Protein AF-0000000086074237 (afdb_homodimer)

InterPro domains:
  IPR000997 Cholinesterase [PR00878] (126-155)
  IPR000997 Cholinesterase [PR00878] (341-349)
  IPR000997 Cholinesterase [PR00878] (413-421)
  IPR000997 Cholinesterase [PR00878] (451-458)
  IPR000997 Cholinesterase [PR00878] (459-471)
  IPR002018 Carboxylesterase, type B [PF00135] (21-540)
  IPR002168 Lipase, GDXG, putative histidine active site [PS01173] (122-137)
  IPR019819 Carboxylesterase type B, conserved site [PS00941] (102-112)
  IPR019826 Carboxylesterase type B, active site [PS00122] (196-211)
  IPR029058 Alpha/Beta hydrolase fold [G3DSA:3.40.50.1820] (18-549)
  IPR029058 Alpha/Beta hydrolase fold [SSF53474] (20-544)
  IPR050654 Acetylcholinesterase-related enzymes [PTHR43918] (9-545)

Solvent-accessible surface area (backbone atoms only — not comparable to full-atom values): 60357 Å² total; per-residue (Å²): 136,85,77,78,77,77,77,76,78,76,74,72,71,74,70,70,71,68,78,75,51,63,34,60,42,94,38,31,35,34,32,38,35,83,39,84,46,100,90,36,62,22,36,34,34,18,36,43,61,52,27,41,59,47,48,62,89,35,40,51,30,70,70,44,70,37,72,68,47,86,60,74,38,81,10,67,49,68,47,47,26,32,55,47,72,66,51,36,80,88,45,56,29,44,78,84,52,55,43,56,28,67,66,17,44,24,31,32,39,19,18,48,54,57,86,48,52,70,23,32,24,39,37,44,32,57,31,44,70,53,38,40,64,36,41,54,32,76,82,50,40,39,52,47,40,7,50,75,54,60,24,23,24,34,27,41,34,45,48,20,34,65,64,9,29,40,28,56,74,36,89,67,21,54,34,46,28,28,55,42,32,46,51,48,44,44,50,47,40,53,74,28,29,45,47,46,11,12,20,48,80,33,20,20,35,33,18,31,37,40,8,4,33,48,47,46,47,43,39,50,16,76,78,41,66,83,56,52,42,34,39,33,24,34,40,24,47,60,46,35,56,56,72,50,36,48,54,70,56,43,40,48,51,30,33,55,50,34,33,72,71,65,36,26,81,41,92,84,44,18,39,62,51,33,36,67,63,26,51,52,46,56,48,68,48,53,69,66,55,53,50,54,44,46,56,63,68,24,65,80,32,77,57,65,55,54,55,55,24,62,46,85,62,32,57,53,68,58,36,50,30,48,47,57,55,54,50,63,79,50,35,33,40,33,35,36,41,71,24,35,18,30,51,54,45,32,52,35,34,44,90,61,33,34,59,87,54,84,52,88,53,49,70,68,53,52,52,45,52,52,37,30,51,31,43,31,65,56,45,59,52,62,91,57,52,59,52,57,47,73,63,58,54,68,79,61,67,93,87,63,53,69,34,57,49,53,49,52,37,51,23,47,52,48,14,37,66,68,27,45,32,20,38,52,52,40,50,43,36,45,39,74,62,74,36,53,33,35,34,37,37,41,64,56,57,61,89,74,48,88,64,25,80,92,31,59,22,28,60,72,59,65,49,46,30,51,30,25,42,32,64,75,41,45,93,68,40,52,72,61,50,24,54,34,15,52,51,47,31,49,23,56,40,30,24,50,69,70,61,45,45,40,51,97,88,42,88,64,68,64,44,40,79,95,43,47,32,28,38,35,42,38,75,99,39,79,44,83,44,59,46,73,61,43,71,61,32,58,63,43,46,54,43,32,68,54,56,52,81,51,46,37,52,22,59,52,40,50,72,66,40,87,62,75,61,35,67,66,38,68,67,61,33,63,66,46,45,63,57,21,51,58,46,34,70,53,56,73,73,72,113,139,83,78,78,78,78,76,73,77,73,74,70,73,72,68,70,70,68,78,75,52,63,37,60,43,94,39,32,35,34,31,38,35,82,38,83,46,101,92,35,62,21,36,33,35,18,36,42,63,53,28,41,60,49,48,60,88,35,40,49,30,71,70,44,70,36,74,67,48,86,60,74,38,82,11,67,49,69,47,45,26,30,54,48,72,76,53,35,81,89,47,53,30,42,77,84,54,70,43,56,27,68,65,17,43,23,31,32,39,20,19,48,53,58,88,47,51,71,24,32,24,41,39,44,32,56,31,44,69,53,39,42,62,35,39,55,32,76,79,50,40,40,52,47,40,7,49,75,53,63,23,23,25,34,26,41,32,44,46,21,33,65,64,9,29,40,27,55,75,37,88,66,21,53,35,46,29,28,56,42,32,47,50,48,45,43,50,45,42,54,76,27,30,46,48,45,10,13,19,48,82,33,20,21,35,32,18,33,37,41,8,4,32,48,47,46,48,43,40,49,16,77,78,40,66,81,57,52,43,34,38,32,24,34,42,25,49,60,45,34,55,57,69,50,36,49,53,69,55,42,40,50,48,29,32,55,50,33,33,73,71,64,36,26,82,40,91,84,44,19,39,62,51,32,36,67,60,26,51,53,47,56,48,69,48,54,71,65,56,52,50,56,43,46,57,63,69,23,64,78,32,76,54,66,58,54,56,54,24,62,44,82,62,32,58,54,69,60,36,50,30,48,47,58,56,55,50,63,78,48,35,35,40,34,35,35,40,72,24,36,18,30,49,55,46,32,52,34,33,44,89,62,34,34,61,86,53,82,52,88,55,51,70,68,53,50,51,45,51,50,37,30,51,31,43,31,66,54,44,59,52,62,91,57,53,58,52,57,48,73,65,58,53,68,80,62,67,92,86,62,53,69,32,57,48,53,50,51,36,50,23,47,51,49,16,36,68,70,28,44,30,21,38,52,53,40,51,44,36,45,39,74,62,74,37,53,34,36,34,36,36,40,63,56,56,61,88,72,49,89,63,24,78,91,30,58,24,28,59,73,62,64,48,46,30,50,30,25,42,32,64,75,41,45,93,68,39,53,73,60,49,24,54,34,16,52,51,48,32,48,23,56,41,30,24,50,69,70,59,44,44,40,50,99,87,42,86,64,69,63,43,40,79,94,43,46,33,28,38,36,43,37,74,97,40,78,44,82,44,60,45,74,61,43,71,62,35,58,65,42,47,53,44,32,69,54,56,53,78,51,45,38,53,21,59,52,39,49,71,67,40,88,61,75,61,36,66,66,40,66,68,61,32,64,66,46,44,63,58,20,52,59,46,35,70,53,55,76,75,69,116

Foldseek 3Di:
DPPPPPPPPPPPPPPVCPVFCWFAFPQGIETWDWADFPNAIKTKQAWAAQFDQCAQLNQLAATHGDHHDYDHHYRYAHFAAADADQQDDVQQQAPSNRGHDSRFWTKMKMARDLPFAAAFEEEEFEDDQQRDDDCRGPLNDQHNLRGLLRHMYMYTHFHGFCRQAQALCDNSRNGNSRLSSVLSVLVSCLRGVSRRNHHQQLYEYEYFHVSLQSQQLLQQFPSNPRSHAEYEREQDDLLFQQQAAEPVVSQVLNQVLLVLLVLQVDPCRTSNNPVPSSVNVVSPDDSVSSNVSSLVSCFLAPRSGHHHECDNRHNDGCNVCLLVVNGHAHFYEYEYEPQAQLVLCCLQPCVQVPFADHDADDLVRLVLSLLSVCVNSSAFDDPCLCVVQLVPPPPPDPPDDSRLSSSSSSSCSRSCRRGHLSVLVSLQSSVVNPHWYAYAYEQDDFPQDSGYPSSRTYGPNCSCLLSQVCSVPVVRGPPLSNVLSSLNSQQVSCCSNPVGSDDPVGHTDIQDHPWRWHWYRDRVDTDIDTCVVVVVSVVCSCCRVPNDDNPCSNVVSSVPPPDRSPNDRDPVSVVCSVVSNVSNVVPVPRD/DPPPDCPPPPPPPPPVCPVFCWFAFPQGIETWDWADFPNAIKTKQAFAAQFDQCAQLNQLAATHGDHHDYDHHYRYAHFAAADADAQPPVQQQAPSNRGHDSRFWTKMKMARDLPFAAAFEEEEFEDDQQRDDDCRGPLNDQHNLRGLLRHMYMYTHFHGFCRQAQALCDNSRNGNNRLSSVLSVLVRCLRGVSRRNHHQQLYEYEYFHVSLQSQQLLQQFPSNPRSHAEYEREQDHLLFQQQAAEPVVLQVLNQVLLVLLVLQVDPCRTSNNPVPSSVNVVSPDDSVSSNVSSLVSCFLALRSGHHHECDNRHNDGCNVCLLVVNGHAHFYEYEYEPQAQLVLCCLQPCVQVPFADHDADDPVRLVLSLLSVCVNSSAFDDPCLCVVQLVPPPPPDPPDDSRLSSSSSSSCSRSCRRGHLSVLVSLQSSVVNPHWYAYAYEQDDFPQDSGYPSSGTYGPNCSCLLSQVCSVPVVRHPPLSSVLSSLNSQQVSCCSNPVGSDDPVGHTDIQDHPFRWHWYRDRVDTDIDTCVVVVVSVVCSCCRVPNDDNPCSNVVSSVPPPDRSPNDRDPVSVVCSVVSVVSNVVPVVRD

Nearest PDB structures (foldseek):
  8axc-assembly1_A  TM=8.793E-01  e=2.854E-45  Mus musculus
  8eor-assembly1_A  TM=8.777E-01  e=9.354E-45  Homo sapiens
  8axc-assembly4_D  TM=8.743E-01  e=4.639E-45  Mus musculus
  8axc-assembly3_C  TM=8.751E-01  e=9.354E-45  Mus musculus
  8axc-assembly2_B  TM=8.507E-01  e=1.756E-45  Mus musculus

Organism: Haemaphysalis longicornis (NCBI:txid44386)

Structure (mmCIF, N/CA/C/O backbone):
data_AF-0000000086074237-model_v1
#
loop_
_entity.id
_entity.type
_entity.pdbx_description
1 polymer 'Carboxylic ester hydrolase'
#
loop_
_atom_site.group_PDB
_atom_site.id
_atom_site.type_symbol
_atom_site.label_atom_id
_atom_site.label_alt_id
_atom_site.label_comp_id
_atom_site.label_asym_id
_atom_site.label_entity_id
_atom_site.label_seq_id
_atom_site.pdbx_PDB_ins_code
_atom_site.Cartn_x
_atom_site.Cartn_y
_atom_site.Cartn_z
_atom_site.occupancy
_atom_site.B_iso_or_equiv
_atom_site.auth_seq_id
_atom_site.auth_comp_id
_atom_site.auth_asym_id
_atom_site.auth_atom_id
_atom_site.pdbx_PDB_model_num
ATOM 1 N N . MET A 1 1 ? 43.469 63.531 69.312 1 30.44 1 MET A N 1
ATOM 2 C CA . MET A 1 1 ? 42.812 62.219 69.438 1 30.44 1 MET A CA 1
ATOM 3 C C . MET A 1 1 ? 41.75 62.062 68.375 1 30.44 1 MET A C 1
ATOM 5 O O . MET A 1 1 ? 40.594 62.438 68.562 1 30.44 1 MET A O 1
ATOM 9 N N . ASN A 1 2 ? 42.031 62.438 67.125 1 32.84 2 ASN A N 1
ATOM 10 C CA . ASN A 1 2 ? 41.281 62.5 65.812 1 32.84 2 ASN A CA 1
ATOM 11 C C . ASN A 1 2 ? 40.844 61.125 65.375 1 32.84 2 ASN A C 1
ATOM 13 O O . ASN A 1 2 ? 41.656 60.281 64.938 1 32.84 2 ASN A O 1
ATOM 17 N N . THR A 1 3 ? 39.906 60.5 66.188 1 34.31 3 THR A N 1
ATOM 18 C CA . THR A 1 3 ? 39.438 59.156 65.938 1 34.31 3 THR A CA 1
ATOM 19 C C . THR A 1 3 ? 38.781 59.031 64.562 1 34.31 3 THR A C 1
ATOM 21 O O . THR A 1 3 ? 37.875 59.812 64.188 1 34.31 3 THR A O 1
ATOM 24 N N . LEU A 1 4 ? 39.469 58.5 63.531 1 37.28 4 LEU A N 1
ATOM 25 C CA . LEU A 1 4 ? 39.125 58.094 62.188 1 37.28 4 LEU A CA 1
ATOM 26 C C . LEU A 1 4 ? 37.938 57.125 62.219 1 37.28 4 LEU A C 1
ATOM 28 O O . LEU A 1 4 ? 38.031 56.031 62.75 1 37.28 4 LEU A O 1
ATOM 32 N N . ILE A 1 5 ? 36.688 57.625 62.312 1 36.12 5 ILE A N 1
ATOM 33 C CA . ILE A 1 5 ? 35.469 56.844 62.219 1 36.12 5 ILE A CA 1
ATOM 34 C C . ILE A 1 5 ? 35.438 56.125 60.875 1 36.12 5 ILE A C 1
ATOM 36 O O . ILE A 1 5 ? 35.438 56.75 59.812 1 36.12 5 ILE A O 1
ATOM 40 N N . ALA A 1 6 ? 35.969 54.844 60.781 1 39.62 6 ALA A N 1
ATOM 41 C CA . ALA A 1 6 ? 35.844 53.906 59.656 1 39.62 6 ALA A CA 1
ATOM 42 C C . ALA A 1 6 ? 34.375 53.719 59.281 1 39.62 6 ALA A C 1
ATOM 44 O O . ALA A 1 6 ? 33.562 53.25 60.125 1 39.62 6 ALA A O 1
ATOM 45 N N . VAL A 1 7 ? 33.781 54.562 58.406 1 35.88 7 VAL A N 1
ATOM 46 C CA . VAL A 1 7 ? 32.5 54.312 57.75 1 35.88 7 VAL A CA 1
ATOM 47 C C . VAL A 1 7 ? 32.469 52.969 57.062 1 35.88 7 VAL A C 1
ATOM 49 O O . VAL A 1 7 ? 33.25 52.719 56.156 1 35.88 7 VAL A O 1
ATOM 52 N N . THR A 1 8 ? 32.25 51.906 57.812 1 33.72 8 THR A N 1
ATOM 53 C CA . THR A 1 8 ? 31.969 50.594 57.219 1 33.72 8 THR A CA 1
ATOM 54 C C . THR A 1 8 ? 30.844 50.719 56.188 1 33.72 8 THR A C 1
ATOM 56 O O . THR A 1 8 ? 29.719 51.062 56.531 1 33.72 8 THR A O 1
ATOM 59 N N . LEU A 1 9 ? 31.156 51.094 54.906 1 34.06 9 LEU A N 1
ATOM 60 C CA . LEU A 1 9 ? 30.203 50.938 53.812 1 34.06 9 LEU A CA 1
ATOM 61 C C . LEU A 1 9 ? 29.609 49.531 53.781 1 34.06 9 LEU A C 1
ATOM 63 O O . LEU A 1 9 ? 30.312 48.562 53.594 1 34.06 9 LEU A O 1
ATOM 67 N N . LEU A 1 10 ? 28.594 49.281 54.594 1 35.47 10 LEU A N 1
ATOM 68 C CA . LEU A 1 10 ? 27.766 48.094 54.375 1 35.47 10 LEU A CA 1
ATOM 69 C C . LEU A 1 10 ? 27.312 48 52.938 1 35.47 10 LEU A C 1
ATOM 71 O O . LEU A 1 10 ? 26.547 48.812 52.438 1 35.47 10 LEU A O 1
ATOM 75 N N . LEU A 1 11 ? 28.172 47.5 52.062 1 35.81 11 LEU A N 1
ATOM 76 C CA . LEU A 1 11 ? 27.703 47.031 50.781 1 35.81 11 LEU A CA 1
ATOM 77 C C . LEU A 1 11 ? 26.516 46.094 50.938 1 35.81 11 LEU A C 1
ATOM 79 O O . LEU A 1 11 ? 26.641 45 51.469 1 35.81 11 LEU A O 1
ATOM 83 N N . ALA A 1 12 ? 25.328 46.594 51.219 1 37.91 12 ALA A N 1
ATOM 84 C CA . ALA A 1 12 ? 24.109 45.812 51.031 1 37.91 12 ALA A CA 1
ATOM 85 C C . ALA A 1 12 ? 24.141 45.094 49.688 1 37.91 12 ALA A C 1
ATOM 87 O O . ALA A 1 12 ? 24.141 45.75 48.625 1 37.91 12 ALA A O 1
ATOM 88 N N . SER A 1 13 ? 24.781 44.031 49.656 1 35.16 13 SER A N 1
ATOM 89 C CA . SER A 1 13 ? 24.516 43.125 48.531 1 35.16 13 SER A CA 1
ATOM 90 C C . SER A 1 13 ? 23.016 43 48.281 1 35.16 13 SER A C 1
ATOM 92 O O . SER A 1 13 ? 22.281 42.5 49.125 1 35.16 13 SER A O 1
ATOM 94 N N . VAL A 1 14 ? 22.391 43.938 47.656 1 35.69 14 VAL A N 1
ATOM 95 C CA . VAL A 1 14 ? 21.094 43.625 47.062 1 35.69 14 VAL A CA 1
ATOM 96 C C . VAL A 1 14 ? 21.156 42.25 46.406 1 35.69 14 VAL A C 1
ATOM 98 O O . VAL A 1 14 ? 21.828 42.062 45.375 1 35.69 14 VAL A O 1
ATOM 101 N N . LEU A 1 15 ? 21.203 41.219 47.25 1 36.28 15 LEU A N 1
ATOM 102 C CA . LEU A 1 15 ? 20.766 39.969 46.625 1 36.28 15 LEU A CA 1
ATOM 103 C C . LEU A 1 15 ? 19.531 40.219 45.75 1 36.28 15 LEU A C 1
ATOM 105 O O . LEU A 1 15 ? 18.453 40.5 46.25 1 36.28 15 LEU A O 1
ATOM 109 N N . SER A 1 16 ? 19.656 40.938 44.688 1 36.12 16 SER A N 1
ATOM 110 C CA . SER A 1 16 ? 18.594 40.781 43.688 1 36.12 16 SER A CA 1
ATOM 111 C C . SER A 1 16 ? 18.016 39.375 43.719 1 36.12 16 SER A C 1
ATOM 113 O O . SER A 1 16 ? 18.734 38.406 43.469 1 36.12 16 SER A O 1
ATOM 115 N N . ARG A 1 17 ? 17.219 39.062 44.625 1 40.09 17 ARG A N 1
ATOM 116 C CA . ARG A 1 17 ? 16.406 37.875 44.469 1 40.09 17 ARG A CA 1
ATOM 117 C C . ARG A 1 17 ? 16 37.688 43 1 40.09 17 ARG A C 1
ATOM 119 O O . ARG A 1 17 ? 15.07 38.312 42.531 1 40.09 17 ARG A O 1
ATOM 126 N N . THR A 1 18 ? 16.875 37.656 42.156 1 41.69 18 THR A N 1
ATOM 127 C CA . THR A 1 18 ? 16.438 37.125 40.844 1 41.69 18 THR A CA 1
ATOM 128 C C . THR A 1 18 ? 15.383 36.062 41.031 1 41.69 18 THR A C 1
ATOM 130 O O . THR A 1 18 ? 15.648 35 41.625 1 41.69 18 THR A O 1
ATOM 133 N N . SER A 1 19 ? 14.203 36.312 41.531 1 49.25 19 SER A N 1
ATOM 134 C CA . SER A 1 19 ? 13.031 35.438 41.531 1 49.25 19 SER A CA 1
ATOM 135 C C . SER A 1 19 ? 13.148 34.344 40.469 1 49.25 19 SER A C 1
ATOM 137 O O . SER A 1 19 ? 13.203 34.656 39.281 1 49.25 19 SER A O 1
ATOM 139 N N . THR A 1 20 ? 13.875 33.25 40.594 1 68.19 20 THR A N 1
ATOM 140 C CA . THR A 1 20 ? 14.344 32.188 39.719 1 68.19 20 THR A CA 1
ATOM 141 C C . THR A 1 20 ? 13.172 31.391 39.156 1 68.19 20 THR A C 1
ATOM 143 O O . THR A 1 20 ? 12.336 30.891 39.906 1 68.19 20 THR A O 1
ATOM 146 N N . HIS A 1 21 ? 12.633 31.75 38 1 89.25 21 HIS A N 1
ATOM 147 C CA . HIS A 1 21 ? 11.602 31.016 37.281 1 89.25 21 HIS A CA 1
ATOM 148 C C . HIS A 1 21 ? 12.117 29.656 36.812 1 89.25 21 HIS A C 1
ATOM 150 O O . HIS A 1 21 ? 12.492 29.5 35.656 1 89.25 21 HIS A O 1
ATOM 156 N N . VAL A 1 22 ? 12.242 28.781 37.812 1 95.94 22 VAL A N 1
ATOM 157 C CA . VAL A 1 22 ? 12.781 27.453 37.562 1 95.94 22 VAL A CA 1
ATOM 158 C C . VAL A 1 22 ? 11.656 26.422 37.656 1 95.94 22 VAL A C 1
ATOM 160 O O . VAL A 1 22 ? 10.852 26.453 38.594 1 95.94 22 VAL A O 1
ATOM 163 N N . ALA A 1 23 ? 11.539 25.594 36.719 1 96.75 23 ALA A N 1
ATOM 164 C CA . ALA A 1 23 ? 10.609 24.484 36.688 1 96.75 23 ALA A CA 1
ATOM 165 C C . ALA A 1 23 ? 11.344 23.141 36.688 1 96.75 23 ALA A C 1
ATOM 167 O O . ALA A 1 23 ? 12.422 23.031 36.094 1 96.75 23 ALA A O 1
ATOM 168 N N . LYS A 1 24 ? 10.805 22.125 37.281 1 96 24 LYS A N 1
ATOM 169 C CA . LYS A 1 24 ? 11.391 20.781 37.312 1 96 24 LYS A CA 1
ATOM 170 C C . LYS A 1 24 ? 10.805 19.906 36.188 1 96 24 LYS A C 1
ATOM 172 O O . LYS A 1 24 ? 9.586 19.891 36 1 96 24 LYS A O 1
ATOM 177 N N . THR A 1 25 ? 11.656 19.234 35.469 1 97.44 25 THR A N 1
ATOM 178 C CA . THR A 1 25 ? 11.25 18.219 34.5 1 97.44 25 THR A CA 1
ATOM 179 C C . THR A 1 25 ? 11.859 16.859 34.875 1 97.44 25 THR A C 1
ATOM 181 O O . THR A 1 25 ? 12.695 16.766 35.781 1 97.44 25 THR A O 1
ATOM 184 N N . SER A 1 26 ? 11.422 15.836 34.219 1 97.12 26 SER A N 1
ATOM 185 C CA . SER A 1 26 ? 11.938 14.5 34.469 1 97.12 26 SER A CA 1
ATOM 186 C C . SER A 1 26 ? 13.43 14.414 34.156 1 97.12 26 SER A C 1
ATOM 188 O O . SER A 1 26 ? 14.156 13.609 34.719 1 97.12 26 SER A O 1
ATOM 190 N N . ALA A 1 27 ? 13.883 15.328 33.281 1 97.88 27 ALA A N 1
ATOM 191 C CA . ALA A 1 27 ? 15.281 15.289 32.844 1 97.88 27 ALA A CA 1
ATOM 192 C C . ALA A 1 27 ? 16.125 16.266 33.656 1 97.88 27 ALA A C 1
ATOM 194 O O . ALA A 1 27 ? 17.359 16.172 33.688 1 97.88 27 ALA A O 1
ATOM 195 N N . GLY A 1 28 ? 15.523 17.188 34.312 1 97.94 28 GLY A N 1
ATOM 196 C CA . GLY A 1 28 ? 16.234 18.188 35.062 1 97.94 28 GLY A CA 1
ATOM 197 C C . GLY A 1 28 ? 15.477 19.5 35.188 1 97.94 28 GLY A C 1
ATOM 198 O O . GLY A 1 28 ? 14.367 19.625 34.656 1 97.94 28 GLY A O 1
ATOM 199 N N . LYS A 1 29 ? 16.141 20.438 35.875 1 97.81 29 LYS A N 1
ATOM 200 C CA . LYS A 1 29 ? 15.531 21.75 36.062 1 97.81 29 LYS A CA 1
ATOM 201 C C . LYS A 1 29 ? 15.82 22.688 34.906 1 97.81 29 LYS A C 1
ATOM 203 O O . LYS A 1 29 ? 16.875 22.594 34.281 1 97.81 29 LYS A O 1
ATOM 208 N N . VAL A 1 30 ? 14.828 23.562 34.656 1 98.31 30 VAL A N 1
ATOM 209 C CA . VAL A 1 30 ? 15.008 24.547 33.594 1 98.31 30 VAL A CA 1
ATOM 210 C C . VAL A 1 30 ? 14.656 25.938 34.094 1 98.31 30 VAL A C 1
ATOM 212 O O . VAL A 1 30 ? 13.719 26.094 34.906 1 98.31 30 VAL A O 1
ATOM 215 N N . ARG A 1 31 ? 15.461 26.938 33.688 1 97.69 31 ARG A N 1
ATOM 216 C CA . ARG A 1 31 ? 15.195 28.344 34 1 97.69 31 ARG A CA 1
ATOM 217 C C . ARG A 1 31 ? 14.547 29.062 32.844 1 97.69 31 ARG A C 1
ATOM 219 O O . ARG A 1 31 ? 15.07 29.047 31.719 1 97.69 31 ARG A O 1
ATOM 226 N N . GLY A 1 32 ? 13.375 29.625 33.156 1 97.06 32 GLY A N 1
ATOM 227 C CA . GLY A 1 32 ? 12.664 30.359 32.125 1 97.06 32 GLY A CA 1
ATOM 228 C C . GLY A 1 32 ? 12.898 31.859 32.219 1 97.06 32 GLY A C 1
ATOM 229 O O . GLY A 1 32 ? 13.789 32.312 32.938 1 97.06 32 GLY A O 1
ATOM 230 N N . ILE A 1 33 ? 12.203 32.625 31.359 1 95.62 33 ILE A N 1
ATOM 231 C CA . ILE A 1 33 ? 12.32 34.062 31.25 1 95.62 33 ILE A CA 1
ATOM 232 C C . ILE A 1 33 ? 10.938 34.688 31.359 1 95.62 33 ILE A C 1
ATOM 234 O O . ILE A 1 33 ? 9.969 34.219 30.766 1 95.62 33 ILE A O 1
ATOM 238 N N . PRO A 1 34 ? 10.805 35.719 32.125 1 95.19 34 PRO A N 1
ATOM 239 C CA . PRO A 1 34 ? 9.531 36.469 32.125 1 95.19 34 PRO A CA 1
ATOM 240 C C . PRO A 1 34 ? 9.359 37.312 30.859 1 95.19 34 PRO A C 1
ATOM 242 O O . PRO A 1 34 ? 10.312 37.938 30.391 1 95.19 34 PRO A O 1
ATOM 245 N N . LEU A 1 35 ? 8.234 37.25 30.312 1 92.56 35 LEU A N 1
ATOM 246 C CA . LEU A 1 35 ? 7.848 38 29.141 1 92.56 35 LEU A CA 1
ATOM 247 C C . LEU A 1 35 ? 6.656 38.906 29.453 1 92.56 35 LEU A C 1
ATOM 249 O O . LEU A 1 35 ? 5.738 38.5 30.172 1 92.56 35 LEU A O 1
ATOM 253 N N . SER A 1 36 ? 6.742 40.094 28.922 1 91 36 SER A N 1
ATOM 254 C CA . SER A 1 36 ? 5.621 41.031 29.109 1 91 36 SER A CA 1
ATOM 255 C C . SER A 1 36 ? 4.703 41.031 27.891 1 91 36 SER A C 1
ATOM 257 O O . SER A 1 36 ? 5.148 41.25 26.766 1 91 36 SER A O 1
ATOM 259 N N . VAL A 1 37 ? 3.434 40.719 28.188 1 89.19 37 VAL A N 1
ATOM 260 C CA . VAL A 1 37 ? 2.383 40.75 27.172 1 89.19 37 VAL A CA 1
ATOM 261 C C . VAL A 1 37 ? 1.227 41.625 27.641 1 89.19 37 VAL A C 1
ATOM 263 O O . VAL A 1 37 ? 0.498 41.25 28.562 1 89.19 37 VAL A O 1
ATOM 266 N N . SER A 1 38 ? 0.774 42.719 26.891 1 84.75 38 SER A N 1
ATOM 267 C CA . SER A 1 38 ? -0.343 43.594 27.234 1 84.75 38 SER A CA 1
ATOM 268 C C . SER A 1 38 ? -0.437 43.812 28.75 1 84.75 38 SER A C 1
ATOM 270 O O . SER A 1 38 ? -1.498 43.594 29.344 1 84.75 38 SER A O 1
ATOM 272 N N . ASP A 1 39 ? 0.558 43.969 29.469 1 85.81 39 ASP A N 1
ATOM 273 C CA . ASP A 1 39 ? 0.64 44.312 30.891 1 85.81 39 ASP A CA 1
ATOM 274 C C . ASP A 1 39 ? 0.596 43.062 31.75 1 85.81 39 ASP A C 1
ATOM 276 O O . ASP A 1 39 ? 0.404 43.156 32.969 1 85.81 39 ASP A O 1
ATOM 280 N N . LYS A 1 40 ? 0.592 41.969 31.141 1 90.44 40 LYS A N 1
ATOM 281 C CA . LYS A 1 40 ? 0.688 40.719 31.875 1 90.44 40 LYS A CA 1
ATOM 282 C C . LYS A 1 40 ? 2.072 40.094 31.719 1 90.44 40 LYS A C 1
ATOM 284 O O . LYS A 1 40 ? 2.787 40.375 30.766 1 90.44 40 LYS A O 1
ATOM 289 N N . THR A 1 41 ? 2.352 39.375 32.75 1 91.62 41 THR A N 1
ATOM 290 C CA . THR A 1 41 ? 3.611 38.656 32.688 1 91.62 41 THR A CA 1
ATOM 291 C C . THR A 1 41 ? 3.361 37.188 32.406 1 91.62 41 THR A C 1
ATOM 293 O O . THR A 1 41 ? 2.482 36.562 33 1 91.62 41 THR A O 1
ATOM 296 N N . VAL A 1 42 ? 4.016 36.719 31.438 1 95.25 42 VAL A N 1
ATOM 297 C CA . VAL A 1 42 ? 4.02 35.281 31.109 1 95.25 42 VAL A CA 1
ATOM 298 C C . VAL A 1 42 ? 5.441 34.75 31.188 1 95.25 42 VAL A C 1
ATOM 300 O O . VAL A 1 42 ? 6.406 35.469 30.922 1 95.25 42 VAL A O 1
ATOM 303 N N . LEU A 1 43 ? 5.559 33.5 31.688 1 96.69 43 LEU A N 1
ATOM 304 C CA . LEU A 1 43 ? 6.863 32.844 31.734 1 96.69 43 LEU A CA 1
ATOM 305 C C . LEU A 1 43 ? 7.102 32.031 30.484 1 96.69 43 LEU A C 1
ATOM 307 O O . LEU A 1 43 ? 6.258 31.203 30.094 1 96.69 43 LEU A O 1
ATOM 311 N N . GLY A 1 44 ? 8.219 32.312 29.844 1 96.94 44 GLY A N 1
ATOM 312 C CA . GLY A 1 44 ? 8.656 31.484 28.719 1 96.94 44 GLY A CA 1
ATOM 313 C C . GLY A 1 44 ? 9.797 30.562 29.078 1 96.94 44 GLY A C 1
ATOM 314 O O . GLY A 1 44 ? 10.812 30.984 29.625 1 96.94 44 GLY A O 1
ATOM 315 N N . PHE A 1 45 ? 9.578 29.281 28.969 1 97.94 45 PHE A N 1
ATOM 316 C CA . PHE A 1 45 ? 10.633 28.266 28.984 1 97.94 45 PHE A CA 1
ATOM 317 C C . PHE A 1 45 ? 10.945 27.781 27.578 1 97.94 45 PHE A C 1
ATOM 319 O O . PHE A 1 45 ? 10.195 26.984 27 1 97.94 45 PHE A O 1
ATOM 326 N N . LEU A 1 46 ? 12.062 28.312 27.031 1 96.31 46 LEU A N 1
ATOM 327 C CA . LEU A 1 46 ? 12.352 28.172 25.609 1 96.31 46 LEU A CA 1
ATOM 328 C C . LEU A 1 46 ? 13.516 27.219 25.375 1 96.31 46 LEU A C 1
ATOM 330 O O . LEU A 1 46 ? 14.547 27.312 26.047 1 96.31 46 LEU A O 1
ATOM 334 N N . GLY A 1 47 ? 13.312 26.266 24.406 1 96.44 47 GLY A N 1
ATOM 335 C CA . GLY A 1 47 ? 14.391 25.391 24 1 96.44 47 GLY A CA 1
ATOM 336 C C . GLY A 1 47 ? 14.648 24.266 24.984 1 96.44 47 GLY A C 1
ATOM 337 O O . GLY A 1 47 ? 15.797 23.953 25.297 1 96.44 47 GLY A O 1
ATOM 338 N N . ILE A 1 48 ? 13.633 23.688 25.5 1 98.31 48 ILE A N 1
ATOM 339 C CA . ILE A 1 48 ? 13.773 22.531 26.391 1 98.31 48 ILE A CA 1
ATOM 340 C C . ILE A 1 48 ? 13.961 21.266 25.547 1 98.31 48 ILE A C 1
ATOM 342 O O . ILE A 1 48 ? 13.109 20.938 24.719 1 98.31 48 ILE A O 1
ATOM 346 N N . PRO A 1 49 ? 15.047 20.531 25.688 1 98.31 49 PRO A N 1
ATOM 347 C CA . PRO A 1 49 ? 15.18 19.297 24.922 1 98.31 49 PRO A CA 1
ATOM 348 C C . PRO A 1 49 ? 14.219 18.203 25.375 1 98.31 49 PRO A C 1
ATOM 350 O O . PRO A 1 49 ? 14.188 17.875 26.562 1 98.31 49 PRO A O 1
ATOM 353 N N . TYR A 1 50 ? 13.445 17.641 24.531 1 98.56 50 TYR A N 1
ATOM 354 C CA . TYR A 1 50 ? 12.594 16.516 24.891 1 98.56 50 TYR A CA 1
ATOM 355 C C . TYR A 1 50 ? 13.195 15.203 24.391 1 98.56 50 TYR A C 1
ATOM 357 O O . TYR A 1 50 ? 12.734 14.125 24.781 1 98.56 50 TYR A O 1
ATOM 365 N N . ALA A 1 51 ? 14.234 15.281 23.578 1 98.81 51 ALA A N 1
ATOM 366 C CA . ALA A 1 51 ? 14.914 14.109 23.016 1 98.81 51 ALA A CA 1
ATOM 367 C C . ALA A 1 51 ? 16.422 14.352 22.922 1 98.81 51 ALA A C 1
ATOM 369 O O . ALA A 1 51 ? 16.875 15.492 22.969 1 98.81 51 ALA A O 1
ATOM 370 N N . ARG A 1 52 ? 17.156 13.234 22.844 1 98.5 52 ARG A N 1
ATOM 371 C CA . ARG A 1 52 ? 18.562 13.328 22.453 1 98.5 52 ARG A CA 1
ATOM 372 C C . ARG A 1 52 ? 18.703 13.844 21.031 1 98.5 52 ARG A C 1
ATOM 374 O O . ARG A 1 52 ? 17.812 13.625 20.188 1 98.5 52 ARG A O 1
ATOM 381 N N . PRO A 1 53 ? 19.859 14.562 20.812 1 98.25 53 PRO A N 1
ATOM 382 C CA . PRO A 1 53 ? 20.062 14.984 19.422 1 98.25 53 PRO A CA 1
ATOM 383 C C . PRO A 1 53 ? 20 13.82 18.438 1 98.25 53 PRO A C 1
ATOM 385 O O . PRO A 1 53 ? 20.656 12.797 18.641 1 98.25 53 PRO A O 1
ATOM 388 N N . PRO A 1 54 ? 19.156 13.938 17.391 1 98.44 54 PRO A N 1
ATOM 389 C CA . PRO A 1 54 ? 19.062 12.867 16.391 1 98.44 54 PRO A CA 1
ATOM 390 C C . PRO A 1 54 ? 20.188 12.922 15.375 1 98.44 54 PRO A C 1
ATOM 392 O O . PRO A 1 54 ? 19.938 12.953 14.164 1 98.44 54 PRO A O 1
ATOM 395 N N . THR A 1 55 ? 21.438 12.883 15.836 1 97.75 55 THR A N 1
ATOM 396 C CA . THR A 1 55 ? 22.641 12.984 15.016 1 97.75 55 THR A CA 1
ATOM 397 C C . THR A 1 55 ? 23.438 11.688 15.07 1 97.75 55 THR A C 1
ATOM 399 O O . THR A 1 55 ? 23.156 10.805 15.883 1 97.75 55 THR A O 1
ATOM 402 N N . GLY A 1 56 ? 24.359 11.539 14.172 1 96.31 56 GLY A N 1
ATOM 403 C CA . GLY A 1 56 ? 25.203 10.344 14.164 1 96.31 56 GLY A CA 1
ATOM 404 C C . GLY A 1 56 ? 24.406 9.062 14.07 1 96.31 56 GLY A C 1
ATOM 405 O O . GLY A 1 56 ? 23.562 8.906 13.18 1 96.31 56 GLY A O 1
ATOM 406 N N . GLU A 1 57 ? 24.562 8.219 15.094 1 96.38 57 GLU A N 1
ATOM 407 C CA . GLU A 1 57 ? 23.922 6.906 15.102 1 96.38 57 GLU A CA 1
ATOM 408 C C . GLU A 1 57 ? 22.406 7.043 15.297 1 96.38 57 GLU A C 1
ATOM 410 O O . GLU A 1 57 ? 21.656 6.117 14.984 1 96.38 57 GLU A O 1
ATOM 415 N N . LEU A 1 58 ? 22.016 8.227 15.742 1 98.19 58 LEU A N 1
ATOM 416 C CA . LEU A 1 58 ? 20.594 8.406 16.031 1 98.19 58 LEU A CA 1
ATOM 417 C C . LEU A 1 58 ? 19.875 9.031 14.836 1 98.19 58 LEU A C 1
ATOM 419 O O . LEU A 1 58 ? 18.656 9.156 14.836 1 98.19 58 LEU A O 1
ATOM 423 N N . ARG A 1 59 ? 20.734 9.422 13.773 1 97.81 59 ARG A N 1
ATOM 424 C CA . ARG A 1 59 ? 20.109 9.883 12.539 1 97.81 59 ARG A CA 1
ATOM 425 C C . ARG A 1 59 ? 19.266 8.773 11.906 1 97.81 59 ARG A C 1
ATOM 427 O O . ARG A 1 59 ? 19.719 7.641 11.766 1 97.81 59 ARG A O 1
ATOM 434 N N . PHE A 1 60 ? 17.984 9.086 11.586 1 98.44 60 PHE A N 1
ATOM 435 C CA . PHE A 1 60 ? 17.016 8.234 10.922 1 98.44 60 PHE A CA 1
ATOM 436 C C . PHE A 1 60 ? 16.469 7.172 11.875 1 98.44 60 PHE A C 1
ATOM 438 O O . PHE A 1 60 ? 15.828 6.215 11.445 1 98.44 60 PHE A O 1
ATOM 445 N N . ARG A 1 61 ? 16.688 7.359 13.211 1 98.38 61 ARG A N 1
ATOM 446 C CA . ARG A 1 61 ? 16.125 6.48 14.219 1 98.38 61 ARG A CA 1
ATOM 447 C C . ARG A 1 61 ? 14.984 7.172 14.969 1 98.38 61 ARG A C 1
ATOM 449 O O . ARG A 1 61 ? 14.867 8.398 14.922 1 98.38 61 ARG A O 1
ATOM 456 N N . LYS A 1 62 ? 14.125 6.348 15.57 1 98.69 62 LYS A N 1
ATOM 457 C CA . LYS A 1 62 ? 13.148 6.914 16.484 1 98.69 62 LYS A CA 1
ATOM 458 C C . LYS A 1 62 ? 13.828 7.766 17.562 1 98.69 62 LYS A C 1
ATOM 460 O O . LYS A 1 62 ? 14.945 7.469 17.984 1 98.69 62 LYS A O 1
ATOM 465 N N . PRO A 1 63 ? 13.125 8.844 17.938 1 98.81 63 PRO A N 1
ATOM 466 C CA . PRO A 1 63 ? 13.734 9.68 18.969 1 98.81 63 PRO A CA 1
ATOM 467 C C . PRO A 1 63 ? 13.867 8.953 20.312 1 98.81 63 PRO A C 1
ATOM 469 O O . PRO A 1 63 ? 13.078 8.055 20.609 1 98.81 63 PRO A O 1
ATOM 472 N N . VAL A 1 64 ? 14.898 9.344 21 1 98.31 64 VAL A N 1
ATOM 473 C CA . VAL A 1 64 ? 15.172 8.836 22.328 1 98.31 64 VAL A CA 1
ATOM 474 C C . VAL A 1 64 ? 15.055 9.969 23.359 1 98.31 64 VAL A C 1
ATOM 476 O O . VAL A 1 64 ? 15.484 11.094 23.094 1 98.31 64 VAL A O 1
ATOM 479 N N . PRO A 1 65 ? 14.43 9.695 24.5 1 98.38 65 PRO A N 1
ATOM 480 C CA . PRO A 1 65 ? 14.273 10.758 25.5 1 98.38 65 PRO A CA 1
ATOM 481 C C . PRO A 1 65 ? 15.594 11.453 25.828 1 98.38 65 PRO A C 1
ATOM 483 O O . PRO A 1 65 ? 16.656 10.828 25.797 1 98.38 65 PRO A O 1
ATOM 486 N N . ALA A 1 66 ? 15.484 12.695 26.172 1 98.25 66 ALA A N 1
ATOM 487 C CA . ALA A 1 66 ? 16.656 13.508 26.516 1 98.25 66 ALA A CA 1
ATOM 488 C C . ALA A 1 66 ? 17.406 12.906 27.703 1 98.25 66 ALA A C 1
ATOM 490 O O . ALA A 1 66 ? 16.812 12.344 28.609 1 98.25 66 ALA A O 1
ATOM 491 N N . GLN A 1 67 ? 18.719 13.094 27.656 1 96.62 67 GLN A N 1
ATOM 492 C CA . GLN A 1 67 ? 19.531 12.695 28.797 1 96.62 67 GLN A CA 1
ATOM 493 C C . GLN A 1 67 ? 19.312 13.617 29.984 1 96.62 67 GLN A C 1
ATOM 495 O O . GLN A 1 67 ? 19.203 14.836 29.828 1 96.62 67 GLN A O 1
ATOM 500 N N . PRO A 1 68 ? 19.25 13.023 31.141 1 97.69 68 PRO A N 1
ATOM 501 C CA . PRO A 1 68 ? 19.109 13.875 32.312 1 97.69 68 PRO A CA 1
ATOM 502 C C . PRO A 1 68 ? 20.281 14.82 32.531 1 97.69 68 PRO A C 1
ATOM 504 O O . PRO A 1 68 ? 21.406 14.5 32.125 1 97.69 68 PRO A O 1
ATOM 507 N N . TRP A 1 69 ? 19.969 15.945 33.062 1 97.44 69 TRP A N 1
ATOM 508 C CA . TRP A 1 69 ? 21.031 16.891 33.406 1 97.44 69 TRP A CA 1
ATOM 509 C C . TRP A 1 69 ? 20.953 17.281 34.906 1 97.44 69 TRP A C 1
ATOM 511 O O . TRP A 1 69 ? 19.875 17.203 35.5 1 97.44 69 TRP A O 1
ATOM 521 N N . LYS A 1 70 ? 22.062 17.672 35.531 1 94.75 70 LYS A N 1
ATOM 522 C CA . LYS A 1 70 ? 22.141 17.938 36.938 1 94.75 70 LYS A CA 1
ATOM 523 C C . LYS A 1 70 ? 21.938 19.422 37.25 1 94.75 70 LYS A C 1
ATOM 525 O O . LYS A 1 70 ? 21.188 19.781 38.156 1 94.75 70 LYS A O 1
ATOM 530 N N . ASP A 1 71 ? 22.547 20.297 36.5 1 94.44 71 ASP A N 1
ATOM 531 C CA . ASP A 1 71 ? 22.438 21.734 36.719 1 94.44 71 ASP A CA 1
ATOM 532 C C . ASP A 1 71 ? 21.172 22.297 36.094 1 94.44 71 ASP A C 1
ATOM 534 O O . ASP A 1 71 ? 20.484 21.609 35.312 1 94.44 71 ASP A O 1
ATOM 538 N N . VAL A 1 72 ? 20.828 23.5 36.562 1 97.25 72 VAL A N 1
ATOM 539 C CA . VAL A 1 72 ? 19.688 24.172 35.969 1 97.25 72 VAL A CA 1
ATOM 540 C C . VAL A 1 72 ? 20 24.562 34.531 1 97.25 72 VAL A C 1
ATOM 542 O O . VAL A 1 72 ? 20.938 25.344 34.281 1 97.25 72 VAL A O 1
ATOM 545 N N . ARG A 1 73 ? 19.266 24.031 33.656 1 97.38 73 ARG A N 1
ATOM 546 C CA . ARG A 1 73 ? 19.469 24.344 32.25 1 97.38 73 ARG A CA 1
ATOM 547 C C . ARG A 1 73 ? 18.859 25.703 31.875 1 97.38 73 ARG A C 1
ATOM 549 O O . ARG A 1 73 ? 17.766 26.031 32.312 1 97.38 73 ARG A O 1
ATOM 556 N N . ASP A 1 74 ? 19.594 26.469 31.078 1 96.94 74 ASP A N 1
ATOM 557 C CA . ASP A 1 74 ? 19.109 27.766 30.594 1 96.94 74 ASP A CA 1
ATOM 558 C C . ASP A 1 74 ? 18.094 27.578 29.469 1 96.94 74 ASP A C 1
ATOM 560 O O . ASP A 1 74 ? 18.453 27.125 28.375 1 96.94 74 ASP A O 1
ATOM 564 N N . ALA A 1 75 ? 16.891 27.875 29.703 1 97.38 75 ALA A N 1
ATOM 565 C CA . ALA A 1 75 ? 15.805 27.766 28.734 1 97.38 75 ALA A CA 1
ATOM 566 C C . ALA A 1 75 ? 15.211 29.141 28.422 1 97.38 75 ALA A C 1
ATOM 568 O O . ALA A 1 75 ? 13.992 29.328 28.453 1 97.38 75 ALA A O 1
ATOM 569 N N . THR A 1 76 ? 16.062 30.094 27.984 1 95.62 76 THR A N 1
ATOM 570 C CA . THR A 1 76 ? 15.617 31.469 27.797 1 95.62 76 THR A CA 1
ATOM 571 C C . THR A 1 76 ? 15.703 31.875 26.328 1 95.62 76 THR A C 1
ATOM 573 O O . THR A 1 76 ? 15.367 33 25.969 1 95.62 76 THR A O 1
ATOM 576 N N . THR A 1 77 ? 16.188 30.969 25.516 1 91.5 77 THR A N 1
ATOM 577 C CA . THR A 1 77 ? 16.328 31.25 24.094 1 91.5 77 THR A CA 1
ATOM 578 C C . THR A 1 77 ? 15.656 30.172 23.266 1 91.5 77 THR A C 1
ATOM 580 O O . THR A 1 77 ? 15.719 28.984 23.594 1 91.5 77 THR A O 1
ATOM 583 N N . VAL A 1 78 ? 15.008 30.609 22.156 1 90.06 78 VAL A N 1
ATOM 584 C CA . VAL A 1 78 ? 14.344 29.656 21.281 1 90.06 78 VAL A CA 1
ATOM 585 C C . VAL A 1 78 ? 15.375 28.75 20.625 1 90.06 78 VAL A C 1
ATOM 587 O O . VAL A 1 78 ? 16.5 29.172 20.328 1 90.06 78 VAL A O 1
ATOM 590 N N . PRO A 1 79 ? 15.008 27.516 20.359 1 91.69 79 PRO A N 1
ATOM 591 C CA . PRO A 1 79 ? 15.938 26.562 19.75 1 91.69 79 PRO A CA 1
ATOM 592 C C . PRO A 1 79 ? 16.094 26.781 18.25 1 91.69 79 PRO A C 1
ATOM 594 O O . PRO A 1 79 ? 15.305 27.5 17.641 1 91.69 79 PRO A O 1
ATOM 597 N N . PHE A 1 80 ? 17.109 26.156 17.672 1 91 80 PHE A N 1
ATOM 598 C CA . PHE A 1 80 ? 17.266 26.109 16.234 1 91 80 PHE A CA 1
ATOM 599 C C . PHE A 1 80 ? 16.125 25.297 15.602 1 91 80 PHE A C 1
ATOM 601 O O . PHE A 1 80 ? 15.633 24.344 16.203 1 91 80 PHE A O 1
ATOM 608 N N . SER A 1 81 ? 15.75 25.781 14.406 1 92.06 81 SER A N 1
ATOM 609 C CA . SER A 1 81 ? 14.82 24.969 13.625 1 92.06 81 SER A CA 1
ATOM 610 C C . SER A 1 81 ? 15.484 23.688 13.148 1 92.06 81 SER A C 1
ATOM 612 O O . SER A 1 81 ? 16.703 23.609 13.07 1 92.06 81 SER A O 1
ATOM 614 N N . CYS A 1 82 ? 14.664 22.688 12.875 1 95.62 82 CYS A N 1
ATOM 615 C CA . CYS A 1 82 ? 15.203 21.484 12.273 1 95.62 82 CYS A CA 1
ATOM 616 C C . CYS A 1 82 ? 15.703 21.75 10.859 1 95.62 82 CYS A C 1
ATOM 618 O O . CYS A 1 82 ? 15.375 22.781 10.266 1 95.62 82 CYS A O 1
ATOM 620 N N . MET A 1 83 ? 16.516 20.828 10.359 1 94.56 83 MET A N 1
ATOM 621 C CA . MET A 1 83 ? 17.078 20.984 9.016 1 94.56 83 MET A CA 1
ATOM 622 C C . MET A 1 83 ? 15.984 21.203 7.988 1 94.56 83 MET A C 1
ATOM 624 O O . MET A 1 83 ? 15.078 20.391 7.848 1 94.56 83 MET A O 1
ATOM 628 N N . GLN A 1 84 ? 16.016 22.344 7.301 1 91.06 84 GLN A N 1
ATOM 629 C CA . GLN A 1 84 ? 15.031 22.734 6.293 1 91.06 84 GLN A CA 1
ATOM 630 C C . GLN A 1 84 ? 15.625 23.75 5.312 1 91.06 84 GLN A C 1
ATOM 632 O O . GLN A 1 84 ? 16.656 24.375 5.602 1 91.06 84 GLN A O 1
ATOM 637 N N . PRO A 1 85 ? 15.031 23.891 4.207 1 80.44 85 PRO A N 1
ATOM 638 C CA . PRO A 1 85 ? 15.562 24.875 3.266 1 80.44 85 PRO A CA 1
ATOM 639 C C . PRO A 1 85 ? 15.516 26.312 3.812 1 80.44 85 PRO A C 1
ATOM 641 O O . PRO A 1 85 ? 14.57 26.672 4.516 1 80.44 85 PRO A O 1
ATOM 644 N N . GLU A 1 86 ? 16.625 27.062 3.938 1 65.88 86 GLU A N 1
ATOM 645 C CA . GLU A 1 86 ? 16.766 28.391 4.512 1 65.88 86 GLU A CA 1
ATOM 646 C C . GLU A 1 86 ? 15.688 29.344 3.998 1 65.88 86 GLU A C 1
ATOM 648 O O . GLU A 1 86 ? 15.195 30.188 4.742 1 65.88 86 GLU A O 1
ATOM 653 N N . ASN A 1 87 ? 15.531 29.297 2.691 1 53.47 87 ASN A N 1
ATOM 654 C CA . ASN A 1 87 ? 14.812 30.391 2.059 1 53.47 87 ASN A CA 1
ATOM 655 C C . ASN A 1 87 ? 13.344 30.047 1.832 1 53.47 87 ASN A C 1
ATOM 657 O O . ASN A 1 87 ? 12.758 30.422 0.818 1 53.47 87 ASN A O 1
ATOM 661 N N . VAL A 1 88 ? 12.898 29.297 2.875 1 50.38 88 VAL A N 1
ATOM 662 C CA . VAL A 1 88 ? 11.516 28.984 2.531 1 50.38 88 VAL A CA 1
ATOM 663 C C . VAL A 1 88 ? 10.594 30.094 3.02 1 50.38 88 VAL A C 1
ATOM 665 O O . VAL A 1 88 ? 10.898 30.766 4.004 1 50.38 88 VAL A O 1
ATOM 668 N N . PHE A 1 89 ? 9.641 30.422 2.184 1 46.56 89 PHE A N 1
ATOM 669 C CA . PHE A 1 89 ? 8.594 31.438 2.154 1 46.56 89 PHE A CA 1
ATOM 670 C C . PHE A 1 89 ? 8.156 31.812 3.566 1 46.56 89 PHE A C 1
ATOM 672 O O . PHE A 1 89 ? 8.062 33 3.902 1 46.56 89 PHE A O 1
ATOM 679 N N . LEU A 1 90 ? 7.91 30.797 4.191 1 47.22 90 LEU A N 1
ATOM 680 C CA . LEU A 1 90 ? 7.09 31.031 5.375 1 47.22 90 LEU A CA 1
ATOM 681 C C . LEU A 1 90 ? 7.949 31.484 6.547 1 47.22 90 LEU A C 1
ATOM 683 O O . LEU A 1 90 ? 7.422 31.938 7.57 1 47.22 90 LEU A O 1
ATOM 687 N N . SER A 1 91 ? 9.273 31.297 6.367 1 41.88 91 SER A N 1
ATOM 688 C CA . SER A 1 91 ? 10.188 31.609 7.457 1 41.88 91 SER A CA 1
ATOM 689 C C . SER A 1 91 ? 10.82 33 7.258 1 41.88 91 SER A C 1
ATOM 691 O O . SER A 1 91 ? 11.547 33.469 8.125 1 41.88 91 SER A O 1
ATOM 693 N N . ALA A 1 92 ? 10.75 33.469 6.172 1 38.41 92 ALA A N 1
ATOM 694 C CA . ALA A 1 92 ? 11.633 34.531 5.688 1 38.41 92 ALA A CA 1
ATOM 695 C C . ALA A 1 92 ? 11.578 35.75 6.594 1 38.41 92 ALA A C 1
ATOM 697 O O . ALA A 1 92 ? 12.438 36.625 6.516 1 38.41 92 ALA A O 1
ATOM 698 N N . GLY A 1 93 ? 10.555 35.938 7.219 1 38.5 93 GLY A N 1
ATOM 699 C CA . GLY A 1 93 ? 10.562 37.25 7.895 1 38.5 93 GLY A CA 1
ATOM 700 C C . GLY A 1 93 ? 11.367 37.219 9.18 1 38.5 93 GLY A C 1
ATOM 701 O O . GLY A 1 93 ? 11.484 38.25 9.844 1 38.5 93 GLY A O 1
ATOM 702 N N . PHE A 1 94 ? 11.656 36.125 9.695 1 40.72 94 PHE A N 1
ATOM 703 C CA . PHE A 1 94 ? 12.164 36.219 11.055 1 40.72 94 PHE A CA 1
ATOM 704 C C . PHE A 1 94 ? 13.656 35.906 11.109 1 40.72 94 PHE A C 1
ATOM 706 O O . PHE A 1 94 ? 14.102 34.906 10.523 1 40.72 94 PHE A O 1
ATOM 713 N N . GLU A 1 95 ? 14.5 36.938 11.125 1 40.88 95 GLU A N 1
ATOM 714 C CA . GLU A 1 95 ? 15.961 36.875 11.203 1 40.88 95 GLU A CA 1
ATOM 715 C C . GLU A 1 95 ? 16.422 35.531 11.773 1 40.88 95 GLU A C 1
ATOM 717 O O . GLU A 1 95 ? 17.359 34.906 11.258 1 40.88 95 GLU A O 1
ATOM 722 N N . ASP A 1 96 ? 16.109 35.375 13.047 1 44.81 96 ASP A N 1
ATOM 723 C CA . ASP A 1 96 ? 16.625 34.312 13.906 1 44.81 96 ASP A CA 1
ATOM 724 C C . ASP A 1 96 ? 16.203 32.938 13.398 1 44.81 96 ASP A C 1
ATOM 726 O O . ASP A 1 96 ? 16.594 31.906 13.953 1 44.81 96 ASP A O 1
ATOM 730 N N . GLU A 1 97 ? 15.375 33 12.367 1 52.28 97 GLU A N 1
ATOM 731 C CA . GLU A 1 97 ? 14.609 31.844 11.945 1 52.28 97 GLU A CA 1
ATOM 732 C C . GLU A 1 97 ? 15.375 31.031 10.906 1 52.28 97 GLU A C 1
ATOM 734 O O . GLU A 1 97 ? 14.898 29.984 10.453 1 52.28 97 GLU A O 1
ATOM 739 N N . SER A 1 98 ? 16.547 31.594 10.742 1 58.09 98 SER A N 1
ATOM 740 C CA . SER A 1 98 ? 17.297 31.016 9.633 1 58.09 98 SER A CA 1
ATOM 741 C C . SER A 1 98 ? 18.297 29.969 10.125 1 58.09 98 SER A C 1
ATOM 743 O O . SER A 1 98 ? 18.984 29.328 9.328 1 58.09 98 SER A O 1
ATOM 745 N N . ARG A 1 99 ? 18.328 29.844 11.438 1 79.31 99 ARG A N 1
ATOM 746 C CA . ARG A 1 99 ? 19.328 28.859 11.836 1 79.31 99 ARG A CA 1
ATOM 747 C C . ARG A 1 99 ? 18.703 27.469 11.969 1 79.31 99 ARG A C 1
ATOM 749 O O . ARG A 1 99 ? 17.641 27.312 12.578 1 79.31 99 ARG A O 1
ATOM 756 N N . HIS A 1 100 ? 19.266 26.656 11.359 1 88.94 100 HIS A N 1
ATOM 757 C CA . HIS A 1 100 ? 18.844 25.266 11.422 1 88.94 100 HIS A CA 1
ATOM 758 C C . HIS A 1 100 ? 19.953 24.375 11.977 1 88.94 100 HIS A C 1
ATOM 760 O O . HIS A 1 100 ? 21.125 24.719 11.883 1 88.94 100 HIS A O 1
ATOM 766 N N . SER A 1 101 ? 19.531 23.359 12.648 1 94.5 101 SER A N 1
ATOM 767 C CA . SER A 1 101 ? 20.438 22.359 13.195 1 94.5 101 SER A CA 1
ATOM 768 C C . SER A 1 101 ? 19.797 20.969 13.18 1 94.5 101 SER A C 1
ATOM 770 O O . SER A 1 101 ? 18.578 20.844 13.266 1 94.5 101 SER A O 1
ATOM 772 N N . GLU A 1 102 ? 20.672 20.016 13.008 1 96.62 102 GLU A N 1
ATOM 773 C CA . GLU A 1 102 ? 20.156 18.656 13.148 1 96.62 102 GLU A CA 1
ATOM 774 C C . GLU A 1 102 ? 19.797 18.359 14.602 1 96.62 102 GLU A C 1
ATOM 776 O O . GLU A 1 102 ? 18.938 17.516 14.875 1 96.62 102 GLU A O 1
ATOM 781 N N . ASP A 1 103 ? 20.562 18.984 15.523 1 97.62 103 ASP A N 1
ATOM 782 C CA . ASP A 1 103 ? 20.156 18.953 16.922 1 97.62 103 ASP A CA 1
ATOM 783 C C . ASP A 1 103 ? 19 19.922 17.172 1 97.62 103 ASP A C 1
ATOM 785 O O . ASP A 1 103 ? 19.203 21.031 17.656 1 97.62 103 ASP A O 1
ATOM 789 N N . CYS A 1 104 ? 17.766 19.453 16.938 1 97.19 104 CYS A N 1
ATOM 790 C CA . CYS A 1 104 ? 16.672 20.406 16.859 1 97.19 104 CYS A CA 1
ATOM 791 C C . CYS A 1 104 ? 15.461 19.922 17.641 1 97.19 104 CYS A C 1
ATOM 793 O O . CYS A 1 104 ? 14.406 20.562 17.625 1 97.19 104 CYS A O 1
ATOM 795 N N . LEU A 1 105 ? 15.539 18.797 18.391 1 98.56 105 LEU A N 1
ATOM 796 C CA . LEU A 1 105 ? 14.367 18.25 19.031 1 98.56 105 LEU A CA 1
ATOM 797 C C . LEU A 1 105 ? 14.141 18.891 20.406 1 98.56 105 LEU A C 1
ATOM 799 O O . LEU A 1 105 ? 14.438 18.297 21.438 1 98.56 105 LEU A O 1
ATOM 803 N N . TYR A 1 106 ? 13.578 20.078 20.328 1 98 106 TYR A N 1
ATOM 804 C CA . TYR A 1 106 ? 13.297 20.922 21.469 1 98 106 TYR A CA 1
ATOM 805 C C . TYR A 1 106 ? 11.852 21.422 21.438 1 98 106 TYR A C 1
ATOM 807 O O . TYR A 1 106 ? 11.203 21.391 20.391 1 98 106 TYR A O 1
ATOM 815 N N . LEU A 1 107 ? 11.328 21.812 22.625 1 98.12 107 LEU A N 1
ATOM 816 C CA . LEU A 1 107 ? 10.016 22.438 22.672 1 98.12 107 LEU A CA 1
ATOM 817 C C . LEU A 1 107 ? 10.047 23.688 23.547 1 98.12 107 LEU A C 1
ATOM 819 O O . LEU A 1 107 ? 11 23.891 24.297 1 98.12 107 LEU A O 1
ATOM 823 N N . ASN A 1 108 ? 9.125 24.562 23.328 1 97.81 108 ASN A N 1
ATOM 824 C CA . ASN A 1 108 ? 8.883 25.766 24.109 1 97.81 108 ASN A CA 1
ATOM 825 C C . ASN A 1 108 ? 7.609 25.656 24.938 1 97.81 108 ASN A C 1
ATOM 827 O O . ASN A 1 108 ? 6.617 25.094 24.484 1 97.81 108 ASN A O 1
ATOM 831 N N . VAL A 1 109 ? 7.699 26.234 26.172 1 98.38 109 VAL A N 1
ATOM 832 C CA . VAL A 1 109 ? 6.523 26.297 27.031 1 98.38 109 VAL A CA 1
ATOM 833 C C . VAL A 1 109 ? 6.289 27.75 27.469 1 98.38 109 VAL A C 1
ATOM 835 O O . VAL A 1 109 ? 7.203 28.406 27.953 1 98.38 109 VAL A O 1
ATOM 838 N N . TRP A 1 110 ? 5.09 28.234 27.281 1 97.88 110 TRP A N 1
ATOM 839 C CA . TRP A 1 110 ? 4.633 29.5 27.828 1 97.88 110 TRP A CA 1
ATOM 840 C C . TRP A 1 110 ? 3.535 29.297 28.859 1 97.88 110 TRP A C 1
ATOM 842 O O . TRP A 1 110 ? 2.559 28.578 28.594 1 97.88 110 TRP A O 1
ATOM 852 N N . THR A 1 111 ? 3.689 29.859 30 1 97.81 111 THR A N 1
ATOM 853 C CA . THR A 1 111 ? 2.713 29.688 31.062 1 97.81 111 THR A CA 1
ATOM 854 C C . THR A 1 111 ? 2.508 31 31.828 1 97.81 111 THR A C 1
ATOM 856 O O . THR A 1 111 ? 3.459 31.75 32.062 1 97.81 111 THR A O 1
ATOM 859 N N . PRO A 1 112 ? 1.242 31.297 32.188 1 95.69 112 PRO A N 1
ATOM 860 C CA . PRO A 1 112 ? 1.016 32.5 32.969 1 95.69 112 PRO A CA 1
ATOM 861 C C . PRO A 1 112 ? 1.542 32.406 34.406 1 95.69 112 PRO A C 1
ATOM 863 O O . PRO A 1 112 ? 1.972 33.375 35 1 95.69 112 PRO A O 1
ATOM 866 N N . ARG A 1 113 ? 1.455 31.172 34.938 1 92.94 113 ARG A N 1
ATOM 867 C CA . ARG A 1 113 ? 1.902 30.906 36.312 1 92.94 113 ARG A CA 1
ATOM 868 C C . ARG A 1 113 ? 2.119 29.406 36.531 1 92.94 113 ARG A C 1
ATOM 870 O O . ARG A 1 113 ? 1.577 28.578 35.781 1 92.94 113 ARG A O 1
ATOM 877 N N . MET A 1 114 ? 2.896 29.109 37.469 1 92.44 114 MET A N 1
ATOM 878 C CA . MET A 1 114 ? 3.197 27.719 37.812 1 92.44 114 MET A CA 1
ATOM 879 C C . MET A 1 114 ? 2.594 27.344 39.156 1 92.44 114 MET A C 1
ATOM 881 O O . MET A 1 114 ? 3.072 26.422 39.812 1 92.44 114 MET A O 1
ATOM 885 N N . ASP A 1 115 ? 1.645 28.016 39.594 1 84.12 115 ASP A N 1
ATOM 886 C CA . ASP A 1 115 ? 1.089 27.969 40.938 1 84.12 115 ASP A CA 1
ATOM 887 C C . ASP A 1 115 ? 0.206 26.734 41.125 1 84.12 115 ASP A C 1
ATOM 889 O O . ASP A 1 115 ? -0.069 26.328 42.25 1 84.12 115 ASP A O 1
ATOM 893 N N . SER A 1 116 ? -0.399 26.234 40.062 1 84.06 116 SER A N 1
ATOM 894 C CA . SER A 1 116 ? -1.271 25.078 40.094 1 84.06 116 SER A CA 1
ATOM 895 C C . SER A 1 116 ? -1.045 24.203 38.844 1 84.06 116 SER A C 1
ATOM 897 O O . SER A 1 116 ? -0.299 24.578 37.938 1 84.06 116 SER A O 1
ATOM 899 N N . ALA A 1 117 ? -1.552 23.016 38.938 1 87.69 117 ALA A N 1
ATOM 900 C CA . ALA A 1 117 ? -1.434 22.094 37.812 1 87.69 117 ALA A CA 1
ATOM 901 C C . ALA A 1 117 ? -2.797 21.812 37.188 1 87.69 117 ALA A C 1
ATOM 903 O O . ALA A 1 117 ? -3.156 20.656 36.938 1 87.69 117 ALA A O 1
ATOM 904 N N . ASN A 1 118 ? -3.508 22.984 36.906 1 92.88 118 ASN A N 1
ATOM 905 C CA . ASN A 1 118 ? -4.891 22.766 36.469 1 92.88 118 ASN A CA 1
ATOM 906 C C . ASN A 1 118 ? -5.227 23.516 35.188 1 92.88 118 ASN A C 1
ATOM 908 O O . ASN A 1 118 ? -6.367 23.484 34.75 1 92.88 118 ASN A O 1
ATOM 912 N N . ARG A 1 119 ? -4.223 24.156 34.594 1 97.75 119 ARG A N 1
ATOM 913 C CA . ARG A 1 119 ? -4.504 24.922 33.375 1 97.75 119 ARG A CA 1
ATOM 914 C C . ARG A 1 119 ? -4.586 24 32.188 1 97.75 119 ARG A C 1
ATOM 916 O O . ARG A 1 119 ? -3.791 23.062 32.031 1 97.75 119 ARG A O 1
ATOM 923 N N . PRO A 1 120 ? -5.598 24.25 31.297 1 98.25 120 PRO A N 1
ATOM 924 C CA . PRO A 1 120 ? -5.57 23.516 30.031 1 98.25 120 PRO A CA 1
ATOM 925 C C . PRO A 1 120 ? -4.273 23.75 29.25 1 98.25 120 PRO A C 1
ATOM 927 O O . PRO A 1 120 ? -3.662 24.812 29.359 1 98.25 120 PRO A O 1
ATOM 930 N N . VAL A 1 121 ? -3.855 22.719 28.562 1 98.81 121 VAL A N 1
ATOM 931 C CA . VAL A 1 121 ? -2.621 22.75 27.781 1 98.81 121 VAL A CA 1
ATOM 932 C C . VAL A 1 121 ? -2.947 22.703 26.297 1 98.81 121 VAL A C 1
ATOM 934 O O . VAL A 1 121 ? -3.707 21.844 25.844 1 98.81 121 VAL A O 1
ATOM 937 N N . MET A 1 122 ? -2.438 23.672 25.562 1 98.88 122 MET A N 1
ATOM 938 C CA . MET A 1 122 ? -2.553 23.703 24.094 1 98.88 122 MET A CA 1
ATOM 939 C C . MET A 1 122 ? -1.206 23.406 23.438 1 98.88 122 MET A C 1
ATOM 941 O O . MET A 1 122 ? -0.25 24.172 23.625 1 98.88 122 MET A O 1
ATOM 945 N N . VAL A 1 123 ? -1.146 22.297 22.719 1 98.88 123 VAL A N 1
ATOM 946 C CA . VAL A 1 123 ? 0.091 21.875 22.078 1 98.88 123 VAL A CA 1
ATOM 947 C C . VAL A 1 123 ? 0.016 22.172 20.578 1 98.88 123 VAL A C 1
ATOM 949 O O . VAL A 1 123 ? -0.808 21.578 19.875 1 98.88 123 VAL A O 1
ATOM 952 N N . TRP A 1 124 ? 0.945 23 20.141 1 98.5 124 TRP A N 1
ATOM 953 C CA . TRP A 1 124 ? 0.96 23.469 18.766 1 98.5 124 TRP A CA 1
ATOM 954 C C . TRP A 1 124 ? 1.832 22.562 17.891 1 98.5 124 TRP A C 1
ATOM 956 O O . TRP A 1 124 ? 2.988 22.297 18.219 1 98.5 124 TRP A O 1
ATOM 966 N N . LEU A 1 125 ? 1.252 22.141 16.781 1 98.19 125 LEU A N 1
ATOM 967 C CA . LEU A 1 125 ? 1.951 21.453 15.703 1 98.19 125 LEU A CA 1
ATOM 968 C C . LEU A 1 125 ? 2.027 22.344 14.469 1 98.19 125 LEU A C 1
ATOM 970 O O . LEU A 1 125 ? 1.015 22.594 13.805 1 98.19 125 LEU A O 1
ATOM 974 N N . HIS A 1 126 ? 3.23 22.781 14.148 1 94.69 126 HIS A N 1
ATOM 975 C CA . HIS A 1 126 ? 3.379 23.781 13.094 1 94.69 126 HIS A CA 1
ATOM 976 C C . HIS A 1 126 ? 3.135 23.156 11.719 1 94.69 126 HIS A C 1
ATOM 978 O O . HIS A 1 126 ? 3.268 21.938 11.547 1 94.69 126 HIS A O 1
ATOM 984 N N . GLY A 1 127 ? 2.744 24.031 10.773 1 93.75 127 GLY A N 1
ATOM 985 C CA . GLY A 1 127 ? 2.607 23.641 9.375 1 93.75 127 GLY A CA 1
ATOM 986 C C . GLY A 1 127 ? 3.914 23.703 8.609 1 93.75 127 GLY A C 1
ATOM 987 O O . GLY A 1 127 ? 4.992 23.766 9.203 1 93.75 127 GLY A O 1
ATOM 988 N N . GLY A 1 128 ? 3.777 23.562 7.316 1 89.25 128 GLY A N 1
ATOM 989 C CA . GLY A 1 128 ? 4.953 23.656 6.465 1 89.25 128 GLY A CA 1
ATOM 990 C C . GLY A 1 128 ? 5.164 22.453 5.586 1 89.25 128 GLY A C 1
ATOM 991 O O . GLY A 1 128 ? 6.297 22.125 5.23 1 89.25 128 GLY A O 1
ATOM 992 N N . ALA A 1 129 ? 4.121 21.734 5.277 1 89.94 129 ALA A N 1
ATOM 993 C CA . ALA A 1 129 ? 4.09 20.625 4.32 1 89.94 129 ALA A CA 1
ATOM 994 C C . ALA A 1 129 ? 5.105 19.547 4.688 1 89.94 129 ALA A C 1
ATOM 996 O O . ALA A 1 129 ? 5.633 18.859 3.809 1 89.94 129 ALA A O 1
ATOM 997 N N . PHE A 1 130 ? 5.535 19.562 5.984 1 92.38 130 PHE A N 1
ATOM 998 C CA . PHE A 1 130 ? 6.504 18.609 6.516 1 92.38 130 PHE A CA 1
ATOM 999 C C . PHE A 1 130 ? 7.887 18.859 5.922 1 92.38 130 PHE A C 1
ATOM 1001 O O . PHE A 1 130 ? 8.734 17.969 5.926 1 92.38 130 PHE A O 1
ATOM 1008 N N . LEU A 1 131 ? 8.102 20.062 5.375 1 89.75 131 LEU A N 1
ATOM 1009 C CA . LEU A 1 131 ? 9.391 20.422 4.797 1 89.75 131 LEU A CA 1
ATOM 1010 C C . LEU A 1 131 ? 9.992 21.625 5.527 1 89.75 131 LEU A C 1
ATOM 1012 O O . LEU A 1 131 ? 11.203 21.844 5.453 1 89.75 131 LEU A O 1
ATOM 1016 N N . MET A 1 132 ? 9.086 22.328 6.105 1 88.19 132 MET A N 1
ATOM 1017 C CA . MET A 1 132 ? 9.523 23.531 6.797 1 88.19 132 MET A CA 1
ATOM 1018 C C . MET A 1 132 ? 8.633 23.828 7.996 1 88.19 132 MET A C 1
ATOM 1020 O O . MET A 1 132 ? 7.582 23.203 8.164 1 88.19 132 MET A O 1
ATOM 1024 N N . GLY A 1 133 ? 9.055 24.797 8.789 1 88.94 133 GLY A N 1
ATOM 1025 C CA . GLY A 1 133 ? 8.352 25.188 10 1 88.94 133 GLY A CA 1
ATOM 1026 C C . GLY A 1 133 ? 9.188 25.016 11.25 1 88.94 133 GLY A C 1
ATOM 1027 O O . GLY A 1 133 ? 10.219 24.344 11.234 1 88.94 133 GLY A O 1
ATOM 1028 N N . SER A 1 134 ? 8.703 25.688 12.289 1 90.81 134 SER A N 1
ATOM 1029 C CA . SER A 1 134 ? 9.469 25.641 13.523 1 90.81 134 SER A CA 1
ATOM 1030 C C . SER A 1 134 ? 8.664 26.188 14.695 1 90.81 134 SER A C 1
ATOM 1032 O O . SER A 1 134 ? 7.855 27.094 14.531 1 90.81 134 SER A O 1
ATOM 1034 N N . ALA A 1 135 ? 9 25.641 15.844 1 88.06 135 ALA A N 1
ATOM 1035 C CA . ALA A 1 135 ? 8.484 26.203 17.094 1 88.06 135 ALA A CA 1
ATOM 1036 C C . ALA A 1 135 ? 9.109 27.562 17.391 1 88.06 135 ALA A C 1
ATOM 1038 O O . ALA A 1 135 ? 8.594 28.328 18.203 1 88.06 135 ALA A O 1
ATOM 1039 N N . SER A 1 136 ? 10.133 27.828 16.703 1 84.88 136 SER A N 1
ATOM 1040 C CA . SER A 1 136 ? 10.914 29.031 17 1 84.88 136 SER A CA 1
ATOM 1041 C C . SER A 1 136 ? 10.469 30.203 16.141 1 84.88 136 SER A C 1
ATOM 1043 O O . SER A 1 136 ? 10.93 31.328 16.344 1 84.88 136 SER A O 1
ATOM 1045 N N . HIS A 1 137 ? 9.578 29.875 15.266 1 83 137 HIS A N 1
ATOM 1046 C CA . HIS A 1 137 ? 9.078 30.969 14.422 1 83 137 HIS A CA 1
ATOM 1047 C C . HIS A 1 137 ? 8.188 31.906 15.219 1 83 137 HIS A C 1
ATOM 1049 O O . HIS A 1 137 ? 7.367 31.469 16.031 1 83 137 HIS A O 1
ATOM 1055 N N . SER A 1 138 ? 8.398 33.156 14.977 1 78.06 138 SER A N 1
ATOM 1056 C CA . SER A 1 138 ? 7.637 34.188 15.688 1 78.06 138 SER A CA 1
ATOM 1057 C C . SER A 1 138 ? 6.137 34 15.461 1 78.06 138 SER A C 1
ATOM 1059 O O . SER A 1 138 ? 5.332 34.344 16.328 1 78.06 138 SER A O 1
ATOM 1061 N N . TYR A 1 139 ? 5.867 33.469 14.312 1 79 139 TYR A N 1
ATOM 1062 C CA . TYR A 1 139 ? 4.484 33.219 13.93 1 79 139 TYR A CA 1
ATOM 1063 C C . TYR A 1 139 ? 3.873 32.125 14.82 1 79 139 TYR A C 1
ATOM 1065 O O . TYR A 1 139 ? 2.648 32 14.906 1 79 139 TYR A O 1
ATOM 1073 N N . ASN A 1 140 ? 4.688 31.406 15.539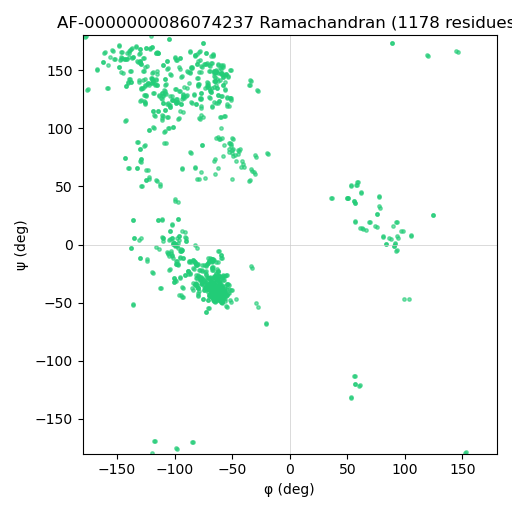 1 83.56 140 ASN A N 1
ATOM 1074 C CA . ASN A 1 140 ? 4.242 30.297 16.375 1 83.56 140 ASN A CA 1
ATOM 1075 C C . ASN A 1 140 ? 4.473 30.594 17.859 1 83.56 140 ASN A C 1
ATOM 1077 O O . ASN A 1 140 ? 4.523 29.672 18.672 1 83.56 140 ASN A O 1
ATOM 1081 N N . ASN A 1 141 ? 4.586 31.875 18.141 1 89.5 141 ASN A N 1
ATOM 1082 C CA . ASN A 1 141 ? 4.82 32.312 19.516 1 89.5 141 ASN A CA 1
ATOM 1083 C C . ASN A 1 141 ? 3.539 32.25 20.344 1 89.5 141 ASN A C 1
ATOM 1085 O O . ASN A 1 141 ? 2.6 33 20.094 1 89.5 141 ASN A O 1
ATOM 1089 N N . GLY A 1 142 ? 3.564 31.406 21.438 1 95.62 142 GLY A N 1
ATOM 1090 C CA . GLY A 1 142 ? 2.357 31.141 22.203 1 95.62 142 GLY A CA 1
ATOM 1091 C C . GLY A 1 142 ? 2.189 32.062 23.391 1 95.62 142 GLY A C 1
ATOM 1092 O O . GLY A 1 142 ? 1.264 31.891 24.188 1 95.62 142 GLY A O 1
ATOM 1093 N N . SER A 1 143 ? 2.992 33.156 23.516 1 95.75 143 SER A N 1
ATOM 1094 C CA . SER A 1 143 ? 3.016 33.969 24.719 1 95.75 143 SER A CA 1
ATOM 1095 C C . SER A 1 143 ? 1.703 34.75 24.906 1 95.75 143 SER A C 1
ATOM 1097 O O . SER A 1 143 ? 1.16 34.781 26 1 95.75 143 SER A O 1
ATOM 1099 N N . VAL A 1 144 ? 1.187 35.312 23.781 1 96.5 144 VAL A N 1
ATOM 1100 C CA . VAL A 1 144 ? -0.033 36.094 23.891 1 96.5 144 VAL A CA 1
ATOM 1101 C C . VAL A 1 144 ? -1.213 35.188 24.234 1 96.5 144 VAL A C 1
ATOM 1103 O O . VAL A 1 144 ? -2.023 35.531 25.109 1 96.5 144 VAL A O 1
ATOM 1106 N N . LEU A 1 145 ? -1.269 34.062 23.562 1 97.31 145 LEU A N 1
ATOM 1107 C CA . LEU A 1 145 ? -2.332 33.125 23.812 1 97.31 145 LEU A CA 1
ATOM 1108 C C . LEU A 1 145 ? -2.285 32.625 25.25 1 97.31 145 LEU A C 1
ATOM 1110 O O . LEU A 1 145 ? -3.322 32.5 25.906 1 97.31 145 LEU A O 1
ATOM 1114 N N . ALA A 1 146 ? -1.142 32.344 25.766 1 97.69 146 ALA A N 1
ATOM 1115 C CA . ALA A 1 146 ? -0.97 31.891 27.141 1 97.69 146 ALA A CA 1
ATOM 1116 C C . ALA A 1 146 ? -1.379 33 28.125 1 97.69 146 ALA A C 1
ATOM 1118 O O . ALA A 1 146 ? -2.092 32.719 29.109 1 97.69 146 ALA A O 1
ATOM 1119 N N . ALA A 1 147 ? -0.951 34.188 27.891 1 96.06 147 ALA A N 1
ATOM 1120 C CA . ALA A 1 147 ? -1.168 35.281 28.797 1 96.06 147 ALA A CA 1
ATOM 1121 C C . ALA A 1 147 ? -2.648 35.656 28.891 1 96.06 147 ALA A C 1
ATOM 1123 O O . ALA A 1 147 ? -3.191 35.812 29.984 1 96.06 147 ALA A O 1
ATOM 1124 N N . LEU A 1 148 ? -3.246 35.75 27.781 1 94.62 148 LEU A N 1
ATOM 1125 C CA . LEU A 1 148 ? -4.617 36.25 27.75 1 94.62 148 LEU A CA 1
ATOM 1126 C C . LEU A 1 148 ? -5.613 35.125 27.969 1 94.62 148 LEU A C 1
ATOM 1128 O O . LEU A 1 148 ? -6.727 35.344 28.453 1 94.62 148 LEU A O 1
ATOM 1132 N N . GLY A 1 149 ? -5.254 33.938 27.656 1 95.88 149 GLY A N 1
ATOM 1133 C CA . GLY A 1 149 ? -6.168 32.812 27.734 1 95.88 149 GLY A CA 1
ATOM 1134 C C . GLY A 1 149 ? -6.066 32.031 29.047 1 95.88 149 GLY A C 1
ATOM 1135 O O . GLY A 1 149 ? -6.914 31.188 29.344 1 95.88 149 GLY A O 1
ATOM 1136 N N . ASP A 1 150 ? -5.055 32.312 29.844 1 96.19 150 ASP A N 1
ATOM 1137 C CA . ASP A 1 150 ? -4.762 31.547 31.062 1 96.19 150 ASP A CA 1
ATOM 1138 C C . ASP A 1 150 ? -4.664 30.062 30.766 1 96.19 150 ASP A C 1
ATOM 1140 O O . ASP A 1 150 ? -5.359 29.25 31.391 1 96.19 150 ASP A O 1
ATOM 1144 N N . VAL A 1 151 ? -3.885 29.734 29.797 1 98.19 151 VAL A N 1
ATOM 1145 C CA . VAL A 1 151 ? -3.572 28.375 29.375 1 98.19 151 VAL A CA 1
ATOM 1146 C C . VAL A 1 151 ? -2.059 28.203 29.25 1 98.19 151 VAL A C 1
ATOM 1148 O O . VAL A 1 151 ? -1.322 29.203 29.188 1 98.19 151 VAL A O 1
ATOM 1151 N N . VAL A 1 152 ? -1.605 26.953 29.328 1 98.62 152 VAL A N 1
ATOM 1152 C CA . VAL A 1 152 ? -0.222 26.641 28.969 1 98.62 152 VAL A CA 1
ATOM 1153 C C . VAL A 1 152 ? -0.124 26.312 27.484 1 98.62 152 VAL A C 1
ATOM 1155 O O . VAL A 1 152 ? -0.928 25.531 26.969 1 98.62 152 VAL A O 1
ATOM 1158 N N . VAL A 1 153 ? 0.795 26.969 26.797 1 98.69 153 VAL A N 1
ATOM 1159 C CA . VAL A 1 153 ? 1.001 26.688 25.375 1 98.69 153 VAL A CA 1
ATOM 1160 C C . VAL A 1 153 ? 2.355 26.016 25.172 1 98.69 153 VAL A C 1
ATOM 1162 O O . VAL A 1 153 ? 3.367 26.453 25.719 1 98.69 153 VAL A O 1
ATOM 1165 N N . VAL A 1 154 ? 2.34 24.922 24.453 1 98.81 154 VAL A N 1
ATOM 1166 C CA . VAL A 1 154 ? 3.559 24.203 24.094 1 98.81 154 VAL A CA 1
ATOM 1167 C C . VAL A 1 154 ? 3.727 24.172 22.578 1 98.81 154 VAL A C 1
ATOM 1169 O O . VAL A 1 154 ? 2.764 23.922 21.844 1 98.81 154 VAL A O 1
ATOM 1172 N N . ALA A 1 155 ? 4.883 24.516 22.078 1 98.06 155 ALA A N 1
ATOM 1173 C CA . ALA A 1 155 ? 5.246 24.344 20.672 1 98.06 155 ALA A CA 1
ATOM 1174 C C . ALA A 1 155 ? 6.504 23.5 20.531 1 98.06 155 ALA A C 1
ATOM 1176 O O . ALA A 1 155 ? 7.465 23.672 21.281 1 98.06 155 ALA A O 1
ATOM 1177 N N . MET A 1 156 ? 6.523 22.594 19.547 1 98 156 MET A N 1
ATOM 1178 C CA . MET A 1 156 ? 7.645 21.656 19.438 1 98 156 MET A CA 1
ATOM 1179 C C . MET A 1 156 ? 8.234 21.688 18.031 1 98 156 MET A C 1
ATOM 1181 O O . MET A 1 156 ? 7.531 22 17.062 1 98 156 MET A O 1
ATOM 1185 N N . ASN A 1 157 ? 9.523 21.422 17.984 1 96.94 157 ASN A N 1
ATOM 1186 C CA . ASN A 1 157 ? 10.164 21.047 16.734 1 96.94 157 ASN A CA 1
ATOM 1187 C C . ASN A 1 157 ? 10.047 19.547 16.453 1 96.94 157 ASN A C 1
ATOM 1189 O O . ASN A 1 157 ? 9.883 18.766 17.391 1 96.94 157 ASN A O 1
ATOM 1193 N N . TYR A 1 158 ? 10.062 19.219 15.258 1 98.25 158 TYR A N 1
ATOM 1194 C CA . TYR A 1 158 ? 10.18 17.828 14.82 1 98.25 158 TYR A CA 1
ATOM 1195 C C . TYR A 1 158 ? 10.922 17.734 13.484 1 98.25 158 TYR A C 1
ATOM 1197 O O . TYR A 1 158 ? 10.992 18.719 12.75 1 98.25 158 TYR A O 1
ATOM 1205 N N . ARG A 1 159 ? 11.555 16.688 13.227 1 97.81 159 ARG A N 1
ATOM 1206 C CA . ARG A 1 159 ? 12.359 16.516 12.023 1 97.81 159 ARG A CA 1
ATOM 1207 C C . ARG A 1 159 ? 11.508 16.656 10.766 1 97.81 159 ARG A C 1
ATOM 1209 O O . ARG A 1 159 ? 10.336 16.266 10.758 1 97.81 159 ARG A O 1
ATOM 1216 N N . LEU A 1 160 ? 12.125 17.109 9.641 1 95.88 160 LEU A N 1
ATOM 1217 C CA . LEU A 1 160 ? 11.43 17.453 8.406 1 95.88 160 LEU A CA 1
ATOM 1218 C C . LEU A 1 160 ? 12.086 16.781 7.203 1 95.88 160 LEU A C 1
ATOM 1220 O O . LEU A 1 160 ? 13.203 16.297 7.297 1 95.88 160 LEU A O 1
ATOM 1224 N N . GLY A 1 161 ? 11.383 16.766 6.082 1 94.75 161 GLY A N 1
ATOM 1225 C CA . GLY A 1 161 ? 11.938 16.281 4.828 1 94.75 161 GLY A CA 1
ATOM 1226 C C . GLY A 1 161 ? 12.531 14.891 4.93 1 94.75 161 GLY A C 1
ATOM 1227 O O . GLY A 1 161 ? 11.93 13.992 5.516 1 94.75 161 GLY A O 1
ATOM 1228 N N . ALA A 1 162 ? 13.703 14.766 4.426 1 97.06 162 ALA A N 1
ATOM 1229 C CA . ALA A 1 162 ? 14.383 13.469 4.422 1 97.06 162 ALA A CA 1
ATOM 1230 C C . ALA A 1 162 ? 14.656 12.984 5.844 1 97.06 162 ALA A C 1
ATOM 1232 O O . ALA A 1 162 ? 14.609 11.789 6.121 1 97.06 162 ALA A O 1
ATOM 1233 N N . PHE A 1 163 ? 14.852 13.938 6.734 1 98.12 163 PHE A N 1
ATOM 1234 C CA . PHE A 1 163 ? 15.18 13.578 8.109 1 98.12 163 PHE A CA 1
ATOM 1235 C C . PHE A 1 163 ? 13.961 13.016 8.828 1 98.12 163 PHE A C 1
ATOM 1237 O O . PHE A 1 163 ? 14.086 12.219 9.758 1 98.12 163 PHE A O 1
ATOM 1244 N N . GLY A 1 164 ? 12.812 13.422 8.352 1 98.06 164 GLY A N 1
ATOM 1245 C CA . GLY A 1 164 ? 11.594 13.023 9.023 1 98.06 164 GLY A CA 1
ATOM 1246 C C . GLY A 1 164 ? 10.922 11.828 8.375 1 98.06 164 GLY A C 1
ATOM 1247 O O . GLY A 1 164 ? 10.133 11.125 9.016 1 98.06 164 GLY A O 1
ATOM 1248 N N . PHE A 1 165 ? 11.336 11.531 7.078 1 97.62 165 PHE A N 1
ATOM 1249 C CA . PHE A 1 165 ? 10.438 10.609 6.395 1 97.62 165 PHE A CA 1
ATOM 1250 C C . PHE A 1 165 ? 11.219 9.562 5.609 1 97.62 165 PHE A C 1
ATOM 1252 O O . PHE A 1 165 ? 10.633 8.633 5.047 1 97.62 165 PHE A O 1
ATOM 1259 N N . PHE A 1 166 ? 12.594 9.664 5.59 1 97.94 166 PHE A N 1
ATOM 1260 C CA . PHE A 1 166 ? 13.367 8.562 5.027 1 97.94 166 PHE A CA 1
ATOM 1261 C C . PHE A 1 166 ? 13.062 7.262 5.758 1 97.94 166 PHE A C 1
ATOM 1263 O O . PHE A 1 166 ? 12.945 7.242 6.988 1 97.94 166 PHE A O 1
ATOM 1270 N N . THR A 1 167 ? 12.906 6.133 4.953 1 98.19 167 THR A N 1
ATOM 1271 C CA . THR A 1 167 ? 12.633 4.844 5.582 1 98.19 167 THR A CA 1
ATOM 1272 C C . THR A 1 167 ? 13.359 3.719 4.848 1 98.19 167 THR A C 1
ATOM 1274 O O . THR A 1 167 ? 13.453 3.729 3.617 1 98.19 167 THR A O 1
ATOM 1277 N N . ALA A 1 168 ? 13.93 2.869 5.625 1 97.31 168 ALA A N 1
ATOM 1278 C CA . ALA A 1 168 ? 14.391 1.581 5.113 1 97.31 168 ALA A CA 1
ATOM 1279 C C . ALA A 1 168 ? 13.422 0.462 5.488 1 97.31 168 ALA A C 1
ATOM 1281 O O . ALA A 1 168 ? 13.68 -0.709 5.195 1 97.31 168 ALA A O 1
ATOM 1282 N N . ASP A 1 169 ? 12.305 0.882 6.098 1 95.75 169 ASP A N 1
ATOM 1283 C CA . ASP A 1 169 ? 11.328 -0.075 6.598 1 95.75 169 ASP A CA 1
ATOM 1284 C C . ASP A 1 169 ? 11.992 -1.15 7.453 1 95.75 169 ASP A C 1
ATOM 1286 O O . ASP A 1 169 ? 11.734 -2.342 7.27 1 95.75 169 ASP A O 1
ATOM 1290 N N . THR A 1 170 ? 12.914 -0.725 8.234 1 96.06 170 THR A N 1
ATOM 1291 C CA . THR A 1 170 ? 13.586 -1.525 9.258 1 96.06 170 THR A CA 1
ATOM 1292 C C . THR A 1 170 ? 13.477 -0.859 10.625 1 96.06 170 THR A C 1
ATOM 1294 O O . THR A 1 170 ? 13.055 0.293 10.727 1 96.06 170 THR A O 1
ATOM 1297 N N . GLU A 1 171 ? 13.844 -1.569 11.641 1 94.31 171 GLU A N 1
ATOM 1298 C CA . GLU A 1 171 ? 13.852 -0.99 12.977 1 94.31 171 GLU A CA 1
ATOM 1299 C C . GLU A 1 171 ? 14.852 0.156 13.078 1 94.31 171 GLU A C 1
ATOM 1301 O O . GLU A 1 171 ? 14.633 1.113 13.828 1 94.31 171 GLU A O 1
ATOM 1306 N N . GLU A 1 172 ? 15.914 0.117 12.289 1 95.5 172 GLU A N 1
ATOM 1307 C CA . GLU A 1 172 ? 16.984 1.107 12.352 1 95.5 172 GLU A CA 1
ATOM 1308 C C . GLU A 1 172 ? 16.578 2.408 11.664 1 95.5 172 GLU A C 1
ATOM 1310 O O . GLU A 1 172 ? 17.062 3.484 12.023 1 95.5 172 GLU A O 1
ATOM 1315 N N . ALA A 1 173 ? 15.773 2.295 10.711 1 97.88 173 ALA A N 1
ATOM 1316 C CA . ALA A 1 173 ? 15.25 3.447 9.984 1 97.88 173 ALA A CA 1
ATOM 1317 C C . ALA A 1 173 ? 13.789 3.227 9.586 1 97.88 173 ALA A C 1
ATOM 1319 O O . ALA A 1 173 ? 13.484 3.064 8.398 1 97.88 173 ALA A O 1
ATOM 1320 N N . PRO A 1 174 ? 12.898 3.307 10.492 1 97.25 174 PRO A N 1
ATOM 1321 C CA . PRO A 1 174 ? 11.523 2.855 10.289 1 97.25 174 PRO A CA 1
ATOM 1322 C C . PRO A 1 174 ? 10.695 3.83 9.453 1 97.25 174 PRO A C 1
ATOM 1324 O O . PRO A 1 174 ? 9.664 3.453 8.898 1 97.25 174 PRO A O 1
ATOM 1327 N N . GLY A 1 175 ? 11.062 5.125 9.359 1 97.31 175 GLY A N 1
ATOM 1328 C CA . GLY A 1 175 ? 10.227 6.145 8.742 1 97.31 175 GLY A CA 1
ATOM 1329 C C . GLY A 1 175 ? 9.273 6.801 9.719 1 97.31 175 GLY A C 1
ATOM 1330 O O . GLY A 1 175 ? 9.273 6.477 10.906 1 97.31 175 GLY A O 1
ATOM 1331 N N . ASN A 1 176 ? 8.547 7.867 9.273 1 98.44 176 ASN A N 1
ATOM 1332 C CA . ASN A 1 176 ? 7.586 8.625 10.062 1 98.44 176 ASN A CA 1
ATOM 1333 C C . ASN A 1 176 ? 8.219 9.188 11.336 1 98.44 176 ASN A C 1
ATOM 1335 O O . ASN A 1 176 ? 7.586 9.219 12.391 1 98.44 176 ASN A O 1
ATOM 1339 N N . LEU A 1 177 ? 9.469 9.578 11.211 1 98.75 177 LEU A N 1
ATOM 1340 C CA . LEU A 1 177 ? 10.188 10.047 12.391 1 98.75 177 LEU A CA 1
ATOM 1341 C C . LEU A 1 177 ? 9.633 11.383 12.867 1 98.75 177 LEU A C 1
ATOM 1343 O O . LEU A 1 177 ? 9.656 11.68 14.062 1 98.75 177 LEU A O 1
ATOM 1347 N N . ALA A 1 178 ? 9.078 12.18 11.93 1 98.69 178 ALA A N 1
ATOM 1348 C CA . ALA A 1 178 ? 8.383 13.398 12.328 1 98.69 178 ALA A CA 1
ATOM 1349 C C . ALA A 1 178 ? 7.309 13.102 13.375 1 98.69 178 ALA A C 1
ATOM 1351 O O . ALA A 1 178 ? 7.188 13.82 14.367 1 98.69 178 ALA A O 1
ATOM 1352 N N . PHE A 1 179 ? 6.582 12.031 13.203 1 98.81 179 PHE A N 1
ATOM 1353 C CA . PHE A 1 179 ? 5.465 11.703 14.086 1 98.81 179 PHE A CA 1
ATOM 1354 C C . PHE A 1 179 ? 5.961 11.031 15.359 1 98.81 179 PHE A C 1
ATOM 1356 O O . PHE A 1 179 ? 5.375 11.211 16.422 1 98.81 179 PHE A O 1
ATOM 1363 N N . HIS A 1 180 ? 7.02 10.273 15.203 1 98.88 180 HIS A N 1
ATOM 1364 C CA . HIS A 1 180 ? 7.629 9.719 16.406 1 98.88 180 HIS A CA 1
ATOM 1365 C C . HIS A 1 180 ? 8.211 10.82 17.281 1 98.88 180 HIS A C 1
ATOM 1367 O O . HIS A 1 180 ? 8.203 10.711 18.516 1 98.88 180 HIS A O 1
ATOM 1373 N N . ASP A 1 181 ? 8.797 11.836 16.625 1 98.94 181 ASP A N 1
ATOM 1374 C CA . ASP A 1 181 ? 9.242 13 17.375 1 98.94 181 ASP A CA 1
ATOM 1375 C C . ASP A 1 181 ? 8.078 13.648 18.125 1 98.94 181 ASP A C 1
ATOM 1377 O O . ASP A 1 181 ? 8.172 13.914 19.328 1 98.94 181 ASP A O 1
ATOM 1381 N N . GLN A 1 182 ? 7.008 13.867 17.469 1 98.94 182 GLN A N 1
ATOM 1382 C CA . GLN A 1 182 ? 5.824 14.477 18.078 1 98.94 182 GLN A CA 1
ATOM 1383 C C . GLN A 1 182 ? 5.285 13.609 19.203 1 98.94 182 GLN A C 1
ATOM 1385 O O . GLN A 1 182 ? 4.887 14.125 20.25 1 98.94 182 GLN A O 1
ATOM 1390 N N . LEU A 1 183 ? 5.262 12.289 18.953 1 98.88 183 LEU A N 1
ATOM 1391 C CA . LEU A 1 183 ? 4.789 11.344 19.953 1 98.88 183 LEU A CA 1
ATOM 1392 C C . LEU A 1 183 ? 5.629 11.445 21.234 1 98.88 183 LEU A C 1
ATOM 1394 O O . LEU A 1 183 ? 5.082 11.484 22.344 1 98.88 183 LEU A O 1
ATOM 1398 N N . LEU A 1 184 ? 6.918 11.516 21.047 1 98.88 184 LEU A N 1
ATOM 1399 C CA . LEU A 1 184 ? 7.785 11.625 22.219 1 98.88 184 LEU A CA 1
ATOM 1400 C C . LEU A 1 184 ? 7.57 12.961 22.922 1 98.88 184 LEU A C 1
ATOM 1402 O O . LEU A 1 184 ? 7.598 13.023 24.156 1 98.88 184 LEU A O 1
ATOM 1406 N N . ALA A 1 185 ? 7.41 13.984 22.172 1 98.94 185 ALA A N 1
ATOM 1407 C CA . ALA A 1 185 ? 7.113 15.289 22.75 1 98.94 185 ALA A CA 1
ATOM 1408 C C . ALA A 1 185 ? 5.809 15.258 23.547 1 98.94 185 ALA A C 1
ATOM 1410 O O . ALA A 1 185 ? 5.699 15.875 24.609 1 98.94 185 ALA A O 1
ATOM 1411 N N . LEU A 1 186 ? 4.812 14.555 23.047 1 98.88 186 LEU A N 1
ATOM 1412 C CA . LEU A 1 186 ? 3.539 14.438 23.75 1 98.88 186 LEU A CA 1
ATOM 1413 C C . LEU A 1 186 ? 3.701 13.664 25.047 1 98.88 186 LEU A C 1
ATOM 1415 O O . LEU A 1 186 ? 3.057 13.977 26.062 1 98.88 186 LEU A O 1
ATOM 1419 N N . HIS A 1 187 ? 4.535 12.656 25.016 1 98.81 187 HIS A N 1
ATOM 1420 C CA . HIS A 1 187 ? 4.859 11.977 26.266 1 98.81 187 HIS A CA 1
ATOM 1421 C C . HIS A 1 187 ? 5.551 12.914 27.25 1 98.81 187 HIS A C 1
ATOM 1423 O O . HIS A 1 187 ? 5.266 12.883 28.453 1 98.81 187 HIS A O 1
ATOM 1429 N N . TRP A 1 188 ? 6.438 13.711 26.734 1 98.81 188 TRP A N 1
ATOM 1430 C CA . TRP A 1 188 ? 7.094 14.703 27.594 1 98.81 188 TRP A CA 1
ATOM 1431 C C . TRP A 1 188 ? 6.07 15.625 28.234 1 98.81 188 TRP A C 1
ATOM 1433 O O . TRP A 1 188 ? 6.168 15.922 29.438 1 98.81 188 TRP A O 1
ATOM 1443 N N . VAL A 1 189 ? 5.125 16.094 27.469 1 98.88 189 VAL A N 1
ATOM 1444 C CA . VAL A 1 189 ? 4.07 16.953 27.984 1 98.88 189 VAL A CA 1
ATOM 1445 C C . VAL A 1 189 ? 3.309 16.234 29.094 1 98.88 189 VAL A C 1
ATOM 1447 O O . VAL A 1 189 ? 3.094 16.797 30.172 1 98.88 189 VAL A O 1
ATOM 1450 N N . HIS A 1 190 ? 2.928 15.047 28.828 1 98.38 190 HIS A N 1
ATOM 1451 C CA . HIS A 1 190 ? 2.195 14.258 29.812 1 98.38 190 HIS A CA 1
ATOM 1452 C C . HIS A 1 190 ? 2.977 14.141 31.109 1 98.38 190 HIS A C 1
ATOM 1454 O O . HIS A 1 190 ? 2.408 14.297 32.188 1 98.38 190 HIS A O 1
ATOM 1460 N N . ASP A 1 191 ? 4.215 14.016 31.031 1 98.19 191 ASP A N 1
ATOM 1461 C CA . ASP A 1 191 ? 5.047 13.688 32.188 1 98.19 191 ASP A CA 1
ATOM 1462 C C . ASP A 1 191 ? 5.449 14.953 32.938 1 98.19 191 ASP A C 1
ATOM 1464 O O . ASP A 1 191 ? 5.723 14.898 34.156 1 98.19 191 ASP A O 1
ATOM 1468 N N . ASN A 1 192 ? 5.469 16.125 32.219 1 98.56 192 ASN A N 1
ATOM 1469 C CA . ASN A 1 192 ? 6.199 17.234 32.812 1 98.56 192 ASN A CA 1
ATOM 1470 C C . ASN A 1 192 ? 5.324 18.469 32.969 1 98.56 192 ASN A C 1
ATOM 1472 O O . ASN A 1 192 ? 5.652 19.391 33.688 1 98.56 192 ASN A O 1
ATOM 1476 N N . ILE A 1 193 ? 4.203 18.516 32.344 1 98.56 193 ILE A N 1
ATOM 1477 C CA . ILE A 1 193 ? 3.543 19.797 32.125 1 98.56 193 ILE A CA 1
ATOM 1478 C C . ILE A 1 193 ? 2.969 20.328 33.438 1 98.56 193 ILE A C 1
ATOM 1480 O O . ILE A 1 193 ? 2.68 21.516 33.594 1 98.56 193 ILE A O 1
ATOM 1484 N N . ARG A 1 194 ? 2.836 19.438 34.469 1 98.06 194 ARG A N 1
ATOM 1485 C CA . ARG A 1 194 ? 2.348 19.844 35.781 1 98.06 194 ARG A CA 1
ATOM 1486 C C . ARG A 1 194 ? 3.268 20.891 36.406 1 98.06 194 ARG A C 1
ATOM 1488 O O . ARG A 1 194 ? 2.805 21.797 37.062 1 98.06 194 ARG A O 1
ATOM 1495 N N . SER A 1 195 ? 4.5 20.75 36.156 1 97.5 195 SER A N 1
ATOM 1496 C CA . SER A 1 195 ? 5.492 21.641 36.75 1 97.5 195 SER A CA 1
ATOM 1497 C C . SER A 1 195 ? 5.395 23.031 36.125 1 97.5 195 SER A C 1
ATOM 1499 O O . SER A 1 195 ? 5.938 24 36.688 1 97.5 195 SER A O 1
ATOM 1501 N N . PHE A 1 196 ? 4.695 23.172 35.094 1 98.06 196 PHE A N 1
ATOM 1502 C CA . PHE A 1 196 ? 4.551 24.438 34.406 1 98.06 196 PHE A CA 1
ATOM 1503 C C . PHE A 1 196 ? 3.141 24.984 34.562 1 98.06 196 PHE A C 1
ATOM 1505 O O . PHE A 1 196 ? 2.764 25.953 33.906 1 98.06 196 PHE A O 1
ATOM 1512 N N . GLY A 1 197 ? 2.395 24.297 35.375 1 97.5 197 GLY A N 1
ATOM 1513 C CA . GLY A 1 197 ? 1.055 24.766 35.688 1 97.5 197 GLY A CA 1
ATOM 1514 C C . GLY A 1 197 ? -0.012 24.156 34.781 1 97.5 197 GLY A C 1
ATOM 1515 O O . GLY A 1 197 ? -1.184 24.531 34.875 1 97.5 197 GLY A O 1
ATOM 1516 N N . GLY A 1 198 ? 0.359 23.203 33.969 1 98.31 198 GLY A N 1
ATOM 1517 C CA . GLY A 1 198 ? -0.576 22.594 33.031 1 98.31 198 GLY A CA 1
ATOM 1518 C C . GLY A 1 198 ? -1.182 21.312 33.562 1 98.31 198 GLY A C 1
ATOM 1519 O O . GLY A 1 198 ? -0.548 20.578 34.312 1 98.31 198 GLY A O 1
ATOM 1520 N N . ASP A 1 199 ? -2.383 20.969 33.125 1 98.19 199 ASP A N 1
ATOM 1521 C CA . ASP A 1 199 ? -3.068 19.719 33.406 1 98.19 199 ASP A CA 1
ATOM 1522 C C . ASP A 1 199 ? -2.838 18.703 32.281 1 98.19 199 ASP A C 1
ATOM 1524 O O . ASP A 1 199 ? -3.344 18.875 31.172 1 98.19 199 ASP A O 1
ATOM 1528 N N . PRO A 1 200 ? -2.146 17.594 32.562 1 97.69 200 PRO A N 1
ATOM 1529 C CA . PRO A 1 200 ? -1.854 16.625 31.484 1 97.69 200 PRO A CA 1
ATOM 1530 C C . PRO A 1 200 ? -3.109 15.938 30.969 1 97.69 200 PRO A C 1
ATOM 1532 O O . PRO A 1 200 ? -3.066 15.297 29.906 1 97.69 200 PRO A O 1
ATOM 1535 N N . ASP A 1 201 ? -4.242 16.062 31.672 1 97.06 201 ASP A N 1
ATOM 1536 C CA . ASP A 1 201 ? -5.477 15.406 31.25 1 97.06 201 ASP A CA 1
ATOM 1537 C C . ASP A 1 201 ? -6.336 16.344 30.406 1 97.06 201 ASP A C 1
ATOM 1539 O O . ASP A 1 201 ? -7.387 15.953 29.891 1 97.06 201 ASP A O 1
ATOM 1543 N N . GLN A 1 202 ? -5.898 17.594 30.266 1 97.81 202 GLN A N 1
ATOM 1544 C CA . GLN A 1 202 ? -6.605 18.578 29.469 1 97.81 202 GLN A CA 1
ATOM 1545 C C . GLN A 1 202 ? -5.715 19.141 28.359 1 97.81 202 GLN A C 1
ATOM 1547 O O . GLN A 1 202 ? -5.547 20.359 28.25 1 97.81 202 GLN A O 1
ATOM 1552 N N . VAL A 1 203 ? -5.227 18.219 27.562 1 98.75 203 VAL A N 1
ATOM 1553 C CA . VAL A 1 203 ? -4.336 18.578 26.469 1 98.75 203 VAL A CA 1
ATOM 1554 C C . VAL A 1 203 ? -5.133 18.672 25.156 1 98.75 203 VAL A C 1
ATOM 1556 O O . VAL A 1 203 ? -5.871 17.75 24.812 1 98.75 203 VAL A O 1
ATOM 1559 N N . THR A 1 204 ? -5.051 19.844 24.453 1 98.88 204 THR A N 1
ATOM 1560 C CA . THR A 1 204 ? -5.602 20.047 23.125 1 98.88 204 THR A CA 1
ATOM 1561 C C . THR A 1 204 ? -4.484 20.172 22.094 1 98.88 204 THR A C 1
ATOM 1563 O O . THR A 1 204 ? -3.631 21.047 22.203 1 98.88 204 THR A O 1
ATOM 1566 N N . LEU A 1 205 ? -4.504 19.281 21.094 1 98.75 205 LEU A N 1
ATOM 1567 C CA . LEU A 1 205 ? -3.613 19.438 19.953 1 98.75 205 LEU A CA 1
ATOM 1568 C C . LEU A 1 205 ? -4.195 20.406 18.938 1 98.75 205 LEU A C 1
ATOM 1570 O O . LEU A 1 205 ? -5.375 20.328 18.594 1 98.75 205 LEU A O 1
ATOM 1574 N N . PHE A 1 206 ? -3.43 21.375 18.547 1 98.5 206 PHE A N 1
ATOM 1575 C CA . PHE A 1 206 ? -3.904 22.234 17.469 1 98.5 206 PHE A CA 1
ATOM 1576 C C . PHE A 1 206 ? -2.785 22.531 16.484 1 98.5 206 PHE A C 1
ATOM 1578 O O . PHE A 1 206 ? -1.612 22.578 16.859 1 98.5 206 PHE A O 1
ATOM 1585 N N . GLY A 1 207 ? -3.084 22.531 15.234 1 98 207 GLY A N 1
ATOM 1586 C CA . GLY A 1 207 ? -2.117 22.75 14.172 1 98 207 GLY A CA 1
ATOM 1587 C C . GLY A 1 207 ? -2.76 23.172 12.859 1 98 207 GLY A C 1
ATOM 1588 O O . GLY A 1 207 ? -3.982 23.109 12.719 1 98 207 GLY A O 1
ATOM 1589 N N . VAL A 1 208 ? -1.917 23.672 11.961 1 97.19 208 VAL A N 1
ATOM 1590 C CA . VAL A 1 208 ? -2.385 24.156 10.664 1 97.19 208 VAL A CA 1
ATOM 1591 C C . VAL A 1 208 ? -1.715 23.359 9.547 1 97.19 208 VAL A C 1
ATOM 1593 O O . VAL A 1 208 ? -0.544 22.984 9.656 1 97.19 208 VAL A O 1
ATOM 1596 N N . SER A 1 209 ? -2.459 23.078 8.477 1 95.5 209 SER A N 1
ATOM 1597 C CA . SER A 1 209 ? -1.897 22.422 7.309 1 95.5 209 SER A CA 1
ATOM 1598 C C . SER A 1 209 ? -1.254 21.078 7.688 1 95.5 209 SER A C 1
ATOM 1600 O O . SER A 1 209 ? -1.903 20.219 8.281 1 95.5 209 SER A O 1
ATOM 1602 N N . ALA A 1 210 ? 0.119 20.984 7.555 1 95.38 210 ALA A N 1
ATOM 1603 C CA . ALA A 1 210 ? 0.827 19.781 7.98 1 95.38 210 ALA A CA 1
ATOM 1604 C C . ALA A 1 210 ? 0.634 19.531 9.469 1 95.38 210 ALA A C 1
ATOM 1606 O O . ALA A 1 210 ? 0.573 18.375 9.906 1 95.38 210 ALA A O 1
ATOM 1607 N N . GLY A 1 211 ? 0.511 20.609 10.234 1 97.44 211 GLY A N 1
ATOM 1608 C CA . GLY A 1 211 ? 0.25 20.469 11.664 1 97.44 211 GLY A CA 1
ATOM 1609 C C . GLY A 1 211 ? -1.125 19.891 11.961 1 97.44 211 GLY A C 1
ATOM 1610 O O . GLY A 1 211 ? -1.281 19.094 12.883 1 97.44 211 GLY A O 1
ATOM 1611 N N . ALA A 1 212 ? -2.096 20.375 11.195 1 98.31 212 ALA A N 1
ATOM 1612 C CA . ALA A 1 212 ? -3.436 19.797 11.336 1 98.31 212 ALA A CA 1
ATOM 1613 C C . ALA A 1 212 ? -3.451 18.328 10.945 1 98.31 212 ALA A C 1
ATOM 1615 O O . ALA A 1 212 ? -4.117 17.516 11.594 1 98.31 212 ALA A O 1
ATOM 1616 N N . ILE A 1 213 ? -2.748 18 9.922 1 97.44 213 ILE A N 1
ATOM 1617 C CA . ILE A 1 213 ? -2.619 16.609 9.492 1 97.44 213 ILE A CA 1
ATOM 1618 C C . ILE A 1 213 ? -1.954 15.789 10.586 1 97.44 213 ILE A C 1
ATOM 1620 O O . ILE A 1 213 ? -2.375 14.664 10.875 1 97.44 213 ILE A O 1
ATOM 1624 N N . SER A 1 214 ? -0.952 16.344 11.219 1 98.19 214 SER A N 1
ATOM 1625 C CA . SER A 1 214 ? -0.303 15.68 12.344 1 98.19 214 SER A CA 1
ATOM 1626 C C . SER A 1 214 ? -1.296 15.391 13.469 1 98.19 214 SER A C 1
ATOM 1628 O O . SER A 1 214 ? -1.356 14.273 13.984 1 98.19 214 SER A O 1
ATOM 1630 N N . ALA A 1 215 ? -2.02 16.375 13.836 1 98.56 215 ALA A N 1
ATOM 1631 C CA . ALA A 1 215 ? -3.008 16.203 14.891 1 98.56 215 ALA A CA 1
ATOM 1632 C C . ALA A 1 215 ? -4.016 15.109 14.523 1 98.56 215 ALA A C 1
ATOM 1634 O O . ALA A 1 215 ? -4.41 14.305 15.367 1 98.56 215 ALA A O 1
ATOM 1635 N N . ASN A 1 216 ? -4.379 15.172 13.258 1 98.19 216 ASN A N 1
ATOM 1636 C CA . ASN A 1 216 ? -5.297 14.148 12.773 1 98.19 216 ASN A CA 1
ATOM 1637 C C . ASN A 1 216 ? -4.672 12.758 12.828 1 98.19 216 ASN A C 1
ATOM 1639 O O . ASN A 1 216 ? -5.34 11.789 13.188 1 98.19 216 ASN A O 1
ATOM 1643 N N . LEU A 1 217 ? -3.447 12.633 12.492 1 98.19 217 LEU A N 1
ATOM 1644 C CA . LEU A 1 217 ? -2.736 11.367 12.578 1 98.19 217 LEU A CA 1
ATOM 1645 C C . LEU A 1 217 ? -2.674 10.875 14.023 1 98.19 217 LEU A C 1
ATOM 1647 O O . LEU A 1 217 ? -2.846 9.688 14.289 1 98.19 217 LEU A O 1
ATOM 1651 N N . HIS A 1 218 ? -2.471 11.766 14.938 1 98.5 218 HIS A N 1
ATOM 1652 C CA . HIS A 1 218 ? -2.441 11.398 16.344 1 98.5 218 HIS A CA 1
ATOM 1653 C C . HIS A 1 218 ? -3.818 10.953 16.828 1 98.5 218 HIS A C 1
ATOM 1655 O O . HIS A 1 218 ? -3.926 10.07 17.688 1 98.5 218 HIS A O 1
ATOM 1661 N N . LEU A 1 219 ? -4.891 11.523 16.281 1 97.75 219 LEU A N 1
ATOM 1662 C CA . LEU A 1 219 ? -6.246 11.078 16.594 1 97.75 219 LEU A CA 1
ATOM 1663 C C . LEU A 1 219 ? -6.445 9.625 16.188 1 97.75 219 LEU A C 1
ATOM 1665 O O . LEU A 1 219 ? -7.227 8.898 16.797 1 97.75 219 LEU A O 1
ATOM 1669 N N . LEU A 1 220 ? -5.676 9.203 15.188 1 97.31 220 LEU A N 1
ATOM 1670 C CA . LEU A 1 220 ? -5.891 7.887 14.594 1 97.31 220 LEU A CA 1
ATOM 1671 C C . LEU A 1 220 ? -4.879 6.879 15.133 1 97.31 220 LEU A C 1
ATOM 1673 O O . LEU A 1 220 ? -5.164 5.68 15.195 1 97.31 220 LEU A O 1
ATOM 1677 N N . SER A 1 221 ? -3.721 7.273 15.516 1 98.12 221 SER A N 1
ATOM 1678 C CA . SER A 1 221 ? -2.625 6.379 15.883 1 98.12 221 SER A CA 1
ATOM 1679 C C . SER A 1 221 ? -2.908 5.664 17.203 1 98.12 221 SER A C 1
ATOM 1681 O O . SER A 1 221 ? -3.291 6.297 18.188 1 98.12 221 SER A O 1
ATOM 1683 N N . PRO A 1 222 ? -2.65 4.367 17.234 1 97.38 222 PRO A N 1
ATOM 1684 C CA . PRO A 1 222 ? -2.805 3.66 18.516 1 97.38 222 PRO A CA 1
ATOM 1685 C C . PRO A 1 222 ? -1.775 4.09 19.547 1 97.38 222 PRO A C 1
ATOM 1687 O O . PRO A 1 222 ? -2.016 3.957 20.75 1 97.38 222 PRO A O 1
ATOM 1690 N N . LEU A 1 223 ? -0.723 4.668 19.109 1 98.12 223 LEU A N 1
ATOM 1691 C CA . LEU A 1 223 ? 0.375 5.004 20 1 98.12 223 LEU A CA 1
ATOM 1692 C C . LEU A 1 223 ? 0.082 6.301 20.75 1 98.12 223 LEU A C 1
ATOM 1694 O O . LEU A 1 223 ? 0.705 6.578 21.781 1 98.12 223 LEU A O 1
ATOM 1698 N N . SER A 1 224 ? -0.869 7.078 20.25 1 98.06 224 SER A N 1
ATOM 1699 C CA . SER A 1 224 ? -1.099 8.398 20.812 1 98.06 224 SER A CA 1
ATOM 1700 C C . SER A 1 224 ? -2.287 8.391 21.781 1 98.06 224 SER A C 1
ATOM 1702 O O . SER A 1 224 ? -2.611 9.414 22.375 1 98.06 224 SER A O 1
ATOM 1704 N N . ARG A 1 225 ? -2.934 7.195 21.938 1 96.75 225 ARG A N 1
ATOM 1705 C CA . ARG A 1 225 ? -4.148 7.102 22.734 1 96.75 225 ARG A CA 1
ATOM 1706 C C . ARG A 1 225 ? -3.891 7.547 24.172 1 96.75 225 ARG A C 1
ATOM 1708 O O . ARG A 1 225 ? -2.895 7.148 24.781 1 96.75 225 ARG A O 1
ATOM 1715 N N . GLY A 1 226 ? -4.754 8.461 24.578 1 96.56 226 GLY A N 1
ATOM 1716 C CA . GLY A 1 226 ? -4.715 8.867 25.984 1 96.56 226 GLY A CA 1
ATOM 1717 C C . GLY A 1 226 ? -3.795 10.047 26.234 1 96.56 226 GLY A C 1
ATOM 1718 O O . GLY A 1 226 ? -3.787 10.609 27.328 1 96.56 226 GLY A O 1
ATOM 1719 N N . LEU A 1 227 ? -3.105 10.578 25.203 1 98.25 227 LEU A N 1
ATOM 1720 C CA . LEU A 1 227 ? -2.115 11.625 25.422 1 98.25 227 LEU A CA 1
ATOM 1721 C C . LEU A 1 227 ? -2.746 13.008 25.266 1 98.25 227 LEU A C 1
ATOM 1723 O O . LEU A 1 227 ? -2.146 14.016 25.641 1 98.25 227 LEU A O 1
ATOM 1727 N N . PHE A 1 228 ? -3.932 13.094 24.75 1 98.38 228 PHE A N 1
ATOM 1728 C CA . PHE A 1 228 ? -4.656 14.352 24.562 1 98.38 228 PHE A CA 1
ATOM 1729 C C . PHE A 1 228 ? -6.16 14.109 24.562 1 98.38 228 PHE A C 1
ATOM 1731 O O . PHE A 1 228 ? -6.613 12.969 24.453 1 98.38 228 PHE A O 1
ATOM 1738 N N . ARG A 1 229 ? -6.848 15.227 24.688 1 97.56 229 ARG A N 1
ATOM 1739 C CA . ARG A 1 229 ? -8.297 15.117 24.859 1 97.56 229 ARG A CA 1
ATOM 1740 C C . ARG A 1 229 ? -9.031 15.664 23.625 1 97.56 229 ARG A C 1
ATOM 1742 O O . ARG A 1 229 ? -10.086 15.148 23.25 1 97.56 229 ARG A O 1
ATOM 1749 N N . ARG A 1 230 ? -8.484 16.734 23.062 1 98.31 230 ARG A N 1
ATOM 1750 C CA . ARG A 1 230 ? -9.156 17.484 22 1 98.31 230 ARG A CA 1
ATOM 1751 C C . ARG A 1 230 ? -8.18 17.828 20.875 1 98.31 230 ARG A C 1
ATOM 1753 O O . ARG A 1 230 ? -6.965 17.75 21.062 1 98.31 230 ARG A O 1
ATOM 1760 N N . ALA A 1 231 ? -8.805 18.156 19.719 1 98.69 231 ALA A N 1
ATOM 1761 C CA . ALA A 1 231 ? -7.938 18.562 18.609 1 98.69 231 ALA A CA 1
ATOM 1762 C C . ALA A 1 231 ? -8.547 19.734 17.844 1 98.69 231 ALA A C 1
ATOM 1764 O O . ALA A 1 231 ? -9.766 19.812 17.688 1 98.69 231 ALA A O 1
ATOM 1765 N N . ILE A 1 232 ? -7.75 20.656 17.406 1 98.88 232 ILE A N 1
ATOM 1766 C CA . ILE A 1 232 ? -8.117 21.719 16.484 1 98.88 232 ILE A CA 1
ATOM 1767 C C . ILE A 1 232 ? -7.371 21.547 15.164 1 98.88 232 ILE A C 1
ATOM 1769 O O . ILE A 1 232 ? -6.145 21.609 15.117 1 98.88 232 ILE A O 1
ATOM 1773 N N . LEU A 1 233 ? -8.117 21.281 14.109 1 98.69 233 LEU A N 1
ATOM 1774 C CA . LEU A 1 233 ? -7.559 21.016 12.781 1 98.69 233 LEU A CA 1
ATOM 1775 C C . LEU A 1 233 ? -7.758 22.219 11.859 1 98.69 233 LEU A C 1
ATOM 1777 O O . LEU A 1 233 ? -8.828 22.391 11.281 1 98.69 233 LEU A O 1
ATOM 1781 N N . GLN A 1 234 ? -6.684 23 11.703 1 98.5 234 GLN A N 1
ATOM 1782 C CA . GLN A 1 234 ? -6.762 24.219 10.898 1 98.5 234 GLN A CA 1
ATOM 1783 C C . GLN A 1 234 ? -6.262 23.969 9.477 1 98.5 234 GLN A C 1
ATOM 1785 O O . GLN A 1 234 ? -5.059 23.797 9.258 1 98.5 234 GLN A O 1
ATOM 1790 N N . SER A 1 235 ? -7.145 23.938 8.5 1 97.5 235 SER A N 1
ATOM 1791 C CA . SER A 1 235 ? -6.848 23.766 7.086 1 97.5 235 SER A CA 1
ATOM 1792 C C . SER A 1 235 ? -6.105 22.453 6.836 1 97.5 235 SER A C 1
ATOM 1794 O O . SER A 1 235 ? -5.062 22.453 6.176 1 97.5 235 SER A O 1
ATOM 1796 N N . GLY A 1 236 ? -6.645 21.359 7.355 1 95.31 236 GLY A N 1
ATOM 1797 C CA . GLY A 1 236 ? -6.031 20.062 7.121 1 95.31 236 GLY A CA 1
ATOM 1798 C C . GLY A 1 236 ? -6.832 18.906 7.699 1 95.31 236 GLY A C 1
ATOM 1799 O O . GLY A 1 236 ? -7.344 19 8.82 1 95.31 236 GLY A O 1
ATOM 1800 N N . SER A 1 237 ? -7.031 17.859 6.918 1 94.88 237 SER A N 1
ATOM 1801 C CA . SER A 1 237 ? -7.652 16.609 7.371 1 94.88 237 SER A CA 1
ATOM 1802 C C . SER A 1 237 ? -7.16 15.422 6.559 1 94.88 237 SER A C 1
ATOM 1804 O O . SER A 1 237 ? -6.605 15.594 5.473 1 94.88 237 SER A O 1
ATOM 1806 N N . LEU A 1 238 ? -7.301 14.266 7.098 1 96.12 238 LEU A N 1
ATOM 1807 C CA . LEU A 1 238 ? -6.801 13.047 6.465 1 96.12 238 LEU A CA 1
ATOM 1808 C C . LEU A 1 238 ? -7.914 12.336 5.699 1 96.12 238 LEU A C 1
ATOM 1810 O O . LEU A 1 238 ? -7.832 11.133 5.441 1 96.12 238 LEU A O 1
ATOM 1814 N N . TYR A 1 239 ? -8.938 13.148 5.355 1 94.19 239 TYR A N 1
ATOM 1815 C CA . TYR A 1 239 ? -10.008 12.531 4.578 1 94.19 239 TYR A CA 1
ATOM 1816 C C . TYR A 1 239 ? -9.648 12.469 3.102 1 94.19 239 TYR A C 1
ATOM 1818 O O . TYR A 1 239 ? -10.273 13.141 2.275 1 94.19 239 TYR A O 1
ATOM 1826 N N . ALA A 1 240 ? -8.719 11.75 2.744 1 89.25 240 ALA A N 1
ATOM 1827 C CA . ALA A 1 240 ? -8.266 11.453 1.387 1 89.25 240 ALA A CA 1
ATOM 1828 C C . ALA A 1 240 ? -7.469 10.156 1.348 1 89.25 240 ALA A C 1
ATOM 1830 O O . ALA A 1 240 ? -6.543 9.961 2.139 1 89.25 240 ALA A O 1
ATOM 1831 N N . ALA A 1 241 ? -7.738 9.344 0.421 1 81.12 241 ALA A N 1
ATOM 1832 C CA . ALA A 1 241 ? -7.094 8.039 0.327 1 81.12 241 ALA A CA 1
ATOM 1833 C C . ALA A 1 241 ? -5.645 8.18 -0.133 1 81.12 241 ALA A C 1
ATOM 1835 O O . ALA A 1 241 ? -4.805 7.328 0.181 1 81.12 241 ALA A O 1
ATOM 1836 N N . SER A 1 242 ? -5.293 9.227 -0.793 1 77.06 242 SER A N 1
ATOM 1837 C CA . SER A 1 242 ? -4.02 9.305 -1.5 1 77.06 242 SER A CA 1
ATOM 1838 C C . SER A 1 242 ? -2.992 10.102 -0.702 1 77.06 242 SER A C 1
ATOM 1840 O O . SER A 1 242 ? -1.843 10.242 -1.126 1 77.06 242 SER A O 1
ATOM 1842 N N . PHE A 1 243 ? -3.355 10.547 0.417 1 80.12 243 PHE A N 1
ATOM 1843 C CA . PHE A 1 243 ? -2.449 11.484 1.071 1 80.12 243 PHE A CA 1
ATOM 1844 C C . PHE A 1 243 ? -1.198 10.766 1.567 1 80.12 243 PHE A C 1
ATOM 1846 O O . PHE A 1 243 ? -0.079 11.219 1.319 1 80.12 243 PHE A O 1
ATOM 1853 N N . LEU A 1 244 ? -1.396 9.672 2.229 1 90.06 244 LEU A N 1
ATOM 1854 C CA . LEU A 1 244 ? -0.246 8.938 2.738 1 90.06 244 LEU A CA 1
ATOM 1855 C C . LEU A 1 244 ? 0.255 7.93 1.706 1 90.06 244 LEU A C 1
ATOM 1857 O O . LEU A 1 244 ? -0.53 7.402 0.917 1 90.06 244 LEU A O 1
ATOM 1861 N N . SER A 1 245 ? 1.545 7.73 1.779 1 91 245 SER A N 1
ATOM 1862 C CA . SER A 1 245 ? 2.139 6.688 0.951 1 91 245 SER A CA 1
ATOM 1863 C C . SER A 1 245 ? 2.059 5.324 1.633 1 91 245 SER A C 1
ATOM 1865 O O . SER A 1 245 ? 2.012 5.242 2.861 1 91 245 SER A O 1
ATOM 1867 N N . SER A 1 246 ? 2.01 4.285 0.768 1 89.88 246 SER A N 1
ATOM 1868 C CA . SER A 1 246 ? 2.244 2.947 1.3 1 89.88 246 SER A CA 1
ATOM 1869 C C . SER A 1 246 ? 3.715 2.742 1.652 1 89.88 246 SER A C 1
ATOM 1871 O O . SER A 1 246 ? 4.574 3.516 1.226 1 89.88 246 SER A O 1
ATOM 1873 N N . THR A 1 247 ? 3.963 1.746 2.389 1 91.31 247 THR A N 1
ATOM 1874 C CA . THR A 1 247 ? 5.34 1.412 2.736 1 91.31 247 THR A CA 1
ATOM 1875 C C . THR A 1 247 ? 6.152 1.096 1.482 1 91.31 247 THR A C 1
ATOM 1877 O O . THR A 1 247 ? 7.324 1.467 1.386 1 91.31 247 THR A O 1
ATOM 1880 N N . GLN A 1 248 ? 5.559 0.421 0.534 1 89.06 248 GLN A N 1
ATOM 1881 C CA . GLN A 1 248 ? 6.238 0.075 -0.709 1 89.06 248 GLN A CA 1
ATOM 1882 C C . GLN A 1 248 ? 6.645 1.327 -1.481 1 89.06 248 GLN A C 1
ATOM 1884 O O . GLN A 1 248 ? 7.773 1.427 -1.965 1 89.06 248 GLN A O 1
ATOM 1889 N N . GLU A 1 249 ? 5.75 2.23 -1.578 1 88.62 249 GLU A N 1
ATOM 1890 C CA . GLU A 1 249 ? 6.051 3.49 -2.254 1 88.62 249 GLU A CA 1
ATOM 1891 C C . GLU A 1 249 ? 7.137 4.266 -1.517 1 88.62 249 GLU A C 1
ATOM 1893 O O . GLU A 1 249 ? 8.016 4.867 -2.145 1 88.62 249 GLU A O 1
ATOM 1898 N N . ALA A 1 250 ? 7.051 4.25 -0.235 1 94.31 250 ALA A N 1
ATOM 1899 C CA . ALA A 1 250 ? 8.016 4.984 0.58 1 94.31 250 ALA A CA 1
ATOM 1900 C C . ALA A 1 250 ? 9.422 4.43 0.401 1 94.31 250 ALA A C 1
ATOM 1902 O O . ALA A 1 250 ? 10.391 5.188 0.336 1 94.31 250 ALA A O 1
ATOM 1903 N N . ILE A 1 251 ? 9.562 3.127 0.295 1 94.44 251 ILE A N 1
ATOM 1904 C CA . ILE A 1 251 ? 10.859 2.498 0.085 1 94.44 251 ILE A CA 1
ATOM 1905 C C . ILE A 1 251 ? 11.414 2.891 -1.285 1 94.44 251 ILE A C 1
ATOM 1907 O O . ILE A 1 251 ? 12.609 3.15 -1.43 1 94.44 251 ILE A O 1
ATOM 1911 N N . HIS A 1 252 ? 10.547 2.924 -2.256 1 92.19 252 HIS A N 1
ATOM 1912 C CA . HIS A 1 252 ? 10.945 3.314 -3.602 1 92.19 252 HIS A CA 1
ATOM 1913 C C . HIS A 1 252 ? 11.516 4.73 -3.619 1 92.19 252 HIS A C 1
ATOM 1915 O O . HIS A 1 252 ? 12.609 4.957 -4.129 1 92.19 252 HIS A O 1
ATOM 1921 N N . VAL A 1 253 ? 10.789 5.637 -3.023 1 93.44 253 VAL A N 1
ATOM 1922 C CA . VAL A 1 253 ? 11.195 7.035 -2.994 1 93.44 253 VAL A CA 1
ATOM 1923 C C . VAL A 1 253 ? 12.477 7.18 -2.168 1 93.44 253 VAL A C 1
ATOM 1925 O O . VAL A 1 253 ? 13.383 7.922 -2.545 1 93.44 253 VAL A O 1
ATOM 1928 N N . SER A 1 254 ? 12.578 6.461 -1.094 1 97.31 254 SER A N 1
ATOM 1929 C CA . SER A 1 254 ? 13.758 6.496 -0.241 1 97.31 254 SER A CA 1
ATOM 1930 C C . SER A 1 254 ? 14.992 5.977 -0.979 1 97.31 254 SER A C 1
ATOM 1932 O O . SER A 1 254 ? 16.094 6.512 -0.82 1 97.31 254 SER A O 1
ATOM 1934 N N . ASN A 1 255 ? 14.781 4.945 -1.772 1 96.56 255 ASN A N 1
ATOM 1935 C CA . ASN A 1 255 ? 15.898 4.438 -2.564 1 96.56 255 ASN A CA 1
ATOM 1936 C C . ASN A 1 255 ? 16.359 5.457 -3.598 1 96.56 255 ASN A C 1
ATOM 1938 O O . ASN A 1 255 ? 17.562 5.625 -3.816 1 96.56 255 ASN A O 1
ATOM 1942 N N . GLU A 1 256 ? 15.414 6.086 -4.266 1 93.56 256 GLU A N 1
ATOM 1943 C CA . GLU A 1 256 ? 15.758 7.121 -5.234 1 93.56 256 GLU A CA 1
ATOM 1944 C C . GLU A 1 256 ? 16.547 8.258 -4.57 1 93.56 256 GLU A C 1
ATOM 1946 O O . GLU A 1 256 ? 17.5 8.766 -5.145 1 93.56 256 GLU A O 1
ATOM 1951 N N . PHE A 1 257 ? 16.109 8.609 -3.4 1 96.75 257 PHE A N 1
ATOM 1952 C CA . PHE A 1 257 ? 16.812 9.641 -2.648 1 96.75 257 PHE A CA 1
ATOM 1953 C C . PHE A 1 257 ? 18.219 9.18 -2.295 1 96.75 257 PHE A C 1
ATOM 1955 O O . PHE A 1 257 ? 19.188 9.922 -2.496 1 96.75 257 PHE A O 1
ATOM 1962 N N . ALA A 1 258 ? 18.344 7.977 -1.764 1 97.62 258 ALA A N 1
ATOM 1963 C CA . ALA A 1 258 ? 19.656 7.438 -1.415 1 97.62 258 ALA A CA 1
ATOM 1964 C C . ALA A 1 258 ? 20.578 7.406 -2.631 1 97.62 258 ALA A C 1
ATOM 1966 O O . ALA A 1 258 ? 21.766 7.664 -2.514 1 97.62 258 ALA A O 1
ATOM 1967 N N . GLN A 1 259 ? 20 7.059 -3.75 1 95.5 259 GLN A N 1
ATOM 1968 C CA . GLN A 1 259 ? 20.766 7.059 -4.992 1 95.5 259 GLN A CA 1
ATOM 1969 C C . GLN A 1 259 ? 21.297 8.453 -5.312 1 95.5 259 GLN A C 1
ATOM 1971 O O . GLN A 1 259 ? 22.453 8.609 -5.711 1 95.5 259 GLN A O 1
ATOM 1976 N N . SER A 1 260 ? 20.469 9.445 -5.125 1 93.69 260 SER A N 1
ATOM 1977 C CA . SER A 1 260 ? 20.844 10.82 -5.406 1 93.69 260 SER A CA 1
ATOM 1978 C C . SER A 1 260 ? 21.969 11.289 -4.484 1 93.69 260 SER A C 1
ATOM 1980 O O . SER A 1 260 ? 22.75 12.164 -4.844 1 93.69 260 SER A O 1
ATOM 1982 N N . VAL A 1 261 ? 22.047 10.711 -3.305 1 96.19 261 VAL A N 1
ATOM 1983 C CA . VAL A 1 261 ? 23.078 11.062 -2.322 1 96.19 261 VAL A CA 1
ATOM 1984 C C . VAL A 1 261 ? 24.344 10.25 -2.582 1 96.19 261 VAL A C 1
ATOM 1986 O O . VAL A 1 261 ? 25.406 10.57 -2.061 1 96.19 261 VAL A O 1
ATOM 1989 N N . GLY A 1 262 ? 24.234 9.195 -3.381 1 95.31 262 GLY A N 1
ATOM 1990 C CA . GLY A 1 262 ? 25.375 8.328 -3.678 1 95.31 262 GLY A CA 1
ATOM 1991 C C . GLY A 1 262 ? 25.469 7.137 -2.746 1 95.31 262 GLY A C 1
ATOM 1992 O O . GLY A 1 262 ? 26.547 6.547 -2.6 1 95.31 262 GLY A O 1
ATOM 1993 N N . CYS A 1 263 ? 24.391 6.801 -2.084 1 96.94 263 CYS A N 1
ATOM 1994 C CA . CYS A 1 263 ? 24.422 5.73 -1.092 1 96.94 263 CYS A CA 1
ATOM 1995 C C . CYS A 1 263 ? 23.75 4.477 -1.62 1 96.94 263 CYS A C 1
ATOM 1997 O O . CYS A 1 263 ? 23.703 3.453 -0.933 1 96.94 263 CYS A O 1
ATOM 1999 N N . SER A 1 264 ? 23.109 4.477 -2.766 1 91.75 264 SER A N 1
ATOM 2000 C CA . SER A 1 264 ? 22.562 3.342 -3.498 1 91.75 264 SER A CA 1
ATOM 2001 C C . SER A 1 264 ? 23.078 3.307 -4.934 1 91.75 264 SER A C 1
ATOM 2003 O O . SER A 1 264 ? 22.453 3.861 -5.836 1 91.75 264 SER A O 1
ATOM 2005 N N . SER A 1 265 ? 24.172 2.723 -5.074 1 81.75 265 SER A N 1
ATOM 2006 C CA . SER A 1 265 ? 24.953 2.914 -6.293 1 81.75 265 SER A CA 1
ATOM 2007 C C . SER A 1 265 ? 24.562 1.904 -7.363 1 81.75 265 SER A C 1
ATOM 2009 O O . SER A 1 265 ? 24.797 2.121 -8.555 1 81.75 265 SER A O 1
ATOM 2011 N N . SER A 1 266 ? 23.984 0.791 -6.91 1 85.62 266 SER A N 1
ATOM 2012 C CA . SER A 1 266 ? 23.594 -0.204 -7.902 1 85.62 266 SER A CA 1
ATOM 2013 C C . SER A 1 266 ? 22.328 -0.942 -7.48 1 85.62 266 SER A C 1
ATOM 2015 O O . SER A 1 266 ? 21.922 -0.864 -6.32 1 85.62 266 SER A O 1
ATOM 2017 N N . ILE A 1 267 ? 21.766 -1.62 -8.453 1 87 267 ILE A N 1
ATOM 2018 C CA . ILE A 1 267 ? 20.516 -2.365 -8.25 1 87 267 ILE A CA 1
ATOM 2019 C C . ILE A 1 267 ? 20.781 -3.545 -7.312 1 87 267 ILE A C 1
ATOM 2021 O O . ILE A 1 267 ? 19.844 -4.109 -6.746 1 87 267 ILE A O 1
ATOM 2025 N N . ASP A 1 268 ? 22.062 -3.857 -7.047 1 86.12 268 ASP A N 1
ATOM 2026 C CA . ASP A 1 268 ? 22.422 -4.949 -6.148 1 86.12 268 ASP A CA 1
ATOM 2027 C C . ASP A 1 268 ? 22.875 -4.418 -4.789 1 86.12 268 ASP A C 1
ATOM 2029 O O . ASP A 1 268 ? 23.141 -5.195 -3.869 1 86.12 268 ASP A O 1
ATOM 2033 N N . GLU A 1 269 ? 22.984 -3.113 -4.691 1 91.19 269 GLU A N 1
ATOM 2034 C CA . GLU A 1 269 ? 23.344 -2.436 -3.447 1 91.19 269 GLU A CA 1
ATOM 2035 C C . GLU A 1 269 ? 22.359 -1.32 -3.121 1 91.19 269 GLU A C 1
ATOM 2037 O O . GLU A 1 269 ? 22.75 -0.184 -2.863 1 91.19 269 GLU A O 1
ATOM 2042 N N . ASP A 1 270 ? 21.188 -1.751 -3.18 1 95.19 270 ASP A N 1
ATOM 2043 C CA . ASP A 1 270 ? 20.109 -0.778 -3.018 1 95.19 270 ASP A CA 1
ATOM 2044 C C . ASP A 1 270 ? 19.469 -0.897 -1.641 1 95.19 270 ASP A C 1
ATOM 2046 O O . ASP A 1 270 ? 19.859 -1.739 -0.833 1 95.19 270 ASP A O 1
ATOM 2050 N N . LEU A 1 271 ? 18.562 -0.03 -1.402 1 95.88 271 LEU A N 1
ATOM 2051 C CA . LEU A 1 271 ? 17.891 0.035 -0.111 1 95.88 271 LEU A CA 1
ATOM 2052 C C . LEU A 1 271 ? 17.062 -1.223 0.134 1 95.88 271 LEU A C 1
ATOM 2054 O O . LEU A 1 271 ? 16.938 -1.682 1.273 1 95.88 271 LEU A O 1
ATOM 2058 N N . MET A 1 272 ? 16.516 -1.789 -0.888 1 93.31 272 MET A N 1
ATOM 2059 C CA . MET A 1 272 ? 15.656 -2.969 -0.764 1 93.31 272 MET A CA 1
ATOM 2060 C C . MET A 1 272 ? 16.469 -4.18 -0.32 1 93.31 272 MET A C 1
ATOM 2062 O O . MET A 1 272 ? 16.016 -4.961 0.523 1 93.31 272 MET A O 1
ATOM 2066 N N . SER A 1 273 ? 17.656 -4.301 -0.87 1 93.38 273 SER A N 1
ATOM 2067 C CA . SER A 1 273 ? 18.469 -5.492 -0.648 1 93.38 273 SER A CA 1
ATOM 2068 C C . SER A 1 273 ? 19.406 -5.305 0.538 1 93.38 273 SER A C 1
ATOM 2070 O O . SER A 1 273 ? 19.672 -6.254 1.279 1 93.38 273 SER A O 1
ATOM 2072 N N . HIS A 1 274 ? 19.922 -4.105 0.674 1 94.75 274 HIS A N 1
ATOM 2073 C CA . HIS A 1 274 ? 20.938 -3.852 1.688 1 94.75 274 HIS A CA 1
ATOM 2074 C C . HIS A 1 274 ? 20.625 -2.588 2.48 1 94.75 274 HIS A C 1
ATOM 2076 O O . HIS A 1 274 ? 21.406 -1.634 2.471 1 94.75 274 HIS A O 1
ATOM 2082 N N . PRO A 1 275 ? 19.547 -2.613 3.227 1 96.62 275 PRO A N 1
ATOM 2083 C CA . PRO A 1 275 ? 19.141 -1.4 3.936 1 96.62 275 PRO A CA 1
ATOM 2084 C C . PRO A 1 275 ? 20.188 -0.918 4.938 1 96.62 275 PRO A C 1
ATOM 2086 O O . PRO A 1 275 ? 20.391 0.289 5.082 1 96.62 275 PRO A O 1
ATOM 2089 N N . GLU A 1 276 ? 20.922 -1.829 5.574 1 96.38 276 GLU A N 1
ATOM 2090 C CA . GLU A 1 276 ? 21.906 -1.444 6.59 1 96.38 276 GLU A CA 1
ATOM 2091 C C . GLU A 1 276 ? 23.062 -0.672 5.973 1 96.38 276 GLU A C 1
ATOM 2093 O O . GLU A 1 276 ? 23.516 0.336 6.523 1 96.38 276 GLU A O 1
ATOM 2098 N N . ALA A 1 277 ? 23.484 -1.16 4.84 1 96.38 277 ALA A N 1
ATOM 2099 C CA . ALA A 1 277 ? 24.594 -0.505 4.164 1 96.38 277 ALA A CA 1
ATOM 2100 C C . ALA A 1 277 ? 24.203 0.892 3.689 1 96.38 277 ALA A C 1
ATOM 2102 O O . ALA A 1 277 ? 25 1.837 3.811 1 96.38 277 ALA A O 1
ATOM 2103 N N . VAL A 1 278 ? 23.047 0.992 3.15 1 97.62 278 VAL A N 1
ATOM 2104 C CA . VAL A 1 278 ? 22.562 2.271 2.639 1 97.62 278 VAL A CA 1
ATOM 2105 C C . VAL A 1 278 ? 22.391 3.26 3.791 1 97.62 278 VAL A C 1
ATOM 2107 O O . VAL A 1 278 ? 22.828 4.41 3.697 1 97.62 278 VAL A O 1
ATOM 2110 N N . VAL A 1 279 ? 21.812 2.824 4.922 1 98 279 VAL A N 1
ATOM 2111 C CA . VAL A 1 279 ? 21.594 3.682 6.082 1 98 279 VAL A CA 1
ATOM 2112 C C . VAL A 1 279 ? 22.922 4.125 6.664 1 98 279 VAL A C 1
ATOM 2114 O O . VAL A 1 279 ? 23.094 5.289 7.031 1 98 279 VAL A O 1
ATOM 2117 N N . ARG A 1 280 ? 23.891 3.205 6.727 1 97.56 280 ARG A N 1
ATOM 2118 C CA . ARG A 1 280 ? 25.219 3.537 7.215 1 97.56 280 ARG A CA 1
ATOM 2119 C C . ARG A 1 280 ? 25.875 4.613 6.352 1 97.56 280 ARG A C 1
ATOM 2121 O O . ARG A 1 280 ? 26.484 5.547 6.871 1 97.56 280 ARG A O 1
ATOM 2128 N N . CYS A 1 281 ? 25.75 4.457 5.074 1 97.5 281 CYS A N 1
ATOM 2129 C CA . CYS A 1 281 ? 26.281 5.445 4.141 1 97.5 281 CYS A CA 1
ATOM 2130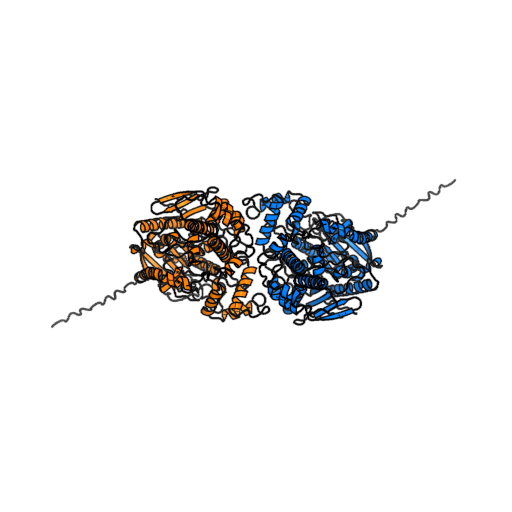 C C . CYS A 1 281 ? 25.625 6.805 4.363 1 97.5 281 CYS A C 1
ATOM 2132 O O . CYS A 1 281 ? 26.328 7.824 4.434 1 97.5 281 CYS A O 1
ATOM 2134 N N . LEU A 1 282 ? 24.312 6.875 4.516 1 98 282 LEU A N 1
ATOM 2135 C CA . LEU A 1 282 ? 23.594 8.125 4.723 1 98 282 LEU A CA 1
ATOM 2136 C C . LEU A 1 282 ? 23.984 8.766 6.047 1 98 282 LEU A C 1
ATOM 2138 O O . LEU A 1 282 ? 24.109 9.992 6.137 1 98 282 LEU A O 1
ATOM 2142 N N . ARG A 1 283 ? 24.203 7.938 7.047 1 98.12 283 ARG A N 1
ATOM 2143 C CA . ARG A 1 283 ? 24.594 8.438 8.359 1 98.12 283 ARG A CA 1
ATOM 2144 C C . ARG A 1 283 ? 25.984 9.055 8.312 1 98.12 283 ARG A C 1
ATOM 2146 O O . ARG A 1 283 ? 26.328 9.891 9.156 1 98.12 283 ARG A O 1
ATOM 2153 N N . ALA A 1 284 ? 26.734 8.672 7.359 1 97.75 284 ALA A N 1
ATOM 2154 C CA . ALA A 1 284 ? 28.094 9.172 7.238 1 97.75 284 ALA A CA 1
ATOM 2155 C C . ALA A 1 284 ? 28.125 10.523 6.523 1 97.75 284 ALA A C 1
ATOM 2157 O O . ALA A 1 284 ? 29.141 11.227 6.562 1 97.75 284 ALA A O 1
ATOM 2158 N N . LYS A 1 285 ? 27.047 10.906 5.906 1 97.94 285 LYS A N 1
ATOM 2159 C CA . LYS A 1 285 ? 26.969 12.188 5.223 1 97.94 285 LYS A CA 1
ATOM 2160 C C . LYS A 1 285 ? 26.703 13.32 6.211 1 97.94 285 LYS A C 1
ATOM 2162 O O . LYS A 1 285 ? 26.172 13.094 7.297 1 97.94 285 LYS A O 1
ATOM 2167 N N . SER A 1 286 ? 27.094 14.547 5.848 1 97.62 286 SER A N 1
ATOM 2168 C CA . SER A 1 286 ? 26.75 15.695 6.676 1 97.62 286 SER A CA 1
ATOM 2169 C C . SER A 1 286 ? 25.281 16.062 6.539 1 97.62 286 SER A C 1
ATOM 2171 O O . SER A 1 286 ? 24.656 15.781 5.508 1 97.62 286 SER A O 1
ATOM 2173 N N . ALA A 1 287 ? 24.75 16.688 7.531 1 97 287 ALA A N 1
ATOM 2174 C CA . ALA A 1 287 ? 23.359 17.141 7.484 1 97 287 ALA A CA 1
ATOM 2175 C C . ALA A 1 287 ? 23.141 18.094 6.316 1 97 287 ALA A C 1
ATOM 2177 O O . ALA A 1 287 ? 22.109 18.031 5.645 1 97 287 ALA A O 1
ATOM 2178 N N . ASP A 1 288 ? 24.078 18.922 6.086 1 95.12 288 ASP A N 1
ATOM 2179 C CA . ASP A 1 288 ? 23.969 19.891 5.004 1 95.12 288 ASP A CA 1
ATOM 2180 C C . ASP A 1 288 ? 23.938 19.203 3.645 1 95.12 288 ASP A C 1
ATOM 2182 O O . ASP A 1 288 ? 23.203 19.625 2.748 1 95.12 288 ASP A O 1
ATOM 2186 N N . GLU A 1 289 ? 24.734 18.219 3.52 1 96.38 289 GLU A N 1
ATOM 2187 C CA . GLU A 1 289 ? 24.734 17.469 2.266 1 96.38 289 GLU A CA 1
ATOM 2188 C C . GLU A 1 289 ? 23.391 16.781 2.031 1 96.38 289 GLU A C 1
ATOM 2190 O O . GLU A 1 289 ? 22.844 16.844 0.927 1 96.38 289 GLU A O 1
ATOM 2195 N N . ILE A 1 290 ? 22.906 16.156 3.049 1 97.19 290 ILE A N 1
ATOM 2196 C CA . ILE A 1 290 ? 21.609 15.492 2.957 1 97.19 290 ILE A CA 1
ATOM 2197 C C . ILE A 1 290 ? 20.531 16.5 2.578 1 97.19 290 ILE A C 1
ATOM 2199 O O . ILE A 1 290 ? 19.719 16.25 1.685 1 97.19 290 ILE A O 1
ATOM 2203 N N . LEU A 1 291 ? 20.547 17.625 3.189 1 94.25 291 LEU A N 1
ATOM 2204 C CA . LEU A 1 291 ? 19.547 18.656 2.924 1 94.25 291 LEU A CA 1
ATOM 2205 C C . LEU A 1 291 ? 19.656 19.156 1.487 1 94.25 291 LEU A C 1
ATOM 2207 O O . LEU A 1 291 ? 18.641 19.281 0.796 1 94.25 291 LEU A O 1
ATOM 2211 N N . ARG A 1 292 ? 20.844 19.453 1.05 1 92.31 292 ARG A N 1
ATOM 2212 C CA . ARG A 1 292 ? 21.062 19.938 -0.31 1 92.31 292 ARG A CA 1
ATOM 2213 C C . ARG A 1 292 ? 20.547 18.938 -1.336 1 92.31 292 ARG A C 1
ATOM 2215 O O . ARG A 1 292 ? 19.891 19.312 -2.314 1 92.31 292 ARG A O 1
ATOM 2222 N N . LYS A 1 293 ? 20.844 17.688 -1.098 1 94.19 293 LYS A N 1
ATOM 2223 C CA . LYS A 1 293 ? 20.406 16.641 -2.014 1 94.19 293 LYS A CA 1
ATOM 2224 C C . LYS A 1 293 ? 18.891 16.469 -1.974 1 94.19 293 LYS A C 1
ATOM 2226 O O . LYS A 1 293 ? 18.266 16.188 -2.998 1 94.19 293 LYS A O 1
ATOM 2231 N N . HIS A 1 294 ? 18.344 16.609 -0.817 1 93 294 HIS A N 1
ATOM 2232 C CA . HIS A 1 294 ? 16.891 16.5 -0.696 1 93 294 HIS A CA 1
ATOM 2233 C C . HIS A 1 294 ? 16.203 17.625 -1.47 1 93 294 HIS A C 1
ATOM 2235 O O . HIS A 1 294 ? 15.18 17.391 -2.127 1 93 294 HIS A O 1
ATOM 2241 N N . ILE A 1 295 ? 16.703 18.812 -1.392 1 86.75 295 ILE A N 1
ATOM 2242 C CA . ILE A 1 295 ? 16.156 19.953 -2.113 1 86.75 295 ILE A CA 1
ATOM 2243 C C . ILE A 1 295 ? 16.219 19.688 -3.615 1 86.75 295 ILE A C 1
ATOM 2245 O O . ILE A 1 295 ? 15.219 19.875 -4.324 1 86.75 295 ILE A O 1
ATOM 2249 N N . ALA A 1 296 ? 17.297 19.172 -4.074 1 85.56 296 ALA A N 1
ATOM 2250 C CA . ALA A 1 296 ? 17.484 18.875 -5.492 1 85.56 296 ALA A CA 1
ATOM 2251 C C . ALA A 1 296 ? 16.547 17.75 -5.93 1 85.56 296 ALA A C 1
ATOM 2253 O O . ALA A 1 296 ? 15.961 17.797 -7.02 1 85.56 296 ALA A O 1
ATOM 2254 N N . PHE A 1 297 ? 16.469 16.766 -5.066 1 86.69 297 PHE A N 1
ATOM 2255 C CA . PHE A 1 297 ? 15.633 15.594 -5.316 1 86.69 297 PHE A CA 1
ATOM 2256 C C . PHE A 1 297 ? 14.164 15.984 -5.41 1 86.69 297 PHE A C 1
ATOM 2258 O O . PHE A 1 297 ? 13.391 15.352 -6.137 1 86.69 297 PHE A O 1
ATOM 2265 N N . SER A 1 298 ? 13.75 16.953 -4.75 1 81.94 298 SER A N 1
ATOM 2266 C CA . SER A 1 298 ? 12.352 17.328 -4.594 1 81.94 298 SER A CA 1
ATOM 2267 C C . SER A 1 298 ? 11.906 18.297 -5.691 1 81.94 298 SER A C 1
ATOM 2269 O O . SER A 1 298 ? 10.766 18.766 -5.691 1 81.94 298 SER A O 1
ATOM 2271 N N . GLN A 1 299 ? 12.758 18.531 -6.609 1 70 299 GLN A N 1
ATOM 2272 C CA . GLN A 1 299 ? 12.398 19.438 -7.699 1 70 299 GLN A CA 1
ATOM 2273 C C . GLN A 1 299 ? 11.219 18.906 -8.492 1 70 299 GLN A C 1
ATOM 2275 O O . GLN A 1 299 ? 11.219 17.75 -8.922 1 70 299 GLN A O 1
ATOM 2280 N N . GLY A 1 300 ? 10.125 19.656 -8.625 1 64.94 300 GLY A N 1
ATOM 2281 C CA . GLY A 1 300 ? 8.93 19.266 -9.359 1 64.94 300 GLY A CA 1
ATOM 2282 C C . GLY A 1 300 ? 7.883 18.594 -8.484 1 64.94 300 GLY A C 1
ATOM 2283 O O . GLY A 1 300 ? 6.797 18.266 -8.961 1 64.94 300 GLY A O 1
ATOM 2284 N N . LYS A 1 301 ? 8.297 18.391 -7.242 1 72.88 301 LYS A N 1
ATOM 2285 C CA . LYS A 1 301 ? 7.375 17.859 -6.246 1 72.88 301 LYS A CA 1
ATOM 2286 C C . LYS A 1 301 ? 7.309 18.75 -5.012 1 72.88 301 LYS A C 1
ATOM 2288 O O . LYS A 1 301 ? 8.312 19.359 -4.633 1 72.88 301 LYS A O 1
ATOM 2293 N N . ILE A 1 302 ? 6.129 18.953 -4.555 1 69.62 302 ILE A N 1
ATOM 2294 C CA . ILE A 1 302 ? 6.016 19.75 -3.334 1 69.62 302 ILE A CA 1
ATOM 2295 C C . ILE A 1 302 ? 6.438 18.906 -2.133 1 69.62 302 ILE A C 1
ATOM 2297 O O . ILE A 1 302 ? 7.25 19.344 -1.314 1 69.62 302 ILE A O 1
ATOM 2301 N N . ILE A 1 303 ? 5.965 17.719 -2.027 1 79 303 ILE A N 1
ATOM 2302 C CA . ILE A 1 303 ? 6.316 16.781 -0.962 1 79 303 ILE A CA 1
ATOM 2303 C C . ILE A 1 303 ? 6.883 15.5 -1.566 1 79 303 ILE A C 1
ATOM 2305 O O . ILE A 1 303 ? 6.137 14.656 -2.066 1 79 303 ILE A O 1
ATOM 2309 N N . SER A 1 304 ? 8.195 15.406 -1.579 1 83.75 304 SER A N 1
ATOM 2310 C CA . SER A 1 304 ? 8.828 14.258 -2.207 1 83.75 304 SER A CA 1
ATOM 2311 C C . SER A 1 304 ? 8.82 13.047 -1.282 1 83.75 304 SER A C 1
ATOM 2313 O O . SER A 1 304 ? 8.656 11.906 -1.738 1 83.75 304 SER A O 1
ATOM 2315 N N . MET A 1 305 ? 8.984 13.281 -0.035 1 90.81 305 MET A N 1
ATOM 2316 C CA . MET A 1 305 ? 8.906 12.234 0.978 1 90.81 305 MET A CA 1
ATOM 2317 C C . MET A 1 305 ? 7.785 12.516 1.97 1 90.81 305 MET A C 1
ATOM 2319 O O . MET A 1 305 ? 7.824 13.516 2.691 1 90.81 305 MET A O 1
ATOM 2323 N N . ARG A 1 306 ? 6.773 11.641 1.973 1 90.44 306 ARG A N 1
ATOM 2324 C CA . ARG A 1 306 ? 5.508 11.906 2.652 1 90.44 306 ARG A CA 1
ATOM 2325 C C . ARG A 1 306 ? 5.297 10.945 3.816 1 90.44 306 ARG A C 1
ATOM 2327 O O . ARG A 1 306 ? 5.957 9.906 3.896 1 90.44 306 ARG A O 1
ATOM 2334 N N . PRO A 1 307 ? 4.316 11.336 4.68 1 95.5 307 PRO A N 1
ATOM 2335 C CA . PRO A 1 307 ? 3.883 10.367 5.688 1 95.5 307 PRO A CA 1
ATOM 2336 C C . PRO A 1 307 ? 3.438 9.039 5.074 1 95.5 307 PRO A C 1
ATOM 2338 O O . PRO A 1 307 ? 2.955 9.008 3.939 1 95.5 307 PRO A O 1
ATOM 2341 N N . MET A 1 308 ? 3.707 8.039 5.836 1 94.94 308 MET A N 1
ATOM 2342 C CA . MET A 1 308 ? 3.35 6.73 5.301 1 94.94 308 MET A CA 1
ATOM 2343 C C . MET A 1 308 ? 2.494 5.953 6.297 1 94.94 308 MET A C 1
ATOM 2345 O O . MET A 1 308 ? 2.418 6.316 7.473 1 94.94 308 MET A O 1
ATOM 2349 N N . HIS A 1 309 ? 1.766 4.926 5.828 1 94.81 309 HIS A N 1
ATOM 2350 C CA . HIS A 1 309 ? 1.076 3.951 6.668 1 94.81 309 HIS A CA 1
ATOM 2351 C C . HIS A 1 309 ? 1.651 2.553 6.473 1 94.81 309 HIS A C 1
ATOM 2353 O O . HIS A 1 309 ? 2.461 2.328 5.57 1 94.81 309 HIS A O 1
ATOM 2359 N N . GLY A 1 310 ? 1.337 1.672 7.359 1 93.06 310 GLY A N 1
ATOM 2360 C CA . GLY A 1 310 ? 1.847 0.31 7.324 1 93.06 310 GLY A CA 1
ATOM 2361 C C . GLY A 1 310 ? 2.928 0.05 8.359 1 93.06 310 GLY A C 1
ATOM 2362 O O . GLY A 1 310 ? 3.631 -0.959 8.289 1 93.06 310 GLY A O 1
ATOM 2363 N N . ASP A 1 311 ? 3.133 0.963 9.203 1 93.44 311 ASP A N 1
ATOM 2364 C CA . ASP A 1 311 ? 4.09 0.809 10.297 1 93.44 311 ASP A CA 1
ATOM 2365 C C . ASP A 1 311 ? 3.393 0.893 11.656 1 93.44 311 ASP A C 1
ATOM 2367 O O . ASP A 1 311 ? 2.164 0.8 11.734 1 93.44 311 ASP A O 1
ATOM 2371 N N . GLU A 1 312 ? 4.172 0.992 12.688 1 93.94 312 GLU A N 1
ATOM 2372 C CA . GLU A 1 312 ? 3.578 0.924 14.023 1 93.94 312 GLU A CA 1
ATOM 2373 C C . GLU A 1 312 ? 2.805 2.199 14.344 1 93.94 312 GLU A C 1
ATOM 2375 O O . GLU A 1 312 ? 1.812 2.16 15.078 1 93.94 312 GLU A O 1
A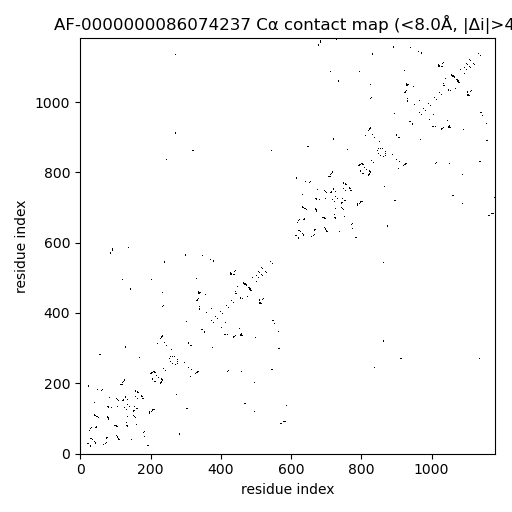TOM 2380 N N . PHE A 1 313 ? 3.252 3.363 13.836 1 97.38 313 PHE A N 1
ATOM 2381 C CA . PHE A 1 313 ? 2.586 4.621 14.141 1 97.38 313 PHE A CA 1
ATOM 2382 C C . PHE A 1 313 ? 1.222 4.691 13.469 1 97.38 313 PHE A C 1
ATOM 2384 O O . PHE A 1 313 ? 0.244 5.137 14.07 1 97.38 313 PHE A O 1
ATOM 2391 N N . MET A 1 314 ? 1.171 4.301 12.227 1 96.38 314 MET A N 1
ATOM 2392 C CA . MET A 1 314 ? -0.054 4.242 11.43 1 96.38 314 MET A CA 1
ATOM 2393 C C . MET A 1 314 ? -0.167 2.908 10.703 1 96.38 314 MET A C 1
ATOM 2395 O O . MET A 1 314 ? 0.136 2.82 9.508 1 96.38 314 MET A O 1
ATOM 2399 N N . PRO A 1 315 ? -0.728 1.94 11.297 1 92.94 315 PRO A N 1
ATOM 2400 C CA . PRO A 1 315 ? -0.648 0.565 10.797 1 92.94 315 PRO A CA 1
ATOM 2401 C C . PRO A 1 315 ? -1.411 0.366 9.492 1 92.94 315 PRO A C 1
ATOM 2403 O O . PRO A 1 315 ? -1.036 -0.48 8.672 1 92.94 315 PRO A O 1
ATOM 2406 N N . LYS A 1 316 ? -2.496 1.084 9.32 1 91.44 316 LYS A N 1
ATOM 2407 C CA . LYS A 1 316 ? -3.32 0.981 8.117 1 91.44 316 LYS A CA 1
ATOM 2408 C C . LYS A 1 316 ? -3.602 2.359 7.527 1 91.44 316 LYS A C 1
ATOM 2410 O O . LYS A 1 316 ? -3.297 3.381 8.141 1 91.44 316 LYS A O 1
ATOM 2415 N N . SER A 1 317 ? -4.125 2.322 6.316 1 92.38 317 SER A N 1
ATOM 2416 C CA . SER A 1 317 ? -4.52 3.576 5.684 1 92.38 317 SER A CA 1
ATOM 2417 C C . SER A 1 317 ? -5.535 4.328 6.539 1 92.38 317 SER A C 1
ATOM 2419 O O . SER A 1 317 ? -6.426 3.723 7.137 1 92.38 317 SER A O 1
ATOM 2421 N N . PRO A 1 318 ? -5.512 5.598 6.586 1 94.94 318 PRO A N 1
ATOM 2422 C CA . PRO A 1 318 ? -6.305 6.379 7.531 1 94.94 318 PRO A CA 1
ATOM 2423 C C . PRO A 1 318 ? -7.777 6.473 7.133 1 94.94 318 PRO A C 1
ATOM 2425 O O . PRO A 1 318 ? -8.656 6.488 8 1 94.94 318 PRO A O 1
ATOM 2428 N N . LEU A 1 319 ? -8.102 6.504 5.867 1 95.06 319 LEU A N 1
ATOM 2429 C CA . LEU A 1 319 ? -9.453 6.855 5.445 1 95.06 319 LEU A CA 1
ATOM 2430 C C . LEU A 1 319 ? -10.453 5.801 5.898 1 95.06 319 LEU A C 1
ATOM 2432 O O . LEU A 1 319 ? -11.516 6.133 6.43 1 95.06 319 LEU A O 1
ATOM 2436 N N . PRO A 1 320 ? -10.18 4.469 5.75 1 93.5 320 PRO A N 1
ATOM 2437 C CA . PRO A 1 320 ? -11.109 3.484 6.305 1 93.5 320 PRO A CA 1
ATOM 2438 C C . PRO A 1 320 ? -11.305 3.639 7.812 1 93.5 320 PRO A C 1
ATOM 2440 O O . PRO A 1 320 ? -12.406 3.441 8.32 1 93.5 320 PRO A O 1
ATOM 2443 N N . LYS A 1 321 ? -10.273 4.012 8.523 1 95.06 321 LYS A N 1
ATOM 2444 C CA . LYS A 1 321 ? -10.375 4.223 9.961 1 95.06 321 LYS A CA 1
ATOM 2445 C C . LYS A 1 321 ? -11.336 5.363 10.289 1 95.06 321 LYS A C 1
ATOM 2447 O O . LYS A 1 321 ? -12.148 5.258 11.211 1 95.06 321 LYS A O 1
ATOM 2452 N N . ILE A 1 322 ? -11.227 6.395 9.523 1 96.38 322 ILE A N 1
ATOM 2453 C CA . ILE A 1 322 ? -12.086 7.555 9.711 1 96.38 322 ILE A CA 1
ATOM 2454 C C . ILE A 1 322 ? -13.539 7.18 9.398 1 96.38 322 ILE A C 1
ATOM 2456 O O . ILE A 1 322 ? -14.438 7.426 10.211 1 96.38 322 ILE A O 1
ATOM 2460 N N . GLU A 1 323 ? -13.719 6.543 8.281 1 95.12 323 GLU A N 1
ATOM 2461 C CA . GLU A 1 323 ? -15.062 6.191 7.828 1 95.12 323 GLU A CA 1
ATOM 2462 C C . GLU A 1 323 ? -15.727 5.203 8.781 1 95.12 323 GLU A C 1
ATOM 2464 O O . GLU A 1 323 ? -16.953 5.215 8.938 1 95.12 323 GLU A O 1
ATOM 2469 N N . ARG A 1 324 ? -14.93 4.418 9.477 1 95.19 324 ARG A N 1
ATOM 2470 C CA . ARG A 1 324 ? -15.469 3.346 10.305 1 95.19 324 ARG A CA 1
ATOM 2471 C C . ARG A 1 324 ? -15.414 3.719 11.781 1 95.19 324 ARG A C 1
ATOM 2473 O O . ARG A 1 324 ? -15.688 2.885 12.648 1 95.19 324 ARG A O 1
ATOM 2480 N N . GLY A 1 325 ? -15.016 4.871 12.125 1 95.88 325 GLY A N 1
ATOM 2481 C CA . GLY A 1 325 ? -15.039 5.379 13.492 1 95.88 325 GLY A CA 1
ATOM 2482 C C . GLY A 1 325 ? -13.938 4.805 14.359 1 95.88 325 GLY A C 1
ATOM 2483 O O . GLY A 1 325 ? -14.102 4.66 15.57 1 95.88 325 GLY A O 1
ATOM 2484 N N . GLN A 1 326 ? -12.859 4.418 13.719 1 94.44 326 GLN A N 1
ATOM 2485 C CA . GLN A 1 326 ? -11.742 3.832 14.453 1 94.44 326 GLN A CA 1
ATOM 2486 C C . GLN A 1 326 ? -10.711 4.895 14.828 1 94.44 326 GLN A C 1
ATOM 2488 O O . GLN A 1 326 ? -9.578 4.863 14.336 1 94.44 326 GLN A O 1
ATOM 2493 N N . PHE A 1 327 ? -11.008 5.805 15.625 1 95.06 327 PHE A N 1
ATOM 2494 C CA . PHE A 1 327 ? -10.172 6.887 16.141 1 95.06 327 PHE A CA 1
ATOM 2495 C C . PHE A 1 327 ? -10.422 7.109 17.625 1 95.06 327 PHE A C 1
ATOM 2497 O O . PHE A 1 327 ? -11.352 6.539 18.188 1 95.06 327 PHE A O 1
ATOM 2504 N N . GLN A 1 328 ? -9.5 7.883 18.188 1 92.88 328 GLN A N 1
ATOM 2505 C CA . GLN A 1 328 ? -9.734 8.289 19.562 1 92.88 328 GLN A CA 1
ATOM 2506 C C . GLN A 1 328 ? -10.898 9.273 19.656 1 92.88 328 GLN A C 1
ATOM 2508 O O . GLN A 1 328 ? -11.055 10.148 18.812 1 92.88 328 GLN A O 1
ATOM 2513 N N . GLY A 1 329 ? -11.789 9.062 20.531 1 89.94 329 GLY A N 1
ATOM 2514 C CA . GLY A 1 329 ? -12.867 10.016 20.75 1 89.94 329 GLY A CA 1
ATOM 2515 C C . GLY A 1 329 ? -12.383 11.336 21.312 1 89.94 329 GLY A C 1
ATOM 2516 O O . GLY A 1 329 ? -11.227 11.461 21.734 1 89.94 329 GLY A O 1
ATOM 2517 N N . GLY A 1 330 ? -13.172 12.391 21.234 1 94.25 330 GLY A N 1
ATOM 2518 C CA . GLY A 1 330 ? -12.922 13.75 21.688 1 94.25 330 GLY A CA 1
ATOM 2519 C C . GLY A 1 330 ? -13.531 14.805 20.781 1 94.25 330 GLY A C 1
ATOM 2520 O O . GLY A 1 330 ? -13.961 14.5 19.656 1 94.25 330 GLY A O 1
ATOM 2521 N N . GLU A 1 331 ? -13.562 16.016 21.312 1 98.19 331 GLU A N 1
ATOM 2522 C CA . GLU A 1 331 ? -14.117 17.109 20.531 1 98.19 331 GLU A CA 1
ATOM 2523 C C . GLU A 1 331 ? -13.094 17.641 19.531 1 98.19 331 GLU A C 1
ATOM 2525 O O . GLU A 1 331 ? -11.898 17.656 19.797 1 98.19 331 GLU A O 1
ATOM 2530 N N . VAL A 1 332 ? -13.641 18.016 18.359 1 98.56 332 VAL A N 1
ATOM 2531 C CA . VAL A 1 332 ? -12.781 18.562 17.328 1 98.56 332 VAL A CA 1
ATOM 2532 C C . VAL A 1 332 ? -13.297 19.922 16.891 1 98.56 332 VAL A C 1
ATOM 2534 O O . VAL A 1 332 ? -14.5 20.109 16.672 1 98.56 332 VAL A O 1
ATOM 2537 N N . LEU A 1 333 ? -12.438 20.891 16.891 1 98.81 333 LEU A N 1
ATOM 2538 C CA . LEU A 1 333 ? -12.633 22.172 16.219 1 98.81 333 LEU A CA 1
ATOM 2539 C C . LEU A 1 333 ? -11.852 22.219 14.914 1 98.81 333 LEU A C 1
ATOM 2541 O O . LEU A 1 333 ? -10.656 21.906 14.891 1 98.81 333 LEU A O 1
ATOM 2545 N N . MET A 1 334 ? -12.562 22.484 13.82 1 98.38 334 MET A N 1
ATOM 2546 C CA . MET A 1 334 ? -11.82 22.5 12.562 1 98.38 334 MET A CA 1
ATOM 2547 C C . MET A 1 334 ? -12.391 23.531 11.602 1 98.38 334 MET A C 1
ATOM 2549 O O . MET A 1 334 ? -13.5 24.016 11.797 1 98.38 334 MET A O 1
ATOM 2553 N N . GLY A 1 335 ? -11.586 23.891 10.633 1 97.88 335 GLY A N 1
ATOM 2554 C CA . GLY A 1 335 ? -12.07 24.844 9.648 1 97.88 335 GLY A CA 1
ATOM 2555 C C . GLY A 1 335 ? -11.062 25.141 8.555 1 97.88 335 GLY A C 1
ATOM 2556 O O . GLY A 1 335 ? -10.023 24.5 8.469 1 97.88 335 GLY A O 1
ATOM 2557 N N . THR A 1 336 ? -11.516 26 7.633 1 97.81 336 THR A N 1
ATOM 2558 C CA . THR A 1 336 ? -10.734 26.375 6.457 1 97.81 336 THR A CA 1
ATOM 2559 C C . THR A 1 336 ? -10.836 27.891 6.207 1 97.81 336 THR A C 1
ATOM 2561 O O . THR A 1 336 ? -11.594 28.578 6.883 1 97.81 336 THR A O 1
ATOM 2564 N N . ASN A 1 337 ? -9.984 28.344 5.309 1 98.19 337 ASN A N 1
ATOM 2565 C CA . ASN A 1 337 ? -10.031 29.734 4.852 1 98.19 337 ASN A CA 1
ATOM 2566 C C . ASN A 1 337 ? -10.766 29.859 3.521 1 98.19 337 ASN A C 1
ATOM 2568 O O . ASN A 1 337 ? -10.859 28.891 2.762 1 98.19 337 ASN A O 1
ATOM 2572 N N . ALA A 1 338 ? -11.227 30.984 3.227 1 97.56 338 ALA A N 1
ATOM 2573 C CA . ALA A 1 338 ? -12.141 31.203 2.104 1 97.56 338 ALA A CA 1
ATOM 2574 C C . ALA A 1 338 ? -11.438 30.922 0.773 1 97.56 338 ALA A C 1
ATOM 2576 O O . ALA A 1 338 ? -12.062 30.438 -0.175 1 97.56 338 ALA A O 1
ATOM 2577 N N . ASP A 1 339 ? -10.172 31.266 0.65 1 98 339 ASP A N 1
ATOM 2578 C CA . ASP A 1 339 ? -9.438 31.156 -0.608 1 98 339 ASP A CA 1
ATOM 2579 C C . ASP A 1 339 ? -8.172 30.312 -0.441 1 98 339 ASP A C 1
ATOM 2581 O O . ASP A 1 339 ? -7.082 30.75 -0.821 1 98 339 ASP A O 1
ATOM 2585 N N . GLU A 1 340 ? -8.344 29.078 0.059 1 97.12 340 GLU A N 1
ATOM 2586 C CA . GLU A 1 340 ? -7.266 28.172 0.413 1 97.12 340 GLU A CA 1
ATOM 2587 C C . GLU A 1 340 ? -6.301 27.969 -0.753 1 97.12 340 GLU A C 1
ATOM 2589 O O . GLU A 1 340 ? -5.086 27.875 -0.554 1 97.12 340 GLU A O 1
ATOM 2594 N N . GLY A 1 341 ? -6.793 27.984 -1.962 1 96.5 341 GLY A N 1
ATOM 2595 C CA . GLY A 1 341 ? -6.004 27.578 -3.111 1 96.5 341 GLY A CA 1
ATOM 2596 C C . GLY A 1 341 ? -5.09 28.672 -3.633 1 96.5 341 GLY A C 1
ATOM 2597 O O . GLY A 1 341 ? -4.168 28.391 -4.406 1 96.5 341 GLY A O 1
ATOM 2598 N N . SER A 1 342 ? -5.285 29.922 -3.246 1 96.12 342 SER A N 1
ATOM 2599 C CA . SER A 1 342 ? -4.621 31.078 -3.861 1 96.12 342 SER A CA 1
ATOM 2600 C C . SER A 1 342 ? -3.119 31.047 -3.596 1 96.12 342 SER A C 1
ATOM 2602 O O . SER A 1 342 ? -2.322 31.375 -4.48 1 96.12 342 SER A O 1
ATOM 2604 N N . LEU A 1 343 ? -2.797 30.609 -2.406 1 91.94 343 LEU A N 1
ATOM 2605 C CA . LEU A 1 343 ? -1.387 30.578 -2.035 1 91.94 343 LEU A CA 1
ATOM 2606 C C . LEU A 1 343 ? -0.6 29.672 -2.969 1 91.94 343 LEU A C 1
ATOM 2608 O O . LEU A 1 343 ? 0.522 30 -3.363 1 91.94 343 LEU A O 1
ATOM 2612 N N . PHE A 1 344 ? -1.132 28.625 -3.406 1 90.56 344 PHE A N 1
ATOM 2613 C CA . PHE A 1 344 ? -0.426 27.594 -4.168 1 90.56 344 PHE A CA 1
ATOM 2614 C C . PHE A 1 344 ? -0.304 28 -5.633 1 90.56 344 PHE A C 1
ATOM 2616 O O . PHE A 1 344 ? 0.621 27.578 -6.328 1 90.56 344 PHE A O 1
ATOM 2623 N N . LEU A 1 345 ? -1.273 28.781 -6.098 1 91.38 345 LEU A N 1
ATOM 2624 C CA . LEU A 1 345 ? -1.111 29.344 -7.43 1 91.38 345 LEU A CA 1
ATOM 2625 C C . LEU A 1 345 ? 0.1 30.281 -7.48 1 91.38 345 LEU A C 1
ATOM 2627 O O . LEU A 1 345 ? 0.909 30.188 -8.406 1 91.38 345 LEU A O 1
ATOM 2631 N N . PHE A 1 346 ? 0.209 31.094 -6.504 1 87.94 346 PHE A N 1
ATOM 2632 C CA . PHE A 1 346 ? 1.318 32.031 -6.445 1 87.94 346 PHE A CA 1
ATOM 2633 C C . PHE A 1 346 ? 2.645 31.312 -6.273 1 87.94 346 PHE A C 1
ATOM 2635 O O . PHE A 1 346 ? 3.594 31.547 -7.02 1 87.94 346 PHE A O 1
ATOM 2642 N N . LEU A 1 347 ? 2.676 30.375 -5.289 1 80.94 347 LEU A N 1
ATOM 2643 C CA . LEU A 1 347 ? 3.926 29.688 -4.992 1 80.94 347 LEU A CA 1
ATOM 2644 C C . LEU A 1 347 ? 4.363 28.812 -6.168 1 80.94 347 LEU A C 1
ATOM 2646 O O . LEU A 1 347 ? 5.559 28.703 -6.457 1 80.94 347 LEU A O 1
ATOM 2650 N N . GLY A 1 348 ? 3.434 28.25 -6.812 1 81.44 348 GLY A N 1
ATOM 2651 C CA . GLY A 1 348 ? 3.752 27.328 -7.891 1 81.44 348 GLY A CA 1
ATOM 2652 C C . GLY A 1 348 ? 4.012 28.016 -9.211 1 81.44 348 GLY A C 1
ATOM 2653 O O . GLY A 1 348 ? 4.824 27.562 -10.016 1 81.44 348 GLY A O 1
ATOM 2654 N N . PHE A 1 349 ? 3.279 29.156 -9.422 1 86.19 349 PHE A N 1
ATOM 2655 C CA . PHE A 1 349 ? 3.32 29.781 -10.734 1 86.19 349 PHE A CA 1
ATOM 2656 C C . PHE A 1 349 ? 3.354 31.297 -10.617 1 86.19 349 PHE A C 1
ATOM 2658 O O . PHE A 1 349 ? 2.506 31.984 -11.188 1 86.19 349 PHE A O 1
ATOM 2665 N N . PRO A 1 350 ? 4.41 31.859 -10.086 1 83.31 350 PRO A N 1
ATOM 2666 C CA . PRO A 1 350 ? 4.453 33.312 -9.859 1 83.31 350 PRO A CA 1
ATOM 2667 C C . PRO A 1 350 ? 4.488 34.094 -11.164 1 83.31 350 PRO A C 1
ATOM 2669 O O . PRO A 1 350 ? 4.137 35.281 -11.18 1 83.31 350 PRO A O 1
ATOM 2672 N N . HIS A 1 351 ? 4.863 33.5 -12.242 1 82.62 351 HIS A N 1
ATOM 2673 C CA . HIS A 1 351 ? 4.891 34.188 -13.523 1 82.62 351 HIS A CA 1
ATOM 2674 C C . HIS A 1 351 ? 3.482 34.406 -14.062 1 82.62 351 HIS A C 1
ATOM 2676 O O . HIS A 1 351 ? 3.213 35.406 -14.719 1 82.62 351 HIS A O 1
ATOM 2682 N N . LEU A 1 352 ? 2.6 33.5 -13.742 1 88.19 352 LEU A N 1
ATOM 2683 C CA . LEU A 1 352 ? 1.214 33.594 -14.18 1 88.19 352 LEU A CA 1
ATOM 2684 C C . LEU A 1 352 ? 0.348 34.25 -13.109 1 88.19 352 LEU A C 1
ATOM 2686 O O . LEU A 1 352 ? -0.659 34.875 -13.422 1 88.19 352 LEU A O 1
ATOM 2690 N N . TYR A 1 353 ? 0.762 34.062 -11.914 1 90.94 353 TYR A N 1
ATOM 2691 C CA . TYR A 1 353 ? 0.025 34.562 -10.758 1 90.94 353 TYR A CA 1
ATOM 2692 C C . TYR A 1 353 ? 0.939 35.344 -9.828 1 90.94 353 TYR A C 1
ATOM 2694 O O . TYR A 1 353 ? 1.159 34.969 -8.68 1 90.94 353 TYR A O 1
ATOM 2702 N N . PRO A 1 354 ? 1.319 36.5 -10.312 1 87.69 354 PRO A N 1
ATOM 2703 C CA . PRO A 1 354 ? 2.229 37.312 -9.492 1 87.69 354 PRO A CA 1
ATOM 2704 C C . PRO A 1 354 ? 1.556 37.875 -8.234 1 87.69 354 PRO A C 1
ATOM 2706 O O . PRO A 1 354 ? 0.341 38.094 -8.227 1 87.69 354 PRO A O 1
ATOM 2709 N N . LEU A 1 355 ? 2.309 38.125 -7.242 1 85.88 355 LEU A N 1
ATOM 2710 C CA . LEU A 1 355 ? 1.826 38.469 -5.91 1 85.88 355 LEU A CA 1
ATOM 2711 C C . LEU A 1 355 ? 1.026 39.75 -5.934 1 85.88 355 LEU A C 1
ATOM 2713 O O . LEU A 1 355 ? -0.099 39.812 -5.434 1 85.88 355 LEU A O 1
ATOM 2717 N N . LYS A 1 356 ? 1.525 40.812 -6.586 1 85.88 356 LYS A N 1
ATOM 2718 C CA . LYS A 1 356 ? 0.971 42.156 -6.402 1 85.88 356 LYS A CA 1
ATOM 2719 C C . LYS A 1 356 ? 0.127 42.562 -7.602 1 85.88 356 LYS A C 1
ATOM 2721 O O . LYS A 1 356 ? -0.577 43.562 -7.555 1 85.88 356 LYS A O 1
ATOM 2726 N N . THR A 1 357 ? 0.187 41.781 -8.648 1 89.06 357 THR A N 1
ATOM 2727 C CA . THR A 1 357 ? -0.562 42.125 -9.852 1 89.06 357 THR A CA 1
ATOM 2728 C C . THR A 1 357 ? -1.311 40.906 -10.383 1 89.06 357 THR A C 1
ATOM 2730 O O . THR A 1 357 ? -1.219 39.812 -9.812 1 89.06 357 THR A O 1
ATOM 2733 N N . THR A 1 358 ? -2.154 41.188 -11.336 1 90.56 358 THR A N 1
ATOM 2734 C CA . THR A 1 358 ? -2.83 40.094 -12.039 1 90.56 358 THR A CA 1
ATOM 2735 C C . THR A 1 358 ? -2.447 40.094 -13.516 1 90.56 358 THR A C 1
ATOM 2737 O O . THR A 1 358 ? -2.275 41.156 -14.125 1 90.56 358 THR A O 1
ATOM 2740 N N . GLN A 1 359 ? -2.227 38.906 -13.984 1 89.62 359 GLN A N 1
ATOM 2741 C CA . GLN A 1 359 ? -1.985 38.688 -15.406 1 89.62 359 GLN A CA 1
ATOM 2742 C C . GLN A 1 359 ? -3.16 37.969 -16.062 1 89.62 359 GLN A C 1
ATOM 2744 O O . GLN A 1 359 ? -3.928 37.281 -15.391 1 89.62 359 GLN A O 1
ATOM 2749 N N . SER A 1 360 ? -3.217 38.25 -17.344 1 92.5 360 SER A N 1
ATOM 2750 C CA . SER A 1 360 ? -4.211 37.5 -18.109 1 92.5 360 SER A CA 1
ATOM 2751 C C . SER A 1 360 ? -3.82 36.031 -18.203 1 92.5 360 SER A C 1
ATOM 2753 O O . SER A 1 360 ? -2.66 35.719 -18.469 1 92.5 360 SER A O 1
ATOM 2755 N N . VAL A 1 361 ? -4.797 35.188 -17.891 1 93.94 361 VAL A N 1
ATOM 2756 C CA . VAL A 1 361 ? -4.57 33.75 -18.016 1 93.94 361 VAL A CA 1
ATOM 2757 C C . VAL A 1 361 ? -5.617 33.125 -18.938 1 93.94 361 VAL A C 1
ATOM 2759 O O . VAL A 1 361 ? -6.781 33.562 -18.922 1 93.94 361 VAL A O 1
ATOM 2762 N N . SER A 1 362 ? -5.191 32.188 -19.812 1 93.56 362 SER A N 1
ATOM 2763 C CA . SER A 1 362 ? -6.09 31.469 -20.703 1 93.56 362 SER A CA 1
ATOM 2764 C C . SER A 1 362 ? -6.672 30.234 -20.047 1 93.56 362 SER A C 1
ATOM 2766 O O . SER A 1 362 ? -6.211 29.812 -18.984 1 93.56 362 SER A O 1
ATOM 2768 N N . ARG A 1 363 ? -7.648 29.734 -20.656 1 93.81 363 ARG A N 1
ATOM 2769 C CA . ARG A 1 363 ? -8.203 28.469 -20.203 1 93.81 363 ARG A CA 1
ATOM 2770 C C . ARG A 1 363 ? -7.145 27.359 -20.234 1 93.81 363 ARG A C 1
ATOM 2772 O O . ARG A 1 363 ? -7.078 26.531 -19.328 1 93.81 363 ARG A O 1
ATOM 2779 N N . GLU A 1 364 ? -6.367 27.359 -21.281 1 91.12 364 GLU A N 1
ATOM 2780 C CA . GLU A 1 364 ? -5.312 26.359 -21.422 1 91.12 364 GLU A CA 1
ATOM 2781 C C . GLU A 1 364 ? -4.289 26.469 -20.297 1 91.12 364 GLU A C 1
ATOM 2783 O O . GLU A 1 364 ? -3.887 25.453 -19.719 1 91.12 364 GLU A O 1
ATOM 2788 N N . ASP A 1 365 ? -3.979 27.672 -20 1 89.25 365 ASP A N 1
ATOM 2789 C CA . ASP A 1 365 ? -3.068 27.906 -18.875 1 89.25 365 ASP A CA 1
ATOM 2790 C C . ASP A 1 365 ? -3.664 27.391 -17.578 1 89.25 365 ASP A C 1
ATOM 2792 O O . ASP A 1 365 ? -2.977 26.734 -16.781 1 89.25 365 ASP A O 1
ATOM 2796 N N . THR A 1 366 ? -4.875 27.719 -17.438 1 94 366 THR A N 1
ATOM 2797 C CA . THR A 1 366 ? -5.574 27.375 -16.203 1 94 366 THR A CA 1
ATOM 2798 C C . THR A 1 366 ? -5.641 25.859 -16.047 1 94 366 THR A C 1
ATOM 2800 O O . THR A 1 366 ? -5.375 25.328 -14.961 1 94 366 THR A O 1
ATOM 2803 N N . GLU A 1 367 ? -5.934 25.172 -17.094 1 92.94 367 GLU A N 1
ATOM 2804 C CA . GLU A 1 367 ? -6.008 23.703 -17.062 1 92.94 367 GLU A CA 1
ATOM 2805 C C . GLU A 1 367 ? -4.637 23.094 -16.797 1 92.94 367 GLU A C 1
ATOM 2807 O O . GLU A 1 367 ? -4.516 22.156 -15.992 1 92.94 367 GLU A O 1
ATOM 2812 N N . ASN A 1 368 ? -3.633 23.547 -17.422 1 89.19 368 ASN A N 1
ATOM 2813 C CA . ASN A 1 368 ? -2.281 23.031 -17.234 1 89.19 368 ASN A CA 1
ATOM 2814 C C . ASN A 1 368 ? -1.788 23.25 -15.805 1 89.19 368 ASN A C 1
ATOM 2816 O O . ASN A 1 368 ? -1.19 22.344 -15.211 1 89.19 368 ASN A O 1
ATOM 2820 N N . VAL A 1 369 ? -2.051 24.453 -15.305 1 90.69 369 VAL A N 1
ATOM 2821 C CA . VAL A 1 369 ? -1.66 24.75 -13.93 1 90.69 369 VAL A CA 1
ATOM 2822 C C . VAL A 1 369 ? -2.391 23.812 -12.969 1 90.69 369 VAL A C 1
ATOM 2824 O O . VAL A 1 369 ? -1.787 23.266 -12.039 1 90.69 369 VAL A O 1
ATOM 2827 N N . GLY A 1 370 ? -3.686 23.625 -13.234 1 92.06 370 GLY A N 1
ATOM 2828 C CA . GLY A 1 370 ? -4.453 22.703 -12.414 1 92.06 370 GLY A CA 1
ATOM 2829 C C . GLY A 1 370 ? -3.902 21.297 -12.438 1 92.06 370 GLY A C 1
ATOM 2830 O O . GLY A 1 370 ? -3.738 20.672 -11.383 1 92.06 370 GLY A O 1
ATOM 2831 N N . ARG A 1 371 ? -3.541 20.797 -13.594 1 88.69 371 ARG A N 1
ATOM 2832 C CA . ARG A 1 371 ? -2.996 19.453 -13.742 1 88.69 371 ARG A CA 1
ATOM 2833 C C . ARG A 1 371 ? -1.674 19.312 -13 1 88.69 371 ARG A C 1
ATOM 2835 O O . ARG A 1 371 ? -1.447 18.312 -12.312 1 88.69 371 ARG A O 1
ATOM 2842 N N . ILE A 1 372 ? -0.821 20.266 -13.133 1 85.75 372 ILE A N 1
ATOM 2843 C CA . ILE A 1 372 ? 0.51 20.219 -12.539 1 85.75 372 ILE A CA 1
ATOM 2844 C C . ILE A 1 372 ? 0.397 20.266 -11.016 1 85.75 372 ILE A C 1
ATOM 2846 O O . ILE A 1 372 ? 1.068 19.516 -10.312 1 85.75 372 ILE A O 1
ATOM 2850 N N . LEU A 1 373 ? -0.478 21.141 -10.508 1 86.44 373 LEU A N 1
ATOM 2851 C CA . LEU A 1 373 ? -0.631 21.266 -9.062 1 86.44 373 LEU A CA 1
ATOM 2852 C C . LEU A 1 373 ? -1.193 19.984 -8.453 1 86.44 373 LEU A C 1
ATOM 2854 O O . LEU A 1 373 ? -0.702 19.516 -7.426 1 86.44 373 LEU A O 1
ATOM 2858 N N . LEU A 1 374 ? -2.195 19.484 -9.086 1 85.69 374 LEU A N 1
ATOM 2859 C CA . LEU A 1 374 ? -2.793 18.266 -8.547 1 85.69 374 LEU A CA 1
ATOM 2860 C C . LEU A 1 374 ? -1.806 17.109 -8.602 1 85.69 374 LEU A C 1
ATOM 2862 O O . LEU A 1 374 ? -1.752 16.281 -7.684 1 85.69 374 LEU A O 1
ATOM 2866 N N . HIS A 1 375 ? -0.972 17.047 -9.602 1 80.5 375 HIS A N 1
ATOM 2867 C CA . HIS A 1 375 ? 0.088 16.047 -9.703 1 80.5 375 HIS A CA 1
ATOM 2868 C C . HIS A 1 375 ? 1.126 16.219 -8.602 1 80.5 375 HIS A C 1
ATOM 2870 O O . HIS A 1 375 ? 1.549 15.25 -7.973 1 80.5 375 HIS A O 1
ATOM 2876 N N . ALA A 1 376 ? 1.467 17.453 -8.375 1 78.31 376 ALA A N 1
ATOM 2877 C CA . ALA A 1 376 ? 2.496 17.766 -7.391 1 78.31 376 ALA A CA 1
ATOM 2878 C C . ALA A 1 376 ? 2.043 17.391 -5.984 1 78.31 376 ALA A C 1
ATOM 2880 O O . ALA A 1 376 ? 2.861 17 -5.145 1 78.31 376 ALA A O 1
ATOM 2881 N N . PHE A 1 377 ? 0.747 17.422 -5.809 1 80.25 377 PHE A N 1
ATOM 2882 C CA . PHE A 1 377 ? 0.206 17.094 -4.496 1 80.25 377 PHE A CA 1
ATOM 2883 C C . PHE A 1 377 ? -0.23 15.633 -4.441 1 80.25 377 PHE A C 1
ATOM 2885 O O . PHE A 1 377 ? -0.86 15.203 -3.473 1 80.25 377 PHE A O 1
ATOM 2892 N N . HIS A 1 378 ? 0.062 14.883 -5.473 1 78.31 378 HIS A N 1
ATOM 2893 C CA . HIS A 1 378 ? -0.352 13.484 -5.566 1 78.31 378 HIS A CA 1
ATOM 2894 C C . HIS A 1 378 ? -1.862 13.352 -5.414 1 78.31 378 HIS A C 1
ATOM 2896 O O . HIS A 1 378 ? -2.342 12.445 -4.723 1 78.31 378 HIS A O 1
ATOM 2902 N N . ALA A 1 379 ? -2.562 14.289 -5.969 1 82.5 379 ALA A N 1
ATOM 2903 C CA . ALA A 1 379 ? -4.02 14.328 -5.859 1 82.5 379 ALA A CA 1
ATOM 2904 C C . ALA A 1 379 ? -4.676 13.672 -7.07 1 82.5 379 ALA A C 1
ATOM 2906 O O . ALA A 1 379 ? -4.047 13.523 -8.117 1 82.5 379 ALA A O 1
ATOM 2907 N N . PRO A 1 380 ? -5.949 13.289 -6.895 1 82.69 380 PRO A N 1
ATOM 2908 C CA . PRO A 1 380 ? -6.68 12.75 -8.047 1 82.69 380 PRO A CA 1
ATOM 2909 C C . PRO A 1 380 ? -6.914 13.789 -9.141 1 82.69 380 PRO A C 1
ATOM 2911 O O . PRO A 1 380 ? -7.133 14.969 -8.836 1 82.69 380 PRO A O 1
ATOM 2914 N N . LEU A 1 381 ? -6.949 13.32 -10.312 1 85.94 381 LEU A N 1
ATOM 2915 C CA . LEU A 1 381 ? -7.258 14.172 -11.461 1 85.94 381 LEU A CA 1
ATOM 2916 C C . LEU A 1 381 ? -8.344 13.531 -12.32 1 85.94 381 LEU A C 1
ATOM 2918 O O . LEU A 1 381 ? -8.047 12.977 -13.383 1 85.94 381 LEU A O 1
ATOM 2922 N N . PRO A 1 382 ? -9.539 13.766 -11.844 1 87.69 382 PRO A N 1
ATOM 2923 C CA . PRO A 1 382 ? -10.625 13.242 -12.68 1 87.69 382 PRO A CA 1
ATOM 2924 C C . PRO A 1 382 ? -10.656 13.875 -14.07 1 87.69 382 PRO A C 1
ATOM 2926 O O . PRO A 1 382 ? -10.344 15.055 -14.227 1 87.69 382 PRO A O 1
ATOM 2929 N N . GLU A 1 383 ? -11.18 13.195 -14.969 1 83 383 GLU A N 1
ATOM 2930 C CA . GLU A 1 383 ? -11.195 13.641 -16.359 1 83 383 GLU A CA 1
ATOM 2931 C C . GLU A 1 383 ? -12.102 14.859 -16.547 1 83 383 GLU A C 1
ATOM 2933 O O . GLU A 1 383 ? -11.828 15.711 -17.391 1 83 383 GLU A O 1
ATOM 2938 N N . ASP A 1 384 ? -13.109 14.938 -15.703 1 90.81 384 ASP A N 1
ATOM 2939 C CA . ASP A 1 384 ? -14.117 15.969 -15.93 1 90.81 384 ASP A CA 1
ATOM 2940 C C . ASP A 1 384 ? -13.953 17.125 -14.953 1 90.81 384 ASP A C 1
ATOM 2942 O O . ASP A 1 384 ? -14.852 17.953 -14.812 1 90.81 384 ASP A O 1
ATOM 2946 N N . VAL A 1 385 ? -12.883 17.188 -14.242 1 93.12 385 VAL A N 1
ATOM 2947 C CA . VAL A 1 385 ? -12.727 18.172 -13.164 1 93.12 385 VAL A CA 1
ATOM 2948 C C . VAL A 1 385 ? -12.805 19.578 -13.734 1 93.12 385 VAL A C 1
ATOM 2950 O O . VAL A 1 385 ? -13.391 20.469 -13.117 1 93.12 385 VAL A O 1
ATOM 2953 N N . PHE A 1 386 ? -12.289 19.812 -14.914 1 93.75 386 PHE A N 1
ATOM 2954 C CA . PHE A 1 386 ? -12.273 21.156 -15.484 1 93.75 386 PHE A CA 1
ATOM 2955 C C . PHE A 1 386 ? -13.641 21.531 -16.047 1 93.75 386 PHE A C 1
ATOM 2957 O O . PHE A 1 386 ? -14.016 22.703 -16.047 1 93.75 386 PHE A O 1
ATOM 2964 N N . ASP A 1 387 ? -14.391 20.547 -16.469 1 93.5 387 ASP A N 1
ATOM 2965 C CA . ASP A 1 387 ? -15.773 20.828 -16.844 1 93.5 387 ASP A CA 1
ATOM 2966 C C . ASP A 1 387 ? -16.594 21.266 -15.641 1 93.5 387 ASP A C 1
ATOM 2968 O O . ASP A 1 387 ? -17.422 22.172 -15.742 1 93.5 387 ASP A O 1
ATOM 2972 N N . VAL A 1 388 ? -16.312 20.688 -14.578 1 93.94 388 VAL A N 1
ATOM 2973 C CA . VAL A 1 388 ? -17.062 20.938 -13.352 1 93.94 388 VAL A CA 1
ATOM 2974 C C . VAL A 1 388 ? -16.734 22.344 -12.836 1 93.94 388 VAL A C 1
ATOM 2976 O O . VAL A 1 388 ? -17.625 23.078 -12.414 1 93.94 388 VAL A O 1
ATOM 2979 N N . TYR A 1 389 ? -15.531 22.812 -12.922 1 95 389 TYR A N 1
ATOM 2980 C CA . TYR A 1 389 ? -15.117 24.047 -12.258 1 95 389 TYR A CA 1
ATOM 2981 C C . TYR A 1 389 ? -15.086 25.203 -13.25 1 95 389 TYR A C 1
ATOM 2983 O O . TYR A 1 389 ? -15.391 26.344 -12.891 1 95 389 TYR A O 1
ATOM 2991 N N . LEU A 1 390 ? -14.766 24.938 -14.5 1 93.06 390 LEU A N 1
ATOM 2992 C CA . LEU A 1 390 ? -14.531 26.047 -15.422 1 93.06 390 LEU A CA 1
ATOM 2993 C C . LEU A 1 390 ? -15.758 26.312 -16.281 1 93.06 390 LEU A C 1
ATOM 2995 O O . LEU A 1 390 ? -15.953 27.422 -16.781 1 93.06 390 LEU A O 1
ATOM 2999 N N . ASP A 1 391 ? -16.5 25.203 -16.547 1 85.38 391 ASP A N 1
ATOM 3000 C CA . ASP A 1 391 ? -17.672 25.391 -17.406 1 85.38 391 ASP A CA 1
ATOM 3001 C C . ASP A 1 391 ? -18.938 25.625 -16.578 1 85.38 391 ASP A C 1
ATOM 3003 O O . ASP A 1 391 ? -19.875 26.281 -17.047 1 85.38 391 ASP A O 1
ATOM 3007 N N . GLY A 1 392 ? -19.203 24.844 -15.5 1 63.44 392 GLY A N 1
ATOM 3008 C CA . GLY A 1 392 ? -20.453 24.844 -14.742 1 63.44 392 GLY A CA 1
ATOM 3009 C C . GLY A 1 392 ? -20.656 26.094 -13.922 1 63.44 392 GLY A C 1
ATOM 3010 O O . GLY A 1 392 ? -21.672 26.266 -13.258 1 63.44 392 GLY A O 1
ATOM 3011 N N . ALA A 1 393 ? -19.609 26.688 -13.508 1 54.69 393 ALA A N 1
ATOM 3012 C CA . ALA A 1 393 ? -19.859 27.75 -12.539 1 54.69 393 ALA A CA 1
ATOM 3013 C C . ALA A 1 393 ? -20.75 28.828 -13.133 1 54.69 393 ALA A C 1
ATOM 3015 O O . ALA A 1 393 ? -20.547 29.25 -14.273 1 54.69 393 ALA A O 1
ATOM 3016 N N . GLU A 1 394 ? -21.891 28.812 -12.617 1 51.81 394 GLU A N 1
ATOM 3017 C CA . GLU A 1 394 ? -22.875 29.875 -12.859 1 51.81 394 GLU A CA 1
ATOM 3018 C C . GLU A 1 394 ? -22.188 31.203 -13.172 1 51.81 394 GLU A C 1
ATOM 3020 O O . GLU A 1 394 ? -21.062 31.453 -12.719 1 51.81 394 GLU A O 1
ATOM 3025 N N . GLU A 1 395 ? -22.688 31.797 -14.234 1 48.56 395 GLU A N 1
ATOM 3026 C CA . GLU A 1 395 ? -22.438 33.156 -14.75 1 48.56 395 GLU A CA 1
ATOM 3027 C C . GLU A 1 395 ? -22.109 34.125 -13.617 1 48.56 395 GLU A C 1
ATOM 3029 O O . GLU A 1 395 ? -23 34.5 -12.852 1 48.56 395 GLU A O 1
ATOM 3034 N N . GLU A 1 396 ? -21.094 33.812 -12.969 1 48.41 396 GLU A N 1
ATOM 3035 C CA . GLU A 1 396 ? -20.797 35 -12.148 1 48.41 396 GLU A CA 1
ATOM 3036 C C . GLU A 1 396 ? -21.125 36.281 -12.883 1 48.41 396 GLU A C 1
ATOM 3038 O O . GLU A 1 396 ? -21.109 36.312 -14.117 1 48.41 396 GLU A O 1
ATOM 3043 N N . GLY A 1 397 ? -21.688 37.188 -12.297 1 47.38 397 GLY A N 1
ATOM 3044 C CA . GLY A 1 397 ? -22.125 38.469 -12.836 1 47.38 397 GLY A CA 1
ATOM 3045 C C . GLY A 1 397 ? -21.203 39 -13.922 1 47.38 397 GLY A C 1
ATOM 3046 O O . GLY A 1 397 ? -20.062 38.531 -14.047 1 47.38 397 GLY A O 1
ATOM 3047 N N . ALA A 1 398 ? -21.781 39.625 -15.008 1 52.28 398 ALA A N 1
ATOM 3048 C CA . ALA A 1 398 ? -21.312 40.312 -16.188 1 52.28 398 ALA A CA 1
ATOM 3049 C C . ALA A 1 398 ? -20 41.062 -15.906 1 52.28 398 ALA A C 1
ATOM 3051 O O . ALA A 1 398 ? -19.219 41.312 -16.812 1 52.28 398 ALA A O 1
ATOM 3052 N N . ALA A 1 399 ? -19.531 41.438 -14.602 1 64.5 399 ALA A N 1
ATOM 3053 C CA . ALA A 1 399 ? -18.578 42.531 -14.414 1 64.5 399 ALA A CA 1
ATOM 3054 C C . ALA A 1 399 ? -17.172 41.969 -14.188 1 64.5 399 ALA A C 1
ATOM 3056 O O . ALA A 1 399 ? -16.203 42.75 -14.164 1 64.5 399 ALA A O 1
ATOM 3057 N N . ILE A 1 400 ? -16.938 40.5 -14.234 1 76.62 400 ILE A N 1
ATOM 3058 C CA . ILE A 1 400 ? -15.562 40.062 -13.992 1 76.62 400 ILE A CA 1
ATOM 3059 C C . ILE A 1 400 ? -14.945 39.562 -15.289 1 76.62 400 ILE A C 1
ATOM 3061 O O . ILE A 1 400 ? -15.625 38.938 -16.109 1 76.62 400 ILE A O 1
ATOM 3065 N N . SER A 1 401 ? -13.641 39.938 -15.555 1 86.75 401 SER A N 1
ATOM 3066 C CA . SER A 1 401 ? -12.938 39.469 -16.75 1 86.75 401 SER A CA 1
ATOM 3067 C C . SER A 1 401 ? -12.844 37.969 -16.781 1 86.75 401 SER A C 1
ATOM 3069 O O . SER A 1 401 ? -12.93 37.312 -15.75 1 86.75 401 SER A O 1
ATOM 3071 N N . GLU A 1 402 ? -12.742 37.5 -17.906 1 88.25 402 GLU A N 1
ATOM 3072 C CA . GLU A 1 402 ? -12.586 36.062 -18.078 1 88.25 402 GLU A CA 1
ATOM 3073 C C . GLU A 1 402 ? -11.383 35.531 -17.312 1 88.25 402 GLU A C 1
ATOM 3075 O O . GLU A 1 402 ? -11.453 34.469 -16.688 1 88.25 402 GLU A O 1
ATOM 3080 N N . SER A 1 403 ? -10.336 36.281 -17.344 1 91.56 403 SER A N 1
ATOM 3081 C CA . SER A 1 403 ? -9.117 35.875 -16.625 1 91.56 403 SER A CA 1
ATOM 3082 C C . SER A 1 403 ? -9.344 35.844 -15.125 1 91.56 403 SER A C 1
ATOM 3084 O O . SER A 1 403 ? -8.859 34.938 -14.453 1 91.56 403 SER A O 1
ATOM 3086 N N . ASP A 1 404 ? -10.047 36.781 -14.664 1 92.56 404 ASP A N 1
ATOM 3087 C CA . ASP A 1 404 ? -10.328 36.812 -13.227 1 92.56 404 ASP A CA 1
ATOM 3088 C C . ASP A 1 404 ? -11.234 35.656 -12.82 1 92.56 404 ASP A C 1
ATOM 3090 O O . ASP A 1 404 ? -11.062 35.094 -11.742 1 92.56 404 ASP A O 1
ATOM 3094 N N . GLY A 1 405 ? -12.109 35.375 -13.688 1 93 405 GLY A N 1
ATOM 3095 C CA . GLY A 1 405 ? -12.984 34.25 -13.438 1 93 405 GLY A CA 1
ATOM 3096 C C . GLY A 1 405 ? -12.242 32.906 -13.391 1 93 405 GLY A C 1
ATOM 3097 O O . GLY A 1 405 ? -12.477 32.094 -12.5 1 93 405 GLY A O 1
ATOM 3098 N N . LEU A 1 406 ? -11.406 32.719 -14.352 1 94.75 406 LEU A N 1
ATOM 3099 C CA . LEU A 1 406 ? -10.602 31.516 -14.414 1 94.75 406 LEU A CA 1
ATOM 3100 C C . LEU A 1 406 ? -9.711 31.391 -13.18 1 94.75 406 LEU A C 1
ATOM 3102 O O . LEU A 1 406 ? -9.57 30.312 -12.617 1 94.75 406 LEU A O 1
ATOM 3106 N N . ARG A 1 407 ? -9.18 32.5 -12.781 1 95.06 407 ARG A N 1
ATOM 3107 C CA . ARG A 1 407 ? -8.328 32.531 -11.594 1 95.06 407 ARG A CA 1
ATOM 3108 C C . ARG A 1 407 ? -9.117 32.125 -10.352 1 95.06 407 ARG A C 1
ATOM 3110 O O . ARG A 1 407 ? -8.656 31.266 -9.578 1 95.06 407 ARG A O 1
ATOM 3117 N N . ARG A 1 408 ? -10.227 32.656 -10.203 1 95.06 408 ARG A N 1
ATOM 3118 C CA . ARG A 1 408 ? -11.055 32.375 -9.047 1 95.06 408 ARG A CA 1
ATOM 3119 C C . ARG A 1 408 ? -11.492 30.906 -9.039 1 95.06 408 ARG A C 1
ATOM 3121 O O . ARG A 1 408 ? -11.484 30.25 -7.996 1 95.06 408 ARG A O 1
ATOM 3128 N N . ARG A 1 409 ? -11.844 30.422 -10.148 1 95.94 409 ARG A N 1
ATOM 3129 C CA . ARG A 1 409 ? -12.305 29.047 -10.266 1 95.94 409 ARG A CA 1
ATOM 3130 C C . ARG A 1 409 ? -11.164 28.062 -9.984 1 95.94 409 ARG A C 1
ATOM 3132 O O . ARG A 1 409 ? -11.383 27 -9.406 1 95.94 409 ARG A O 1
ATOM 3139 N N . LEU A 1 410 ? -9.992 28.406 -10.398 1 96.62 410 LEU A N 1
ATOM 3140 C CA . LEU A 1 410 ? -8.836 27.562 -10.117 1 96.62 410 LEU A CA 1
ATOM 3141 C C . LEU A 1 410 ? -8.508 27.578 -8.625 1 96.62 410 LEU A C 1
ATOM 3143 O O . LEU A 1 410 ? -8.156 26.547 -8.055 1 96.62 410 LEU A O 1
ATOM 3147 N N . ILE A 1 411 ? -8.625 28.766 -8.016 1 97.12 411 ILE A N 1
ATOM 3148 C CA . ILE A 1 411 ? -8.438 28.875 -6.57 1 97.12 411 ILE A CA 1
ATOM 3149 C C . ILE A 1 411 ? -9.422 27.969 -5.848 1 97.12 411 ILE A C 1
ATOM 3151 O O . ILE A 1 411 ? -9.047 27.234 -4.934 1 97.12 411 ILE A O 1
ATOM 3155 N N . ASP A 1 412 ? -10.602 27.938 -6.309 1 96.81 412 ASP A N 1
ATOM 3156 C CA . ASP A 1 412 ? -11.641 27.109 -5.703 1 96.81 412 ASP A CA 1
ATOM 3157 C C . ASP A 1 412 ? -11.344 25.625 -5.895 1 96.81 412 ASP A C 1
ATOM 3159 O O . ASP A 1 412 ? -11.5 24.828 -4.969 1 96.81 412 ASP A O 1
ATOM 3163 N N . MET A 1 413 ? -10.961 25.266 -7.066 1 96.56 413 MET A N 1
ATOM 3164 C CA . MET A 1 413 ? -10.688 23.875 -7.371 1 96.56 413 MET A CA 1
ATOM 3165 C C . MET A 1 413 ? -9.594 23.328 -6.469 1 96.56 413 MET A C 1
ATOM 3167 O O . MET A 1 413 ? -9.766 22.281 -5.832 1 96.56 413 MET A O 1
ATOM 3171 N N . VAL A 1 414 ? -8.531 24.062 -6.363 1 95.31 414 VAL A N 1
ATOM 3172 C CA . VAL A 1 414 ? -7.375 23.656 -5.574 1 95.31 414 VAL A CA 1
ATOM 3173 C C . VAL A 1 414 ? -7.738 23.641 -4.09 1 95.31 414 VAL A C 1
ATOM 3175 O O . VAL A 1 414 ? -7.434 22.688 -3.375 1 95.31 414 VAL A O 1
ATOM 3178 N N . GLY A 1 415 ? -8.406 24.656 -3.656 1 96.56 415 GLY A N 1
ATOM 3179 C CA . GLY A 1 415 ? -8.82 24.766 -2.266 1 96.56 415 GLY A CA 1
ATOM 3180 C C . GLY A 1 415 ? -9.812 23.688 -1.853 1 96.56 415 GLY A C 1
ATOM 3181 O O . GLY A 1 415 ? -9.711 23.125 -0.761 1 96.56 415 GLY A O 1
ATOM 3182 N N . ASP A 1 416 ? -10.773 23.391 -2.744 1 96.31 416 ASP A N 1
ATOM 3183 C CA . ASP A 1 416 ? -11.797 22.391 -2.459 1 96.31 416 ASP A CA 1
ATOM 3184 C C . ASP A 1 416 ? -11.18 21 -2.311 1 96.31 416 ASP A C 1
ATOM 3186 O O . ASP A 1 416 ? -11.484 20.266 -1.362 1 96.31 416 ASP A O 1
ATOM 3190 N N . LEU A 1 417 ? -10.32 20.703 -3.158 1 95 417 LEU A N 1
ATOM 3191 C CA . LEU A 1 417 ? -9.766 19.359 -3.182 1 95 417 LEU A CA 1
ATOM 3192 C C . LEU A 1 417 ? -8.797 19.156 -2.023 1 95 417 LEU A C 1
ATOM 3194 O O . LEU A 1 417 ? -8.797 18.094 -1.396 1 95 417 LEU A O 1
ATOM 3198 N N . LEU A 1 418 ? -8.039 20.156 -1.731 1 94.25 418 LEU A N 1
ATOM 3199 C CA . LEU A 1 418 ? -6.926 19.938 -0.812 1 94.25 418 LEU A CA 1
ATOM 3200 C C . LEU A 1 418 ? -7.348 20.203 0.627 1 94.25 418 LEU A C 1
ATOM 3202 O O . LEU A 1 418 ? -6.801 19.609 1.561 1 94.25 418 LEU A O 1
ATOM 3206 N N . PHE A 1 419 ? -8.391 21.078 0.802 1 96.56 419 PHE A N 1
ATOM 3207 C CA . PHE A 1 419 ? -8.594 21.531 2.17 1 96.56 419 PHE A CA 1
ATOM 3208 C C . PHE A 1 419 ? -10.07 21.516 2.537 1 96.56 419 PHE A C 1
ATOM 3210 O O . PHE A 1 419 ? -10.469 20.844 3.488 1 96.56 419 PHE A O 1
ATOM 3217 N N . VAL A 1 420 ? -10.914 22.094 1.77 1 96.69 420 VAL A N 1
ATOM 3218 C CA . VAL A 1 420 ? -12.289 22.359 2.186 1 96.69 420 VAL A CA 1
ATOM 3219 C C . VAL A 1 420 ? -13.07 21.047 2.215 1 96.69 420 VAL A C 1
ATOM 3221 O O . VAL A 1 420 ? -13.609 20.656 3.256 1 96.69 420 VAL A O 1
ATOM 3224 N N . CYS A 1 421 ? -13.125 20.375 1.082 1 95.75 421 CYS A N 1
ATOM 3225 C CA . CYS A 1 421 ? -13.984 19.203 0.978 1 95.75 421 CYS A CA 1
ATOM 3226 C C . CYS A 1 421 ? -13.492 18.078 1.895 1 95.75 421 CYS A C 1
ATOM 3228 O O . CYS A 1 421 ? -14.289 17.438 2.582 1 95.75 421 CYS A O 1
ATOM 3230 N N . PRO A 1 422 ? -12.18 17.828 1.96 1 96.19 422 PRO A N 1
ATOM 3231 C CA . PRO A 1 422 ? -11.727 16.844 2.936 1 96.19 422 PRO A CA 1
ATOM 3232 C C . PRO A 1 422 ? -12.141 17.188 4.363 1 96.19 422 PRO A C 1
ATOM 3234 O O . PRO A 1 422 ? -12.531 16.297 5.129 1 96.19 422 PRO A O 1
ATOM 3237 N N . SER A 1 423 ? -12.062 18.438 4.711 1 96.69 423 SER A N 1
ATOM 3238 C CA . SER A 1 423 ? -12.43 18.859 6.062 1 96.69 423 SER A CA 1
ATOM 3239 C C . SER A 1 423 ? -13.922 18.656 6.316 1 96.69 423 SER A C 1
ATOM 3241 O O . SER A 1 423 ? -14.312 18.172 7.379 1 96.69 423 SER A O 1
ATOM 3243 N N . VAL A 1 424 ? -14.703 18.969 5.355 1 96.19 424 VAL A N 1
ATOM 3244 C CA . VAL A 1 424 ? -16.156 18.812 5.48 1 96.19 424 VAL A CA 1
ATOM 3245 C C . VAL A 1 424 ? -16.5 17.328 5.633 1 96.19 424 VAL A C 1
ATOM 3247 O O . VAL A 1 424 ? -17.281 16.953 6.508 1 96.19 424 VAL A O 1
ATOM 3250 N N . HIS A 1 425 ? -15.914 16.531 4.82 1 95.06 425 HIS A N 1
ATOM 3251 C CA . HIS A 1 425 ? -16.219 15.102 4.855 1 95.06 425 HIS A CA 1
ATOM 3252 C C . HIS A 1 425 ? -15.688 14.453 6.121 1 95.06 425 HIS A C 1
ATOM 3254 O O . HIS A 1 425 ? -16.297 13.523 6.656 1 95.06 425 HIS A O 1
ATOM 3260 N N . PHE A 1 426 ? -14.523 14.867 6.594 1 96 426 PHE A N 1
ATOM 3261 C CA . PHE A 1 426 ? -14.023 14.383 7.879 1 96 426 PHE A CA 1
ATOM 3262 C C . PHE A 1 426 ? -15 14.719 9 1 96 426 PHE A C 1
ATOM 3264 O O . PHE A 1 426 ? -15.336 13.859 9.82 1 96 426 PHE A O 1
ATOM 3271 N N . ALA A 1 427 ? -15.43 15.984 9.039 1 96.88 427 ALA A N 1
ATOM 3272 C CA . ALA A 1 427 ? -16.375 16.406 10.055 1 96.88 427 ALA A CA 1
ATOM 3273 C C . ALA A 1 427 ? -17.641 15.555 10.023 1 96.88 427 ALA A C 1
ATOM 3275 O O . ALA A 1 427 ? -18.141 15.125 11.07 1 96.88 427 ALA A O 1
ATOM 3276 N N . ASP A 1 428 ? -18.109 15.312 8.828 1 94.94 428 ASP A N 1
ATOM 3277 C CA . ASP A 1 428 ? -19.312 14.5 8.648 1 94.94 428 ASP A CA 1
ATOM 3278 C C . ASP A 1 428 ? -19.109 13.094 9.211 1 94.94 428 ASP A C 1
ATOM 3280 O O . ASP A 1 428 ? -19.953 12.586 9.945 1 94.94 428 ASP A O 1
ATOM 3284 N N . ALA A 1 429 ? -18 12.484 8.883 1 94.31 429 ALA A N 1
ATOM 3285 C CA . ALA A 1 429 ? -17.688 11.133 9.359 1 94.31 429 ALA A CA 1
ATOM 3286 C C . ALA A 1 429 ? -17.531 11.109 10.875 1 94.31 429 ALA A C 1
ATOM 3288 O O . ALA A 1 429 ? -18 10.188 11.547 1 94.31 429 ALA A O 1
ATOM 3289 N N . TYR A 1 430 ? -16.875 12.102 11.367 1 95.94 430 TYR A N 1
ATOM 3290 C CA . TYR A 1 430 ? -16.594 12.188 12.797 1 95.94 430 TYR A CA 1
ATOM 3291 C C . TYR A 1 430 ? -17.891 12.297 13.602 1 95.94 430 TYR A C 1
ATOM 3293 O O . TYR A 1 430 ? -18.062 11.609 14.609 1 95.94 430 TYR A O 1
ATOM 3301 N N . VAL A 1 431 ? -18.828 13.086 13.141 1 96.12 431 VAL A N 1
ATOM 3302 C CA . VAL A 1 431 ? -20.109 13.289 13.812 1 96.12 431 VAL A CA 1
ATOM 3303 C C . VAL A 1 431 ? -20.969 12.039 13.656 1 96.12 431 VAL A C 1
ATOM 3305 O O . VAL A 1 431 ? -21.703 11.656 14.586 1 96.12 431 VAL A O 1
ATOM 3308 N N . ARG A 1 432 ? -20.906 11.398 12.523 1 93.12 432 ARG A N 1
ATOM 3309 C CA . ARG A 1 432 ? -21.656 10.18 12.281 1 93.12 432 ARG A CA 1
ATOM 3310 C C . ARG A 1 432 ? -21.328 9.109 13.32 1 93.12 432 ARG A C 1
ATOM 3312 O O . ARG A 1 432 ? -22.172 8.281 13.664 1 93.12 432 ARG A O 1
ATOM 3319 N N . HIS A 1 433 ? -20.172 9.18 13.844 1 94.56 433 HIS A N 1
ATOM 3320 C CA . HIS A 1 433 ? -19.75 8.18 14.812 1 94.56 433 HIS A CA 1
ATOM 3321 C C . HIS A 1 433 ? -19.828 8.719 16.234 1 94.56 433 HIS A C 1
ATOM 3323 O O . HIS A 1 433 ? -19.109 8.258 17.125 1 94.56 433 HIS A O 1
ATOM 3329 N N . GLY A 1 434 ? -20.531 9.758 16.453 1 94.5 434 GLY A N 1
ATOM 3330 C CA . GLY A 1 434 ? -20.969 10.164 17.781 1 94.5 434 GLY A CA 1
ATOM 3331 C C . GLY A 1 434 ? -20.062 11.211 18.406 1 94.5 434 GLY A C 1
ATOM 3332 O O . GLY A 1 434 ? -20.203 11.516 19.594 1 94.5 434 GLY A O 1
ATOM 3333 N N . GLN A 1 435 ? -19.156 11.812 17.656 1 95.62 435 GLN A N 1
ATOM 3334 C CA . GLN A 1 435 ? -18.25 12.82 18.219 1 95.62 435 GLN A CA 1
ATOM 3335 C C . GLN A 1 435 ? -18.734 14.227 17.906 1 95.62 435 GLN A C 1
ATOM 3337 O O . GLN A 1 435 ? -19.562 14.422 17 1 95.62 435 GLN A O 1
ATOM 3342 N N . ARG A 1 436 ? -18.281 15.18 18.609 1 96.5 436 ARG A N 1
ATOM 3343 C CA . ARG A 1 436 ? -18.688 16.562 18.422 1 96.5 436 ARG A CA 1
ATOM 3344 C C . ARG A 1 436 ? -17.656 17.344 17.609 1 96.5 436 ARG A C 1
ATOM 3346 O O . ARG A 1 436 ? -16.453 17.234 17.859 1 96.5 436 ARG A O 1
ATOM 3353 N N . VAL A 1 437 ? -18.188 18.078 16.641 1 97.69 437 VAL A N 1
ATOM 3354 C CA . VAL A 1 437 ? -17.328 18.906 15.797 1 97.69 437 VAL A CA 1
ATOM 3355 C C . VAL A 1 437 ? -17.875 20.328 15.742 1 97.69 437 VAL A C 1
ATOM 3357 O O . VAL A 1 437 ? -19.094 20.547 15.695 1 97.69 437 VAL A O 1
ATOM 3360 N N . PHE A 1 438 ? -17.016 21.25 15.906 1 98.25 438 PHE A N 1
ATOM 3361 C CA . PHE A 1 438 ? -17.281 22.656 15.594 1 98.25 438 PHE A CA 1
ATOM 3362 C C . PHE A 1 438 ? -16.484 23.094 14.375 1 98.25 438 PHE A C 1
ATOM 3364 O O . PHE A 1 438 ? -15.273 22.859 14.289 1 98.25 438 PHE A O 1
ATOM 3371 N N . PHE A 1 439 ? -17.203 23.703 13.383 1 98.06 439 PHE A N 1
ATOM 3372 C CA . PHE A 1 439 ? -16.594 24 12.094 1 98.06 439 PHE A CA 1
ATOM 3373 C C . PHE A 1 439 ? -16.594 25.5 11.828 1 98.06 439 PHE A C 1
ATOM 3375 O O . PHE A 1 439 ? -17.578 26.188 12.125 1 98.06 439 PHE A O 1
ATOM 3382 N N . TYR A 1 440 ? -15.469 26.047 11.242 1 98.06 440 TYR A N 1
ATOM 3383 C CA . TYR A 1 440 ? -15.453 27.469 10.914 1 98.06 440 TYR A CA 1
ATOM 3384 C C . TYR A 1 440 ? -15.031 27.688 9.469 1 98.06 440 TYR A C 1
ATOM 3386 O O . TYR A 1 440 ? -14.414 26.812 8.852 1 98.06 440 TYR A O 1
ATOM 3394 N N . SER A 1 441 ? -15.414 28.734 8.938 1 97.94 441 SER A N 1
ATOM 3395 C CA . SER A 1 441 ? -14.844 29.359 7.746 1 97.94 441 SER A CA 1
ATOM 3396 C C . SER A 1 441 ? -14.266 30.734 8.055 1 97.94 441 SER A C 1
ATOM 3398 O O . SER A 1 441 ? -15 31.656 8.438 1 97.94 441 SER A O 1
ATOM 3400 N N . PHE A 1 442 ? -12.961 30.859 8 1 98.44 442 PHE A N 1
ATOM 3401 C CA . PHE A 1 442 ? -12.32 32.156 8.188 1 98.44 442 PHE A CA 1
ATOM 3402 C C . PHE A 1 442 ? -12.422 33 6.918 1 98.44 442 PHE A C 1
ATOM 3404 O O . PHE A 1 442 ? -11.938 32.594 5.859 1 98.44 442 PHE A O 1
ATOM 3411 N N . GLU A 1 443 ? -12.938 34.219 7.008 1 97.88 443 GLU A N 1
ATOM 3412 C CA . GLU A 1 443 ? -13.32 34.938 5.797 1 97.88 443 GLU A CA 1
ATOM 3413 C C . GLU A 1 443 ? -12.859 36.406 5.855 1 97.88 443 GLU A C 1
ATOM 3415 O O . GLU A 1 443 ? -13.391 37.25 5.137 1 97.88 443 GLU A O 1
ATOM 3420 N N . HIS A 1 444 ? -11.867 36.656 6.703 1 97.81 444 HIS A N 1
ATOM 3421 C CA . HIS A 1 444 ? -11.359 38.031 6.805 1 97.81 444 HIS A CA 1
ATOM 3422 C C . HIS A 1 444 ? -10 38.156 6.133 1 97.81 444 HIS A C 1
ATOM 3424 O O . HIS A 1 444 ? -9.055 37.469 6.5 1 97.81 444 HIS A O 1
ATOM 3430 N N . ARG A 1 445 ? -9.969 39 5.207 1 96.31 445 ARG A N 1
ATOM 3431 C CA . ARG A 1 445 ? -8.672 39.406 4.684 1 96.31 445 ARG A CA 1
ATOM 3432 C C . ARG A 1 445 ? -8.062 40.531 5.523 1 96.31 445 ARG A C 1
ATOM 3434 O O . ARG A 1 445 ? -8.664 41.594 5.672 1 96.31 445 ARG A O 1
ATOM 3441 N N . THR A 1 446 ? -6.926 40.312 6.039 1 94.94 446 THR A N 1
ATOM 3442 C CA . THR A 1 446 ? -6.234 41.344 6.828 1 94.94 446 THR A CA 1
ATOM 3443 C C . THR A 1 446 ? -6.055 42.625 6.023 1 94.94 446 THR A C 1
ATOM 3445 O O . THR A 1 446 ? -5.672 42.562 4.852 1 94.94 446 THR A O 1
ATOM 3448 N N . GLU A 1 447 ? -6.348 43.688 6.59 1 94.44 447 GLU A N 1
ATOM 3449 C CA . GLU A 1 447 ? -6.312 44.969 5.891 1 94.44 447 GLU A CA 1
ATOM 3450 C C . GLU A 1 447 ? -4.938 45.25 5.285 1 94.44 447 GLU A C 1
ATOM 3452 O O . GLU A 1 447 ? -4.832 45.625 4.117 1 94.44 447 GLU A O 1
ATOM 3457 N N . ALA A 1 448 ? -3.949 45.062 6.027 1 90.88 448 ALA A N 1
ATOM 3458 C CA . ALA A 1 448 ? -2.584 45.312 5.566 1 90.88 448 ALA A CA 1
ATOM 3459 C C . ALA A 1 448 ? -1.907 44 5.16 1 90.88 448 ALA A C 1
ATOM 3461 O O . ALA A 1 448 ? -0.714 43.812 5.406 1 90.88 448 ALA A O 1
ATOM 3462 N N . SER A 1 449 ? -2.713 43.156 4.559 1 89.25 449 SER A N 1
ATOM 3463 C CA . SER A 1 449 ? -2.17 41.875 4.16 1 89.25 449 SER A CA 1
ATOM 3464 C C . SER A 1 449 ? -1 42.031 3.197 1 89.25 449 SER A C 1
ATOM 3466 O O . SER A 1 449 ? -1.035 42.875 2.311 1 89.25 449 SER A O 1
ATOM 3468 N N . ILE A 1 450 ? -0.08 41.094 3.322 1 80.75 450 ILE A N 1
ATOM 3469 C CA . ILE A 1 450 ? 1.063 41.094 2.418 1 80.75 450 ILE A CA 1
ATOM 3470 C C . ILE A 1 450 ? 0.691 40.406 1.117 1 80.75 450 ILE A C 1
ATOM 3472 O O . ILE A 1 450 ? 1.387 40.531 0.107 1 80.75 450 ILE A O 1
ATOM 3476 N N . TRP A 1 451 ? -0.328 39.625 1.222 1 89.19 451 TRP A N 1
ATOM 3477 C CA . TRP A 1 451 ? -0.751 38.875 0.055 1 89.19 451 TRP A CA 1
ATOM 3478 C C . TRP A 1 451 ? -1.519 39.75 -0.926 1 89.19 451 TRP A C 1
ATOM 3480 O O . TRP A 1 451 ? -2.188 40.688 -0.521 1 89.19 451 TRP A O 1
ATOM 3490 N N . GLY A 1 452 ? -1.354 39.375 -2.205 1 90.31 452 GLY A N 1
ATOM 3491 C CA . GLY A 1 452 ? -2.08 40.125 -3.225 1 90.31 452 GLY A CA 1
ATOM 3492 C C . GLY A 1 452 ? -3.584 40.094 -3.027 1 90.31 452 GLY A C 1
ATOM 3493 O O . GLY A 1 452 ? -4.125 39.125 -2.488 1 90.31 452 GLY A O 1
ATOM 3494 N N . ARG A 1 453 ? -4.188 41.125 -3.533 1 93.94 453 ARG A N 1
ATOM 3495 C CA . ARG A 1 453 ? -5.633 41.25 -3.365 1 93.94 453 ARG A CA 1
ATOM 3496 C C . ARG A 1 453 ? -6.363 40.094 -4.008 1 93.94 453 ARG A C 1
ATOM 3498 O O . ARG A 1 453 ? -7.395 39.625 -3.504 1 93.94 453 ARG A O 1
ATOM 3505 N N . TRP A 1 454 ? -5.832 39.594 -5.152 1 94.19 454 TRP A N 1
ATOM 3506 C CA . TRP A 1 454 ? -6.477 38.531 -5.883 1 94.19 454 TRP A CA 1
ATOM 3507 C C . TRP A 1 454 ? -6.461 37.219 -5.07 1 94.19 454 TRP A C 1
ATOM 3509 O O . TRP A 1 454 ? -7.215 36.281 -5.359 1 94.19 454 TRP A O 1
ATOM 3519 N N . MET A 1 455 ? -5.66 37.156 -3.986 1 95.88 455 MET A N 1
ATOM 3520 C CA . MET A 1 455 ? -5.492 35.938 -3.211 1 95.88 455 MET A CA 1
ATOM 3521 C C . MET A 1 455 ? -6.559 35.844 -2.129 1 95.88 455 MET A C 1
ATOM 3523 O O . MET A 1 455 ? -6.715 34.781 -1.508 1 95.88 455 MET A O 1
ATOM 3527 N N . GLY A 1 456 ? -7.258 36.938 -1.841 1 96.75 456 GLY A N 1
ATOM 3528 C CA . GLY A 1 456 ? -8.32 36.906 -0.845 1 96.75 456 GLY A CA 1
ATOM 3529 C C . GLY A 1 456 ? -7.828 36.5 0.535 1 96.75 456 GLY A C 1
ATOM 3530 O O . GLY A 1 456 ? -6.926 37.125 1.087 1 96.75 456 GLY A O 1
ATOM 3531 N N . VAL A 1 457 ? -8.383 35.438 1.08 1 97.62 457 VAL A N 1
ATOM 3532 C CA . VAL A 1 457 ? -8.023 34.875 2.389 1 97.62 457 VAL A CA 1
ATOM 3533 C C . VAL A 1 457 ? -7.262 33.562 2.217 1 97.62 457 VAL A C 1
ATOM 3535 O O . VAL A 1 457 ? -7.852 32.5 2.283 1 97.62 457 VAL A O 1
ATOM 3538 N N . PRO A 1 458 ? -6.004 33.625 2.08 1 96.06 458 PRO A N 1
ATOM 3539 C CA . PRO A 1 458 ? -5.219 32.469 1.677 1 96.06 458 PRO A CA 1
ATOM 3540 C C . PRO A 1 458 ? -5.035 31.453 2.811 1 96.06 458 PRO A C 1
ATOM 3542 O O . PRO A 1 458 ? -5.449 31.719 3.943 1 96.06 458 PRO A O 1
ATOM 3545 N N . HIS A 1 459 ? -4.465 30.344 2.473 1 94.88 459 HIS A N 1
ATOM 3546 C CA . HIS A 1 459 ? -4.137 29.234 3.346 1 94.88 459 HIS A CA 1
ATOM 3547 C C . HIS A 1 459 ? -3.354 29.688 4.57 1 94.88 459 HIS A C 1
ATOM 3549 O O . HIS A 1 459 ? -2.4 30.469 4.445 1 94.88 459 HIS A O 1
ATOM 3555 N N . SER A 1 460 ? -3.816 29.359 5.793 1 92.94 460 SER A N 1
ATOM 3556 C CA . SER A 1 460 ? -3.146 29.516 7.078 1 92.94 460 SER A CA 1
ATOM 3557 C C . SER A 1 460 ? -3.285 30.953 7.594 1 92.94 460 SER A C 1
ATOM 3559 O O . SER A 1 460 ? -2.707 31.312 8.617 1 92.94 460 SER A O 1
ATOM 3561 N N . ASP A 1 461 ? -4.043 31.797 6.973 1 93.38 461 ASP A N 1
ATOM 3562 C CA . ASP A 1 461 ? -4.098 33.219 7.32 1 93.38 461 ASP A CA 1
ATOM 3563 C C . ASP A 1 461 ? -4.684 33.406 8.711 1 93.38 461 ASP A C 1
ATOM 3565 O O . ASP A 1 461 ? -4.383 34.406 9.383 1 93.38 461 ASP A O 1
ATOM 3569 N N . GLU A 1 462 ? -5.508 32.562 9.195 1 95.88 462 GLU A N 1
ATOM 3570 C CA . GLU A 1 462 ? -6.176 32.719 10.484 1 95.88 462 GLU A CA 1
ATOM 3571 C C . GLU A 1 462 ? -5.211 32.5 11.641 1 95.88 462 GLU A C 1
ATOM 3573 O O . GLU A 1 462 ? -5.48 32.906 12.773 1 95.88 462 GLU A O 1
ATOM 3578 N N . VAL A 1 463 ? -4.066 31.844 11.383 1 95.31 463 VAL A N 1
ATOM 3579 C CA . VAL A 1 463 ? -3.133 31.469 12.445 1 95.31 463 VAL A CA 1
ATOM 3580 C C . VAL A 1 463 ? -2.623 32.719 13.156 1 95.31 463 VAL A C 1
ATOM 3582 O O . VAL A 1 463 ? -2.43 32.719 14.375 1 95.31 463 VAL A O 1
ATOM 3585 N N . GLN A 1 464 ? -2.408 33.812 12.445 1 93.56 464 GLN A N 1
ATOM 3586 C CA . GLN A 1 464 ? -1.923 35.062 13.055 1 93.56 464 GLN A CA 1
ATOM 3587 C C . GLN A 1 464 ? -2.91 35.594 14.086 1 93.56 464 GLN A C 1
ATOM 3589 O O . GLN A 1 464 ? -2.506 36.156 15.109 1 93.56 464 GLN A O 1
ATOM 3594 N N . TYR A 1 465 ? -4.137 35.344 13.875 1 96.12 465 TYR A N 1
ATOM 3595 C CA . TYR A 1 465 ? -5.16 35.812 14.812 1 96.12 465 TYR A CA 1
ATOM 3596 C C . TYR A 1 465 ? -5.254 34.875 16 1 96.12 465 TYR A C 1
ATOM 3598 O O . TYR A 1 465 ? -5.488 35.312 17.141 1 96.12 465 TYR A O 1
ATOM 3606 N N . VAL A 1 466 ? -5.047 33.562 15.773 1 97.31 466 VAL A N 1
ATOM 3607 C CA . VAL A 1 466 ? -5.082 32.562 16.828 1 97.31 466 VAL A CA 1
ATOM 3608 C C . VAL A 1 466 ? -3.93 32.812 17.797 1 97.31 466 VAL A C 1
ATOM 3610 O O . VAL A 1 466 ? -4.086 32.625 19.016 1 97.31 466 VAL A O 1
ATOM 3613 N N . PHE A 1 467 ? -2.824 33.281 17.328 1 95.62 467 PHE A N 1
ATOM 3614 C CA . PHE A 1 467 ? -1.643 33.469 18.172 1 95.62 467 PHE A CA 1
ATOM 3615 C C . PHE A 1 467 ? -1.536 34.906 18.656 1 95.62 467 PHE A C 1
ATOM 3617 O O . PHE A 1 467 ? -0.557 35.281 19.312 1 95.62 467 PHE A O 1
ATOM 3624 N N . GLY A 1 468 ? -2.451 35.75 18.312 1 95.56 468 GLY A N 1
ATOM 3625 C CA . GLY A 1 468 ? -2.547 37.094 18.859 1 95.56 468 GLY A CA 1
ATOM 3626 C C . GLY A 1 468 ? -1.54 38.062 18.266 1 95.56 468 GLY A C 1
ATOM 3627 O O . GLY A 1 468 ? -1.104 39 18.938 1 95.56 468 GLY A O 1
ATOM 3628 N N . MET A 1 469 ? -1.215 37.875 17.031 1 91.88 469 MET A N 1
ATOM 3629 C CA . MET A 1 469 ? -0.254 38.75 16.391 1 91.88 469 MET A CA 1
ATOM 3630 C C . MET A 1 469 ? -0.779 40.188 16.359 1 91.88 469 MET A C 1
ATOM 3632 O O . MET A 1 469 ? -0.029 41.125 16.609 1 91.88 469 MET A O 1
ATOM 3636 N N . PRO A 1 470 ? -2.061 40.438 16.078 1 93.31 470 PRO A N 1
ATOM 3637 C CA . PRO A 1 470 ? -2.559 41.812 16.078 1 93.31 470 PRO A CA 1
ATOM 3638 C C . PRO A 1 470 ? -2.424 42.5 17.438 1 93.31 470 PRO A C 1
ATOM 3640 O O . PRO A 1 470 ? -2.34 43.719 17.516 1 93.31 470 PRO A O 1
ATOM 3643 N N . VAL A 1 471 ? -2.43 41.656 18.453 1 93.06 471 VAL A N 1
ATOM 3644 C CA . VAL A 1 471 ? -2.258 42.188 19.797 1 93.06 471 VAL A CA 1
ATOM 3645 C C . VAL A 1 471 ? -0.777 42.469 20.062 1 93.06 471 VAL A C 1
ATOM 3647 O O . VAL A 1 471 ? -0.422 43.469 20.672 1 93.06 471 VAL A O 1
ATOM 3650 N N . ARG A 1 472 ? -0.026 41.594 19.641 1 89.62 472 ARG A N 1
ATOM 3651 C CA . ARG A 1 472 ? 1.411 41.688 19.875 1 89.62 472 ARG A CA 1
ATOM 3652 C C . ARG A 1 472 ? 2.049 42.781 19 1 89.62 472 ARG A C 1
ATOM 3654 O O . ARG A 1 472 ? 3 43.438 19.438 1 89.62 472 ARG A O 1
ATOM 3661 N N . LEU A 1 473 ? 1.523 42.938 17.797 1 87.44 473 LEU A N 1
ATOM 3662 C CA . LEU A 1 473 ? 2.064 43.875 16.812 1 87.44 473 LEU A CA 1
ATOM 3663 C C . LEU A 1 473 ? 0.986 44.844 16.328 1 87.44 473 LEU A C 1
ATOM 3665 O O . LEU A 1 473 ? 0.717 44.906 15.133 1 87.44 473 LEU A O 1
ATOM 3669 N N . PRO A 1 474 ? 0.519 45.625 17.203 1 89.12 474 PRO A N 1
ATOM 3670 C CA . PRO A 1 474 ? -0.647 46.438 16.859 1 89.12 474 PRO A CA 1
ATOM 3671 C C . PRO A 1 474 ? -0.375 47.438 15.727 1 89.12 474 PRO A C 1
ATOM 3673 O O . PRO A 1 474 ? -1.305 47.844 15.031 1 89.12 474 PRO A O 1
ATOM 3676 N N . GLU A 1 475 ? 0.881 47.844 15.414 1 88.31 475 GLU A N 1
ATOM 3677 C CA . GLU A 1 475 ? 1.217 48.812 14.375 1 88.31 475 GLU A CA 1
ATOM 3678 C C . GLU A 1 475 ? 0.926 48.25 12.984 1 88.31 475 GLU A C 1
ATOM 3680 O O . GLU A 1 475 ? 0.805 49 12.016 1 88.31 475 GLU A O 1
ATOM 3685 N N . HIS A 1 476 ? 0.713 46.969 12.938 1 88.25 476 HIS A N 1
ATOM 3686 C CA . HIS A 1 476 ? 0.538 46.344 11.633 1 88.25 476 HIS A CA 1
ATOM 3687 C C . HIS A 1 476 ? -0.904 45.875 11.422 1 88.25 476 HIS A C 1
ATOM 3689 O O . HIS A 1 476 ? -1.22 45.25 10.422 1 88.25 476 HIS A O 1
ATOM 3695 N N . TYR A 1 477 ? -1.696 46.219 12.352 1 94.44 477 TYR A N 1
ATOM 3696 C CA . TYR A 1 477 ? -3.098 45.812 12.305 1 94.44 477 TYR A CA 1
ATOM 3697 C C . TYR A 1 477 ? -4.008 46.938 12.75 1 94.44 477 TYR A C 1
ATOM 3699 O O . TYR A 1 477 ? -3.545 47.938 13.344 1 94.44 477 TYR A O 1
ATOM 3707 N N . THR A 1 478 ? -5.277 46.875 12.43 1 96.69 478 THR A N 1
ATOM 3708 C CA . THR A 1 478 ? -6.258 47.844 12.922 1 96.69 478 THR A CA 1
ATOM 3709 C C . THR A 1 478 ? -6.719 47.469 14.328 1 96.69 478 THR A C 1
ATOM 3711 O O . THR A 1 478 ? -6.539 46.344 14.766 1 96.69 478 THR A O 1
ATOM 3714 N N . ASP A 1 479 ? -7.305 48.406 14.977 1 96.44 479 ASP A N 1
ATOM 3715 C CA . ASP A 1 479 ? -7.875 48.156 16.297 1 96.44 479 ASP A CA 1
ATOM 3716 C C . ASP A 1 479 ? -8.961 47.094 16.219 1 96.44 479 ASP A C 1
ATOM 3718 O O . ASP A 1 479 ? -9.094 46.25 17.125 1 96.44 479 ASP A O 1
ATOM 3722 N N . ASP A 1 480 ? -9.664 47.094 15.156 1 97.25 480 ASP A N 1
ATOM 3723 C CA . ASP A 1 480 ? -10.719 46.125 14.961 1 97.25 480 ASP A CA 1
ATOM 3724 C C . ASP A 1 480 ? -10.125 44.719 14.812 1 97.25 480 ASP A C 1
ATOM 3726 O O . ASP A 1 480 ? -10.688 43.75 15.32 1 97.25 480 ASP A O 1
ATOM 3730 N N . GLU A 1 481 ? -9.039 44.625 14.141 1 97.44 481 GLU A N 1
ATOM 3731 C CA . GLU A 1 481 ? -8.375 43.344 13.953 1 97.44 481 GLU A CA 1
ATOM 3732 C C . GLU A 1 481 ? -7.773 42.844 15.266 1 97.44 481 GLU A C 1
ATOM 3734 O O . GLU A 1 481 ? -7.75 41.656 15.523 1 97.44 481 GLU A O 1
ATOM 3739 N N . ALA A 1 482 ? -7.305 43.75 16.062 1 96.62 482 ALA A N 1
ATOM 3740 C CA . ALA A 1 482 ? -6.809 43.344 17.375 1 96.62 482 ALA A CA 1
ATOM 3741 C C . ALA A 1 482 ? -7.938 42.812 18.25 1 96.62 482 ALA A C 1
ATOM 3743 O O . ALA A 1 482 ? -7.766 41.812 18.938 1 96.62 482 ALA A O 1
ATOM 3744 N N . ARG A 1 483 ? -9.102 43.5 18.219 1 96.62 483 ARG A N 1
ATOM 3745 C CA . ARG A 1 483 ? -10.258 43.031 18.969 1 96.62 483 ARG A CA 1
ATOM 3746 C C . ARG A 1 483 ? -10.742 41.688 18.422 1 96.62 483 ARG A C 1
ATOM 3748 O O . ARG A 1 483 ? -11.117 40.781 19.188 1 96.62 483 ARG A O 1
ATOM 3755 N N . PHE A 1 484 ? -10.711 41.594 17.094 1 97.56 484 PHE A N 1
ATOM 3756 C CA . PHE A 1 484 ? -11.078 40.344 16.438 1 97.56 484 PHE A CA 1
ATOM 3757 C C . PHE A 1 484 ? -10.164 39.188 16.891 1 97.56 484 PHE A C 1
ATOM 3759 O O . PHE A 1 484 ? -10.633 38.094 17.188 1 97.56 484 PHE A O 1
ATOM 3766 N N . SER A 1 485 ? -8.883 39.438 16.953 1 97.31 485 SER A N 1
ATOM 3767 C CA . SER A 1 485 ? -7.906 38.469 17.406 1 97.31 485 SER A CA 1
ATOM 3768 C C . SER A 1 485 ? -8.195 38 18.828 1 97.31 485 SER A C 1
ATOM 3770 O O . SER A 1 485 ? -8.102 36.812 19.141 1 97.31 485 SER A O 1
ATOM 3772 N N . ARG A 1 486 ? -8.539 38.938 19.703 1 96.5 486 ARG A N 1
ATOM 3773 C CA . ARG A 1 486 ? -8.898 38.594 21.078 1 96.5 486 ARG A CA 1
ATOM 3774 C C . ARG A 1 486 ? -10.109 37.656 21.109 1 96.5 486 ARG A C 1
ATOM 3776 O O . ARG A 1 486 ? -10.141 36.688 21.875 1 96.5 486 ARG A O 1
ATOM 3783 N N . SER A 1 487 ? -11.039 37.938 20.25 1 97.5 487 SER A N 1
ATOM 3784 C CA . SER A 1 487 ? -12.227 37.094 20.188 1 97.5 487 SER A CA 1
ATOM 3785 C C . SER A 1 487 ? -11.867 35.688 19.703 1 97.5 487 SER A C 1
ATOM 3787 O O . SER A 1 487 ? -12.375 34.688 20.234 1 97.5 487 SER A O 1
ATOM 3789 N N . ILE A 1 488 ? -11.078 35.594 18.656 1 98.19 488 ILE A N 1
ATOM 3790 C CA . ILE A 1 488 ? -10.641 34.312 18.125 1 98.19 488 ILE A CA 1
ATOM 3791 C C . ILE A 1 488 ? -9.906 33.531 19.203 1 98.19 488 ILE A C 1
ATOM 3793 O O . ILE A 1 488 ? -10.18 32.344 19.422 1 98.19 488 ILE A O 1
ATOM 3797 N N . MET A 1 489 ? -9 34.188 19.922 1 97.94 489 MET A N 1
ATOM 3798 C CA . MET A 1 489 ? -8.273 33.531 21 1 97.94 489 MET A CA 1
ATOM 3799 C C . MET A 1 489 ? -9.234 33.031 22.078 1 97.94 489 MET A C 1
ATOM 3801 O O . MET A 1 489 ? -9.07 31.906 22.578 1 97.94 489 MET A O 1
ATOM 3805 N N . ASP A 1 490 ? -10.211 33.844 22.391 1 98 490 ASP A N 1
ATOM 3806 C CA . ASP A 1 490 ? -11.188 33.438 23.406 1 98 490 ASP A CA 1
ATOM 3807 C C . ASP A 1 490 ? -11.922 32.188 22.984 1 98 490 ASP A C 1
ATOM 3809 O O . ASP A 1 490 ? -12.172 31.297 23.812 1 98 490 ASP A O 1
ATOM 3813 N N . MET A 1 491 ? -12.281 32.094 21.766 1 98.56 491 MET A N 1
ATOM 3814 C CA . MET A 1 491 ? -13 30.906 21.266 1 98.56 491 MET A CA 1
ATOM 3815 C C . MET A 1 491 ? -12.109 29.672 21.297 1 98.56 491 MET A C 1
ATOM 3817 O O . MET A 1 491 ? -12.547 28.594 21.719 1 98.56 491 MET A O 1
ATOM 3821 N N . TRP A 1 492 ? -10.891 29.75 20.844 1 98.75 492 TRP A N 1
ATOM 3822 C CA . TRP A 1 492 ? -9.945 28.641 20.875 1 98.75 492 TRP A CA 1
ATOM 3823 C C . TRP A 1 492 ? -9.68 28.188 22.297 1 98.75 492 TRP A C 1
ATOM 3825 O O . TRP A 1 492 ? -9.609 26.984 22.578 1 98.75 492 TRP A O 1
ATOM 3835 N N . VAL A 1 493 ? -9.562 29.156 23.203 1 98.44 493 VAL A N 1
ATOM 3836 C CA . VAL A 1 493 ? -9.297 28.875 24.609 1 98.44 493 VAL A CA 1
ATOM 3837 C C . VAL A 1 493 ? -10.523 28.219 25.234 1 98.44 493 VAL A C 1
ATOM 3839 O O . VAL A 1 493 ? -10.391 27.266 26 1 98.44 493 VAL A O 1
ATOM 3842 N N . ALA A 1 494 ? -11.688 28.75 24.938 1 98.69 494 ALA A N 1
ATOM 3843 C CA . ALA A 1 494 ? -12.914 28.125 25.438 1 98.69 494 ALA A CA 1
ATOM 3844 C C . ALA A 1 494 ? -13 26.656 25.016 1 98.69 494 ALA A C 1
ATOM 3846 O O . ALA A 1 494 ? -13.383 25.797 25.812 1 98.69 494 ALA A O 1
ATOM 3847 N N . PHE A 1 495 ? -12.648 26.406 23.797 1 98.69 495 PHE A N 1
ATOM 3848 C CA . PHE A 1 495 ? -12.656 25.031 23.297 1 98.69 495 PHE A CA 1
ATOM 3849 C C . PHE A 1 495 ? -11.656 24.172 24.078 1 98.69 495 PHE A C 1
ATOM 3851 O O . PHE A 1 495 ? -11.969 23.047 24.438 1 98.69 495 PHE A O 1
ATOM 3858 N N . ALA A 1 496 ? -10.484 24.672 24.281 1 98.62 496 ALA A N 1
ATOM 3859 C CA . ALA A 1 496 ? -9.461 23.922 25.016 1 98.62 496 ALA A CA 1
ATOM 3860 C C . ALA A 1 496 ? -9.93 23.609 26.438 1 98.62 496 ALA A C 1
ATOM 3862 O O . ALA A 1 496 ? -9.633 22.547 26.969 1 98.62 496 ALA A O 1
ATOM 3863 N N . LYS A 1 497 ? -10.656 24.516 27.031 1 97.88 497 LYS A N 1
ATOM 3864 C CA . LYS A 1 497 ? -11.086 24.391 28.422 1 97.88 497 LYS A CA 1
ATOM 3865 C C . LYS A 1 497 ? -12.289 23.453 28.547 1 97.88 497 LYS A C 1
ATOM 3867 O O . LYS A 1 497 ? -12.375 22.672 29.484 1 97.88 497 LYS A O 1
ATOM 3872 N N . THR A 1 498 ? -13.227 23.516 27.516 1 97.56 498 THR A N 1
ATOM 3873 C CA . THR A 1 498 ? -14.523 22.906 27.781 1 97.56 498 THR A CA 1
ATOM 3874 C C . THR A 1 498 ? -14.922 21.969 26.641 1 97.56 498 THR A C 1
ATOM 3876 O O . THR A 1 498 ? -15.867 21.188 26.781 1 97.56 498 THR A O 1
ATOM 3879 N N . GLY A 1 499 ? -14.211 22.062 25.594 1 97.94 499 GLY A N 1
ATOM 3880 C CA . GLY A 1 499 ? -14.617 21.328 24.406 1 97.94 499 GLY A CA 1
ATOM 3881 C C . GLY A 1 499 ? -15.664 22.062 23.578 1 97.94 499 GLY A C 1
ATOM 3882 O O . GLY A 1 499 ? -16.109 21.547 22.547 1 97.94 499 GLY A O 1
ATOM 3883 N N . ASN A 1 500 ? -16.078 23.219 23.969 1 98.25 500 ASN A N 1
ATOM 3884 C CA . ASN A 1 500 ? -17.031 24.094 23.297 1 98.25 500 ASN A CA 1
ATOM 3885 C C . ASN A 1 500 ? -16.453 25.484 23.078 1 98.25 500 ASN A C 1
ATOM 3887 O O . ASN A 1 500 ? -16.156 26.188 24.031 1 98.25 500 ASN A O 1
ATOM 3891 N N . PRO A 1 501 ? -16.359 25.984 21.797 1 98.44 501 PRO A N 1
ATOM 3892 C CA . PRO A 1 501 ? -15.703 27.25 21.516 1 98.44 501 PRO A CA 1
ATOM 3893 C C . PRO A 1 501 ? -16.609 28.453 21.766 1 98.44 501 PRO A C 1
ATOM 3895 O O . PRO A 1 501 ? -16.188 29.609 21.625 1 98.44 501 PRO A O 1
ATOM 3898 N N . SER A 1 502 ? -17.859 28.25 22.188 1 97.75 502 SER A N 1
ATOM 3899 C CA . SER A 1 502 ? -18.75 29.359 22.484 1 97.75 502 SER A CA 1
ATOM 3900 C C . SER A 1 502 ? -18.203 30.219 23.625 1 97.75 502 SER A C 1
ATOM 3902 O O . SER A 1 502 ? -17.562 29.688 24.547 1 97.75 502 SER A O 1
ATOM 3904 N N . THR A 1 503 ? -18.375 31.5 23.469 1 96.75 503 THR A N 1
ATOM 3905 C CA . THR A 1 503 ? -18.031 32.469 24.516 1 96.75 503 THR A CA 1
ATOM 3906 C C . THR A 1 503 ? -19.266 33.25 24.953 1 96.75 503 THR A C 1
ATOM 3908 O O . THR A 1 503 ? -20.391 32.938 24.516 1 96.75 503 THR A O 1
ATOM 3911 N N . ARG A 1 504 ? -19.062 34.156 25.875 1 92.44 504 ARG A N 1
ATOM 3912 C CA . ARG A 1 504 ? -20.172 34.969 26.344 1 92.44 504 ARG A CA 1
ATOM 3913 C C . ARG A 1 504 ? -20.781 35.75 25.203 1 92.44 504 ARG A C 1
ATOM 3915 O O . ARG A 1 504 ? -22 35.969 25.141 1 92.44 504 ARG A O 1
ATOM 3922 N N . ASP A 1 505 ? -19.969 36.031 24.25 1 90.5 505 ASP A N 1
ATOM 3923 C CA . ASP A 1 505 ? -20.391 36.969 23.203 1 90.5 505 ASP A CA 1
ATOM 3924 C C . ASP A 1 505 ? -20.734 36.219 21.922 1 90.5 505 ASP A C 1
ATOM 3926 O O . ASP A 1 505 ? -21.422 36.75 21.047 1 90.5 505 ASP A O 1
ATOM 3930 N N . VAL A 1 506 ? -20.25 35 21.734 1 94.25 506 VAL A N 1
ATOM 3931 C CA . VAL A 1 506 ? -20.422 34.281 20.484 1 94.25 506 VAL A CA 1
ATOM 3932 C C . VAL A 1 506 ? -20.953 32.875 20.766 1 94.25 506 VAL A C 1
ATOM 3934 O O . VAL A 1 506 ? -20.328 32.125 21.516 1 94.25 506 VAL A O 1
ATOM 3937 N N . GLN A 1 507 ? -22.078 32.594 20.156 1 93.75 507 GLN A N 1
ATOM 3938 C CA . GLN A 1 507 ? -22.609 31.219 20.219 1 93.75 507 GLN A CA 1
ATOM 3939 C C . GLN A 1 507 ? -22.172 30.406 19 1 93.75 507 GLN A C 1
ATOM 3941 O O . GLN A 1 507 ? -22.438 30.781 17.859 1 93.75 507 GLN A O 1
ATOM 3946 N N . TRP A 1 508 ? -21.484 29.344 19.219 1 95.88 508 TRP A N 1
ATOM 3947 C CA . TRP A 1 508 ? -20.969 28.469 18.172 1 95.88 508 TRP A CA 1
ATOM 3948 C C . TRP A 1 508 ? -21.703 27.125 18.188 1 95.88 508 TRP A C 1
ATOM 3950 O O . TRP A 1 508 ? -21.469 26.297 19.062 1 95.88 508 TRP A O 1
ATOM 3960 N N . GLY A 1 509 ? -22.547 26.875 17.188 1 93.69 509 GLY A N 1
ATOM 3961 C CA . GLY A 1 509 ? -23.297 25.625 17.094 1 93.69 509 GLY A CA 1
ATOM 3962 C C . GLY A 1 509 ? -22.453 24.469 16.609 1 93.69 509 GLY A C 1
ATOM 3963 O O . GLY A 1 509 ? -21.469 24.656 15.898 1 93.69 509 GLY A O 1
ATOM 3964 N N . GLU A 1 510 ? -22.812 23.25 16.969 1 94.94 510 GLU A N 1
ATOM 3965 C CA . GLU A 1 510 ? -22.141 22.016 16.547 1 94.94 510 GLU A CA 1
ATOM 3966 C C . GLU A 1 510 ? -22.391 21.75 15.062 1 94.94 510 GLU A C 1
ATOM 3968 O O . GLU A 1 510 ? -23.422 22.141 14.516 1 94.94 510 GLU A O 1
ATOM 3973 N N . PHE A 1 511 ? -21.391 21.109 14.492 1 94.94 511 PHE A N 1
ATOM 3974 C CA . PHE A 1 511 ? -21.531 20.656 13.117 1 94.94 511 PHE A CA 1
ATOM 3975 C C . PHE A 1 511 ? -22.609 19.578 13.008 1 94.94 511 PHE A C 1
ATOM 3977 O O . PHE A 1 511 ? -22.641 18.641 13.797 1 94.94 511 PHE A O 1
ATOM 3984 N N . HIS A 1 512 ? -23.625 19.734 12.227 1 86.25 512 HIS A N 1
ATOM 3985 C CA . HIS A 1 512 ? -24.688 18.766 12.023 1 86.25 512 HIS A CA 1
ATOM 3986 C C . HIS A 1 512 ? -24.516 18.047 10.688 1 86.25 512 HIS A C 1
ATOM 3988 O O . HIS A 1 512 ? -24.141 18.672 9.688 1 86.25 512 HIS A O 1
ATOM 3994 N N . ARG A 1 513 ? -24.969 16.797 10.93 1 69.62 513 ARG A N 1
ATOM 3995 C CA . ARG A 1 513 ? -24.922 15.922 9.758 1 69.62 513 ARG A CA 1
ATOM 3996 C C . ARG A 1 513 ? -25.859 16.422 8.664 1 69.62 513 ARG A C 1
ATOM 3998 O O . ARG A 1 513 ? -26.875 17.062 8.945 1 69.62 513 ARG A O 1
ATOM 4005 N N . GLY A 1 514 ? -25.516 16.438 7.441 1 59.19 514 GLY A N 1
ATOM 4006 C CA . GLY A 1 514 ? -26.391 16.75 6.32 1 59.19 514 GLY A CA 1
ATOM 4007 C C . GLY A 1 514 ? -26.25 18.172 5.824 1 59.19 514 GLY A C 1
ATOM 4008 O O . GLY A 1 514 ? -26.219 18.422 4.613 1 59.19 514 GLY A O 1
ATOM 4009 N N . ASN A 1 515 ? -26.266 19.031 6.926 1 63 515 ASN A N 1
ATOM 4010 C CA . ASN A 1 515 ? -26.266 20.422 6.473 1 63 515 ASN A CA 1
ATOM 4011 C C . ASN A 1 515 ? -24.875 21.031 6.492 1 63 515 ASN A C 1
ATOM 4013 O O . ASN A 1 515 ? -24.625 22.031 5.832 1 63 515 ASN A O 1
ATOM 4017 N N . GLY A 1 516 ? -23.938 20.453 7.117 1 79.75 516 GLY A N 1
ATOM 4018 C CA . GLY A 1 516 ? -22.578 20.969 7.176 1 79.75 516 GLY A CA 1
ATOM 4019 C C . GLY A 1 516 ? -22.484 22.359 7.77 1 79.75 516 GLY A C 1
ATOM 4020 O O . GLY A 1 516 ? -21.953 23.266 7.145 1 79.75 516 GLY A O 1
ATOM 4021 N N . SER A 1 517 ? -23.078 22.609 9.078 1 90.81 517 SER A N 1
ATOM 4022 C CA . SER A 1 517 ? -23.094 23.938 9.711 1 90.81 517 SER A CA 1
ATOM 4023 C C . SER A 1 517 ? -21.688 24.391 10.055 1 90.81 517 SER A C 1
ATOM 4025 O O . SER A 1 517 ? -20.844 23.594 10.461 1 90.81 517 SER A O 1
ATOM 4027 N N . TYR A 1 518 ? -21.438 25.719 9.844 1 95.44 518 TYR A N 1
ATOM 4028 C CA . TYR A 1 518 ? -20.156 26.312 10.195 1 95.44 518 TYR A CA 1
ATOM 4029 C C . TYR A 1 518 ? -20.344 27.75 10.648 1 95.44 518 TYR A C 1
ATOM 4031 O O . TYR A 1 518 ? -21.406 28.328 10.492 1 95.44 518 TYR A O 1
ATOM 4039 N N . LEU A 1 519 ? -19.422 28.266 11.352 1 97.06 519 LEU A N 1
ATOM 4040 C CA . LEU A 1 519 ? -19.391 29.672 11.742 1 97.06 519 LEU A CA 1
ATOM 4041 C C . LEU A 1 519 ? -18.469 30.469 10.836 1 97.06 519 LEU A C 1
ATOM 4043 O O . LEU A 1 519 ? -17.281 30.141 10.703 1 97.06 519 LEU A O 1
ATOM 4047 N N . SER A 1 520 ? -19.016 31.484 10.18 1 97.25 520 SER A N 1
ATOM 4048 C CA . SER A 1 520 ? -18.203 32.438 9.43 1 97.25 520 SER A CA 1
ATOM 4049 C C . SER A 1 520 ? -17.516 33.438 10.359 1 97.25 520 SER A C 1
ATOM 4051 O O . SER A 1 520 ? -18.172 34.062 11.18 1 97.25 520 SER A O 1
ATOM 4053 N N . LEU A 1 521 ? -16.219 33.531 10.25 1 97.94 521 LEU A N 1
ATOM 4054 C CA . LEU A 1 521 ? -15.445 34.406 11.141 1 97.94 521 LEU A CA 1
ATOM 4055 C C . LEU A 1 521 ? -14.984 35.656 10.422 1 97.94 521 LEU A C 1
ATOM 4057 O O . LEU A 1 521 ? -14.125 35.594 9.547 1 97.94 521 LEU A O 1
ATOM 4061 N N . ARG A 1 522 ? -15.539 36.75 10.766 1 96.44 522 ARG A N 1
ATOM 4062 C CA . ARG A 1 522 ? -15.195 38.125 10.367 1 96.44 522 ARG A CA 1
ATOM 4063 C C . ARG A 1 522 ? -15.258 39.062 11.547 1 96.44 522 ARG A C 1
ATOM 4065 O O . ARG A 1 522 ? -15.984 38.844 12.516 1 96.44 522 ARG A O 1
ATOM 4072 N N . PRO A 1 523 ? -14.367 40.094 11.438 1 95.06 523 PRO A N 1
ATOM 4073 C CA . PRO A 1 523 ? -14.438 41.062 12.547 1 95.06 523 PRO A CA 1
ATOM 4074 C C . PRO A 1 523 ? -15.852 41.562 12.805 1 95.06 523 PRO A C 1
ATOM 4076 O O . PRO A 1 523 ? -16.516 42.062 11.891 1 95.06 523 PRO A O 1
ATOM 4079 N N . GLN A 1 524 ? -16.312 41.406 14.055 1 89.5 524 GLN A N 1
ATOM 4080 C CA . GLN A 1 524 ? -17.578 41.906 14.578 1 89.5 524 GLN A CA 1
ATOM 4081 C C . GLN A 1 524 ? -18.75 41.188 13.891 1 89.5 524 GLN A C 1
ATOM 4083 O O . GLN A 1 524 ? -19.906 41.656 14 1 89.5 524 GLN A O 1
ATOM 4088 N N . ARG A 1 525 ? -18.484 40.156 13.195 1 89.56 525 ARG A N 1
ATOM 4089 C CA . ARG A 1 525 ? -19.516 39.406 12.492 1 89.56 525 ARG A CA 1
ATOM 4090 C C . ARG A 1 525 ? -19.25 37.906 12.516 1 89.56 525 ARG A C 1
ATOM 4092 O O . ARG A 1 525 ? -18.422 37.406 11.75 1 89.56 525 ARG A O 1
ATOM 4099 N N . TYR A 1 526 ? -20.031 37.281 13.32 1 94.44 526 TYR A N 1
ATOM 4100 C CA . TYR A 1 526 ? -20 35.812 13.43 1 94.44 526 TYR A CA 1
ATOM 4101 C C . TYR A 1 526 ? -21.328 35.219 13.023 1 94.44 526 TYR A C 1
ATOM 4103 O O . TYR A 1 526 ? -22.281 35.219 13.812 1 94.44 526 TYR A O 1
ATOM 4111 N N . SER A 1 527 ? -21.406 34.719 11.82 1 93.62 527 SER A N 1
ATOM 4112 C CA . SER A 1 527 ? -22.688 34.25 11.305 1 93.62 527 SER A CA 1
ATOM 4113 C C . SER A 1 527 ? -22.656 32.75 11.039 1 93.62 527 SER A C 1
ATOM 4115 O O . SER A 1 527 ? -21.641 32.219 10.57 1 93.62 527 SER A O 1
ATOM 4117 N N . ALA A 1 528 ? -23.766 32.156 11.336 1 92.62 528 ALA A N 1
ATOM 4118 C CA . ALA A 1 528 ? -23.906 30.734 11.047 1 92.62 528 ALA A CA 1
ATOM 4119 C C . ALA A 1 528 ? -24.172 30.5 9.562 1 92.62 528 ALA A C 1
ATOM 4121 O O . ALA A 1 528 ? -24.922 31.234 8.93 1 92.62 528 ALA A O 1
ATOM 4122 N N . GLY A 1 529 ? -23.375 29.578 9.016 1 92.19 529 GLY A N 1
ATOM 4123 C CA . GLY A 1 529 ? -23.625 29.125 7.656 1 92.19 529 GLY A CA 1
ATOM 4124 C C . GLY A 1 529 ? -23.859 27.625 7.566 1 92.19 529 GLY A C 1
ATOM 4125 O O . GLY A 1 529 ? -23.781 26.922 8.57 1 92.19 529 GLY A O 1
ATOM 4126 N N . SER A 1 530 ? -24.344 27.203 6.305 1 91.31 530 SER A N 1
ATOM 4127 C CA . SER A 1 530 ? -24.547 25.781 6.047 1 91.31 530 SER A CA 1
ATOM 4128 C C . SER A 1 530 ? -24.156 25.406 4.617 1 91.31 530 SER A C 1
ATOM 4130 O O . SER A 1 530 ? -23.938 26.297 3.785 1 91.31 530 SER A O 1
ATOM 4132 N N . ASP A 1 531 ? -23.906 24.172 4.418 1 90.44 531 ASP A N 1
ATOM 4133 C CA . ASP A 1 531 ? -23.688 23.609 3.09 1 90.44 531 ASP A CA 1
ATOM 4134 C C . ASP A 1 531 ? -22.469 24.234 2.424 1 90.44 531 ASP A C 1
ATOM 4136 O O . ASP A 1 531 ? -22.547 24.719 1.292 1 90.44 531 ASP A O 1
ATOM 4140 N N . LEU A 1 532 ? -21.422 24.312 3.271 1 92.31 532 LEU A N 1
ATOM 4141 C CA . LEU A 1 532 ? -20.188 24.891 2.721 1 92.31 532 LEU A CA 1
ATOM 4142 C C . LEU A 1 532 ? -19.75 24.125 1.48 1 92.31 532 LEU A C 1
ATOM 4144 O O . LEU A 1 532 ? -19.312 22.969 1.579 1 92.31 532 LEU A O 1
ATOM 4148 N N . ARG A 1 533 ? -19.844 24.734 0.305 1 92.19 533 ARG A N 1
ATOM 4149 C CA . ARG A 1 533 ? -19.438 24.188 -0.987 1 92.19 533 ARG A CA 1
ATOM 4150 C C . ARG A 1 533 ? -20.031 22.797 -1.204 1 92.19 533 ARG A C 1
ATOM 4152 O O . ARG A 1 533 ? -19.375 21.891 -1.723 1 92.19 533 ARG A O 1
ATOM 4159 N N . ARG A 1 534 ? -21.188 22.547 -0.855 1 90.88 534 ARG A N 1
ATOM 4160 C CA . ARG A 1 534 ? -21.844 21.25 -0.753 1 90.88 534 ARG A CA 1
ATOM 4161 C C . ARG A 1 534 ? -21.75 20.484 -2.072 1 90.88 534 ARG A C 1
ATOM 4163 O O . ARG A 1 534 ? -21.312 19.328 -2.102 1 90.88 534 ARG A O 1
ATOM 4170 N N . SER A 1 535 ? -22.172 21.078 -3.188 1 90.81 535 SER A N 1
ATOM 4171 C CA . SER A 1 535 ? -22.203 20.375 -4.469 1 90.81 535 SER A CA 1
ATOM 4172 C C . SER A 1 535 ? -20.812 19.953 -4.91 1 90.81 535 SER A C 1
ATOM 4174 O O . SER A 1 535 ? -20.625 18.828 -5.391 1 90.81 535 SER A O 1
ATOM 4176 N N . ARG A 1 536 ? -19.844 20.828 -4.719 1 93.38 536 ARG A N 1
ATOM 4177 C CA . ARG A 1 536 ? -18.469 20.531 -5.098 1 93.38 536 ARG A CA 1
ATOM 4178 C C . ARG A 1 536 ? -17.875 19.453 -4.195 1 93.38 536 ARG A C 1
ATOM 4180 O O . ARG A 1 536 ? -17.141 18.578 -4.664 1 93.38 536 ARG A O 1
ATOM 4187 N N . CYS A 1 537 ? -18.219 19.547 -2.924 1 94.31 537 CYS A N 1
ATOM 4188 C CA . CYS A 1 537 ? -17.703 18.547 -1.996 1 94.31 537 CYS A CA 1
ATOM 4189 C C . CYS A 1 537 ? -18.328 17.188 -2.264 1 94.31 537 CYS A C 1
ATOM 4191 O O . CYS A 1 537 ? -17.688 16.156 -2.105 1 94.31 537 CYS A O 1
ATOM 4193 N N . GLN A 1 538 ? -19.594 17.156 -2.725 1 93 538 GLN A N 1
ATOM 4194 C CA . GLN A 1 538 ? -20.203 15.898 -3.105 1 93 538 GLN A CA 1
ATOM 4195 C C . GLN A 1 538 ? -19.547 15.312 -4.352 1 93 538 GLN A C 1
ATOM 4197 O O . GLN A 1 538 ? -19.359 14.102 -4.445 1 93 538 GLN A O 1
ATOM 4202 N N . TYR A 1 539 ? -19.203 16.188 -5.301 1 93.69 539 TYR A N 1
ATOM 4203 C CA . TYR A 1 539 ? -18.469 15.758 -6.484 1 93.69 539 TYR A CA 1
ATOM 4204 C C . TYR A 1 539 ? -17.156 15.094 -6.09 1 93.69 539 TYR A C 1
ATOM 4206 O O . TYR A 1 539 ? -16.828 14.023 -6.605 1 93.69 539 TYR A O 1
ATOM 4214 N N . TRP A 1 540 ? -16.438 15.688 -5.102 1 94.38 540 TRP A N 1
ATOM 4215 C CA . TRP A 1 540 ? -15.094 15.25 -4.766 1 94.38 540 TRP A CA 1
ATOM 4216 C C . TRP A 1 540 ? -15.133 13.984 -3.924 1 94.38 540 TRP A C 1
ATOM 4218 O O . TRP A 1 540 ? -14.125 13.273 -3.811 1 94.38 540 TRP A O 1
ATOM 4228 N N . LYS A 1 541 ? -16.219 13.68 -3.244 1 93.75 541 LYS A N 1
ATOM 4229 C CA . LYS A 1 541 ? -16.281 12.586 -2.283 1 93.75 541 LYS A CA 1
ATOM 4230 C C . LYS A 1 541 ? -15.836 11.273 -2.922 1 93.75 541 LYS A C 1
ATOM 4232 O O . LYS A 1 541 ? -15.023 10.539 -2.35 1 93.75 541 LYS A O 1
ATOM 4237 N N . GLN A 1 542 ? -16.281 11.008 -4.102 1 92.38 542 GLN A N 1
ATOM 4238 C CA . GLN A 1 542 ? -15.93 9.773 -4.789 1 92.38 542 GLN A CA 1
ATOM 4239 C C . GLN A 1 542 ? -14.445 9.734 -5.117 1 92.38 542 GLN A C 1
ATOM 4241 O O . GLN A 1 542 ? -13.812 8.68 -5.043 1 92.38 542 GLN A O 1
ATOM 4246 N N . HIS A 1 543 ? -13.883 10.828 -5.473 1 92.5 543 HIS A N 1
ATOM 4247 C CA . HIS A 1 543 ? -12.492 10.891 -5.906 1 92.5 543 HIS A CA 1
ATOM 4248 C C . HIS A 1 543 ? -11.547 10.898 -4.711 1 92.5 543 HIS A C 1
ATOM 4250 O O . HIS A 1 543 ? -10.383 10.492 -4.832 1 92.5 543 HIS A O 1
ATOM 4256 N N . LEU A 1 544 ? -12.039 11.391 -3.576 1 93.44 544 LEU A N 1
ATOM 4257 C CA . LEU A 1 544 ? -11.25 11.344 -2.348 1 93.44 544 LEU A CA 1
ATOM 4258 C C . LEU A 1 544 ? -11.195 9.93 -1.785 1 93.44 544 LEU A C 1
ATOM 4260 O O . LEU A 1 544 ? -10.164 9.5 -1.267 1 93.44 544 LEU A O 1
ATOM 4264 N N . LYS A 1 545 ? -12.297 9.195 -1.896 1 92.69 545 LYS A N 1
ATOM 4265 C CA . LYS A 1 545 ? -12.383 7.836 -1.365 1 92.69 545 LYS A CA 1
ATOM 4266 C C . LYS A 1 545 ? -11.711 6.836 -2.297 1 92.69 545 LYS A C 1
ATOM 4268 O O . LYS A 1 545 ? -11 5.934 -1.84 1 92.69 545 LYS A O 1
ATOM 4273 N N . TYR A 1 546 ? -12 7.027 -3.6 1 91.12 546 TYR A N 1
ATOM 4274 C CA . TYR A 1 546 ? -11.531 6.094 -4.613 1 91.12 546 TYR A CA 1
ATOM 4275 C C . TYR A 1 546 ? -10.828 6.832 -5.75 1 91.12 546 TYR A C 1
ATOM 4277 O O . TYR A 1 546 ? -11.336 6.879 -6.875 1 91.12 546 TYR A O 1
ATOM 4285 N N . PRO A 1 547 ? -9.609 7.297 -5.418 1 88.5 547 PRO A N 1
ATOM 4286 C CA . PRO A 1 547 ? -8.914 8.094 -6.434 1 88.5 547 PRO A CA 1
ATOM 4287 C C . PRO A 1 547 ? -8.562 7.281 -7.68 1 88.5 547 PRO A C 1
ATOM 4289 O O . PRO A 1 547 ? -8.195 6.105 -7.574 1 88.5 547 PRO A O 1
ATOM 4292 N N . GLN A 1 548 ? -8.711 7.926 -8.758 1 76.56 548 GLN A N 1
ATOM 4293 C CA . GLN A 1 548 ? -8.305 7.324 -10.016 1 76.56 548 GLN A CA 1
ATOM 4294 C C . GLN A 1 548 ? -6.883 7.742 -10.398 1 76.56 548 GLN A C 1
ATOM 4296 O O . GLN A 1 548 ? -6.461 8.859 -10.094 1 76.56 548 GLN A O 1
ATOM 4301 N N . PRO A 1 549 ? -6.211 6.793 -10.992 1 67.5 549 PRO A N 1
ATOM 4302 C CA . PRO A 1 549 ? -4.867 7.184 -11.43 1 67.5 549 PRO A CA 1
ATOM 4303 C C . PRO A 1 549 ? -4.887 8.289 -12.484 1 67.5 549 PRO A C 1
ATOM 4305 O O . PRO A 1 549 ? -5.805 8.352 -13.305 1 67.5 549 PRO A O 1
ATOM 4308 N N . ASP A 1 550 ? -4.062 9.297 -12.352 1 64.94 550 ASP A N 1
ATOM 4309 C CA . ASP A 1 550 ? -4.004 10.438 -13.258 1 64.94 550 ASP A CA 1
ATOM 4310 C C . ASP A 1 550 ? -3.67 9.992 -14.68 1 64.94 550 ASP A C 1
ATOM 4312 O O . ASP A 1 550 ? -3.85 10.758 -15.633 1 64.94 550 ASP A O 1
ATOM 4316 N N . GLY A 1 551 ? -3.324 8.82 -14.898 1 63.34 551 GLY A N 1
ATOM 4317 C CA . GLY A 1 551 ? -2.984 8.32 -16.219 1 63.34 551 GLY A CA 1
ATOM 4318 C C . GLY A 1 551 ? -1.776 9.008 -16.828 1 63.34 551 GLY A C 1
ATOM 4319 O O . GLY A 1 551 ? -1.662 9.109 -18.047 1 63.34 551 GLY A O 1
ATOM 4320 N N . GLY A 1 552 ? -1.03 9.734 -16 1 67.06 552 GLY A N 1
ATOM 4321 C CA . GLY A 1 552 ? 0.183 10.398 -16.453 1 67.06 552 GLY A CA 1
ATOM 4322 C C . GLY A 1 552 ? -0.056 11.812 -16.938 1 67.06 552 GLY A C 1
ATOM 4323 O O . GLY A 1 552 ? 0.886 12.516 -17.312 1 67.06 552 GLY A O 1
ATOM 4324 N N . ALA A 1 553 ? -1.267 12.289 -16.891 1 67.25 553 ALA A N 1
ATOM 4325 C CA . ALA A 1 553 ? -1.605 13.609 -17.422 1 67.25 553 ALA A CA 1
ATOM 4326 C C . ALA A 1 553 ? -0.856 14.703 -16.672 1 67.25 553 ALA A C 1
ATOM 4328 O O . ALA A 1 553 ? -0.371 15.664 -17.281 1 67.25 553 ALA A O 1
ATOM 4329 N N . GLY A 1 554 ? -0.722 14.594 -15.406 1 67 554 GLY A N 1
ATOM 4330 C CA . GLY A 1 554 ? -0.003 15.578 -14.609 1 67 554 GLY A CA 1
ATOM 4331 C C . GLY A 1 554 ? 1.485 15.609 -14.906 1 67 554 GLY A C 1
ATOM 4332 O O . GLY A 1 554 ? 2.068 16.688 -15.055 1 67 554 GLY A O 1
ATOM 4333 N N . ALA A 1 555 ? 2.029 14.445 -15.031 1 68.88 555 ALA A N 1
ATOM 4334 C CA . ALA A 1 555 ? 3.455 14.344 -15.336 1 68.88 555 ALA A CA 1
ATOM 4335 C C . ALA A 1 555 ? 3.762 14.906 -16.719 1 68.88 555 ALA A C 1
ATOM 4337 O O . ALA A 1 555 ? 4.777 15.578 -16.906 1 68.88 555 ALA A O 1
ATOM 4338 N N . HIS A 1 556 ? 2.871 14.625 -17.594 1 72.38 556 HIS A N 1
ATOM 4339 C CA . HIS A 1 556 ? 3.039 15.133 -18.953 1 72.38 556 HIS A CA 1
ATOM 4340 C C . HIS A 1 556 ? 2.955 16.656 -19 1 72.38 556 HIS A C 1
ATOM 4342 O O . HIS A 1 556 ? 3.754 17.312 -19.672 1 72.38 556 HIS A O 1
ATOM 4348 N N . ALA A 1 557 ? 2.043 17.172 -18.266 1 69.94 557 ALA A N 1
ATOM 4349 C CA . ALA A 1 557 ? 1.89 18.625 -18.219 1 69.94 557 ALA A CA 1
ATOM 4350 C C . ALA A 1 557 ? 3.123 19.281 -17.609 1 69.94 557 ALA A C 1
ATOM 4352 O O . ALA A 1 557 ? 3.586 20.328 -18.094 1 69.94 557 ALA A O 1
ATOM 4353 N N . LEU A 1 558 ? 3.588 18.719 -16.594 1 73.31 558 LEU A N 1
ATOM 4354 C CA . LEU A 1 558 ? 4.773 19.25 -15.93 1 73.31 558 LEU A CA 1
ATOM 4355 C C . LEU A 1 558 ? 5.98 19.219 -16.859 1 73.31 558 LEU A C 1
ATOM 4357 O O . LEU A 1 558 ? 6.738 20.188 -16.922 1 73.31 558 LEU A O 1
ATOM 4361 N N . LYS A 1 559 ? 6.105 18.188 -17.562 1 71.88 559 LYS A N 1
ATOM 4362 C CA . LYS A 1 559 ? 7.234 18.016 -18.469 1 71.88 559 LYS A CA 1
ATOM 4363 C C . LYS A 1 559 ? 7.199 19.047 -19.594 1 71.88 559 LYS A C 1
ATOM 4365 O O . LYS A 1 559 ? 8.242 19.516 -20.047 1 71.88 559 LYS A O 1
ATOM 4370 N N . ASN A 1 560 ? 6.07 19.391 -19.953 1 70.12 560 ASN A N 1
ATOM 4371 C CA . ASN A 1 560 ? 5.926 20.25 -21.109 1 70.12 560 ASN A CA 1
ATOM 4372 C C . ASN A 1 560 ? 5.688 21.703 -20.703 1 70.12 560 ASN A C 1
ATOM 4374 O O . ASN A 1 560 ? 5.43 22.562 -21.547 1 70.12 560 ASN A O 1
ATOM 4378 N N . TYR A 1 561 ? 5.691 21.844 -19.438 1 71.19 561 TYR A N 1
ATOM 4379 C CA . TYR A 1 561 ? 5.426 23.203 -18.969 1 71.19 561 TYR A CA 1
ATOM 4380 C C . TYR A 1 561 ? 6.668 24.062 -19.094 1 71.19 561 TYR A C 1
ATOM 4382 O O . TYR A 1 561 ? 7.727 23.734 -18.562 1 71.19 561 TYR A O 1
ATOM 4390 N N . PRO A 1 562 ? 6.637 24.953 -20.016 1 60.56 562 PRO A N 1
ATOM 4391 C CA . PRO A 1 562 ? 7.82 25.781 -20.266 1 60.56 562 PRO A CA 1
ATOM 4392 C C . PRO A 1 562 ? 8.312 26.5 -19 1 60.56 562 PRO A C 1
ATOM 4394 O O . PRO A 1 562 ? 9.492 26.844 -18.906 1 60.56 562 PRO A O 1
ATOM 4397 N N . GLY A 1 563 ? 7.402 26.75 -18.047 1 56.75 563 GLY A N 1
ATOM 4398 C CA . GLY A 1 563 ? 7.797 27.516 -16.875 1 56.75 563 GLY A CA 1
ATOM 4399 C C . GLY A 1 563 ? 8.273 26.641 -15.727 1 56.75 563 GLY A C 1
ATOM 4400 O O . GLY A 1 563 ? 8.047 25.438 -15.727 1 56.75 563 GLY A O 1
ATOM 4401 N N . LYS A 1 564 ? 9.398 27.109 -15.141 1 51.34 564 LYS A N 1
ATOM 4402 C CA . LYS A 1 564 ? 9.898 26.375 -13.977 1 51.34 564 LYS A CA 1
ATOM 4403 C C . LYS A 1 564 ? 8.883 26.391 -12.836 1 51.34 564 LYS A C 1
ATOM 4405 O O . LYS A 1 564 ? 8.398 27.453 -12.453 1 51.34 564 LYS A O 1
ATOM 4410 N N . VAL A 1 565 ? 8.039 25.297 -12.859 1 52.44 565 VAL A N 1
ATOM 4411 C CA . VAL A 1 565 ? 7.211 25.188 -11.664 1 52.44 565 VAL A CA 1
ATOM 4412 C C . VAL A 1 565 ? 8.086 25.328 -10.422 1 52.44 565 VAL A C 1
ATOM 4414 O O . VAL A 1 565 ? 9.062 24.594 -10.258 1 52.44 565 VAL A O 1
ATOM 4417 N N . LEU A 1 566 ? 8.211 26.656 -9.953 1 51.34 566 LEU A N 1
ATOM 4418 C CA . LEU A 1 566 ? 9.109 27.047 -8.867 1 51.34 566 LEU A CA 1
ATOM 4419 C C . LEU A 1 566 ? 8.562 26.578 -7.52 1 51.34 566 LEU A C 1
ATOM 4421 O O . LEU A 1 566 ? 7.664 27.219 -6.965 1 51.34 566 LEU A O 1
ATOM 4425 N N . TRP A 1 567 ? 8.352 25.281 -7.438 1 48.59 567 TRP A N 1
ATOM 4426 C CA . TRP A 1 567 ? 7.934 25.188 -6.043 1 48.59 567 TRP A CA 1
ATOM 4427 C C . TRP A 1 567 ? 9.023 25.703 -5.109 1 48.59 567 TRP A C 1
ATOM 4429 O O . TRP A 1 567 ? 8.734 26.188 -4.012 1 48.59 567 TRP A O 1
ATOM 4439 N N . PHE A 1 568 ? 10.289 25.219 -5.461 1 46.41 568 PHE A N 1
ATOM 4440 C CA . PHE A 1 568 ? 11.336 25.516 -4.484 1 46.41 568 PHE A CA 1
ATOM 4441 C C . PHE A 1 568 ? 11.828 26.938 -4.633 1 46.41 568 PHE A C 1
ATOM 4443 O O . PHE A 1 568 ? 11.688 27.547 -5.695 1 46.41 568 PHE A O 1
ATOM 4450 N N . VAL A 1 569 ? 12.461 27.5 -3.449 1 44.75 569 VAL A N 1
ATOM 4451 C CA . VAL A 1 569 ? 12.719 28.734 -2.721 1 44.75 569 VAL A CA 1
ATOM 4452 C C . VAL A 1 569 ? 13.562 29.672 -3.576 1 44.75 569 VAL A C 1
ATOM 4454 O O . VAL A 1 569 ? 13.695 30.859 -3.266 1 44.75 569 VAL A O 1
ATOM 4457 N N . ASP A 1 570 ? 14.156 29.25 -4.586 1 41.25 570 ASP A N 1
ATOM 4458 C CA . ASP A 1 570 ? 15.188 30.234 -4.891 1 41.25 570 ASP A CA 1
ATOM 4459 C C . ASP A 1 570 ? 14.57 31.516 -5.438 1 41.25 570 ASP A C 1
ATOM 4461 O O . ASP A 1 570 ? 14.938 32.625 -5.016 1 41.25 570 ASP A O 1
ATOM 4465 N N . ASN A 1 571 ? 13.844 31.406 -6.391 1 41.81 571 ASN A N 1
ATOM 4466 C CA . ASN A 1 571 ? 13.477 32.656 -7.027 1 41.81 571 ASN A CA 1
ATOM 4467 C C . ASN A 1 571 ? 12.32 33.344 -6.301 1 41.81 571 ASN A C 1
ATOM 4469 O O . ASN A 1 571 ? 12.055 34.531 -6.523 1 41.81 571 ASN A O 1
ATOM 4473 N N . VAL A 1 572 ? 11.508 32.625 -5.82 1 42.97 572 VAL A N 1
ATOM 4474 C CA . VAL A 1 572 ? 10.375 33.25 -5.148 1 42.97 572 VAL A CA 1
ATOM 4475 C C . VAL A 1 572 ? 10.867 34.031 -3.939 1 42.97 572 VAL A C 1
ATOM 4477 O O . VAL A 1 572 ? 10.297 35.062 -3.596 1 42.97 572 VAL A O 1
ATOM 4480 N N . VAL A 1 573 ? 11.992 33.625 -3.424 1 41.84 573 VAL A N 1
ATOM 4481 C CA . VAL A 1 573 ? 12.57 34.219 -2.234 1 41.84 573 VAL A CA 1
ATOM 4482 C C . VAL A 1 573 ? 13.016 35.656 -2.547 1 41.84 573 VAL A C 1
ATOM 4484 O O . VAL A 1 573 ? 12.805 36.562 -1.742 1 41.84 573 VAL A O 1
ATOM 4487 N N . SER A 1 574 ? 13.562 35.781 -3.674 1 42.31 574 SER A N 1
ATOM 4488 C CA . SER A 1 574 ? 14.086 37.125 -3.934 1 42.31 574 SER A CA 1
ATOM 4489 C C . SER A 1 574 ? 12.961 38.156 -3.984 1 42.31 574 SER A C 1
ATOM 4491 O O . SER A 1 574 ? 13.141 39.281 -3.555 1 42.31 574 SER A O 1
ATOM 4493 N N . THR A 1 575 ? 11.977 37.781 -4.52 1 40.78 575 THR A N 1
ATOM 4494 C CA . THR A 1 575 ? 10.906 38.781 -4.66 1 40.78 575 THR A CA 1
ATOM 4495 C C . THR A 1 575 ? 10.18 38.969 -3.334 1 40.78 575 THR A C 1
ATOM 4497 O O . THR A 1 575 ? 9.758 40.094 -3.008 1 40.78 575 THR A O 1
ATOM 4500 N N . ILE A 1 576 ? 10.062 37.969 -2.613 1 42.97 576 ILE A N 1
ATOM 4501 C CA . ILE A 1 576 ? 9.344 38.062 -1.344 1 42.97 576 ILE A CA 1
ATOM 4502 C C . ILE A 1 576 ? 10.258 38.656 -0.272 1 42.97 576 ILE A C 1
ATOM 4504 O O . ILE A 1 576 ? 9.789 39.094 0.778 1 42.97 576 ILE A O 1
ATOM 4508 N N . SER A 1 577 ? 11.492 38.656 -0.52 1 42.44 577 SER A N 1
ATOM 4509 C CA . SER A 1 577 ? 12.422 39.25 0.438 1 42.44 577 SER A CA 1
ATOM 4510 C C . SER A 1 577 ? 11.984 40.656 0.847 1 42.44 577 SER A C 1
ATOM 4512 O O . SER A 1 577 ? 12.141 41.031 2.006 1 42.44 577 SER A O 1
ATOM 4514 N N . LYS A 1 578 ? 11.516 41.375 -0.015 1 42.59 578 LYS A N 1
ATOM 4515 C CA . LYS A 1 578 ? 11.109 42.719 0.378 1 42.59 578 LYS A CA 1
ATOM 4516 C C . LYS A 1 578 ? 9.969 42.688 1.392 1 42.59 578 LYS A C 1
ATOM 4518 O O . LYS A 1 578 ? 9.852 43.594 2.232 1 42.59 578 LYS A O 1
ATOM 4523 N N . PHE A 1 579 ? 9.133 41.844 1.191 1 38.94 579 PHE A N 1
ATOM 4524 C CA . PHE A 1 579 ? 8.016 41.688 2.115 1 38.94 579 PHE A CA 1
ATOM 4525 C C . PHE A 1 579 ? 8.516 41.375 3.516 1 38.94 579 PHE A C 1
ATOM 4527 O O . PHE A 1 579 ? 8.094 41.969 4.492 1 38.94 579 PHE A O 1
ATOM 4534 N N . TRP A 1 580 ? 9.391 40.5 3.617 1 43.69 580 TRP A N 1
ATOM 4535 C CA . TRP A 1 580 ? 9.898 40.031 4.91 1 43.69 580 TRP A CA 1
ATOM 4536 C C . TRP A 1 580 ? 10.766 41.125 5.555 1 43.69 580 TRP A C 1
ATOM 4538 O O . TRP A 1 580 ? 10.906 41.156 6.777 1 43.69 580 TRP A O 1
ATOM 4548 N N . THR A 1 581 ? 11.328 41.875 4.754 1 43.91 581 THR A N 1
ATOM 4549 C CA . THR A 1 581 ? 11.953 43.031 5.363 1 43.91 581 THR A CA 1
ATOM 4550 C C . THR A 1 581 ? 10.953 43.812 6.215 1 43.91 581 THR A C 1
ATOM 4552 O O . THR A 1 581 ? 11.305 44.344 7.27 1 43.91 581 THR A O 1
ATOM 4555 N N . LYS A 1 582 ? 9.812 43.812 5.789 1 42.62 582 LYS A N 1
ATOM 4556 C CA . LYS A 1 582 ? 8.805 44.469 6.594 1 42.62 582 LYS A CA 1
ATOM 4557 C C . LYS A 1 582 ? 8.492 43.688 7.863 1 42.62 582 LYS A C 1
ATOM 4559 O O . LYS A 1 582 ? 8.359 44.2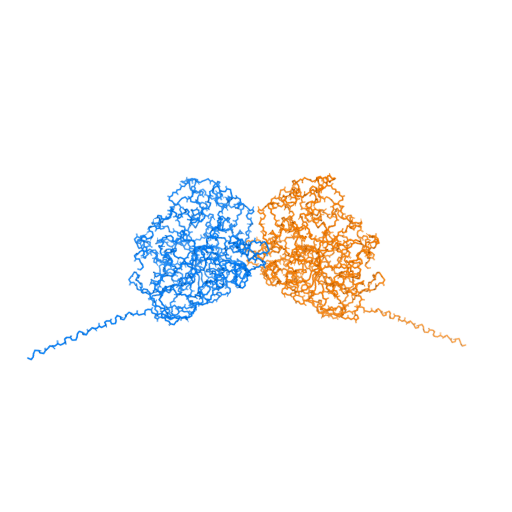81 8.945 1 42.62 582 LYS A O 1
ATOM 4564 N N . VAL A 1 583 ? 8.414 42.438 7.758 1 42.12 583 VAL A N 1
ATOM 4565 C CA . VAL A 1 583 ? 8.164 41.625 8.953 1 42.12 583 VAL A CA 1
ATOM 4566 C C . VAL A 1 583 ? 9.398 41.656 9.852 1 42.12 583 VAL A C 1
ATOM 4568 O O . VAL A 1 583 ? 9.281 41.656 11.078 1 42.12 583 VAL A O 1
ATOM 4571 N N . LYS A 1 584 ? 10.68 41.688 9.328 1 45.22 584 LYS A N 1
ATOM 4572 C CA . LYS A 1 584 ? 11.945 41.844 10.039 1 45.22 584 LYS A CA 1
ATOM 4573 C C . LYS A 1 584 ? 11.922 43.031 10.969 1 45.22 584 LYS A C 1
ATOM 4575 O O . LYS A 1 584 ? 12.492 43 12.062 1 45.22 584 LYS A O 1
ATOM 4580 N N . SER A 1 585 ? 11.523 43.969 10.359 1 39.97 585 SER A N 1
ATOM 4581 C CA . SER A 1 585 ? 11.523 45.156 11.203 1 39.97 585 SER A CA 1
ATOM 4582 C C . SER A 1 585 ? 10.664 44.969 12.445 1 39.97 585 SER A C 1
ATOM 4584 O O . SER A 1 585 ? 10.703 45.781 13.367 1 39.97 585 SER A O 1
ATOM 4586 N N . TYR A 1 586 ? 9.953 43.875 12.297 1 35.56 586 TYR A N 1
ATOM 4587 C CA . TYR A 1 586 ? 9.047 43.656 13.414 1 35.56 586 TYR A CA 1
ATOM 4588 C C . TYR A 1 586 ? 9.766 42.938 14.555 1 35.56 586 TYR A C 1
ATOM 4590 O O . TYR A 1 586 ? 9.438 43.125 15.727 1 35.56 586 TYR A O 1
ATOM 4598 N N . SER A 1 587 ? 10.656 42 14.367 1 36.94 587 SER A N 1
ATOM 4599 C CA . SER A 1 587 ? 11.211 41.094 15.375 1 36.94 587 SER A CA 1
ATOM 4600 C C . SER A 1 587 ? 12.25 41.812 16.234 1 36.94 587 SER A C 1
ATOM 4602 O O . SER A 1 587 ? 12.734 41.25 17.219 1 36.94 587 SER A O 1
ATOM 4604 N N . ARG A 1 588 ? 12.977 42.75 15.859 1 37.31 588 ARG A N 1
ATOM 4605 C CA . ARG A 1 588 ? 14.016 43.312 16.719 1 37.31 588 ARG A CA 1
ATOM 4606 C C . ARG A 1 588 ? 13.445 43.75 18.062 1 37.31 588 ARG A C 1
ATOM 4608 O O . ARG A 1 588 ? 14.188 43.906 19.031 1 37.31 588 ARG A O 1
ATOM 4615 N N . ASN A 1 589 ? 12.297 44.281 18.078 1 32.44 589 ASN A N 1
ATOM 4616 C CA . ASN A 1 589 ? 11.938 44.844 19.391 1 32.44 589 ASN A CA 1
ATOM 4617 C C . ASN A 1 589 ? 11.492 43.75 20.359 1 32.44 589 ASN A C 1
ATOM 4619 O O . ASN A 1 589 ? 11.148 44.031 21.5 1 32.44 589 ASN A O 1
ATOM 4623 N N . LEU A 1 590 ? 10.922 42.625 19.859 1 32.06 590 LEU A N 1
ATOM 4624 C CA . LEU A 1 590 ? 10.203 41.844 20.875 1 32.06 590 LEU A CA 1
ATOM 4625 C C . LEU A 1 590 ? 11.086 40.719 21.422 1 32.06 590 LEU A C 1
ATOM 4627 O O . LEU A 1 590 ? 10.594 39.812 22.109 1 32.06 590 LEU A O 1
ATOM 4631 N N . LEU A 1 591 ? 12.43 40.5 21.078 1 27.11 591 LEU A N 1
ATOM 4632 C CA . LEU A 1 591 ? 13.023 39.594 22.062 1 27.11 591 LEU A CA 1
ATOM 4633 C C . LEU A 1 591 ? 12.961 40.219 23.469 1 27.11 591 LEU A C 1
ATOM 4635 O O . LEU A 1 591 ? 13.25 41.406 23.641 1 27.11 591 LEU A O 1
ATOM 4639 N N . MET B 1 1 ? -34.844 -98.25 1.411 1 31.08 1 MET B N 1
ATOM 4640 C CA . MET B 1 1 ? -34.656 -97.125 2.328 1 31.08 1 MET B CA 1
ATOM 4641 C C . MET B 1 1 ? -33.625 -96.188 1.798 1 31.08 1 MET B C 1
ATOM 4643 O O . MET B 1 1 ? -32.438 -96.5 1.708 1 31.08 1 MET B O 1
ATOM 4647 N N . ASN B 1 2 ? -33.969 -95.312 0.77 1 32.16 2 ASN B N 1
ATOM 4648 C CA . ASN B 1 2 ? -33.469 -94.312 -0.112 1 32.16 2 ASN B CA 1
ATOM 4649 C C . ASN B 1 2 ? -33 -93.062 0.676 1 32.16 2 ASN B C 1
ATOM 4651 O O . ASN B 1 2 ? -33.812 -92.312 1.164 1 32.16 2 ASN B O 1
ATOM 4655 N N . THR B 1 3 ? -32.031 -93.25 1.553 1 33.56 3 THR B N 1
ATOM 4656 C CA . THR B 1 3 ? -31.531 -92.188 2.418 1 33.56 3 THR B CA 1
ATOM 4657 C C . THR B 1 3 ? -31.031 -91 1.59 1 33.56 3 THR B C 1
ATOM 4659 O O . THR B 1 3 ? -30.078 -91.125 0.814 1 33.56 3 THR B O 1
ATOM 4662 N N . LEU B 1 4 ? -31.938 -90.062 1.198 1 37.94 4 LEU B N 1
ATOM 4663 C CA . LEU B 1 4 ? -31.703 -88.812 0.592 1 37.94 4 LEU B CA 1
ATOM 4664 C C . LEU B 1 4 ? -30.672 -88 1.399 1 37.94 4 LEU B C 1
ATOM 4666 O O . LEU B 1 4 ? -30.922 -87.688 2.564 1 37.94 4 LEU B O 1
ATOM 4670 N N . ILE B 1 5 ? -29.359 -88.188 1.131 1 35.72 5 ILE B N 1
ATOM 4671 C CA . ILE B 1 5 ? -28.234 -87.438 1.681 1 35.72 5 ILE B CA 1
ATOM 4672 C C . ILE B 1 5 ? -28.469 -85.938 1.469 1 35.72 5 ILE B C 1
ATOM 4674 O O . ILE B 1 5 ? -28.859 -85.5 0.382 1 35.72 5 ILE B O 1
ATOM 4678 N N . ALA B 1 6 ? -28.562 -85.062 2.566 1 37.59 6 ALA B N 1
ATOM 4679 C CA . ALA B 1 6 ? -28.594 -83.688 2.922 1 37.59 6 ALA B CA 1
ATOM 4680 C C . ALA B 1 6 ? -27.438 -82.875 2.277 1 37.59 6 ALA B C 1
ATOM 4682 O O . ALA B 1 6 ? -26.297 -83 2.742 1 37.59 6 ALA B O 1
ATOM 4683 N N . VAL B 1 7 ? -27.297 -82.875 0.972 1 36.66 7 VAL B N 1
ATOM 4684 C CA . VAL B 1 7 ? -26.203 -82 0.539 1 36.66 7 VAL B CA 1
ATOM 4685 C C . VAL B 1 7 ? -26.453 -80.562 1.029 1 36.66 7 VAL B C 1
ATOM 4687 O O . VAL B 1 7 ? -27.422 -79.938 0.629 1 36.66 7 VAL B O 1
ATOM 4690 N N . THR B 1 8 ? -26.219 -80.312 2.301 1 33.78 8 THR B N 1
ATOM 4691 C CA . THR B 1 8 ? -26.188 -78.938 2.789 1 33.78 8 THR B CA 1
ATOM 4692 C C . THR B 1 8 ? -25.266 -78.062 1.93 1 33.78 8 THR B C 1
ATOM 4694 O O . THR B 1 8 ? -24.062 -78.312 1.857 1 33.78 8 THR B O 1
ATOM 4697 N N . LEU B 1 9 ? -25.797 -77.5 0.838 1 34.75 9 LEU B N 1
ATOM 4698 C CA . LEU B 1 9 ? -25.094 -76.438 0.118 1 34.75 9 LEU B CA 1
ATOM 4699 C C . LEU B 1 9 ? -24.625 -75.312 1.074 1 34.75 9 LEU B C 1
ATOM 4701 O O . LEU B 1 9 ? -25.453 -74.625 1.673 1 34.75 9 LEU B O 1
ATOM 4705 N N . LEU B 1 10 ? -23.531 -75.5 1.809 1 36.56 10 LEU B N 1
ATOM 4706 C CA . LEU B 1 10 ? -22.859 -74.438 2.471 1 36.56 10 LEU B CA 1
ATOM 4707 C C . LEU B 1 10 ? -22.656 -73.25 1.502 1 36.56 10 LEU B C 1
ATOM 4709 O O . LEU B 1 10 ? -21.891 -73.375 0.54 1 36.56 10 LEU B O 1
ATOM 4713 N N . LEU B 1 11 ? -23.703 -72.5 1.271 1 35.81 11 LEU B N 1
ATOM 4714 C CA . LEU B 1 11 ? -23.453 -71.188 0.698 1 35.81 11 LEU B CA 1
ATOM 4715 C C . LEU B 1 11 ? -22.312 -70.438 1.435 1 35.81 11 LEU B C 1
ATOM 4717 O O . LEU B 1 11 ? -22.453 -70.125 2.602 1 35.81 11 LEU B O 1
ATOM 4721 N N . ALA B 1 12 ? -21.062 -70.875 1.257 1 37.59 12 ALA B N 1
ATOM 4722 C CA . ALA B 1 12 ? -19.953 -70 1.632 1 37.59 12 ALA B CA 1
ATOM 4723 C C . ALA B 1 12 ? -20.203 -68.562 1.18 1 37.59 12 ALA B C 1
ATOM 4725 O O . ALA B 1 12 ? -20.266 -68.25 -0.02 1 37.59 12 ALA B O 1
ATOM 4726 N N . SER B 1 13 ? -20.953 -67.875 1.96 1 34.94 13 SER B N 1
ATOM 4727 C CA . SER B 1 13 ? -20.875 -66.438 1.782 1 34.94 13 SER B CA 1
ATOM 4728 C C . SER B 1 13 ? -19.422 -66 1.635 1 34.94 13 SER B C 1
ATOM 4730 O O . SER B 1 13 ? -18.609 -66.188 2.537 1 34.94 13 SER B O 1
ATOM 4732 N N . VAL B 1 14 ? -18.844 -66.125 0.481 1 36.34 14 VAL B N 1
ATOM 4733 C CA . VAL B 1 14 ? -17.641 -65.312 0.225 1 36.34 14 VAL B CA 1
ATOM 4734 C C . VAL B 1 14 ? -17.844 -63.875 0.794 1 36.34 14 VAL B C 1
ATOM 4736 O O . VAL B 1 14 ? -18.656 -63.094 0.279 1 36.34 14 VAL B O 1
ATOM 4739 N N . LEU B 1 15 ? -17.875 -63.812 2.119 1 36.72 15 LEU B N 1
ATOM 4740 C CA . LEU B 1 15 ? -17.547 -62.469 2.562 1 36.72 15 LEU B CA 1
ATOM 4741 C C . LEU B 1 15 ? -16.422 -61.875 1.728 1 36.72 15 LEU B C 1
ATOM 4743 O O . LEU B 1 15 ? -15.281 -62.344 1.794 1 36.72 15 LEU B O 1
ATOM 4747 N N . SER B 1 16 ? -16.672 -61.625 0.482 1 36.22 16 SER B N 1
ATOM 4748 C CA . SER B 1 16 ? -15.711 -60.688 -0.13 1 36.22 16 SER B CA 1
ATOM 4749 C C . SER B 1 16 ? -15.133 -59.719 0.902 1 36.22 16 SER B C 1
ATOM 4751 O O . SER B 1 16 ? -15.867 -58.969 1.52 1 36.22 16 SER B O 1
ATOM 4753 N N . ARG B 1 17 ? -14.266 -60.156 1.689 1 40.28 17 ARG B N 1
ATOM 4754 C CA . ARG B 1 17 ? -13.477 -59.188 2.428 1 40.28 17 ARG B CA 1
ATOM 4755 C C . ARG B 1 17 ? -13.219 -57.938 1.581 1 40.28 17 ARG B C 1
ATOM 4757 O O . ARG B 1 17 ? -12.344 -57.938 0.709 1 40.28 17 ARG B O 1
ATOM 4764 N N . THR B 1 18 ? -14.188 -57.344 1.109 1 41.75 18 THR B N 1
ATOM 4765 C CA . THR B 1 18 ? -13.867 -56 0.615 1 41.75 18 THR B CA 1
ATOM 4766 C C . THR B 1 18 ? -12.766 -55.375 1.451 1 41.75 18 THR B C 1
ATOM 4768 O O . THR B 1 18 ? -12.945 -55.125 2.646 1 41.75 18 THR B O 1
ATOM 4771 N N . SER B 1 19 ? -11.562 -55.875 1.507 1 49.25 19 SER B N 1
ATOM 4772 C CA . SER B 1 19 ? -10.367 -55.25 2.066 1 49.25 19 SER B CA 1
ATOM 4773 C C . SER B 1 19 ? -10.539 -53.75 2.18 1 49.25 19 SER B C 1
ATOM 4775 O O . SER B 1 19 ? -10.719 -53.062 1.171 1 49.25 19 SER B O 1
ATOM 4777 N N . THR B 1 20 ? -11.227 -53.125 3.117 1 67.94 20 THR B N 1
ATOM 4778 C CA . THR B 1 20 ? -11.734 -51.812 3.393 1 67.94 20 THR B CA 1
ATOM 4779 C C . THR B 1 20 ? -10.594 -50.812 3.5 1 67.94 20 THR B C 1
ATOM 4781 O O . THR B 1 20 ? -9.672 -51 4.297 1 67.94 20 THR B O 1
ATOM 4784 N N . HIS B 1 21 ? -10.188 -50.156 2.422 1 89.19 21 HIS B N 1
ATOM 4785 C CA . HIS B 1 21 ? -9.203 -49.094 2.395 1 89.19 21 HIS B CA 1
ATOM 4786 C C . HIS B 1 21 ? -9.703 -47.844 3.145 1 89.19 21 HIS B C 1
ATOM 4788 O O . HIS B 1 21 ? -10.148 -46.875 2.525 1 89.19 21 HIS B O 1
ATOM 4794 N N . VAL B 1 22 ? -9.719 -48.031 4.461 1 95.88 22 VAL B N 1
ATOM 4795 C CA . VAL B 1 22 ? -10.227 -46.969 5.336 1 95.88 22 VAL B CA 1
ATOM 4796 C C . VAL B 1 22 ? -9.07 -46.312 6.082 1 95.88 22 VAL B C 1
ATOM 4798 O O . VAL B 1 22 ? -8.188 -47 6.602 1 95.88 22 VAL B O 1
ATOM 4801 N N . ALA B 1 23 ? -9 -45.062 6.059 1 96.69 23 ALA B N 1
ATOM 4802 C CA . ALA B 1 23 ? -8.023 -44.281 6.805 1 96.69 23 ALA B CA 1
ATOM 4803 C C . ALA B 1 23 ? -8.711 -43.406 7.852 1 96.69 23 ALA B C 1
ATOM 4805 O O . ALA B 1 23 ? -9.828 -42.906 7.637 1 96.69 23 ALA B O 1
ATOM 4806 N N . LYS B 1 24 ? -8.078 -43.125 8.961 1 96.06 24 LYS B N 1
ATOM 4807 C CA . LYS B 1 24 ? -8.602 -42.281 10.023 1 96.06 24 LYS B CA 1
ATOM 4808 C C . LYS B 1 24 ? -8.086 -40.844 9.898 1 96.06 24 LYS B C 1
ATOM 4810 O O . LYS B 1 24 ? -6.895 -40.625 9.648 1 96.06 24 LYS B O 1
ATOM 4815 N N . THR B 1 25 ? -8.969 -39.906 9.992 1 97.44 25 THR B N 1
ATOM 4816 C CA . THR B 1 25 ? -8.609 -38.5 10.086 1 97.44 25 THR B CA 1
ATOM 4817 C C . THR B 1 25 ? -9.125 -37.875 11.383 1 97.44 25 THR B C 1
ATOM 4819 O O . THR B 1 25 ? -9.883 -38.531 12.117 1 97.44 25 THR B O 1
ATOM 4822 N N . SER B 1 26 ? -8.703 -36.688 11.68 1 97.06 26 SER B N 1
ATOM 4823 C CA . SER B 1 26 ? -9.148 -36 12.875 1 97.06 26 SER B CA 1
ATOM 4824 C C . SER B 1 26 ? -10.656 -35.75 12.852 1 97.06 26 SER B C 1
ATOM 4826 O O . SER B 1 26 ? -11.289 -35.688 13.906 1 97.06 26 SER B O 1
ATOM 4828 N N . ALA B 1 27 ? -11.227 -35.75 11.625 1 97.88 27 ALA B N 1
ATOM 4829 C CA . ALA B 1 27 ? -12.656 -35.469 11.508 1 97.88 27 ALA B CA 1
ATOM 4830 C C . ALA B 1 27 ? -13.461 -36.75 11.383 1 97.88 27 ALA B C 1
ATOM 4832 O O . ALA B 1 27 ? -14.68 -36.75 11.562 1 97.88 27 ALA B O 1
ATOM 4833 N N . GLY B 1 28 ? -12.82 -37.812 11.062 1 97.94 28 GLY B N 1
ATOM 4834 C CA . GLY B 1 28 ? -13.508 -39.062 10.883 1 97.94 28 GLY B CA 1
ATOM 4835 C C . GLY B 1 28 ? -12.797 -40 9.922 1 97.94 28 GLY B C 1
ATOM 4836 O O . GLY B 1 28 ? -11.742 -39.656 9.391 1 97.94 28 GLY B O 1
ATOM 4837 N N . LYS B 1 29 ? -13.445 -41.156 9.727 1 97.81 29 LYS B N 1
ATOM 4838 C CA . LYS B 1 29 ? -12.867 -42.156 8.828 1 97.81 29 LYS B CA 1
ATOM 4839 C C . LYS B 1 29 ? -13.297 -41.906 7.387 1 97.81 29 LYS B C 1
ATOM 4841 O O . LYS B 1 29 ? -14.406 -41.438 7.133 1 97.81 29 LYS B O 1
ATOM 4846 N N . VAL B 1 30 ? -12.367 -42.281 6.492 1 98.31 30 VAL B N 1
ATOM 4847 C CA . VAL B 1 30 ? -12.68 -42.156 5.07 1 98.31 30 VAL B CA 1
ATOM 4848 C C . VAL B 1 30 ? -12.336 -43.469 4.348 1 98.31 30 VAL B C 1
ATOM 4850 O O . VAL B 1 30 ? -11.344 -44.094 4.66 1 98.31 30 VAL B O 1
ATOM 4853 N N . ARG B 1 31 ? -13.203 -43.844 3.383 1 97.69 31 ARG B N 1
ATOM 4854 C CA . ARG B 1 31 ? -12.969 -45 2.533 1 97.69 31 ARG B CA 1
ATOM 4855 C C . ARG B 1 31 ? -12.453 -44.562 1.161 1 97.69 31 ARG B C 1
ATOM 4857 O O . ARG B 1 31 ? -13.07 -43.75 0.49 1 97.69 31 ARG B O 1
ATOM 4864 N N . GLY B 1 32 ? -11.273 -45.156 0.858 1 97 32 GLY B N 1
ATOM 4865 C CA . GLY B 1 32 ? -10.688 -44.844 -0.437 1 97 32 GLY B CA 1
ATOM 4866 C C . GLY B 1 32 ? -10.969 -45.906 -1.482 1 97 32 GLY B C 1
ATOM 4867 O O . GLY B 1 32 ? -11.805 -46.781 -1.275 1 97 32 GLY B O 1
ATOM 4868 N N . ILE B 1 33 ? -10.383 -45.75 -2.656 1 95.56 33 ILE B N 1
ATOM 4869 C CA . ILE B 1 33 ? -10.562 -46.656 -3.793 1 95.56 33 ILE B CA 1
ATOM 4870 C C . ILE B 1 33 ? -9.203 -47.094 -4.316 1 95.56 33 ILE B C 1
ATOM 4872 O O . ILE B 1 33 ? -8.273 -46.281 -4.414 1 95.56 33 ILE B O 1
ATOM 4876 N N . PRO B 1 34 ? -9.031 -48.344 -4.574 1 95.12 34 PRO B N 1
ATOM 4877 C CA . PRO B 1 34 ? -7.797 -48.781 -5.242 1 95.12 34 PRO B CA 1
ATOM 4878 C C . PRO B 1 34 ? -7.762 -48.375 -6.719 1 95.12 34 PRO B C 1
ATOM 4880 O O . PRO B 1 34 ? -8.781 -48.469 -7.41 1 95.12 34 PRO B O 1
ATOM 4883 N N . LEU B 1 35 ? -6.688 -47.906 -7.117 1 92.5 35 LEU B N 1
ATOM 4884 C CA . LEU B 1 35 ? -6.438 -47.531 -8.508 1 92.5 35 LEU B CA 1
ATOM 4885 C C . LEU B 1 35 ? -5.262 -48.312 -9.078 1 92.5 35 LEU B C 1
ATOM 4887 O O . LEU B 1 35 ? -4.273 -48.531 -8.375 1 92.5 35 LEU B O 1
ATOM 4891 N N . SER B 1 36 ? -5.434 -48.719 -10.297 1 90.94 36 SER B N 1
ATOM 4892 C CA . SER B 1 36 ? -4.336 -49.406 -10.961 1 90.94 36 SER B CA 1
ATOM 4893 C C . SER B 1 36 ? -3.533 -48.469 -11.844 1 90.94 36 SER B C 1
ATOM 4895 O O . SER B 1 36 ? -4.09 -47.812 -12.727 1 90.94 36 SER B O 1
ATOM 4897 N N . VAL B 1 37 ? -2.234 -48.406 -11.547 1 89.19 37 VAL B N 1
ATOM 4898 C CA . VAL B 1 37 ? -1.283 -47.625 -12.32 1 89.19 37 VAL B CA 1
ATOM 4899 C C . VAL B 1 37 ? -0.12 -48.531 -12.766 1 89.19 37 VAL B C 1
ATOM 4901 O O . VAL B 1 37 ? 0.708 -48.938 -11.945 1 89.19 37 VAL B O 1
ATOM 4904 N N . SER B 1 38 ? 0.207 -48.688 -14.125 1 84.75 38 SER B N 1
ATOM 4905 C CA . SER B 1 38 ? 1.318 -49.469 -14.648 1 84.75 38 SER B CA 1
ATOM 4906 C C . SER B 1 38 ? 1.542 -50.75 -13.82 1 84.75 38 SER B C 1
ATOM 4908 O O . SER B 1 38 ? 2.66 -51 -13.375 1 84.75 38 SER B O 1
ATOM 4910 N N . ASP B 1 39 ? 0.604 -51.438 -13.383 1 85.81 39 ASP B N 1
ATOM 4911 C CA . ASP B 1 39 ? 0.632 -52.719 -12.695 1 85.81 39 ASP B CA 1
ATOM 4912 C C . ASP B 1 39 ? 0.819 -52.531 -11.195 1 85.81 39 ASP B C 1
ATOM 4914 O O . ASP B 1 39 ? 1.115 -53.5 -10.477 1 85.81 39 ASP B O 1
ATOM 4918 N N . LYS B 1 40 ? 0.805 -51.344 -10.773 1 90.44 40 LYS B N 1
ATOM 4919 C CA . LYS B 1 40 ? 0.831 -51.062 -9.336 1 90.44 40 LYS B CA 1
ATOM 4920 C C . LYS B 1 40 ? -0.534 -50.594 -8.852 1 90.44 40 LYS B C 1
ATOM 4922 O O . LYS B 1 40 ? -1.338 -50.062 -9.633 1 90.44 40 LYS B O 1
ATOM 4927 N N . THR B 1 41 ? -0.7 -50.906 -7.637 1 91.62 41 THR B N 1
ATOM 4928 C CA . THR B 1 41 ? -1.929 -50.438 -7.016 1 91.62 41 THR B CA 1
ATOM 4929 C C . THR B 1 41 ? -1.646 -49.219 -6.125 1 91.62 41 THR B C 1
ATOM 4931 O O . THR B 1 41 ? -0.688 -49.25 -5.348 1 91.62 41 THR B O 1
ATOM 4934 N N . VAL B 1 42 ? -2.361 -48.219 -6.348 1 95.25 42 VAL B N 1
ATOM 4935 C CA . VAL B 1 42 ? -2.338 -47.031 -5.504 1 95.25 42 VAL B CA 1
ATOM 4936 C C . VAL B 1 42 ? -3.727 -46.781 -4.926 1 95.25 42 VAL B C 1
ATOM 4938 O O . VAL B 1 42 ? -4.738 -47.094 -5.559 1 95.25 42 VAL B O 1
ATOM 4941 N N . LEU B 1 43 ? -3.764 -46.312 -3.672 1 96.62 43 LEU B N 1
ATOM 4942 C CA . LEU B 1 43 ? -5.031 -45.969 -3.041 1 96.62 43 LEU B CA 1
ATOM 4943 C C . LEU B 1 43 ? -5.348 -44.5 -3.225 1 96.62 43 LEU B C 1
ATOM 4945 O O . LEU B 1 43 ? -4.512 -43.656 -2.938 1 96.62 43 LEU B O 1
ATOM 4949 N N . GLY B 1 44 ? -6.527 -44.25 -3.771 1 96.94 44 GLY B N 1
ATOM 4950 C CA . GLY B 1 44 ? -7.027 -42.906 -3.857 1 96.94 44 GLY B CA 1
ATOM 4951 C C . GLY B 1 44 ? -8.102 -42.594 -2.828 1 96.94 44 GLY B C 1
ATOM 4952 O O . GLY B 1 44 ? -9.086 -43.312 -2.711 1 96.94 44 GLY B O 1
ATOM 4953 N N . PHE B 1 45 ? -7.852 -41.656 -1.961 1 97.88 45 PHE B N 1
ATOM 4954 C CA . PHE B 1 45 ? -8.859 -41.031 -1.107 1 97.88 45 PHE B CA 1
ATOM 4955 C C . PHE B 1 45 ? -9.273 -39.656 -1.656 1 97.88 45 PHE B C 1
ATOM 4957 O O . PHE B 1 45 ? -8.539 -38.688 -1.509 1 97.88 45 PHE B O 1
ATOM 4964 N N . LEU B 1 46 ? -10.453 -39.656 -2.318 1 96.31 46 LEU B N 1
ATOM 4965 C CA . LEU B 1 46 ? -10.859 -38.531 -3.131 1 96.31 46 LEU B CA 1
ATOM 4966 C C . LEU B 1 46 ? -12 -37.75 -2.465 1 96.31 46 LEU B C 1
ATOM 4968 O O . LEU B 1 46 ? -12.969 -38.344 -2.004 1 96.31 46 LEU B O 1
ATOM 4972 N N . GLY B 1 47 ? -11.836 -36.406 -2.418 1 96.38 47 GLY B N 1
ATOM 4973 C CA . GLY B 1 47 ? -12.914 -35.531 -1.94 1 96.38 47 GLY B CA 1
ATOM 4974 C C . GLY B 1 47 ? -13.039 -35.531 -0.429 1 96.38 47 GLY B C 1
ATOM 4975 O O . GLY B 1 47 ? -14.148 -35.625 0.104 1 96.38 47 GLY B O 1
ATOM 4976 N N . ILE B 1 48 ? -11.969 -35.5 0.26 1 98.31 48 ILE B N 1
ATOM 4977 C CA . ILE B 1 48 ? -11.992 -35.406 1.714 1 98.31 48 ILE B CA 1
ATOM 4978 C C . ILE B 1 48 ? -12.195 -33.938 2.119 1 98.31 48 ILE B C 1
ATOM 4980 O O . ILE B 1 48 ? -11.406 -33.062 1.746 1 98.31 48 ILE B O 1
ATOM 4984 N N . PRO B 1 49 ? -13.234 -33.625 2.854 1 98.31 49 PRO B N 1
ATOM 4985 C CA . PRO B 1 49 ? -13.391 -32.219 3.277 1 98.31 49 PRO B CA 1
ATOM 4986 C C . PRO B 1 49 ? -12.352 -31.797 4.316 1 98.31 49 PRO B C 1
ATOM 4988 O O . PRO B 1 49 ? -12.195 -32.469 5.34 1 98.31 49 PRO B O 1
ATOM 4991 N N . TYR B 1 50 ? -11.633 -30.75 4.105 1 98.56 50 TYR B N 1
ATOM 4992 C CA . TYR B 1 50 ? -10.711 -30.234 5.117 1 98.56 50 TYR B CA 1
ATOM 4993 C C . TYR B 1 50 ? -11.305 -29.016 5.82 1 98.56 50 TYR B C 1
ATOM 4995 O O . TYR B 1 50 ? -10.773 -28.578 6.84 1 98.56 50 TYR B O 1
ATOM 5003 N N . ALA B 1 51 ? -12.414 -28.5 5.309 1 98.81 51 ALA B N 1
ATOM 5004 C CA . ALA B 1 51 ? -13.094 -27.328 5.883 1 98.81 51 ALA B CA 1
ATOM 5005 C C . ALA B 1 51 ? -14.609 -27.469 5.766 1 98.81 51 ALA B C 1
ATOM 5007 O O . ALA B 1 51 ? -15.102 -28.281 4.977 1 98.81 51 ALA B O 1
ATOM 5008 N N . ARG B 1 52 ? -15.305 -26.703 6.605 1 98.5 52 ARG B N 1
ATOM 5009 C CA . ARG B 1 52 ? -16.734 -26.531 6.398 1 98.5 52 ARG B CA 1
ATOM 5010 C C . ARG B 1 52 ? -17.016 -25.812 5.082 1 98.5 52 ARG B C 1
ATOM 5012 O O . ARG B 1 52 ? -16.203 -25.016 4.625 1 98.5 52 ARG B O 1
ATOM 5019 N N . PRO B 1 53 ? -18.219 -26.172 4.496 1 98.31 53 PRO B N 1
ATOM 5020 C CA . PRO B 1 53 ? -18.562 -25.422 3.283 1 98.31 53 PRO B CA 1
ATOM 5021 C C . PRO B 1 53 ? -18.547 -23.906 3.496 1 98.31 53 PRO B C 1
ATOM 5023 O O . PRO B 1 53 ? -19.141 -23.406 4.449 1 98.31 53 PRO B O 1
ATOM 5026 N N . PRO B 1 54 ? -17.781 -23.172 2.65 1 98.44 54 PRO B N 1
ATOM 5027 C CA . PRO B 1 54 ? -17.734 -21.719 2.779 1 98.44 54 PRO B CA 1
ATOM 5028 C C . PRO B 1 54 ? -18.953 -21.031 2.162 1 98.44 54 PRO B C 1
ATOM 5030 O O . PRO B 1 54 ? -18.812 -20.141 1.323 1 98.44 54 PRO B O 1
ATOM 5033 N N . THR B 1 55 ? -20.156 -21.406 2.611 1 97.75 55 THR B N 1
ATOM 5034 C CA . THR B 1 55 ? -21.438 -20.906 2.102 1 97.75 55 THR B CA 1
ATOM 5035 C C . THR B 1 55 ? -22.172 -20.109 3.172 1 97.75 55 THR B C 1
ATOM 5037 O O . THR B 1 55 ? -21.781 -20.125 4.344 1 97.75 55 THR B O 1
ATOM 5040 N N . GLY B 1 56 ? -23.156 -19.375 2.764 1 96.31 56 GLY B N 1
ATOM 5041 C CA . GLY B 1 56 ? -23.938 -18.609 3.719 1 96.31 56 GLY B CA 1
ATOM 5042 C C . GLY B 1 56 ? -23.109 -17.656 4.551 1 96.31 56 GLY B C 1
ATOM 5043 O O . GLY B 1 56 ? -22.344 -16.859 4.004 1 96.31 56 GLY B O 1
ATOM 5044 N N . GLU B 1 57 ? -23.156 -17.859 5.863 1 96.38 57 GLU B N 1
ATOM 5045 C CA . GLU B 1 57 ? -22.469 -16.969 6.789 1 96.38 57 GLU B CA 1
ATOM 5046 C C . GLU B 1 57 ? -20.953 -17.156 6.691 1 96.38 57 GLU B C 1
ATOM 5048 O O . GLU B 1 57 ? -20.188 -16.281 7.109 1 96.38 57 GLU B O 1
ATOM 5053 N N . LEU B 1 58 ? -20.562 -18.266 6.074 1 98.19 58 LEU B N 1
ATOM 5054 C CA . LEU B 1 58 ? -19.141 -18.547 6 1 98.19 58 LEU B CA 1
ATOM 5055 C C . LEU B 1 58 ? -18.547 -18.047 4.684 1 98.19 58 LEU B C 1
ATOM 5057 O O . LEU B 1 58 ? -17.328 -18.078 4.488 1 98.19 58 LEU B O 1
ATOM 5061 N N . ARG B 1 59 ? -19.5 -17.531 3.768 1 97.75 59 ARG B N 1
ATOM 5062 C CA . ARG B 1 59 ? -19 -16.891 2.555 1 97.75 59 ARG B CA 1
ATOM 5063 C C . ARG B 1 59 ? -18.172 -15.664 2.893 1 97.75 59 ARG B C 1
ATOM 5065 O O . ARG B 1 59 ? -18.594 -14.812 3.68 1 97.75 59 ARG B O 1
ATOM 5072 N N . PHE B 1 60 ? -16.953 -15.578 2.334 1 98.44 60 PHE B N 1
ATOM 5073 C CA . PHE B 1 60 ? -16 -14.477 2.445 1 98.44 60 PHE B CA 1
ATOM 5074 C C . PHE B 1 60 ? -15.344 -14.461 3.82 1 98.44 60 PHE B C 1
ATOM 5076 O O . PHE B 1 60 ? -14.703 -13.477 4.199 1 98.44 60 PHE B O 1
ATOM 5083 N N . ARG B 1 61 ? -15.453 -15.578 4.582 1 98.38 61 ARG B N 1
ATOM 5084 C CA . ARG B 1 61 ? -14.766 -15.727 5.859 1 98.38 61 ARG B CA 1
ATOM 5085 C C . ARG B 1 61 ? -13.594 -16.703 5.734 1 98.38 61 ARG B C 1
ATOM 5087 O O . ARG B 1 61 ? -13.516 -17.469 4.777 1 98.38 61 ARG B O 1
ATOM 5094 N N . LYS B 1 62 ? -12.656 -16.562 6.672 1 98.69 62 LYS B N 1
ATOM 5095 C CA . LYS B 1 62 ? -11.625 -17.594 6.773 1 98.69 62 LYS B CA 1
ATOM 5096 C C . LYS B 1 62 ? -12.242 -18.984 6.906 1 98.69 62 LYS B C 1
ATOM 5098 O O . LYS B 1 62 ? -13.305 -19.141 7.508 1 98.69 62 LYS B O 1
ATOM 5103 N N . PRO B 1 63 ? -11.555 -19.953 6.281 1 98.81 63 PRO B N 1
ATOM 5104 C CA . PRO B 1 63 ? -12.102 -21.312 6.398 1 98.81 63 PRO B CA 1
ATOM 5105 C C . PRO B 1 63 ? -12.086 -21.828 7.836 1 98.81 63 PRO B C 1
ATOM 5107 O O . PRO B 1 63 ? -11.242 -21.422 8.633 1 98.81 63 PRO B O 1
ATOM 5110 N N . VAL B 1 64 ? -13.07 -22.641 8.078 1 98.31 64 VAL B N 1
ATOM 5111 C CA . VAL B 1 64 ? -13.211 -23.312 9.367 1 98.31 64 VAL B CA 1
ATOM 5112 C C . VAL B 1 64 ? -13.047 -24.828 9.18 1 98.31 64 VAL B C 1
ATOM 5114 O O . VAL B 1 64 ? -13.539 -25.391 8.211 1 98.31 64 VAL B O 1
ATOM 5117 N N . PRO B 1 65 ? -12.305 -25.469 10.094 1 98.44 65 PRO B N 1
ATOM 5118 C CA . PRO B 1 65 ? -12.109 -26.906 9.945 1 98.44 65 PRO B CA 1
ATOM 5119 C C . PRO B 1 65 ? -13.414 -27.672 9.75 1 98.44 65 PRO B C 1
ATOM 5121 O O . PRO B 1 65 ? -14.453 -27.281 10.289 1 98.44 65 PRO B O 1
ATOM 5124 N N . ALA B 1 66 ? -13.32 -28.766 9.047 1 98.25 66 ALA B N 1
ATOM 5125 C CA . ALA B 1 66 ? -14.484 -29.609 8.766 1 98.25 66 ALA B CA 1
ATOM 5126 C C . ALA B 1 66 ? -15.117 -30.109 10.062 1 98.25 66 ALA B C 1
ATOM 5128 O O . ALA B 1 66 ? -14.414 -30.391 11.031 1 98.25 66 ALA B O 1
ATOM 5129 N N . GLN B 1 67 ? -16.422 -30.266 10.016 1 96.69 67 GLN B N 1
ATOM 5130 C CA . GLN B 1 67 ? -17.125 -30.875 11.133 1 96.69 67 GLN B CA 1
ATOM 5131 C C . GLN B 1 67 ? -16.828 -32.375 11.211 1 96.69 67 GLN B C 1
ATOM 5133 O O . GLN B 1 67 ? -16.781 -33.062 10.188 1 96.69 67 GLN B O 1
ATOM 5138 N N . PRO B 1 68 ? -16.656 -32.844 12.414 1 97.69 68 PRO B N 1
ATOM 5139 C CA . PRO B 1 68 ? -16.438 -34.281 12.539 1 97.69 68 PRO B CA 1
ATOM 5140 C C . PRO B 1 68 ? -17.625 -35.094 12.07 1 97.69 68 PRO B C 1
ATOM 5142 O O . PRO B 1 68 ? -18.766 -34.625 12.141 1 97.69 68 PRO B O 1
ATOM 5145 N N . TRP B 1 69 ? -17.328 -36.25 11.562 1 97.5 69 TRP B N 1
ATOM 5146 C CA . TRP B 1 69 ? -18.391 -37.156 11.18 1 97.5 69 TRP B CA 1
ATOM 5147 C C . TRP B 1 69 ? -18.203 -38.531 11.852 1 97.5 69 TRP B C 1
ATOM 5149 O O . TRP B 1 69 ? -17.078 -38.906 12.227 1 97.5 69 TRP B O 1
ATOM 5159 N N . LYS B 1 70 ? -19.281 -39.281 12.078 1 94.75 70 LYS B N 1
ATOM 5160 C CA . LYS B 1 70 ? -19.25 -40.531 12.836 1 94.75 70 LYS B CA 1
ATOM 5161 C C . LYS B 1 70 ? -19.062 -41.719 11.906 1 94.75 70 LYS B C 1
ATOM 5163 O O . LYS B 1 70 ? -18.266 -42.625 12.188 1 94.75 70 LYS B O 1
ATOM 5168 N N . ASP B 1 71 ? -19.781 -41.781 10.789 1 94.44 71 ASP B N 1
ATOM 5169 C CA . ASP B 1 71 ? -19.703 -42.906 9.859 1 94.44 71 ASP B CA 1
ATOM 5170 C C . ASP B 1 71 ? -18.5 -42.75 8.922 1 94.44 71 ASP B C 1
ATOM 5172 O O . ASP B 1 71 ? -17.875 -41.688 8.875 1 94.44 71 ASP B O 1
ATOM 5176 N N . VAL B 1 72 ? -18.188 -43.906 8.328 1 97.25 72 VAL B N 1
ATOM 5177 C CA . VAL B 1 72 ? -17.109 -43.875 7.328 1 97.25 72 VAL B CA 1
ATOM 5178 C C . VAL B 1 72 ? -17.578 -43.062 6.113 1 97.25 72 VAL B C 1
ATOM 5180 O O . VAL B 1 72 ? -18.547 -43.438 5.457 1 97.25 72 VAL B O 1
ATOM 5183 N N . ARG B 1 73 ? -16.891 -42.031 5.859 1 97.38 73 ARG B N 1
ATOM 5184 C CA . ARG B 1 73 ? -17.219 -41.188 4.715 1 97.38 73 ARG B CA 1
ATOM 5185 C C . ARG B 1 73 ? -16.703 -41.781 3.416 1 97.38 73 ARG B C 1
ATOM 5187 O O . ARG B 1 73 ? -15.586 -42.312 3.367 1 97.38 73 ARG B O 1
ATOM 5194 N N . ASP B 1 74 ? -17.531 -41.75 2.363 1 96.88 74 ASP B N 1
ATOM 5195 C CA . ASP B 1 74 ? -17.141 -42.219 1.041 1 96.88 74 ASP B CA 1
ATOM 5196 C C . ASP B 1 74 ? -16.219 -41.219 0.35 1 96.88 74 ASP B C 1
ATOM 5198 O O . ASP B 1 74 ? -16.656 -40.125 -0.013 1 96.88 74 ASP B O 1
ATOM 5202 N N . ALA B 1 75 ? -15.008 -41.531 0.189 1 97.31 75 ALA B N 1
ATOM 5203 C CA . ALA B 1 75 ? -14.008 -40.688 -0.47 1 97.31 75 ALA B CA 1
ATOM 5204 C C . ALA B 1 75 ? -13.5 -41.344 -1.75 1 97.31 75 ALA B C 1
ATOM 5206 O O . ALA B 1 75 ? -12.289 -41.438 -1.969 1 97.31 75 ALA B O 1
ATOM 5207 N N . THR B 1 76 ? -14.414 -41.719 -2.67 1 95.56 76 THR B N 1
ATOM 5208 C CA . THR B 1 76 ? -14.039 -42.469 -3.861 1 95.56 76 THR B CA 1
ATOM 5209 C C . THR B 1 76 ? -14.266 -41.625 -5.121 1 95.56 76 THR B C 1
ATOM 5211 O O . THR B 1 76 ? -14 -42.094 -6.23 1 95.56 76 THR B O 1
ATOM 5214 N N . THR B 1 77 ? -14.805 -40.469 -4.941 1 91.44 77 THR B N 1
ATOM 5215 C CA . THR B 1 77 ? -15.07 -39.594 -6.082 1 91.44 77 THR B CA 1
ATOM 5216 C C . THR B 1 77 ? -14.43 -38.219 -5.879 1 91.44 77 THR B C 1
ATOM 5218 O O . THR B 1 77 ? -14.422 -37.688 -4.766 1 91.44 77 THR B O 1
ATOM 5221 N N . VAL B 1 78 ? -13.906 -37.656 -6.996 1 89.88 78 VAL B N 1
ATOM 5222 C CA . VAL B 1 78 ? -13.281 -36.344 -6.918 1 89.88 78 VAL B CA 1
ATOM 5223 C C . VAL B 1 78 ? -14.328 -35.312 -6.578 1 89.88 78 VAL B C 1
ATOM 5225 O O . VAL B 1 78 ? -15.484 -35.406 -6.996 1 89.88 78 VAL B O 1
ATOM 5228 N N . PRO B 1 79 ? -13.938 -34.281 -5.875 1 91.38 79 PRO B N 1
ATOM 5229 C CA . PRO B 1 79 ? -14.883 -33.21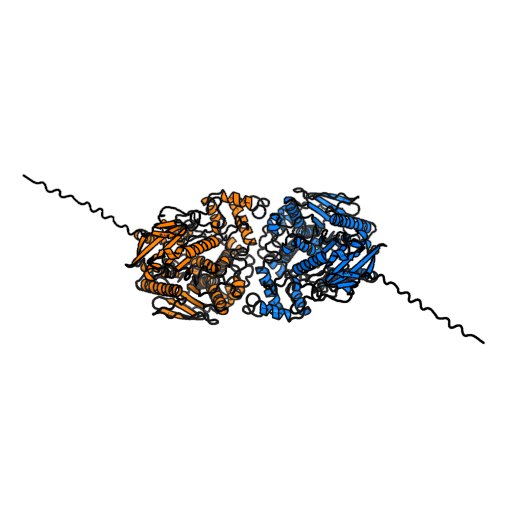9 -5.492 1 91.38 79 PRO B CA 1
ATOM 5230 C C . PRO B 1 79 ? -15.172 -32.25 -6.629 1 91.38 79 PRO B C 1
ATOM 5232 O O . PRO B 1 79 ? -14.461 -32.25 -7.641 1 91.38 79 PRO B O 1
ATOM 5235 N N . PHE B 1 80 ? -16.219 -31.453 -6.453 1 90.88 80 PHE B N 1
ATOM 5236 C CA . PHE B 1 80 ? -16.484 -30.328 -7.359 1 90.88 80 PHE B CA 1
ATOM 5237 C C . PHE B 1 80 ? -15.375 -29.281 -7.266 1 90.88 80 PHE B C 1
ATOM 5239 O O . PHE B 1 80 ? -14.797 -29.078 -6.195 1 90.88 80 PHE B O 1
ATOM 5246 N N . SER B 1 81 ? -15.109 -28.703 -8.438 1 92.12 81 SER B N 1
ATOM 5247 C CA . SER B 1 81 ? -14.219 -27.547 -8.438 1 92.12 81 SER B CA 1
ATOM 5248 C C . SER B 1 81 ? -14.867 -26.359 -7.73 1 92.12 81 SER B C 1
ATOM 5250 O O . SER B 1 81 ? -16.094 -26.297 -7.605 1 92.12 81 SER B O 1
ATOM 5252 N N . CYS B 1 82 ? -14.062 -25.453 -7.227 1 95.62 82 CYS B N 1
ATOM 5253 C CA . CYS B 1 82 ? -14.602 -24.219 -6.676 1 95.62 82 CYS B CA 1
ATOM 5254 C C . CYS B 1 82 ? -15.234 -23.375 -7.766 1 95.62 82 CYS B C 1
ATOM 5256 O O . CYS B 1 82 ? -14.992 -23.594 -8.953 1 95.62 82 CYS B O 1
ATOM 5258 N N . MET B 1 83 ? -16.047 -22.406 -7.348 1 94.69 83 MET B N 1
ATOM 5259 C CA . MET B 1 83 ? -16.719 -21.531 -8.297 1 94.69 83 MET B CA 1
ATOM 5260 C C . MET B 1 83 ? -15.727 -20.875 -9.242 1 94.69 83 MET B C 1
ATOM 5262 O O . MET B 1 83 ? -14.805 -20.188 -8.797 1 94.69 83 MET B O 1
ATOM 5266 N N . GLN B 1 84 ? -15.867 -21.094 -10.531 1 91.12 84 GLN B N 1
ATOM 5267 C CA . GLN B 1 84 ? -14.992 -20.562 -11.578 1 91.12 84 GLN B CA 1
ATOM 5268 C C . GLN B 1 84 ? -15.711 -20.531 -12.922 1 91.12 84 GLN B C 1
ATOM 5270 O O . GLN B 1 84 ? -16.734 -21.203 -13.109 1 91.12 84 GLN B O 1
ATOM 5275 N N . PRO B 1 85 ? -15.289 -19.641 -13.836 1 80.19 85 PRO B N 1
ATOM 5276 C CA . PRO B 1 85 ? -15.945 -19.594 -15.141 1 80.19 85 PRO B CA 1
ATOM 5277 C C . PRO B 1 85 ? -15.914 -20.953 -15.852 1 80.19 85 PRO B C 1
ATOM 5279 O O . PRO B 1 85 ? -14.945 -21.703 -15.719 1 80.19 85 PRO B O 1
ATOM 5282 N N . GLU B 1 86 ? -17.125 -21.078 -16.422 1 65.25 86 GLU B N 1
ATOM 5283 C CA . GLU B 1 86 ? -17.281 -22.297 -17.188 1 65.25 86 GLU B CA 1
ATOM 5284 C C . GLU B 1 86 ? -16.406 -22.297 -18.422 1 65.25 86 GLU B C 1
ATOM 5286 O O . GLU B 1 86 ? -16.125 -21.234 -19 1 65.25 86 GLU B O 1
ATOM 5291 N N . ASN B 1 87 ? -15.75 -23.234 -18.75 1 52.94 87 ASN B N 1
ATOM 5292 C CA . ASN B 1 87 ? -15.125 -23.438 -20.047 1 52.94 87 ASN B CA 1
ATOM 5293 C C . ASN B 1 87 ? -13.719 -22.844 -20.094 1 52.94 87 ASN B C 1
ATOM 5295 O O . ASN B 1 87 ? -13.289 -22.328 -21.125 1 52.94 87 ASN B O 1
ATOM 5299 N N . VAL B 1 88 ? -13.344 -22.625 -18.938 1 49 88 VAL B N 1
ATOM 5300 C CA . VAL B 1 88 ? -12.016 -22.047 -19.062 1 49 88 VAL B CA 1
ATOM 5301 C C . VAL B 1 88 ? -11.062 -23.062 -19.688 1 49 88 VAL B C 1
ATOM 5303 O O . VAL B 1 88 ? -11.273 -24.281 -19.562 1 49 88 VAL B O 1
ATOM 5306 N N . PHE B 1 89 ? -10.195 -22.547 -20.516 1 46.44 89 PHE B N 1
ATOM 5307 C CA . PHE B 1 89 ? -9.164 -23.109 -21.359 1 46.44 89 PHE B CA 1
ATOM 5308 C C . PHE B 1 89 ? -8.641 -24.422 -20.781 1 46.44 89 PHE B C 1
ATOM 5310 O O . PHE B 1 89 ? -8.539 -25.422 -21.484 1 46.44 89 PHE B O 1
ATOM 5317 N N . LEU B 1 90 ? -8.297 -24.234 -19.625 1 47.12 90 LEU B N 1
ATOM 5318 C CA . LEU B 1 90 ? -7.383 -25.25 -19.109 1 47.12 90 LEU B CA 1
ATOM 5319 C C . LEU B 1 90 ? -8.141 -26.484 -18.625 1 47.12 90 LEU B C 1
ATOM 5321 O O . LEU B 1 90 ? -7.539 -27.516 -18.344 1 47.12 90 LEU B O 1
ATOM 5325 N N . SER B 1 91 ? -9.461 -26.281 -18.469 1 41.62 91 SER B N 1
ATOM 5326 C CA . SER B 1 91 ? -10.258 -27.375 -17.906 1 41.62 91 SER B CA 1
ATOM 5327 C C . SER B 1 91 ? -11.008 -28.125 -19.016 1 41.62 91 SER B C 1
ATOM 5329 O O . SER B 1 91 ? -11.703 -29.094 -18.734 1 41.62 91 SER B O 1
ATOM 5331 N N . ALA B 1 92 ? -11.039 -27.656 -20.094 1 38.28 92 ALA B N 1
ATOM 5332 C CA . ALA B 1 92 ? -12.016 -28.016 -21.125 1 38.28 92 ALA B CA 1
ATOM 5333 C C . ALA B 1 92 ? -11.969 -29.5 -21.422 1 38.28 92 ALA B C 1
ATOM 5335 O O . ALA B 1 92 ? -12.883 -30.047 -22.047 1 38.28 92 ALA B O 1
ATOM 5336 N N . GLY B 1 93 ? -10.883 -30.047 -21.281 1 38.34 93 GLY B N 1
ATOM 5337 C CA . GLY B 1 93 ? -10.906 -31.406 -21.781 1 38.34 93 GLY B CA 1
ATOM 5338 C C . GLY B 1 93 ? -11.617 -32.375 -20.859 1 38.34 93 GLY B C 1
ATOM 5339 O O . GLY B 1 93 ? -11.742 -33.562 -21.172 1 38.34 93 GLY B O 1
ATOM 5340 N N . PHE B 1 94 ? -11.812 -32.031 -19.656 1 40.53 94 PHE B N 1
ATOM 5341 C CA . PHE B 1 94 ? -12.227 -33.125 -18.781 1 40.53 94 PHE B CA 1
ATOM 5342 C C . PHE B 1 94 ? -13.688 -32.969 -18.375 1 40.53 94 PHE B C 1
ATOM 5344 O O . PHE B 1 94 ? -14.109 -31.875 -17.953 1 40.53 94 PHE B O 1
ATOM 5351 N N . GLU B 1 95 ? -14.586 -33.656 -19.078 1 41.44 95 GLU B N 1
ATOM 5352 C CA . GLU B 1 95 ? -16.031 -33.688 -18.859 1 41.44 95 GLU B CA 1
ATOM 5353 C C . GLU B 1 95 ? -16.375 -33.25 -17.438 1 41.44 95 GLU B C 1
ATOM 5355 O O . GLU B 1 95 ? -17.328 -32.5 -17.219 1 41.44 95 GLU B O 1
ATOM 5360 N N . ASP B 1 96 ? -15.969 -34.094 -16.5 1 44.97 96 ASP B N 1
ATOM 5361 C CA . ASP B 1 96 ? -16.359 -34.062 -15.094 1 44.97 96 ASP B CA 1
ATOM 5362 C C . ASP B 1 96 ? -15.93 -32.75 -14.438 1 44.97 96 ASP B C 1
ATOM 5364 O O . ASP B 1 96 ? -16.234 -32.5 -13.273 1 44.97 96 ASP B O 1
ATOM 5368 N N . GLU B 1 97 ? -15.203 -32 -15.234 1 52.44 97 GLU B N 1
ATOM 5369 C CA . GLU B 1 97 ? -14.422 -30.875 -14.695 1 52.44 97 GLU B CA 1
ATOM 5370 C C . GLU B 1 97 ? -15.234 -29.594 -14.703 1 52.44 97 GLU B C 1
ATOM 5372 O O . GLU B 1 97 ? -14.75 -28.547 -14.273 1 52.44 97 GLU B O 1
ATOM 5377 N N . SER B 1 98 ? -16.438 -29.875 -15.133 1 58.06 98 SER B N 1
ATOM 5378 C CA . SER B 1 98 ? -17.25 -28.672 -15.359 1 58.06 98 SER B CA 1
ATOM 5379 C C . SER B 1 98 ? -18.172 -28.391 -14.18 1 58.06 98 SER B C 1
ATOM 5381 O O . SER B 1 98 ? -18.859 -27.375 -14.156 1 58.06 98 SER B O 1
ATOM 5383 N N . ARG B 1 99 ? -18.094 -29.281 -13.203 1 79.25 99 ARG B N 1
ATOM 5384 C CA . ARG B 1 99 ? -19.016 -28.969 -12.117 1 79.25 99 ARG B CA 1
ATOM 5385 C C . ARG B 1 99 ? -18.328 -28.125 -11.047 1 79.25 99 ARG B C 1
ATOM 5387 O O . ARG B 1 99 ? -17.203 -28.438 -10.633 1 79.25 99 ARG B O 1
ATOM 5394 N N . HIS B 1 100 ? -18.906 -27.141 -10.789 1 89 100 HIS B N 1
ATOM 5395 C CA . HIS B 1 100 ? -18.406 -26.25 -9.742 1 89 100 HIS B CA 1
ATOM 5396 C C . HIS B 1 100 ? -19.438 -26.109 -8.625 1 89 100 HIS B C 1
ATOM 5398 O O . HIS B 1 100 ? -20.641 -26.312 -8.844 1 89 100 HIS B O 1
ATOM 5404 N N . SER B 1 101 ? -18.938 -25.938 -7.461 1 94.5 101 SER B N 1
ATOM 5405 C CA . SER B 1 101 ? -19.75 -25.703 -6.273 1 94.5 101 SER B CA 1
ATOM 5406 C C . SER B 1 101 ? -19.062 -24.75 -5.305 1 94.5 101 SER B C 1
ATOM 5408 O O . SER B 1 101 ? -17.844 -24.672 -5.258 1 94.5 101 SER B O 1
ATOM 5410 N N . GLU B 1 102 ? -19.906 -24 -4.641 1 96.62 102 GLU B N 1
ATOM 5411 C CA . GLU B 1 102 ? -19.344 -23.188 -3.576 1 96.62 102 GLU B CA 1
ATOM 5412 C C . GLU B 1 102 ? -18.844 -24.062 -2.424 1 96.62 102 GLU B C 1
ATOM 5414 O O . GLU B 1 102 ? -17.922 -23.672 -1.699 1 96.62 102 GLU B O 1
ATOM 5419 N N . ASP B 1 103 ? -19.547 -25.188 -2.217 1 97.62 103 ASP B N 1
ATOM 5420 C CA . ASP B 1 103 ? -19.016 -26.203 -1.312 1 97.62 103 ASP B CA 1
ATOM 5421 C C . ASP B 1 103 ? -17.891 -26.984 -1.968 1 97.62 103 ASP B C 1
ATOM 5423 O O . ASP B 1 103 ? -18.094 -28.094 -2.477 1 97.62 103 ASP B O 1
ATOM 5427 N N . CYS B 1 104 ? -16.656 -26.453 -1.878 1 97.12 104 CYS B N 1
ATOM 5428 C CA . CYS B 1 104 ? -15.617 -26.984 -2.746 1 97.12 104 CYS B CA 1
ATOM 5429 C C . CYS B 1 104 ? -14.32 -27.203 -1.969 1 97.12 104 CYS B C 1
ATOM 5431 O O . CYS B 1 104 ? -13.297 -27.562 -2.551 1 97.12 104 CYS B O 1
ATOM 5433 N N . LEU B 1 105 ? -14.297 -27.016 -0.634 1 98.5 105 LEU B N 1
ATOM 5434 C CA . LEU B 1 105 ? -13.047 -27.094 0.115 1 98.5 105 LEU B CA 1
ATOM 5435 C C . LEU B 1 105 ? -12.727 -28.531 0.509 1 98.5 105 LEU B C 1
ATOM 5437 O O . LEU B 1 105 ? -12.906 -28.906 1.667 1 98.5 105 LEU B O 1
ATOM 5441 N N . TYR B 1 106 ? -12.227 -29.234 -0.471 1 98 106 TYR B N 1
ATOM 5442 C CA . TYR B 1 106 ? -11.875 -30.641 -0.374 1 98 106 TYR B CA 1
ATOM 5443 C C . TYR B 1 106 ? -10.461 -30.906 -0.89 1 98 106 TYR B C 1
ATOM 5445 O O . TYR B 1 106 ? -9.906 -30.062 -1.61 1 98 106 TYR B O 1
ATOM 5453 N N . LEU B 1 107 ? -9.844 -32 -0.437 1 98.12 107 LEU B N 1
ATOM 5454 C CA . LEU B 1 107 ? -8.562 -32.406 -0.989 1 98.12 107 LEU B CA 1
ATOM 5455 C C . LEU B 1 107 ? -8.562 -33.906 -1.336 1 98.12 107 LEU B C 1
ATOM 5457 O O . LEU B 1 107 ? -9.461 -34.625 -0.917 1 98.12 107 LEU B O 1
ATOM 5461 N N . ASN B 1 108 ? -7.703 -34.281 -2.213 1 97.81 108 ASN B N 1
ATOM 5462 C CA . ASN B 1 108 ? -7.441 -35.656 -2.623 1 97.81 108 ASN B CA 1
ATOM 5463 C C . ASN B 1 108 ? -6.098 -36.156 -2.1 1 97.81 108 ASN B C 1
ATOM 5465 O O . ASN B 1 108 ? -5.121 -35.406 -2.064 1 97.81 108 ASN B O 1
ATOM 5469 N N . VAL B 1 109 ? -6.105 -37.469 -1.702 1 98.38 109 VAL B N 1
ATOM 5470 C CA . VAL B 1 109 ? -4.863 -38.094 -1.285 1 98.38 109 VAL B CA 1
ATOM 5471 C C . VAL B 1 109 ? -4.645 -39.375 -2.096 1 98.38 109 VAL B C 1
ATOM 5473 O O . VAL B 1 109 ? -5.543 -40.219 -2.199 1 98.38 109 VAL B O 1
ATOM 5476 N N . TRP B 1 110 ? -3.488 -39.531 -2.691 1 97.88 110 TRP B N 1
ATOM 5477 C CA . TRP B 1 110 ? -3.035 -40.75 -3.32 1 97.88 110 TRP B CA 1
ATOM 5478 C C . TRP B 1 110 ? -1.842 -41.344 -2.57 1 97.88 110 TRP B C 1
ATOM 5480 O O . TRP B 1 110 ? -0.864 -40.625 -2.305 1 97.88 110 TRP B O 1
ATOM 5490 N N . THR B 1 111 ? -1.918 -42.562 -2.221 1 97.81 111 THR B N 1
ATOM 5491 C CA . THR B 1 111 ? -0.847 -43.219 -1.469 1 97.81 111 THR B CA 1
ATOM 5492 C C . THR B 1 111 ? -0.625 -44.625 -1.96 1 97.81 111 THR B C 1
ATOM 5494 O O . THR B 1 111 ? -1.581 -45.344 -2.289 1 97.81 111 THR B O 1
ATOM 5497 N N . PRO B 1 112 ? 0.656 -45.062 -2.07 1 95.62 112 PRO B N 1
ATOM 5498 C CA . PRO B 1 112 ? 0.904 -46.438 -2.473 1 95.62 112 PRO B CA 1
ATOM 5499 C C . PRO B 1 112 ? 0.503 -47.438 -1.397 1 95.62 112 PRO B C 1
ATOM 5501 O O . PRO B 1 112 ? 0.083 -48.562 -1.717 1 95.62 112 PRO B O 1
ATOM 5504 N N . ARG B 1 113 ? 0.678 -47.031 -0.137 1 93 113 ARG B N 1
ATOM 5505 C CA . ARG B 1 113 ? 0.355 -47.906 0.997 1 93 113 ARG B CA 1
ATOM 5506 C C . ARG B 1 113 ? 0.22 -47.094 2.281 1 93 113 ARG B C 1
ATOM 5508 O O . ARG B 1 113 ? 0.734 -45.969 2.371 1 93 113 ARG B O 1
ATOM 5515 N N . MET B 1 114 ? -0.461 -47.594 3.201 1 92.5 114 MET B N 1
ATOM 5516 C CA . MET B 1 114 ? -0.678 -46.938 4.488 1 92.5 114 MET B CA 1
ATOM 5517 C C . MET B 1 114 ? 0.051 -47.688 5.605 1 92.5 114 MET B C 1
ATOM 5519 O O . MET B 1 114 ? -0.333 -47.594 6.77 1 92.5 114 MET B O 1
ATOM 5523 N N . ASP B 1 115 ? 1.018 -48.438 5.293 1 84.06 115 ASP B N 1
ATOM 5524 C CA . ASP B 1 115 ? 1.69 -49.375 6.172 1 84.06 115 ASP B CA 1
ATOM 5525 C C . ASP B 1 115 ? 2.633 -48.656 7.137 1 84.06 115 ASP B C 1
ATOM 5527 O O . ASP B 1 115 ? 3.02 -49.219 8.164 1 84.06 115 ASP B O 1
ATOM 5531 N N . SER B 1 116 ? 3.166 -47.531 6.758 1 83.88 116 SER B N 1
ATOM 5532 C CA . SER B 1 116 ? 4.082 -46.719 7.566 1 83.88 116 SER B CA 1
ATOM 5533 C C . SER B 1 116 ? 3.779 -45.25 7.43 1 83.88 116 SER B C 1
ATOM 5535 O O . SER B 1 116 ? 2.928 -44.844 6.633 1 83.88 116 SER B O 1
ATOM 5537 N N . ALA B 1 117 ? 4.336 -44.5 8.336 1 87.56 117 ALA B N 1
ATOM 5538 C CA . ALA B 1 117 ? 4.152 -43.031 8.281 1 87.56 117 ALA B CA 1
ATOM 5539 C C . ALA B 1 117 ? 5.469 -42.344 7.965 1 87.56 117 ALA B C 1
ATOM 5541 O O . ALA B 1 117 ? 5.848 -41.375 8.648 1 87.56 117 ALA B O 1
ATOM 5542 N N . ASN B 1 118 ? 6.113 -42.844 6.844 1 92.88 118 ASN B N 1
ATOM 5543 C CA . ASN B 1 118 ? 7.465 -42.344 6.617 1 92.88 118 ASN B CA 1
ATOM 5544 C C . ASN B 1 118 ? 7.656 -41.875 5.18 1 92.88 118 ASN B C 1
ATOM 5546 O O . ASN B 1 118 ? 8.758 -41.469 4.793 1 92.88 118 ASN B O 1
ATOM 5550 N N . ARG B 1 119 ? 6.574 -41.906 4.395 1 97.75 119 ARG B N 1
ATOM 5551 C CA . ARG B 1 119 ? 6.727 -41.5 3.002 1 97.75 119 ARG B CA 1
ATOM 5552 C C . ARG B 1 119 ? 6.738 -39.969 2.877 1 97.75 119 ARG B C 1
ATOM 5554 O O . ARG B 1 119 ? 5.969 -39.281 3.549 1 97.75 119 ARG B O 1
ATOM 5561 N N . PRO B 1 120 ? 7.664 -39.469 2.027 1 98.25 120 PRO B N 1
ATOM 5562 C CA . PRO B 1 120 ? 7.555 -38.031 1.724 1 98.25 120 PRO B CA 1
ATOM 5563 C C . PRO B 1 120 ? 6.188 -37.656 1.16 1 98.25 120 PRO B C 1
ATOM 5565 O O . PRO B 1 120 ? 5.547 -38.469 0.483 1 98.25 120 PRO B O 1
ATOM 5568 N N . VAL B 1 121 ? 5.742 -36.469 1.504 1 98.81 121 VAL B N 1
ATOM 5569 C CA . VAL B 1 121 ? 4.445 -35.969 1.071 1 98.81 121 VAL B CA 1
ATOM 5570 C C . VAL B 1 121 ? 4.645 -34.812 0.089 1 98.81 121 VAL B C 1
ATOM 5572 O O . VAL B 1 121 ? 5.402 -33.875 0.364 1 98.81 121 VAL B O 1
ATOM 5575 N N . MET B 1 122 ? 4.039 -34.906 -1.073 1 98.88 122 MET B N 1
ATOM 5576 C CA . MET B 1 122 ? 4.027 -33.844 -2.061 1 98.88 122 MET B CA 1
ATOM 5577 C C . MET B 1 122 ? 2.641 -33.188 -2.166 1 98.88 122 MET B C 1
ATOM 5579 O O . MET B 1 122 ? 1.674 -33.875 -2.523 1 98.88 122 MET B O 1
ATOM 5583 N N . VAL B 1 123 ? 2.559 -31.922 -1.818 1 98.88 123 VAL B N 1
ATOM 5584 C CA . VAL B 1 123 ? 1.286 -31.219 -1.822 1 98.88 123 VAL B CA 1
ATOM 5585 C C . VAL B 1 123 ? 1.218 -30.281 -3.033 1 98.88 123 VAL B C 1
ATOM 5587 O O . VAL B 1 123 ? 2 -29.344 -3.141 1 98.88 123 VAL B O 1
ATOM 5590 N N . TRP B 1 124 ? 0.222 -30.547 -3.857 1 98.5 124 TRP B N 1
ATOM 5591 C CA . TRP B 1 124 ? 0.072 -29.828 -5.121 1 98.5 124 TRP B CA 1
ATOM 5592 C C . TRP B 1 124 ? -0.839 -28.625 -4.953 1 98.5 124 TRP B C 1
ATOM 5594 O O . TRP B 1 124 ? -1.949 -28.734 -4.43 1 98.5 124 TRP B O 1
ATOM 5604 N N . LEU B 1 125 ? -0.346 -27.484 -5.41 1 98.19 125 LEU B N 1
ATOM 5605 C CA . LEU B 1 125 ? -1.11 -26.25 -5.559 1 98.19 125 LEU B CA 1
ATOM 5606 C C . LEU B 1 125 ? -1.326 -25.922 -7.031 1 98.19 125 LEU B C 1
ATOM 5608 O O . LEU B 1 125 ? -0.382 -25.562 -7.738 1 98.19 125 LEU B O 1
ATOM 5612 N N . HIS B 1 126 ? -2.564 -26.031 -7.465 1 94.69 126 HIS B N 1
ATOM 5613 C CA . HIS B 1 126 ? -2.842 -25.906 -8.891 1 94.69 126 HIS B CA 1
ATOM 5614 C C . HIS B 1 126 ? -2.693 -24.453 -9.359 1 94.69 126 HIS B C 1
ATOM 5616 O O . HIS B 1 126 ? -2.789 -23.531 -8.555 1 94.69 126 HIS B O 1
ATOM 5622 N N . GLY B 1 127 ? -2.426 -24.328 -10.672 1 93.88 127 GLY B N 1
ATOM 5623 C CA . GLY B 1 127 ? -2.396 -23.016 -11.312 1 93.88 127 GLY B CA 1
ATOM 5624 C C . GLY B 1 127 ? -3.768 -22.531 -11.75 1 93.88 127 GLY B C 1
ATOM 5625 O O . GLY B 1 127 ? -4.789 -23.078 -11.32 1 93.88 127 GLY B O 1
ATOM 5626 N N . GLY B 1 128 ? -3.734 -21.469 -12.508 1 89.38 128 GLY B N 1
ATOM 5627 C CA . GLY B 1 128 ? -4.984 -20.953 -13.039 1 89.38 128 GLY B CA 1
ATOM 5628 C C . GLY B 1 128 ? -5.219 -19.484 -12.695 1 89.38 128 GLY B C 1
ATOM 5629 O O . GLY B 1 128 ? -6.363 -19.047 -12.578 1 89.38 128 GLY B O 1
ATOM 5630 N N . ALA B 1 129 ? -4.18 -18.75 -12.461 1 90.06 129 ALA B N 1
ATOM 5631 C CA . ALA B 1 129 ? -4.18 -17.297 -12.273 1 90.06 129 ALA B CA 1
ATOM 5632 C C . ALA B 1 129 ? -5.117 -16.891 -11.141 1 90.06 129 ALA B C 1
ATOM 5634 O O . ALA B 1 129 ? -5.699 -15.805 -11.164 1 90.06 129 ALA B O 1
ATOM 5635 N N . PHE B 1 130 ? -5.43 -17.891 -10.25 1 92.44 130 PHE B N 1
ATOM 5636 C CA . PHE B 1 130 ? -6.312 -17.688 -9.102 1 92.44 130 PHE B CA 1
ATOM 5637 C C . PHE B 1 130 ? -7.75 -17.453 -9.562 1 92.44 130 PHE B C 1
ATOM 5639 O O . PHE B 1 130 ? -8.562 -16.906 -8.812 1 92.44 130 PHE B O 1
ATOM 5646 N N . LEU B 1 131 ? -8.055 -17.859 -10.805 1 89.81 131 LEU B N 1
ATOM 5647 C CA . LEU B 1 131 ? -9.406 -17.719 -11.336 1 89.81 131 LEU B CA 1
ATOM 5648 C C . LEU B 1 131 ? -9.992 -19.078 -11.688 1 89.81 131 LEU B C 1
ATOM 5650 O O . LEU B 1 131 ? -11.211 -19.219 -11.812 1 89.81 131 LEU B O 1
ATOM 5654 N N . MET B 1 132 ? -9.07 -19.953 -11.922 1 88.25 132 MET B N 1
ATOM 5655 C CA . MET B 1 132 ? -9.5 -21.281 -12.32 1 88.25 132 MET B CA 1
ATOM 5656 C C . MET B 1 132 ? -8.523 -22.344 -11.828 1 88.25 132 MET B C 1
ATOM 5658 O O . MET B 1 132 ? -7.434 -22.016 -11.352 1 88.25 132 MET B O 1
ATOM 5662 N N . GLY B 1 133 ? -8.906 -23.594 -11.977 1 89.06 133 GLY B N 1
ATOM 5663 C CA . GLY B 1 133 ? -8.117 -24.719 -11.531 1 89.06 133 GLY B CA 1
ATOM 5664 C C . GLY B 1 133 ? -8.836 -25.578 -10.508 1 89.06 133 GLY B C 1
ATOM 5665 O O . GLY B 1 133 ? -9.844 -25.156 -9.93 1 89.06 133 GLY B O 1
ATOM 5666 N N . SER B 1 134 ? -8.289 -26.781 -10.375 1 90.81 134 SER B N 1
ATOM 5667 C CA . SER B 1 134 ? -8.945 -27.703 -9.461 1 90.81 134 SER B CA 1
ATOM 5668 C C . SER B 1 134 ? -8.07 -28.922 -9.156 1 90.81 134 SER B C 1
ATOM 5670 O O . SER B 1 134 ? -7.312 -29.375 -10.023 1 90.81 134 SER B O 1
ATOM 5672 N N . ALA B 1 135 ? -8.281 -29.422 -7.973 1 87.94 135 ALA B N 1
ATOM 5673 C CA . ALA B 1 135 ? -7.68 -30.703 -7.605 1 87.94 135 ALA B CA 1
ATOM 5674 C C . ALA B 1 135 ? -8.336 -31.859 -8.367 1 87.94 135 ALA B C 1
ATOM 5676 O O . ALA B 1 135 ? -7.777 -32.969 -8.438 1 87.94 135 ALA B O 1
ATOM 5677 N N . SER B 1 136 ? -9.414 -31.562 -8.938 1 84.88 136 SER B N 1
ATOM 5678 C CA . SER B 1 136 ? -10.211 -32.625 -9.562 1 84.88 136 SER B CA 1
ATOM 5679 C C . SER B 1 136 ? -9.883 -32.75 -11.047 1 84.88 136 SER B C 1
ATOM 5681 O O . SER B 1 136 ? -10.359 -33.656 -11.711 1 84.88 136 SER B O 1
ATOM 5683 N N . HIS B 1 137 ? -9.062 -31.828 -11.469 1 83 137 HIS B N 1
ATOM 5684 C CA . HIS B 1 137 ? -8.68 -31.906 -12.875 1 83 137 HIS B CA 1
ATOM 5685 C C . HIS B 1 137 ? -7.754 -33.094 -13.133 1 83 137 HIS B C 1
ATOM 5687 O O . HIS B 1 137 ? -6.852 -33.375 -12.336 1 83 137 HIS B O 1
ATOM 5693 N N . SER B 1 138 ? -8.031 -33.75 -14.211 1 78 138 SER B N 1
ATOM 5694 C CA . SER B 1 138 ? -7.246 -34.938 -14.57 1 78 138 SER B CA 1
ATOM 5695 C C . SER B 1 138 ? -5.77 -34.594 -14.719 1 78 138 SER B C 1
ATOM 5697 O O . SER B 1 138 ? -4.898 -35.406 -14.469 1 78 138 SER B O 1
ATOM 5699 N N . TYR B 1 139 ? -5.582 -33.375 -15.094 1 78.88 139 TYR B N 1
ATOM 5700 C CA . TYR B 1 139 ? -4.227 -32.844 -15.266 1 78.88 139 TYR B CA 1
ATOM 5701 C C . TYR B 1 139 ? -3.504 -32.75 -13.922 1 78.88 139 TYR B C 1
ATOM 5703 O O . TYR B 1 139 ? -2.271 -32.719 -13.883 1 78.88 139 TYR B O 1
ATOM 5711 N N . ASN B 1 140 ? -4.223 -32.844 -12.836 1 83.5 140 ASN B N 1
ATOM 5712 C CA . ASN B 1 140 ? -3.666 -32.719 -11.492 1 83.5 140 ASN B CA 1
ATOM 5713 C C . ASN B 1 140 ? -3.779 -34.031 -10.719 1 83.5 140 ASN B C 1
ATOM 5715 O O . ASN B 1 140 ? -3.727 -34.031 -9.484 1 83.5 140 ASN B O 1
ATOM 5719 N N . ASN B 1 141 ? -3.918 -35.094 -11.484 1 89.44 141 ASN B N 1
ATOM 5720 C CA . ASN B 1 141 ? -4.047 -36.438 -10.867 1 89.44 141 ASN B CA 1
ATOM 5721 C C . ASN B 1 141 ? -2.699 -36.969 -10.391 1 89.44 141 ASN B C 1
ATOM 5723 O O . ASN B 1 141 ? -1.818 -37.25 -11.211 1 89.44 141 ASN B O 1
ATOM 5727 N N . GLY B 1 142 ? -2.592 -37.188 -9.047 1 95.56 142 GLY B N 1
ATOM 5728 C CA . GLY B 1 142 ? -1.315 -37.562 -8.445 1 95.56 142 GLY B CA 1
ATOM 5729 C C . GLY B 1 142 ? -1.081 -39.031 -8.359 1 95.56 142 GLY B C 1
ATOM 5730 O O . GLY B 1 142 ? -0.086 -39.5 -7.781 1 95.56 142 GLY B O 1
ATOM 5731 N N . SER B 1 143 ? -1.911 -39.906 -9.023 1 95.69 143 SER B N 1
ATOM 5732 C CA . SER B 1 143 ? -1.863 -41.344 -8.844 1 95.69 143 SER B CA 1
ATOM 5733 C C . SER B 1 143 ? -0.57 -41.938 -9.398 1 95.69 143 SER B C 1
ATOM 5735 O O . SER B 1 143 ? 0.068 -42.781 -8.75 1 95.69 143 SER B O 1
ATOM 5737 N N . VAL B 1 144 ? -0.176 -41.469 -10.609 1 96.44 144 VAL B N 1
ATOM 5738 C CA . VAL B 1 144 ? 1.015 -42.031 -11.242 1 96.44 144 VAL B CA 1
ATOM 5739 C C . VAL B 1 144 ? 2.254 -41.625 -10.438 1 96.44 144 VAL B C 1
ATOM 5741 O O . VAL B 1 144 ? 3.119 -42.469 -10.18 1 96.44 144 VAL B O 1
ATOM 5744 N N . LEU B 1 145 ? 2.305 -40.375 -10.055 1 97.31 145 LEU B N 1
ATOM 5745 C CA . LEU B 1 145 ? 3.424 -39.875 -9.258 1 97.31 145 LEU B CA 1
ATOM 5746 C C . LEU B 1 145 ? 3.52 -40.625 -7.934 1 97.31 145 LEU B C 1
ATOM 5748 O O . LEU B 1 145 ? 4.613 -41 -7.508 1 97.31 145 LEU B O 1
ATOM 5752 N N . ALA B 1 146 ? 2.438 -40.875 -7.281 1 97.69 146 ALA B N 1
ATOM 5753 C CA . ALA B 1 146 ? 2.402 -41.625 -6.02 1 97.69 146 ALA B CA 1
ATOM 5754 C C . ALA B 1 146 ? 2.85 -43.062 -6.219 1 97.69 146 ALA B C 1
ATOM 5756 O O . ALA B 1 146 ? 3.66 -43.562 -5.449 1 97.69 146 ALA B O 1
ATOM 5757 N N . ALA B 1 147 ? 2.357 -43.688 -7.234 1 96.06 147 ALA B N 1
ATOM 5758 C CA . ALA B 1 147 ? 2.605 -45.094 -7.492 1 96.06 147 ALA B CA 1
ATOM 5759 C C . ALA B 1 147 ? 4.074 -45.344 -7.824 1 96.06 147 ALA B C 1
ATOM 5761 O O . ALA B 1 147 ? 4.703 -46.25 -7.258 1 96.06 147 ALA B O 1
ATOM 5762 N N . LEU B 1 148 ? 4.562 -44.562 -8.68 1 94.62 148 LEU B N 1
ATOM 5763 C CA . LEU B 1 148 ? 5.902 -44.844 -9.195 1 94.62 148 LEU B CA 1
ATOM 5764 C C . LEU B 1 148 ? 6.961 -44.188 -8.297 1 94.62 148 LEU B C 1
ATOM 5766 O O . LEU B 1 148 ? 8.102 -44.656 -8.25 1 94.62 148 LEU B O 1
ATOM 5770 N N . GLY B 1 149 ? 6.625 -43.188 -7.57 1 95.88 149 GLY B N 1
ATOM 5771 C CA . GLY B 1 149 ? 7.582 -42.469 -6.758 1 95.88 149 GLY B CA 1
ATOM 5772 C C . GLY B 1 149 ? 7.629 -42.938 -5.316 1 95.88 149 GLY B C 1
ATOM 5773 O O . GLY B 1 149 ? 8.523 -42.562 -4.559 1 95.88 149 GLY B O 1
ATOM 5774 N N . ASP B 1 150 ? 6.684 -43.75 -4.898 1 96.12 150 ASP B N 1
ATOM 5775 C CA . ASP B 1 150 ? 6.527 -44.156 -3.508 1 96.12 150 ASP B CA 1
ATOM 5776 C C . ASP B 1 150 ? 6.457 -42.969 -2.576 1 96.12 150 ASP B C 1
ATOM 5778 O O . ASP B 1 150 ? 7.234 -42.844 -1.624 1 96.12 150 ASP B O 1
ATOM 5782 N N . VAL B 1 151 ? 5.613 -42.062 -2.91 1 98.19 151 VAL B N 1
ATOM 5783 C CA . VAL B 1 151 ? 5.32 -40.844 -2.15 1 98.19 151 VAL B CA 1
ATOM 5784 C C . VAL B 1 151 ? 3.809 -40.688 -1.981 1 98.19 151 VAL B C 1
ATOM 5786 O O . VAL B 1 151 ? 3.033 -41.344 -2.693 1 98.19 151 VAL B O 1
ATOM 5789 N N . VAL B 1 152 ? 3.406 -39.938 -0.962 1 98.62 152 VAL B N 1
ATOM 5790 C CA . VAL B 1 152 ? 2.012 -39.531 -0.836 1 98.62 152 VAL B CA 1
ATOM 5791 C C . VAL B 1 152 ? 1.797 -38.188 -1.56 1 98.62 152 VAL B C 1
ATOM 5793 O O . VAL B 1 152 ? 2.582 -37.25 -1.397 1 98.62 152 VAL B O 1
ATOM 5796 N N . VAL B 1 153 ? 0.794 -38.156 -2.436 1 98.69 153 VAL B N 1
ATOM 5797 C CA . VAL B 1 153 ? 0.478 -36.906 -3.148 1 98.69 153 VAL B CA 1
ATOM 5798 C C . VAL B 1 153 ? -0.862 -36.375 -2.666 1 98.69 153 VAL B C 1
ATOM 5800 O O . VAL B 1 153 ? -1.838 -37.094 -2.545 1 98.69 153 VAL B O 1
ATOM 5803 N N . VAL B 1 154 ? -0.87 -35.094 -2.32 1 98.81 154 VAL B N 1
ATOM 5804 C CA . VAL B 1 154 ? -2.086 -34.406 -1.906 1 98.81 154 VAL B CA 1
ATOM 5805 C C . VAL B 1 154 ? -2.381 -33.25 -2.869 1 98.81 154 VAL B C 1
ATOM 5807 O O . VAL B 1 154 ? -1.477 -32.5 -3.256 1 98.81 154 VAL B O 1
ATOM 5810 N N . ALA B 1 155 ? -3.588 -33.156 -3.365 1 98 155 ALA B N 1
ATOM 5811 C CA . ALA B 1 155 ? -4.062 -32.031 -4.145 1 98 155 ALA B CA 1
ATOM 5812 C C . ALA B 1 155 ? -5.297 -31.391 -3.5 1 98 155 ALA B C 1
ATOM 5814 O O . ALA B 1 155 ? -6.199 -32.094 -3.051 1 98 155 ALA B O 1
ATOM 5815 N N . MET B 1 156 ? -5.359 -30.047 -3.457 1 97.94 156 MET B N 1
ATOM 5816 C CA . MET B 1 156 ? -6.453 -29.391 -2.746 1 97.94 156 MET B CA 1
ATOM 5817 C C . MET B 1 156 ? -7.16 -28.375 -3.646 1 97.94 156 MET B C 1
ATOM 5819 O O . MET B 1 156 ? -6.555 -27.844 -4.57 1 97.94 156 MET B O 1
ATOM 5823 N N . ASN B 1 157 ? -8.438 -28.219 -3.371 1 96.88 157 ASN B N 1
ATOM 5824 C CA . ASN B 1 157 ? -9.172 -27.062 -3.867 1 96.88 157 ASN B CA 1
ATOM 5825 C C . ASN B 1 157 ? -9.016 -25.859 -2.938 1 96.88 157 ASN B C 1
ATOM 5827 O O . ASN B 1 157 ? -8.742 -26.031 -1.747 1 96.88 157 ASN B O 1
ATOM 5831 N N . TYR B 1 158 ? -9.125 -24.75 -3.477 1 98.25 158 TYR B N 1
ATOM 5832 C CA . TYR B 1 158 ? -9.227 -23.5 -2.725 1 98.25 158 TYR B CA 1
ATOM 5833 C C . TYR B 1 158 ? -10.07 -22.484 -3.473 1 98.25 158 TYR B C 1
ATOM 5835 O O . TYR B 1 158 ? -10.25 -22.578 -4.688 1 98.25 158 TYR B O 1
ATOM 5843 N N . ARG B 1 159 ? -10.68 -21.609 -2.812 1 97.81 159 ARG B N 1
ATOM 5844 C CA . ARG B 1 159 ? -11.586 -20.625 -3.412 1 97.81 159 ARG B CA 1
ATOM 5845 C C . ARG B 1 159 ? -10.852 -19.75 -4.418 1 97.81 159 ARG B C 1
ATOM 5847 O O . ARG B 1 159 ? -9.672 -19.438 -4.23 1 97.81 159 ARG B O 1
ATOM 5854 N N . LEU B 1 160 ? -11.586 -19.234 -5.43 1 95.88 160 LEU B N 1
ATOM 5855 C CA . LEU B 1 160 ? -11.023 -18.516 -6.57 1 95.88 160 LEU B CA 1
ATOM 5856 C C . LEU B 1 160 ? -11.75 -17.203 -6.809 1 95.88 160 LEU B C 1
ATOM 5858 O O . LEU B 1 160 ? -12.844 -16.984 -6.281 1 95.88 160 LEU B O 1
ATOM 5862 N N . GLY B 1 161 ? -11.141 -16.328 -7.59 1 94.81 161 GLY B N 1
ATOM 5863 C CA . GLY B 1 161 ? -11.781 -15.086 -8.016 1 94.81 161 GLY B CA 1
ATOM 5864 C C . GLY B 1 161 ? -12.312 -14.266 -6.859 1 94.81 161 GLY B C 1
ATOM 5865 O O . GLY B 1 161 ? -11.625 -14.078 -5.852 1 94.81 161 GLY B O 1
ATOM 5866 N N . ALA B 1 162 ? -13.523 -13.852 -6.996 1 97.06 162 ALA B N 1
ATOM 5867 C CA . ALA B 1 162 ? -14.141 -13.008 -5.977 1 97.06 162 ALA B CA 1
ATOM 5868 C C . ALA B 1 162 ? -14.281 -13.758 -4.656 1 97.06 162 ALA B C 1
ATOM 5870 O O . ALA B 1 162 ? -14.164 -13.164 -3.582 1 97.06 162 ALA B O 1
ATOM 5871 N N . PHE B 1 163 ? -14.438 -15.055 -4.758 1 98.19 163 PHE B N 1
ATOM 5872 C CA . PHE B 1 163 ? -14.625 -15.859 -3.557 1 98.19 163 PHE B CA 1
ATOM 5873 C C . PHE B 1 163 ? -13.328 -15.977 -2.766 1 98.19 163 PHE B C 1
ATOM 5875 O O . PHE B 1 163 ? -13.352 -16.141 -1.545 1 98.19 163 PHE B O 1
ATOM 5882 N N . GLY B 1 164 ? -12.25 -15.852 -3.479 1 98.06 164 GLY B N 1
ATOM 5883 C CA . GLY B 1 164 ? -10.953 -16.031 -2.838 1 98.06 164 GLY B CA 1
ATOM 5884 C C . GLY B 1 164 ? -10.297 -14.734 -2.434 1 98.06 164 GLY B C 1
ATOM 5885 O O . GLY B 1 164 ? -9.43 -14.711 -1.553 1 98.06 164 GLY B O 1
ATOM 5886 N N . PHE B 1 165 ? -10.812 -13.586 -3.035 1 97.69 165 PHE B N 1
ATOM 5887 C CA . PHE B 1 165 ? -9.938 -12.43 -2.883 1 97.69 165 PHE B CA 1
ATOM 5888 C C . PHE B 1 165 ? -10.75 -11.18 -2.557 1 97.69 165 PHE B C 1
ATOM 5890 O O . PHE B 1 165 ? -10.18 -10.117 -2.291 1 97.69 165 PHE B O 1
ATOM 5897 N N . PHE B 1 166 ? -12.117 -11.281 -2.518 1 97.94 166 PHE B N 1
ATOM 5898 C CA . PHE B 1 166 ? -12.891 -10.156 -2 1 97.94 166 PHE B CA 1
ATOM 5899 C C . PHE B 1 166 ? -12.477 -9.82 -0.572 1 97.94 166 PHE B C 1
ATOM 5901 O O . PHE B 1 166 ? -12.25 -10.719 0.242 1 97.94 166 PHE B O 1
ATOM 5908 N N . THR B 1 167 ? -12.352 -8.469 -0.281 1 98.19 167 THR B N 1
ATOM 5909 C CA . THR B 1 167 ? -11.977 -8.07 1.071 1 98.19 167 THR B CA 1
ATOM 5910 C C . THR B 1 167 ? -12.719 -6.805 1.487 1 98.19 167 THR B C 1
ATOM 5912 O O . THR B 1 167 ? -12.922 -5.898 0.675 1 98.19 167 THR B O 1
ATOM 5915 N N . ALA B 1 168 ? -13.18 -6.828 2.676 1 97.31 168 ALA B N 1
ATOM 5916 C CA . ALA B 1 168 ? -13.641 -5.613 3.338 1 97.31 168 ALA B CA 1
ATOM 5917 C C . ALA B 1 168 ? -12.602 -5.109 4.34 1 97.31 168 ALA B C 1
ATOM 5919 O O . ALA B 1 168 ? -12.836 -4.125 5.043 1 97.31 168 ALA B O 1
ATOM 5920 N N . ASP B 1 169 ? -11.453 -5.797 4.332 1 95.75 169 ASP B N 1
ATOM 5921 C CA . ASP B 1 169 ? -10.398 -5.496 5.289 1 95.75 169 ASP B CA 1
ATOM 5922 C C . ASP B 1 169 ? -10.945 -5.445 6.715 1 95.75 169 ASP B C 1
ATOM 5924 O O . ASP B 1 169 ? -10.648 -4.512 7.465 1 95.75 169 ASP B O 1
ATOM 5928 N N . THR B 1 170 ? -11.812 -6.344 6.996 1 96.06 170 THR B N 1
ATOM 5929 C CA . THR B 1 170 ? -12.367 -6.598 8.328 1 96.06 170 THR B CA 1
ATOM 5930 C C . THR B 1 170 ? -12.172 -8.055 8.727 1 96.06 170 THR B C 1
ATOM 5932 O O . THR B 1 170 ? -11.781 -8.883 7.898 1 96.06 170 THR B O 1
ATOM 5935 N N . GLU B 1 171 ? -12.414 -8.352 9.953 1 94.38 171 GLU B N 1
ATOM 5936 C CA . GLU B 1 171 ? -12.328 -9.742 10.414 1 94.38 171 GLU B CA 1
ATOM 5937 C C . GLU B 1 171 ? -13.352 -10.617 9.711 1 94.38 171 GLU B C 1
ATOM 5939 O O . GLU B 1 171 ? -13.102 -11.805 9.469 1 94.38 171 GLU B O 1
ATOM 5944 N N . GLU B 1 172 ? -14.477 -10.047 9.305 1 95.56 172 GLU B N 1
ATOM 5945 C CA . GLU B 1 172 ? -15.57 -10.797 8.703 1 95.56 172 GLU B CA 1
ATOM 5946 C C . GLU B 1 172 ? -15.273 -11.141 7.246 1 95.56 172 GLU B C 1
ATOM 5948 O O . GLU B 1 172 ? -15.758 -12.141 6.723 1 95.56 172 GLU B O 1
ATOM 5953 N N . ALA B 1 173 ? -14.555 -10.312 6.629 1 97.88 173 ALA B N 1
ATOM 5954 C CA . ALA B 1 173 ? -14.141 -10.516 5.242 1 97.88 173 ALA B CA 1
ATOM 5955 C C . ALA B 1 173 ? -12.719 -10.008 5.016 1 97.88 173 ALA B C 1
ATOM 5957 O O . ALA B 1 173 ? -12.508 -9.008 4.328 1 97.88 173 ALA B O 1
ATOM 5958 N N . PRO B 1 174 ? -11.75 -10.711 5.477 1 97.25 174 PRO B N 1
ATOM 5959 C CA . PRO B 1 174 ? -10.375 -10.203 5.559 1 97.25 174 PRO B CA 1
ATOM 5960 C C . PRO B 1 174 ? -9.672 -10.195 4.203 1 97.25 174 PRO B C 1
ATOM 5962 O O . PRO B 1 174 ? -8.664 -9.5 4.031 1 97.25 174 PRO B O 1
ATOM 5965 N N . GLY B 1 175 ? -10.094 -11.008 3.213 1 97.31 175 GLY B N 1
ATOM 5966 C CA . GLY B 1 175 ? -9.359 -11.195 1.974 1 97.31 175 GLY B CA 1
ATOM 5967 C C . GLY B 1 175 ? -8.344 -12.32 2.049 1 97.31 175 GLY B C 1
ATOM 5968 O O . GLY B 1 175 ? -8.227 -12.984 3.078 1 97.31 175 GLY B O 1
ATOM 5969 N N . ASN B 1 176 ? -7.699 -12.672 0.892 1 98.44 176 ASN B N 1
ATOM 5970 C CA . ASN B 1 176 ? -6.699 -13.727 0.773 1 98.44 176 ASN B CA 1
ATOM 5971 C C . ASN B 1 176 ? -7.246 -15.07 1.248 1 98.44 176 ASN B C 1
ATOM 5973 O O . ASN B 1 176 ? -6.523 -15.852 1.865 1 98.44 176 ASN B O 1
ATOM 5977 N N . LEU B 1 177 ? -8.508 -15.289 0.983 1 98.75 177 LEU B N 1
ATOM 5978 C CA . LEU B 1 177 ? -9.133 -16.5 1.477 1 98.75 177 LEU B CA 1
ATOM 5979 C C . LEU B 1 177 ? -8.594 -17.734 0.746 1 98.75 177 LEU B C 1
ATOM 5981 O O . LEU B 1 177 ? -8.531 -18.828 1.317 1 98.75 177 LEU B O 1
ATOM 5985 N N . ALA B 1 178 ? -8.164 -17.547 -0.512 1 98.69 178 ALA B N 1
ATOM 5986 C CA . ALA B 1 178 ? -7.488 -18.625 -1.218 1 98.69 178 ALA B CA 1
ATOM 5987 C C . ALA B 1 178 ? -6.316 -19.172 -0.403 1 98.69 178 ALA B C 1
ATOM 5989 O O . ALA B 1 178 ? -6.141 -20.391 -0.288 1 98.69 178 ALA B O 1
ATOM 5990 N N . PHE B 1 179 ? -5.559 -18.297 0.222 1 98.81 179 PHE B N 1
ATOM 5991 C CA . PHE B 1 179 ? -4.359 -18.688 0.949 1 98.81 179 PHE B CA 1
ATOM 5992 C C . PHE B 1 179 ? -4.715 -19.219 2.336 1 98.81 179 PHE B C 1
ATOM 5994 O O . PHE B 1 179 ? -4.051 -20.109 2.857 1 98.81 179 PHE B O 1
ATOM 6001 N N . HIS B 1 180 ? -5.754 -18.625 2.891 1 98.88 180 HIS B N 1
ATOM 6002 C CA . HIS B 1 180 ? -6.234 -19.188 4.152 1 98.88 180 HIS B CA 1
ATOM 6003 C C . HIS B 1 180 ? -6.785 -20.594 3.961 1 98.88 180 HIS B C 1
ATOM 6005 O O . HIS B 1 180 ? -6.656 -21.438 4.852 1 98.88 180 HIS B O 1
ATOM 6011 N N . ASP B 1 181 ? -7.461 -20.812 2.822 1 98.94 181 ASP B N 1
ATOM 6012 C CA . ASP B 1 181 ? -7.887 -22.156 2.492 1 98.94 181 ASP B CA 1
ATOM 6013 C C . ASP B 1 181 ? -6.691 -23.109 2.4 1 98.94 181 ASP B C 1
ATOM 6015 O O . ASP B 1 181 ? -6.691 -24.172 3.01 1 98.94 181 ASP B O 1
ATOM 6019 N N . GLN B 1 182 ? -5.688 -22.719 1.704 1 98.94 182 GLN B N 1
ATOM 6020 C CA . GLN B 1 182 ? -4.484 -23.531 1.551 1 98.94 182 GLN B CA 1
ATOM 6021 C C . GLN B 1 182 ? -3.814 -23.781 2.898 1 98.94 182 GLN B C 1
ATOM 6023 O O . GLN B 1 182 ? -3.352 -24.891 3.17 1 98.94 182 GLN B O 1
ATOM 6028 N N . LEU B 1 183 ? -3.762 -22.703 3.707 1 98.88 183 LEU B N 1
ATOM 6029 C CA . LEU B 1 183 ? -3.166 -22.812 5.035 1 98.88 183 LEU B CA 1
ATOM 6030 C C . LEU B 1 183 ? -3.893 -23.859 5.875 1 98.88 183 LEU B C 1
ATOM 6032 O O . LEU B 1 183 ? -3.256 -24.688 6.523 1 98.88 183 LEU B O 1
ATOM 6036 N N . LEU B 1 184 ? -5.195 -23.812 5.824 1 98.88 184 LEU B N 1
ATOM 6037 C CA . LEU B 1 184 ? -5.961 -24.797 6.586 1 98.88 184 LEU B CA 1
ATOM 6038 C C . LEU B 1 184 ? -5.738 -26.203 6.039 1 98.88 184 LEU B C 1
ATOM 6040 O O . LEU B 1 184 ? -5.648 -27.172 6.809 1 98.88 184 LEU B O 1
ATOM 6044 N N . ALA B 1 185 ? -5.688 -26.328 4.762 1 98.94 185 ALA B N 1
ATOM 6045 C CA . ALA B 1 185 ? -5.395 -27.625 4.148 1 98.94 185 ALA B CA 1
ATOM 6046 C C . ALA B 1 185 ? -4.023 -28.141 4.582 1 98.94 185 ALA B C 1
ATOM 6048 O O . ALA B 1 185 ? -3.85 -29.328 4.812 1 98.94 185 ALA B O 1
ATOM 6049 N N . LEU B 1 186 ? -3.045 -27.25 4.688 1 98.88 186 LEU B N 1
ATOM 6050 C CA . LEU B 1 186 ? -1.711 -27.656 5.125 1 98.88 186 LEU B CA 1
ATOM 6051 C C . LEU B 1 186 ? -1.73 -28.109 6.578 1 98.88 186 LEU B C 1
ATOM 6053 O O . LEU B 1 186 ? -1.02 -29.047 6.949 1 98.88 186 LEU B O 1
ATOM 6057 N N . HIS B 1 187 ? -2.521 -27.453 7.383 1 98.81 187 HIS B N 1
ATOM 6058 C CA . HIS B 1 187 ? -2.711 -27.938 8.742 1 98.81 187 HIS B CA 1
ATOM 6059 C C . HIS B 1 187 ? -3.348 -29.328 8.75 1 98.81 187 HIS B C 1
ATOM 6061 O O . HIS B 1 187 ? -2.959 -30.188 9.539 1 98.81 187 HIS B O 1
ATOM 6067 N N . TRP B 1 188 ? -4.309 -29.516 7.902 1 98.81 188 TRP B N 1
ATOM 6068 C CA . TRP B 1 188 ? -4.926 -30.828 7.773 1 98.81 188 TRP B CA 1
ATOM 6069 C C . TRP B 1 188 ? -3.887 -31.891 7.434 1 98.81 188 TRP B C 1
ATOM 6071 O O . TRP B 1 188 ? -3.889 -32.969 8.008 1 98.81 188 TRP B O 1
ATOM 6081 N N . VAL B 1 189 ? -3.033 -31.578 6.492 1 98.88 189 VAL B N 1
ATOM 6082 C CA . VAL B 1 189 ? -1.975 -32.5 6.094 1 98.88 189 VAL B CA 1
ATOM 6083 C C . VAL B 1 189 ? -1.089 -32.812 7.297 1 98.88 189 VAL B C 1
ATOM 6085 O O . VAL B 1 189 ? -0.81 -34 7.578 1 98.88 189 VAL B O 1
ATOM 6088 N N . HIS B 1 190 ? -0.68 -31.812 7.973 1 98.44 190 HIS B N 1
ATOM 6089 C CA . HIS B 1 190 ? 0.166 -32 9.148 1 98.44 190 HIS B CA 1
ATOM 6090 C C . HIS B 1 190 ? -0.494 -32.906 10.164 1 98.44 190 HIS B C 1
ATOM 6092 O O . HIS B 1 190 ? 0.157 -33.812 10.711 1 98.44 190 HIS B O 1
ATOM 6098 N N . ASP B 1 191 ? -1.737 -32.844 10.312 1 98.19 191 ASP B N 1
ATOM 6099 C CA . ASP B 1 191 ? -2.451 -33.5 11.391 1 98.19 191 ASP B CA 1
ATOM 6100 C C . ASP B 1 191 ? -2.836 -34.938 10.984 1 98.19 191 ASP B C 1
ATOM 6102 O O . ASP B 1 191 ? -2.998 -35.812 11.844 1 98.19 191 ASP B O 1
ATOM 6106 N N . ASN B 1 192 ? -2.965 -35.156 9.641 1 98.56 192 ASN B N 1
ATOM 6107 C CA . ASN B 1 192 ? -3.682 -36.375 9.273 1 98.56 192 ASN B CA 1
ATOM 6108 C C . ASN B 1 192 ? -2.848 -37.281 8.352 1 98.56 192 ASN B C 1
ATOM 6110 O O . ASN B 1 192 ? -3.148 -38.438 8.18 1 98.56 192 ASN B O 1
ATOM 6114 N N . ILE B 1 193 ? -1.794 -36.812 7.82 1 98.62 193 ILE B N 1
ATOM 6115 C CA . ILE B 1 193 ? -1.206 -37.469 6.66 1 98.62 193 ILE B CA 1
ATOM 6116 C C . ILE B 1 193 ? -0.539 -38.781 7.094 1 98.62 193 ILE B C 1
ATOM 6118 O O . ILE B 1 193 ? -0.283 -39.656 6.262 1 98.62 193 ILE B O 1
ATOM 6122 N N . ARG B 1 194 ? -0.274 -38.938 8.398 1 98.06 194 ARG B N 1
ATOM 6123 C CA . ARG B 1 194 ? 0.308 -40.156 8.922 1 98.06 194 ARG B CA 1
ATOM 6124 C C . ARG B 1 194 ? -0.599 -41.344 8.641 1 98.06 194 ARG B C 1
ATOM 6126 O O . ARG B 1 194 ? -0.118 -42.469 8.367 1 98.06 194 ARG B O 1
ATOM 6133 N N . SER B 1 195 ? -1.847 -41.125 8.711 1 97.5 195 SER B N 1
ATOM 6134 C CA . SER B 1 195 ? -2.82 -42.219 8.508 1 97.5 195 SER B CA 1
ATOM 6135 C C . SER B 1 195 ? -2.832 -42.688 7.055 1 97.5 195 SER B C 1
ATOM 6137 O O . SER B 1 195 ? -3.369 -43.75 6.746 1 97.5 195 SER B O 1
ATOM 6139 N N . PHE B 1 196 ? -2.225 -41.969 6.219 1 98.06 196 PHE B N 1
ATOM 6140 C CA . P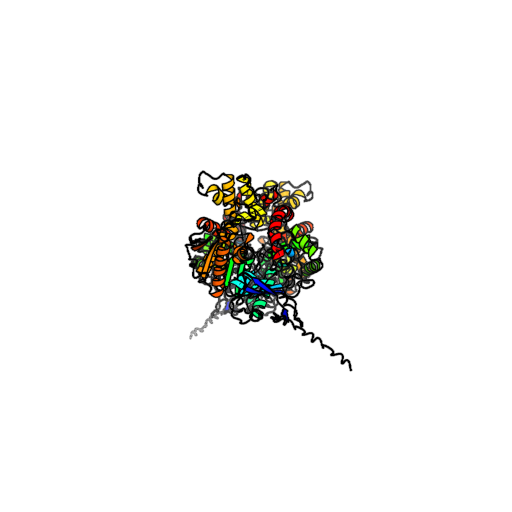HE B 1 196 ? -2.191 -42.281 4.797 1 98.06 196 PHE B CA 1
ATOM 6141 C C . PHE B 1 196 ? -0.796 -42.719 4.371 1 98.06 196 PHE B C 1
ATOM 6143 O O . PHE B 1 196 ? -0.513 -42.844 3.176 1 98.06 196 PHE B O 1
ATOM 6150 N N . GLY B 1 197 ? 0.043 -42.844 5.355 1 97.44 197 GLY B N 1
ATOM 6151 C CA . GLY B 1 197 ? 1.386 -43.312 5.09 1 97.44 197 GLY B CA 1
ATOM 6152 C C . GLY B 1 197 ? 2.395 -42.219 4.875 1 97.44 197 GLY B C 1
ATOM 6153 O O . GLY B 1 197 ? 3.555 -42.469 4.547 1 97.44 197 GLY B O 1
ATOM 6154 N N . GLY B 1 198 ? 1.985 -40.969 5.059 1 98.31 198 GLY B N 1
ATOM 6155 C CA . GLY B 1 198 ? 2.859 -39.844 4.82 1 98.31 198 GLY B CA 1
ATOM 6156 C C . GLY B 1 198 ? 3.559 -39.344 6.074 1 98.31 198 GLY B C 1
ATOM 6157 O O . GLY B 1 198 ? 3.021 -39.469 7.176 1 98.31 198 GLY B O 1
ATOM 6158 N N . ASP B 1 199 ? 4.742 -38.781 5.938 1 98.19 199 ASP B N 1
ATOM 6159 C CA . ASP B 1 199 ? 5.496 -38.125 7.004 1 98.19 199 ASP B CA 1
ATOM 6160 C C . ASP B 1 199 ? 5.211 -36.625 7.043 1 98.19 199 ASP B C 1
ATOM 6162 O O . ASP B 1 199 ? 5.617 -35.875 6.141 1 98.19 199 ASP B O 1
ATOM 6166 N N . PRO B 1 200 ? 4.574 -36.094 8.094 1 97.69 200 PRO B N 1
ATOM 6167 C CA . PRO B 1 200 ? 4.23 -34.688 8.133 1 97.69 200 PRO B CA 1
ATOM 6168 C C . PRO B 1 200 ? 5.461 -33.781 8.203 1 97.69 200 PRO B C 1
ATOM 6170 O O . PRO B 1 200 ? 5.352 -32.562 7.992 1 97.69 200 PRO B O 1
ATOM 6173 N N . ASP B 1 201 ? 6.641 -34.344 8.477 1 97.06 201 ASP B N 1
ATOM 6174 C CA . ASP B 1 201 ? 7.859 -33.531 8.586 1 97.06 201 ASP B CA 1
ATOM 6175 C C . ASP B 1 201 ? 8.609 -33.5 7.25 1 97.06 201 ASP B C 1
ATOM 6177 O O . ASP B 1 201 ? 9.625 -32.812 7.125 1 97.06 201 ASP B O 1
ATOM 6181 N N . GLN B 1 202 ? 8.109 -34.25 6.27 1 97.81 202 GLN B N 1
ATOM 6182 C CA . GLN B 1 202 ? 8.703 -34.281 4.941 1 97.81 202 GLN B CA 1
ATOM 6183 C C . GLN B 1 202 ? 7.703 -33.875 3.871 1 97.81 202 GLN B C 1
ATOM 6185 O O . GLN B 1 202 ? 7.484 -34.594 2.898 1 97.81 202 GLN B O 1
ATOM 6190 N N . VAL B 1 203 ? 7.188 -32.656 4.07 1 98.75 203 VAL B N 1
ATOM 6191 C CA . VAL B 1 203 ? 6.191 -32.125 3.152 1 98.75 203 VAL B CA 1
ATOM 6192 C C . VAL B 1 203 ? 6.871 -31.188 2.156 1 98.75 203 VAL B C 1
ATOM 6194 O O . VAL B 1 203 ? 7.613 -30.281 2.549 1 98.75 203 VAL B O 1
ATOM 6197 N N . THR B 1 204 ? 6.688 -31.438 0.833 1 98.88 204 THR B N 1
ATOM 6198 C CA . THR B 1 204 ? 7.113 -30.562 -0.249 1 98.88 204 THR B CA 1
ATOM 6199 C C . THR B 1 204 ? 5.906 -29.922 -0.927 1 98.88 204 THR B C 1
ATOM 6201 O O . THR B 1 204 ? 5.023 -30.609 -1.433 1 98.88 204 THR B O 1
ATOM 6204 N N . LEU B 1 205 ? 5.879 -28.562 -0.925 1 98.75 205 LEU B N 1
ATOM 6205 C CA . LEU B 1 205 ? 4.883 -27.859 -1.721 1 98.75 205 LEU B CA 1
ATOM 6206 C C . LEU B 1 205 ? 5.34 -27.734 -3.172 1 98.75 205 LEU B C 1
ATOM 6208 O O . LEU B 1 205 ? 6.484 -27.359 -3.438 1 98.75 205 LEU B O 1
ATOM 6212 N N . PHE B 1 206 ? 4.5 -28.109 -4.074 1 98.5 206 PHE B N 1
ATOM 6213 C CA . PHE B 1 206 ? 4.848 -27.859 -5.469 1 98.5 206 PHE B CA 1
ATOM 6214 C C . PHE B 1 206 ? 3.637 -27.359 -6.246 1 98.5 206 PHE B C 1
ATOM 6216 O O . PHE B 1 206 ? 2.5 -27.719 -5.934 1 98.5 206 PHE B O 1
ATOM 6223 N N . GLY B 1 207 ? 3.828 -26.422 -7.098 1 98.06 207 GLY B N 1
ATOM 6224 C CA . GLY B 1 207 ? 2.764 -25.812 -7.883 1 98.06 207 GLY B CA 1
ATOM 6225 C C . GLY B 1 207 ? 3.271 -25.078 -9.109 1 98.06 207 GLY B C 1
ATOM 6226 O O . GLY B 1 207 ? 4.48 -24.891 -9.266 1 98.06 207 GLY B O 1
ATOM 6227 N N . VAL B 1 208 ? 2.334 -24.781 -10.016 1 97.19 208 VAL B N 1
ATOM 6228 C CA . VAL B 1 208 ? 2.668 -24.109 -11.273 1 97.19 208 VAL B CA 1
ATOM 6229 C C . VAL B 1 208 ? 1.937 -22.781 -11.359 1 97.19 208 VAL B C 1
ATOM 6231 O O . VAL B 1 208 ? 0.795 -22.656 -10.906 1 97.19 208 VAL B O 1
ATOM 6234 N N . SER B 1 209 ? 2.598 -21.781 -11.93 1 95.56 209 SER B N 1
ATOM 6235 C CA . SER B 1 209 ? 1.964 -20.484 -12.156 1 95.56 209 SER B CA 1
ATOM 6236 C C . SER B 1 209 ? 1.406 -19.906 -10.859 1 95.56 209 SER B C 1
ATOM 6238 O O . SER B 1 209 ? 2.139 -19.75 -9.883 1 95.56 209 SER B O 1
ATOM 6240 N N . ALA B 1 210 ? 0.029 -19.797 -10.758 1 95.38 210 ALA B N 1
ATOM 6241 C CA . ALA B 1 210 ? -0.594 -19.344 -9.516 1 95.38 210 ALA B CA 1
ATOM 6242 C C . ALA B 1 210 ? -0.262 -20.281 -8.359 1 95.38 210 ALA B C 1
ATOM 6244 O O . ALA B 1 210 ? -0.12 -19.828 -7.219 1 95.38 210 ALA B O 1
ATOM 6245 N N . GLY B 1 211 ? -0.118 -21.562 -8.664 1 97.44 211 GLY B N 1
ATOM 6246 C CA . GLY B 1 211 ? 0.272 -22.516 -7.641 1 97.44 211 GLY B CA 1
ATOM 6247 C C . GLY B 1 211 ? 1.688 -22.297 -7.137 1 97.44 211 GLY B C 1
ATOM 6248 O O . GLY B 1 211 ? 1.958 -22.453 -5.945 1 97.44 211 GLY B O 1
ATOM 6249 N N . ALA B 1 212 ? 2.576 -22 -8.078 1 98.31 212 ALA B N 1
ATOM 6250 C CA . ALA B 1 212 ? 3.943 -21.688 -7.68 1 98.31 212 ALA B CA 1
ATOM 6251 C C . ALA B 1 212 ? 3.982 -20.406 -6.84 1 98.31 212 ALA B C 1
ATOM 6253 O O . ALA B 1 212 ? 4.73 -20.328 -5.863 1 98.31 212 ALA B O 1
ATOM 6254 N N . ILE B 1 213 ? 3.207 -19.469 -7.215 1 97.44 213 ILE B N 1
ATOM 6255 C CA . ILE B 1 213 ? 3.098 -18.219 -6.453 1 97.44 213 ILE B CA 1
ATOM 6256 C C . ILE B 1 213 ? 2.561 -18.516 -5.055 1 97.44 213 ILE B C 1
ATOM 6258 O O . ILE B 1 213 ? 3.053 -17.969 -4.066 1 97.44 213 ILE B O 1
ATOM 6262 N N . SER B 1 214 ? 1.596 -19.391 -4.957 1 98.25 214 SER B N 1
ATOM 6263 C CA . SER B 1 214 ? 1.072 -19.812 -3.662 1 98.25 214 SER B CA 1
ATOM 6264 C C . SER B 1 214 ? 2.17 -20.422 -2.795 1 98.25 214 SER B C 1
ATOM 6266 O O . SER B 1 214 ? 2.318 -20.062 -1.627 1 98.25 214 SER B O 1
ATOM 6268 N N . ALA B 1 215 ? 2.883 -21.328 -3.35 1 98.56 215 ALA B N 1
ATOM 6269 C CA . ALA B 1 215 ? 3.965 -21.953 -2.598 1 98.56 215 ALA B CA 1
ATOM 6270 C C . ALA B 1 215 ? 4.98 -20.922 -2.125 1 98.56 215 ALA B C 1
ATOM 6272 O O . ALA B 1 215 ? 5.477 -21 -0.998 1 98.56 215 ALA B O 1
ATOM 6273 N N . ASN B 1 216 ? 5.234 -20 -3.033 1 98.19 216 ASN B N 1
ATOM 6274 C CA . ASN B 1 216 ? 6.148 -18.922 -2.674 1 98.19 216 ASN B CA 1
ATOM 6275 C C . ASN B 1 216 ? 5.586 -18.062 -1.545 1 98.19 216 ASN B C 1
ATOM 6277 O O . ASN B 1 216 ? 6.316 -17.672 -0.636 1 98.19 216 ASN B O 1
ATOM 6281 N N . LEU B 1 217 ? 4.34 -17.781 -1.568 1 98.19 217 LEU B N 1
ATOM 6282 C CA . LEU B 1 217 ? 3.691 -17.031 -0.497 1 98.19 217 LEU B CA 1
ATOM 6283 C C . LEU B 1 217 ? 3.773 -17.797 0.823 1 98.19 217 LEU B C 1
ATOM 6285 O O . LEU B 1 217 ? 4.016 -17.188 1.874 1 98.19 217 LEU B O 1
ATOM 6289 N N . HIS B 1 218 ? 3.615 -19.062 0.774 1 98.5 218 HIS B N 1
ATOM 6290 C CA . HIS B 1 218 ? 3.721 -19.875 1.982 1 98.5 218 HIS B CA 1
ATOM 6291 C C . HIS B 1 218 ? 5.148 -19.891 2.514 1 98.5 218 HIS B C 1
ATOM 6293 O O . HIS B 1 218 ? 5.367 -19.938 3.729 1 98.5 218 HIS B O 1
ATOM 6299 N N . LEU B 1 219 ? 6.148 -19.812 1.64 1 97.81 219 LEU B N 1
ATOM 6300 C CA . LEU B 1 219 ? 7.539 -19.688 2.059 1 97.81 219 LEU B CA 1
ATOM 6301 C C . LEU B 1 219 ? 7.758 -18.406 2.857 1 97.81 219 LEU B C 1
ATOM 6303 O O . LEU B 1 219 ? 8.625 -18.359 3.736 1 97.81 219 LEU B O 1
ATOM 6307 N N . LEU B 1 220 ? 6.922 -17.422 2.582 1 97.38 220 LEU B N 1
ATOM 6308 C CA . LEU B 1 220 ? 7.137 -16.094 3.154 1 97.38 220 LEU B CA 1
ATOM 6309 C C . LEU B 1 220 ? 6.219 -15.867 4.352 1 97.38 220 LEU B C 1
ATOM 6311 O O . LEU B 1 220 ? 6.559 -15.117 5.266 1 97.38 220 LEU B O 1
ATOM 6315 N N . SER B 1 221 ? 5.082 -16.469 4.406 1 98.12 221 SER B N 1
ATOM 6316 C CA . SER B 1 221 ? 4.059 -16.172 5.406 1 98.12 221 SER B CA 1
ATOM 6317 C C . SER B 1 221 ? 4.48 -16.672 6.785 1 98.12 221 SER B C 1
ATOM 6319 O O . SER B 1 221 ? 4.918 -17.812 6.934 1 98.12 221 SER B O 1
ATOM 6321 N N . PRO B 1 222 ? 4.27 -15.844 7.801 1 97.44 222 PRO B N 1
ATOM 6322 C CA . PRO B 1 222 ? 4.562 -16.312 9.156 1 97.44 222 PRO B CA 1
ATOM 6323 C C . PRO B 1 222 ? 3.613 -17.422 9.609 1 97.44 222 PRO B C 1
ATOM 6325 O O . PRO B 1 222 ? 3.963 -18.219 10.484 1 97.44 222 PRO B O 1
ATOM 6328 N N . LEU B 1 223 ? 2.502 -17.516 8.977 1 98.19 223 LEU B N 1
ATOM 6329 C CA . LEU B 1 223 ? 1.476 -18.453 9.414 1 98.19 223 LEU B CA 1
ATOM 6330 C C . LEU B 1 223 ? 1.781 -19.859 8.914 1 98.19 223 LEU B C 1
ATOM 6332 O O . LEU B 1 223 ? 1.239 -20.844 9.438 1 98.19 223 LEU B O 1
ATOM 6336 N N . SER B 1 224 ? 2.65 -19.969 7.918 1 98.06 224 SER B N 1
ATOM 6337 C CA . SER B 1 224 ? 2.875 -21.266 7.289 1 98.06 224 SER B CA 1
ATOM 6338 C C . SER B 1 224 ? 4.141 -21.922 7.828 1 98.06 224 SER B C 1
ATOM 6340 O O . SER B 1 224 ? 4.473 -23.047 7.441 1 98.06 224 SER B O 1
ATOM 6342 N N . ARG B 1 225 ? 4.855 -21.219 8.766 1 96.69 225 ARG B N 1
ATOM 6343 C CA . ARG B 1 225 ? 6.137 -21.719 9.266 1 96.69 225 ARG B CA 1
ATOM 6344 C C . ARG B 1 225 ? 5.984 -23.094 9.906 1 96.69 225 ARG B C 1
ATOM 6346 O O . ARG B 1 225 ? 5.066 -23.312 10.695 1 96.69 225 ARG B O 1
ATOM 6353 N N . GLY B 1 226 ? 6.84 -23.969 9.406 1 96.56 226 GLY B N 1
ATOM 6354 C CA . GLY B 1 226 ? 6.906 -25.281 10.031 1 96.56 226 GLY B CA 1
ATOM 6355 C C . GLY B 1 226 ? 5.965 -26.297 9.406 1 96.56 226 GLY B C 1
ATOM 6356 O O . GLY B 1 226 ? 6.035 -27.484 9.711 1 96.56 226 GLY B O 1
ATOM 6357 N N . LEU B 1 227 ? 5.172 -25.906 8.391 1 98.25 227 LEU B N 1
ATOM 6358 C CA . LEU B 1 227 ? 4.164 -26.812 7.836 1 98.25 227 LEU B CA 1
ATOM 6359 C C . LEU B 1 227 ? 4.73 -27.578 6.648 1 98.25 227 LEU B C 1
ATOM 6361 O O . LEU B 1 227 ? 4.125 -28.562 6.199 1 98.25 227 LEU B O 1
ATOM 6365 N N . PHE B 1 228 ? 5.863 -27.219 6.141 1 98.38 228 PHE B N 1
ATOM 6366 C CA . PHE B 1 228 ? 6.52 -27.891 5.027 1 98.38 228 PHE B CA 1
ATOM 6367 C C . PHE B 1 228 ? 8.023 -27.672 5.074 1 98.38 228 PHE B C 1
ATOM 6369 O O . PHE B 1 228 ? 8.508 -26.812 5.816 1 98.38 228 PHE B O 1
ATOM 6376 N N . ARG B 1 229 ? 8.68 -28.469 4.262 1 97.56 229 ARG B N 1
ATOM 6377 C CA . ARG B 1 229 ? 10.141 -28.469 4.324 1 97.56 229 ARG B CA 1
ATOM 6378 C C . ARG B 1 229 ? 10.742 -27.891 3.047 1 97.56 229 ARG B C 1
ATOM 6380 O O . ARG B 1 229 ? 11.781 -27.234 3.088 1 97.56 229 ARG B O 1
ATOM 6387 N N . ARG B 1 230 ? 10.109 -28.203 1.915 1 98.31 230 ARG B N 1
ATOM 6388 C CA . ARG B 1 230 ? 10.648 -27.875 0.599 1 98.31 230 ARG B CA 1
ATOM 6389 C C . ARG B 1 230 ? 9.57 -27.312 -0.315 1 98.31 230 ARG B C 1
ATOM 6391 O O . ARG B 1 230 ? 8.375 -27.438 -0.029 1 98.31 230 ARG B O 1
ATOM 6398 N N . ALA B 1 231 ? 10.078 -26.625 -1.372 1 98.75 231 ALA B N 1
ATOM 6399 C CA . ALA B 1 231 ? 9.102 -26.109 -2.332 1 98.75 231 ALA B CA 1
ATOM 6400 C C . ALA B 1 231 ? 9.594 -26.297 -3.764 1 98.75 231 ALA B C 1
ATOM 6402 O O . ALA B 1 231 ? 10.797 -26.203 -4.031 1 98.75 231 ALA B O 1
ATOM 6403 N N . ILE B 1 232 ? 8.727 -26.609 -4.672 1 98.88 232 ILE B N 1
ATOM 6404 C CA . ILE B 1 232 ? 8.969 -26.625 -6.109 1 98.88 232 ILE B CA 1
ATOM 6405 C C . ILE B 1 232 ? 8.125 -25.547 -6.785 1 98.88 232 ILE B C 1
ATOM 6407 O O . ILE B 1 232 ? 6.895 -25.609 -6.766 1 98.88 232 ILE B O 1
ATOM 6411 N N . LEU B 1 233 ? 8.781 -24.562 -7.352 1 98.69 233 LEU B N 1
ATOM 6412 C CA . LEU B 1 233 ? 8.125 -23.422 -7.984 1 98.69 233 LEU B CA 1
ATOM 6413 C C . LEU B 1 233 ? 8.203 -23.516 -9.5 1 98.69 233 LEU B C 1
ATOM 6415 O O . LEU B 1 233 ? 9.219 -23.156 -10.102 1 98.69 233 LEU B O 1
ATOM 6419 N N . GLN B 1 234 ? 7.09 -23.969 -10.094 1 98.5 234 GLN B N 1
ATOM 6420 C CA . GLN B 1 234 ? 7.055 -24.172 -11.539 1 98.5 234 GLN B CA 1
ATOM 6421 C C . GLN B 1 234 ? 6.441 -22.953 -12.25 1 98.5 234 GLN B C 1
ATOM 6423 O O . GLN B 1 234 ? 5.234 -22.734 -12.164 1 98.5 234 GLN B O 1
ATOM 6428 N N . SER B 1 235 ? 7.227 -22.188 -12.953 1 97.56 235 SER B N 1
ATOM 6429 C CA . SER B 1 235 ? 6.816 -21.031 -13.734 1 97.56 235 SER B CA 1
ATOM 6430 C C . SER B 1 235 ? 6.105 -20 -12.859 1 97.56 235 SER B C 1
ATOM 6432 O O . SER B 1 235 ? 5.012 -19.547 -13.195 1 97.56 235 SER B O 1
ATOM 6434 N N . GLY B 1 236 ? 6.742 -19.641 -11.742 1 95.38 236 GLY B N 1
ATOM 6435 C CA . GLY B 1 236 ? 6.16 -18.625 -10.875 1 95.38 236 GLY B CA 1
ATOM 6436 C C . GLY B 1 236 ? 7.055 -18.25 -9.703 1 95.38 236 GLY B C 1
ATOM 6437 O O . GLY B 1 236 ? 7.664 -19.125 -9.086 1 95.38 236 GLY B O 1
ATOM 6438 N N . SER B 1 237 ? 7.219 -16.953 -9.445 1 94.88 237 SER B N 1
ATOM 6439 C CA . SER B 1 237 ? 7.926 -16.453 -8.281 1 94.88 237 SER B CA 1
ATOM 6440 C C . SER B 1 237 ? 7.41 -15.07 -7.883 1 94.88 237 SER B C 1
ATOM 6442 O O . SER B 1 237 ? 6.75 -14.391 -8.68 1 94.88 237 SER B O 1
ATOM 6444 N N . LEU B 1 238 ? 7.641 -14.695 -6.672 1 96.12 238 LEU B N 1
ATOM 6445 C CA . LEU B 1 238 ? 7.141 -13.43 -6.145 1 96.12 238 LEU B CA 1
ATOM 6446 C C . LEU B 1 238 ? 8.211 -12.344 -6.223 1 96.12 238 LEU B C 1
ATOM 6448 O O . LEU B 1 238 ? 8.156 -11.359 -5.484 1 96.12 238 LEU B O 1
ATOM 6452 N N . TYR B 1 239 ? 9.164 -12.586 -7.141 1 94.25 239 TYR B N 1
ATOM 6453 C CA . TYR B 1 239 ? 10.188 -11.562 -7.289 1 94.25 239 TYR B CA 1
ATOM 6454 C C . TYR B 1 239 ? 9.695 -10.43 -8.195 1 94.25 239 TYR B C 1
ATOM 6456 O O . TYR B 1 239 ? 10.219 -10.242 -9.297 1 94.25 239 TYR B O 1
ATOM 6464 N N . ALA B 1 240 ? 8.766 -9.727 -7.824 1 89.38 240 ALA B N 1
ATOM 6465 C CA . ALA B 1 240 ? 8.211 -8.531 -8.461 1 89.38 240 ALA B CA 1
ATOM 6466 C C . ALA B 1 240 ? 7.461 -7.672 -7.449 1 89.38 240 ALA B C 1
ATOM 6468 O O . ALA B 1 240 ? 6.605 -8.164 -6.711 1 89.38 240 ALA B O 1
ATOM 6469 N N . ALA B 1 241 ? 7.688 -6.426 -7.473 1 81.25 241 ALA B N 1
ATOM 6470 C CA . ALA B 1 241 ? 7.09 -5.512 -6.5 1 81.25 241 ALA B CA 1
ATOM 6471 C C . ALA B 1 241 ? 5.605 -5.312 -6.777 1 81.25 241 ALA B C 1
ATOM 6473 O O . ALA B 1 241 ? 4.832 -5.016 -5.863 1 81.25 241 ALA B O 1
ATOM 6474 N N . SER B 1 242 ? 5.148 -5.531 -7.961 1 77.31 242 SER B N 1
ATOM 6475 C CA . SER B 1 242 ? 3.816 -5.098 -8.367 1 77.31 242 SER B CA 1
ATOM 6476 C C . SER B 1 242 ? 2.826 -6.258 -8.344 1 77.31 242 SER B C 1
ATOM 6478 O O . SER B 1 242 ? 1.639 -6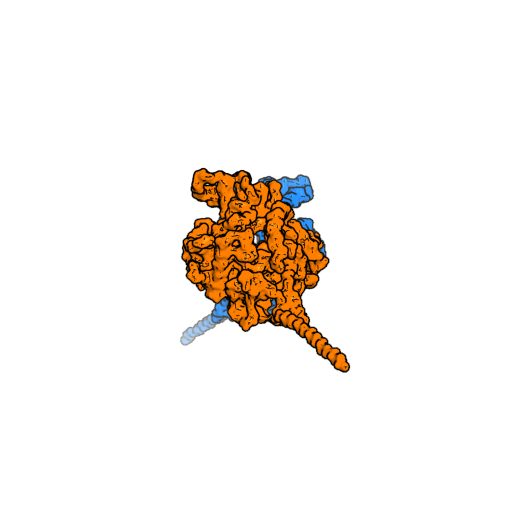.07 -8.617 1 77.31 242 SER B O 1
ATOM 6480 N N . PHE B 1 243 ? 3.262 -7.383 -7.984 1 80.38 243 PHE B N 1
ATOM 6481 C CA . PHE B 1 243 ? 2.375 -8.523 -8.172 1 80.38 243 PHE B CA 1
ATOM 6482 C C . PHE B 1 243 ? 1.206 -8.469 -7.195 1 80.38 243 PHE B C 1
ATOM 6484 O O . PHE B 1 243 ? 0.049 -8.617 -7.594 1 80.38 243 PHE B O 1
ATOM 6491 N N . LEU B 1 244 ? 1.506 -8.242 -5.961 1 90.12 244 LEU B N 1
ATOM 6492 C CA . LEU B 1 244 ? 0.438 -8.172 -4.969 1 90.12 244 LEU B CA 1
ATOM 6493 C C . LEU B 1 244 ? -0.108 -6.75 -4.855 1 90.12 244 LEU B C 1
ATOM 6495 O O . LEU B 1 244 ? 0.629 -5.777 -5.047 1 90.12 244 LEU B O 1
ATOM 6499 N N . SER B 1 245 ? -1.373 -6.711 -4.551 1 91.12 245 SER B N 1
ATOM 6500 C CA . SER B 1 245 ? -1.992 -5.422 -4.27 1 91.12 245 SER B CA 1
ATOM 6501 C C . SER B 1 245 ? -1.802 -5.02 -2.811 1 91.12 245 SER B C 1
ATOM 6503 O O . SER B 1 245 ? -1.64 -5.879 -1.942 1 91.12 245 SER B O 1
ATOM 6505 N N . SER B 1 246 ? -1.791 -3.682 -2.609 1 89.88 246 SER B N 1
ATOM 6506 C CA . SER B 1 246 ? -1.928 -3.195 -1.239 1 89.88 246 SER B CA 1
ATOM 6507 C C . SER B 1 246 ? -3.352 -3.381 -0.728 1 89.88 246 SER B C 1
ATOM 6509 O O . SER B 1 246 ? -4.273 -3.613 -1.513 1 89.88 246 SER B O 1
ATOM 6511 N N . THR B 1 247 ? -3.502 -3.271 0.521 1 91.25 247 THR B N 1
ATOM 6512 C CA . THR B 1 247 ? -4.832 -3.363 1.117 1 91.25 247 THR B CA 1
ATOM 6513 C C . THR B 1 247 ? -5.734 -2.252 0.591 1 91.25 247 THR B C 1
ATOM 6515 O O . THR B 1 247 ? -6.922 -2.475 0.348 1 91.25 247 THR B O 1
ATOM 6518 N N . GLN B 1 248 ? -5.195 -1.075 0.421 1 89.06 248 GLN B N 1
ATOM 6519 C CA . GLN B 1 248 ? -5.969 0.053 -0.087 1 89.06 248 GLN B CA 1
ATOM 6520 C C . GLN B 1 248 ? -6.484 -0.223 -1.496 1 89.06 248 GLN B C 1
ATOM 6522 O O . GLN B 1 248 ? -7.656 0.025 -1.794 1 89.06 248 GLN B O 1
ATOM 6527 N N . GLU B 1 249 ? -5.641 -0.721 -2.314 1 88.69 249 GLU B N 1
ATOM 6528 C CA . GLU B 1 249 ? -6.043 -1.068 -3.674 1 88.69 249 GLU B CA 1
ATOM 6529 C C . GLU B 1 249 ? -7.094 -2.178 -3.67 1 88.69 249 GLU B C 1
ATOM 6531 O O . GLU B 1 249 ? -8.039 -2.143 -4.453 1 88.69 249 GLU B O 1
ATOM 6536 N N . ALA B 1 250 ? -6.898 -3.119 -2.814 1 94.38 250 ALA B N 1
ATOM 6537 C CA . ALA B 1 250 ? -7.812 -4.254 -2.74 1 94.38 250 ALA B CA 1
ATOM 6538 C C . ALA B 1 250 ? -9.211 -3.805 -2.322 1 94.38 250 ALA B C 1
ATOM 6540 O O . ALA B 1 250 ? -10.211 -4.297 -2.85 1 94.38 250 ALA B O 1
ATOM 6541 N N . ILE B 1 251 ? -9.312 -2.859 -1.405 1 94.44 251 ILE B N 1
ATOM 6542 C CA . ILE B 1 251 ? -10.594 -2.336 -0.963 1 94.44 251 ILE B CA 1
ATOM 6543 C C . ILE B 1 251 ? -11.273 -1.597 -2.113 1 94.44 251 ILE B C 1
ATOM 6545 O O . ILE B 1 251 ? -12.492 -1.712 -2.303 1 94.44 251 ILE B O 1
ATOM 6549 N N . HIS B 1 252 ? -10.5 -0.854 -2.852 1 92.25 252 HIS B N 1
ATOM 6550 C CA . HIS B 1 252 ? -11.031 -0.127 -4 1 92.25 252 HIS B CA 1
ATOM 6551 C C . HIS B 1 252 ? -11.648 -1.079 -5.016 1 92.25 252 HIS B C 1
ATOM 6553 O O . HIS B 1 252 ? -12.797 -0.894 -5.426 1 92.25 252 HIS B O 1
ATOM 6559 N N . VAL B 1 253 ? -10.906 -2.102 -5.367 1 93.5 253 VAL B N 1
ATOM 6560 C CA . VAL B 1 253 ? -11.367 -3.072 -6.355 1 93.5 253 VAL B CA 1
ATOM 6561 C C . VAL B 1 253 ? -12.57 -3.834 -5.805 1 93.5 253 VAL B C 1
ATOM 6563 O O . VAL B 1 253 ? -13.539 -4.082 -6.527 1 93.5 253 VAL B O 1
ATOM 6566 N N . SER B 1 254 ? -12.547 -4.168 -4.551 1 97.31 254 SER B N 1
ATOM 6567 C CA . SER B 1 254 ? -13.656 -4.875 -3.91 1 97.31 254 SER B CA 1
ATOM 6568 C C . SER B 1 254 ? -14.922 -4.027 -3.904 1 97.31 254 SER B C 1
ATOM 6570 O O . SER B 1 254 ? -16.016 -4.547 -4.105 1 97.31 254 SER B O 1
ATOM 6572 N N . ASN B 1 255 ? -14.742 -2.734 -3.67 1 96.62 255 ASN B N 1
ATOM 6573 C CA . ASN B 1 255 ? -15.906 -1.852 -3.719 1 96.62 255 ASN B CA 1
ATOM 6574 C C . ASN B 1 255 ? -16.5 -1.778 -5.125 1 96.62 255 ASN B C 1
ATOM 6576 O O . ASN B 1 255 ? -17.719 -1.777 -5.289 1 96.62 255 ASN B O 1
ATOM 6580 N N . GLU B 1 256 ? -15.633 -1.657 -6.125 1 93.69 256 GLU B N 1
ATOM 6581 C CA . GLU B 1 256 ? -16.094 -1.638 -7.508 1 93.69 256 GLU B CA 1
ATOM 6582 C C . GLU B 1 256 ? -16.859 -2.914 -7.852 1 93.69 256 GLU B C 1
ATOM 6584 O O . GLU B 1 256 ? -17.891 -2.865 -8.523 1 93.69 256 GLU B O 1
ATOM 6589 N N . PHE B 1 257 ? -16.344 -4.008 -7.367 1 96.81 257 PHE B N 1
ATOM 6590 C CA . PHE B 1 257 ? -17.031 -5.281 -7.582 1 96.81 257 PHE B CA 1
ATOM 6591 C C . PHE B 1 257 ? -18.375 -5.297 -6.883 1 96.81 257 PHE B C 1
ATOM 6593 O O . PHE B 1 257 ? -19.391 -5.672 -7.48 1 96.81 257 PHE B O 1
ATOM 6600 N N . ALA B 1 258 ? -18.406 -4.891 -5.625 1 97.69 258 ALA B N 1
ATOM 6601 C CA . ALA B 1 258 ? -19.656 -4.844 -4.879 1 97.69 258 ALA B CA 1
ATOM 6602 C C . ALA B 1 258 ? -20.672 -3.951 -5.578 1 97.69 258 ALA B C 1
ATOM 6604 O O . ALA B 1 258 ? -21.875 -4.258 -5.594 1 97.69 258 ALA B O 1
ATOM 6605 N N . GLN B 1 259 ? -20.188 -2.863 -6.109 1 95.56 259 GLN B N 1
ATOM 6606 C CA . GLN B 1 259 ? -21.062 -1.967 -6.863 1 95.56 259 GLN B CA 1
ATOM 6607 C C . GLN B 1 259 ? -21.672 -2.676 -8.07 1 95.56 259 GLN B C 1
ATOM 6609 O O . GLN B 1 259 ? -22.859 -2.531 -8.352 1 95.56 259 GLN B O 1
ATOM 6614 N N . SER B 1 260 ? -20.875 -3.441 -8.758 1 93.75 260 SER B N 1
ATOM 6615 C CA . SER B 1 260 ? -21.328 -4.164 -9.938 1 93.75 260 SER B CA 1
ATOM 6616 C C . SER B 1 260 ? -22.391 -5.203 -9.57 1 93.75 260 SER B C 1
ATOM 6618 O O . SER B 1 260 ? -23.234 -5.551 -10.398 1 93.75 260 SER B O 1
ATOM 6620 N N . VAL B 1 261 ? -22.344 -5.703 -8.352 1 96.19 261 VAL B N 1
ATOM 6621 C CA . VAL B 1 261 ? -23.297 -6.707 -7.879 1 96.19 261 VAL B CA 1
ATOM 6622 C C . VAL B 1 261 ? -24.547 -6.02 -7.332 1 96.19 261 VAL B C 1
ATOM 6624 O O . VAL B 1 261 ? -25.578 -6.668 -7.129 1 96.19 261 VAL B O 1
ATOM 6627 N N . GLY B 1 262 ? -24.469 -4.723 -7.094 1 95.38 262 GLY B N 1
ATOM 6628 C CA . GLY B 1 262 ? -25.594 -3.969 -6.543 1 95.38 262 GLY B CA 1
ATOM 6629 C C . GLY B 1 262 ? -25.562 -3.877 -5.031 1 95.38 262 GLY B C 1
ATOM 6630 O O . GLY B 1 262 ? -26.594 -3.639 -4.398 1 95.38 262 GLY B O 1
ATOM 6631 N N . CYS B 1 263 ? -24.422 -4.105 -4.43 1 97 263 CYS B N 1
ATOM 6632 C CA . CYS B 1 263 ? -24.328 -4.137 -2.975 1 97 263 CYS B CA 1
ATOM 6633 C C . CYS B 1 263 ? -23.641 -2.881 -2.447 1 97 263 CYS B C 1
ATOM 6635 O O . CYS B 1 263 ? -23.484 -2.715 -1.235 1 97 263 CYS B O 1
ATOM 6637 N N . SER B 1 264 ? -23.109 -1.998 -3.26 1 91.81 264 SER B N 1
ATOM 6638 C CA . SER B 1 264 ? -22.578 -0.677 -2.949 1 91.81 264 SER B CA 1
ATOM 6639 C C . SER B 1 264 ? -23.203 0.397 -3.828 1 91.81 264 SER B C 1
ATOM 6641 O O . SER B 1 264 ? -22.672 0.732 -4.887 1 91.81 264 SER B O 1
ATOM 6643 N N . SER B 1 265 ? -24.297 0.844 -3.402 1 81.69 265 SER B N 1
ATOM 6644 C CA . SER B 1 265 ? -25.172 1.598 -4.293 1 81.69 265 SER B CA 1
ATOM 6645 C C . SER B 1 265 ? -24.828 3.086 -4.27 1 81.69 265 SER B C 1
ATOM 6647 O O . SER B 1 265 ? -25.188 3.822 -5.191 1 81.69 265 SER B O 1
ATOM 6649 N N . SER B 1 266 ? -24.188 3.51 -3.191 1 85.94 266 SER B N 1
ATOM 6650 C CA . SER B 1 266 ? -23.844 4.93 -3.131 1 85.94 266 SER B CA 1
ATOM 6651 C C . SER B 1 266 ? -22.516 5.152 -2.408 1 85.94 266 SER B C 1
ATOM 6653 O O . SER B 1 266 ? -22.016 4.254 -1.735 1 85.94 266 SER B O 1
ATOM 6655 N N . ILE B 1 267 ? -22.016 6.355 -2.592 1 87.12 267 ILE B N 1
ATOM 6656 C CA . ILE B 1 267 ? -20.734 6.742 -2.014 1 87.12 267 ILE B CA 1
ATOM 6657 C C . ILE B 1 267 ? -20.859 6.82 -0.493 1 87.12 267 ILE B C 1
ATOM 6659 O O . ILE B 1 267 ? -19.844 6.797 0.218 1 87.12 267 ILE B O 1
ATOM 6663 N N . ASP B 1 268 ? -22.094 6.785 0.031 1 86.12 268 ASP B N 1
ATOM 6664 C CA . ASP B 1 268 ? -22.328 6.828 1.472 1 86.12 268 ASP B CA 1
ATOM 6665 C C . ASP B 1 268 ? -22.672 5.441 2.012 1 86.12 268 ASP B C 1
ATOM 6667 O O . ASP B 1 268 ? -22.828 5.262 3.223 1 86.12 268 ASP B O 1
ATOM 6671 N N . GLU B 1 269 ? -22.844 4.496 1.119 1 91.25 269 GLU B N 1
ATOM 6672 C CA . GLU B 1 269 ? -23.125 3.104 1.467 1 91.25 269 GLU B CA 1
ATOM 6673 C C . GLU B 1 269 ? -22.156 2.154 0.762 1 91.25 269 GLU B C 1
ATOM 6675 O O . GLU B 1 269 ? -22.594 1.191 0.121 1 91.25 269 GLU B O 1
ATOM 6680 N N . ASP B 1 270 ? -20.984 2.525 0.941 1 95.25 270 ASP B N 1
ATOM 6681 C CA . ASP B 1 270 ? -19.938 1.799 0.228 1 95.25 270 ASP B CA 1
ATOM 6682 C C . ASP B 1 270 ? -19.172 0.875 1.17 1 95.25 270 ASP B C 1
ATOM 6684 O O . ASP B 1 270 ? -19.469 0.813 2.365 1 95.25 270 ASP B O 1
ATOM 6688 N N . LEU B 1 271 ? -18.281 0.156 0.604 1 95.94 271 LEU B N 1
ATOM 6689 C CA . LEU B 1 271 ? -17.5 -0.824 1.351 1 95.94 271 LEU B CA 1
ATOM 6690 C C . LEU B 1 271 ? -16.609 -0.139 2.377 1 95.94 271 LEU B C 1
ATOM 6692 O O . LEU B 1 271 ? -16.375 -0.678 3.463 1 95.94 271 LEU B O 1
ATOM 6696 N N . MET B 1 272 ? -16.125 1.025 2.066 1 93.31 272 MET B N 1
ATOM 6697 C CA . MET B 1 272 ? -15.227 1.753 2.951 1 93.31 272 MET B CA 1
ATOM 6698 C C . MET B 1 272 ? -15.945 2.195 4.219 1 93.31 272 MET B C 1
ATOM 6700 O O . MET B 1 272 ? -15.391 2.105 5.316 1 93.31 272 MET B O 1
ATOM 6704 N N . SER B 1 273 ? -17.172 2.631 4.055 1 93.38 273 SER B N 1
ATOM 6705 C CA . SER B 1 273 ? -17.906 3.229 5.16 1 93.38 273 SER B CA 1
ATOM 6706 C C . SER B 1 273 ? -18.75 2.186 5.887 1 93.38 273 SER B C 1
ATOM 6708 O O . SER B 1 273 ? -18.906 2.254 7.105 1 93.38 273 SER B O 1
ATOM 6710 N N . HIS B 1 274 ? -19.297 1.263 5.133 1 94.81 274 HIS B N 1
ATOM 6711 C CA . HIS B 1 274 ? -20.234 0.299 5.703 1 94.81 274 HIS B CA 1
ATOM 6712 C C . HIS B 1 274 ? -19.891 -1.121 5.258 1 94.81 274 HIS B C 1
ATOM 6714 O O . HIS B 1 274 ? -20.719 -1.781 4.613 1 94.81 274 HIS B O 1
ATOM 6720 N N . PRO B 1 275 ? -18.766 -1.616 5.676 1 96.62 275 PRO B N 1
ATOM 6721 C CA . PRO B 1 275 ? -18.344 -2.938 5.207 1 96.62 275 PRO B CA 1
ATOM 6722 C C . PRO B 1 275 ? -19.328 -4.043 5.598 1 96.62 275 PRO B C 1
ATOM 6724 O O . PRO B 1 275 ? -19.562 -4.965 4.809 1 96.62 275 PRO B O 1
ATOM 6727 N N . GLU B 1 276 ? -19.969 -3.939 6.762 1 96.38 276 GLU B N 1
ATOM 6728 C CA . GLU B 1 276 ? -20.875 -4.988 7.23 1 96.38 276 GLU B CA 1
ATOM 6729 C C . GLU B 1 276 ? -22.109 -5.09 6.344 1 96.38 276 GLU B C 1
ATOM 6731 O O . GLU B 1 276 ? -22.547 -6.188 5.996 1 96.38 276 GLU B O 1
ATOM 6736 N N . ALA B 1 277 ? -22.609 -3.939 5.992 1 96.38 277 ALA B N 1
ATOM 6737 C CA . ALA B 1 277 ? -23.797 -3.916 5.152 1 96.38 277 ALA B CA 1
ATOM 6738 C C . ALA B 1 277 ? -23.5 -4.477 3.764 1 96.38 277 ALA B C 1
ATOM 6740 O O . ALA B 1 277 ? -24.312 -5.227 3.207 1 96.38 277 ALA B O 1
ATOM 6741 N N . VAL B 1 278 ? -22.391 -4.098 3.23 1 97.62 278 VAL B N 1
ATOM 6742 C CA . VAL B 1 278 ? -22.016 -4.547 1.896 1 97.62 278 VAL B CA 1
ATOM 6743 C C . VAL B 1 278 ? -21.781 -6.059 1.907 1 97.62 278 VAL B C 1
ATOM 6745 O O . VAL B 1 278 ? -22.266 -6.77 1.022 1 97.62 278 VAL B O 1
ATOM 6748 N N . VAL B 1 279 ? -21.078 -6.59 2.93 1 98 279 VAL B N 1
ATOM 6749 C CA . VAL B 1 279 ? -20.797 -8.016 3.035 1 98 279 VAL B CA 1
ATOM 6750 C C . VAL B 1 279 ? -22.094 -8.797 3.205 1 98 279 VAL B C 1
ATOM 6752 O O . VAL B 1 279 ? -22.281 -9.852 2.592 1 98 279 VAL B O 1
ATOM 6755 N N . ARG B 1 280 ? -23.016 -8.266 4.023 1 97.56 280 ARG B N 1
ATOM 6756 C CA . ARG B 1 280 ? -24.312 -8.898 4.215 1 97.56 280 ARG B CA 1
ATOM 6757 C C . ARG B 1 280 ? -25.078 -9 2.896 1 97.56 280 ARG B C 1
ATOM 6759 O O . ARG B 1 280 ? -25.672 -10.031 2.594 1 97.56 280 ARG B O 1
ATOM 6766 N N . CYS B 1 281 ? -25.062 -7.934 2.158 1 97.56 281 CYS B N 1
ATOM 6767 C CA . CYS B 1 281 ? -25.703 -7.914 0.85 1 97.56 281 CYS B CA 1
ATOM 6768 C C . CYS B 1 281 ? -25.094 -8.961 -0.073 1 97.56 281 CYS B C 1
ATOM 6770 O O . CYS B 1 281 ? -25.812 -9.719 -0.721 1 97.56 281 CYS B O 1
ATOM 6772 N N . LEU B 1 282 ? -23.781 -9.078 -0.145 1 98 282 LEU B N 1
ATOM 6773 C CA . LEU B 1 282 ? -23.094 -10.031 -1.003 1 98 282 LEU B CA 1
ATOM 6774 C C . LEU B 1 282 ? -23.391 -11.461 -0.573 1 98 282 LEU B C 1
ATOM 6776 O O . LEU B 1 282 ? -23.562 -12.344 -1.416 1 98 282 LEU B O 1
ATOM 6780 N N . ARG B 1 283 ? -23.469 -11.664 0.726 1 98.12 283 ARG B N 1
ATOM 6781 C CA . ARG B 1 283 ? -23.766 -12.992 1.253 1 98.12 283 ARG B CA 1
ATOM 6782 C C . ARG B 1 283 ? -25.188 -13.422 0.885 1 98.12 283 ARG B C 1
ATOM 6784 O O . ARG B 1 283 ? -25.484 -14.617 0.854 1 98.12 283 ARG B O 1
ATOM 6791 N N . ALA B 1 284 ? -25.984 -12.477 0.604 1 97.69 284 ALA B N 1
ATOM 6792 C CA . ALA B 1 284 ? -27.391 -12.773 0.274 1 97.69 284 ALA B CA 1
ATOM 6793 C C . ALA B 1 284 ? -27.531 -13.141 -1.199 1 97.69 284 ALA B C 1
ATOM 6795 O O . ALA B 1 284 ? -28.562 -13.68 -1.611 1 97.69 284 ALA B O 1
ATOM 6796 N N . LYS B 1 285 ? -26.516 -12.891 -1.988 1 97.94 285 LYS B N 1
ATOM 6797 C CA . LYS B 1 285 ? -26.562 -13.242 -3.406 1 97.94 285 LYS B CA 1
ATOM 6798 C C . LYS B 1 285 ? -26.25 -14.719 -3.621 1 97.94 285 LYS B C 1
ATOM 6800 O O . LYS B 1 285 ? -25.625 -15.359 -2.773 1 97.94 285 LYS B O 1
ATOM 6805 N N . SER B 1 286 ? -26.734 -15.281 -4.742 1 97.62 286 SER B N 1
ATOM 6806 C CA . SER B 1 286 ? -26.359 -16.656 -5.082 1 97.62 286 SER B CA 1
ATOM 6807 C C . SER B 1 286 ? -24.922 -16.734 -5.57 1 97.62 286 SER B C 1
ATOM 6809 O O . SER B 1 286 ? -24.375 -15.758 -6.094 1 97.62 286 SER B O 1
ATOM 6811 N N . ALA B 1 287 ? -24.328 -17.875 -5.43 1 97 287 ALA B N 1
ATOM 6812 C CA . ALA B 1 287 ? -22.969 -18.078 -5.914 1 97 287 ALA B CA 1
ATOM 6813 C C . ALA B 1 287 ? -22.875 -17.844 -7.418 1 97 287 ALA B C 1
ATOM 6815 O O . ALA B 1 287 ? -21.906 -17.25 -7.898 1 97 287 ALA B O 1
ATOM 6816 N N . ASP B 1 288 ? -23.859 -18.25 -8.109 1 95.12 288 ASP B N 1
ATOM 6817 C CA . ASP B 1 288 ? -23.875 -18.094 -9.562 1 95.12 288 ASP B CA 1
ATOM 6818 C C . ASP B 1 288 ? -23.938 -16.625 -9.953 1 95.12 288 ASP B C 1
ATOM 6820 O O . ASP B 1 288 ? -23.297 -16.203 -10.914 1 95.12 288 ASP B O 1
ATOM 6824 N N . GLU B 1 289 ? -24.703 -15.898 -9.227 1 96.38 289 GLU B N 1
ATOM 6825 C CA . GLU B 1 289 ? -24.781 -14.469 -9.5 1 96.38 289 GLU B CA 1
ATOM 6826 C C . GLU B 1 289 ? -23.438 -13.781 -9.258 1 96.38 289 GLU B C 1
ATOM 6828 O O . GLU B 1 289 ? -22.984 -12.984 -10.078 1 96.38 289 GLU B O 1
ATOM 6833 N N . ILE B 1 290 ? -22.844 -14.102 -8.156 1 97.25 290 ILE B N 1
ATOM 6834 C CA . ILE B 1 290 ? -21.531 -13.539 -7.832 1 97.25 290 ILE B CA 1
ATOM 6835 C C . ILE B 1 290 ? -20.531 -13.891 -8.93 1 97.25 290 ILE B C 1
ATOM 6837 O O . ILE B 1 290 ? -19.797 -13.031 -9.406 1 97.25 290 ILE B O 1
ATOM 6841 N N . LEU B 1 291 ? -20.547 -15.102 -9.359 1 94.31 291 LEU B N 1
ATOM 6842 C CA . LEU B 1 291 ? -19.609 -15.547 -10.383 1 94.31 291 LEU B CA 1
ATOM 6843 C C . LEU B 1 291 ? -19.859 -14.812 -11.695 1 94.31 291 LEU B C 1
ATOM 6845 O O . LEU B 1 291 ? -18.906 -14.336 -12.328 1 94.31 291 LEU B O 1
ATOM 6849 N N . ARG B 1 292 ? -21.094 -14.734 -12.109 1 92.44 292 ARG B N 1
ATOM 6850 C CA . ARG B 1 292 ? -21.438 -14.055 -13.352 1 92.44 292 ARG B CA 1
ATOM 6851 C C . ARG B 1 292 ? -20.984 -12.594 -13.328 1 92.44 292 ARG B C 1
ATOM 6853 O O . ARG B 1 292 ? -20.422 -12.094 -14.305 1 92.44 292 ARG B O 1
ATOM 6860 N N . LYS B 1 293 ? -21.203 -11.953 -12.211 1 94.31 293 LYS B N 1
ATOM 6861 C CA . LYS B 1 293 ? -20.812 -10.555 -12.078 1 94.31 293 LYS B CA 1
ATOM 6862 C C . LYS B 1 293 ? -19.297 -10.414 -12.047 1 94.31 293 LYS B C 1
ATOM 6864 O O . LYS B 1 293 ? -18.75 -9.445 -12.578 1 94.31 293 LYS B O 1
ATOM 6869 N N . HIS B 1 294 ? -18.656 -11.344 -11.43 1 93 294 HIS B N 1
ATOM 6870 C CA . HIS B 1 294 ? -17.203 -11.312 -11.398 1 93 294 HIS B CA 1
ATOM 6871 C C . HIS B 1 294 ? -16.625 -11.453 -12.805 1 93 294 HIS B C 1
ATOM 6873 O O . HIS B 1 294 ? -15.656 -10.766 -13.156 1 93 294 HIS B O 1
ATOM 6879 N N . ILE B 1 295 ? -17.156 -12.312 -13.594 1 86.94 295 ILE B N 1
ATOM 6880 C CA . ILE B 1 295 ? -16.719 -12.516 -14.969 1 86.94 295 ILE B CA 1
ATOM 6881 C C . ILE B 1 295 ? -16.891 -11.227 -15.766 1 86.94 295 ILE B C 1
ATOM 6883 O O . ILE B 1 295 ? -15.977 -10.789 -16.469 1 86.94 295 ILE B O 1
ATOM 6887 N N . ALA B 1 296 ? -18 -10.586 -15.594 1 85.69 296 ALA B N 1
ATOM 6888 C CA . ALA B 1 296 ? -18.281 -9.336 -16.297 1 85.69 296 ALA B CA 1
ATOM 6889 C C . ALA B 1 296 ? -17.344 -8.227 -15.82 1 85.69 296 ALA B C 1
ATOM 6891 O O . ALA B 1 296 ? -16.859 -7.43 -16.625 1 85.69 296 ALA B O 1
ATOM 6892 N N . PHE B 1 297 ? -17.156 -8.211 -14.523 1 86.81 297 PHE B N 1
ATOM 6893 C CA . PHE B 1 297 ? -16.312 -7.211 -13.883 1 86.81 297 PHE B CA 1
ATOM 6894 C C . PHE B 1 297 ? -14.867 -7.34 -14.359 1 86.81 297 PHE B C 1
ATOM 6896 O O . PHE B 1 297 ? -14.148 -6.344 -14.43 1 86.81 297 PHE B O 1
ATOM 6903 N N . SER B 1 298 ? -14.438 -8.469 -14.695 1 82.25 298 SER B N 1
ATOM 6904 C CA . SER B 1 298 ? -13.047 -8.773 -14.984 1 82.25 298 SER B CA 1
ATOM 6905 C C . SER B 1 298 ? -12.734 -8.578 -16.469 1 82.25 298 SER B C 1
ATOM 6907 O O . SER B 1 298 ? -11.617 -8.852 -16.906 1 82.25 298 SER B O 1
ATOM 6909 N N . GLN B 1 299 ? -13.656 -8.078 -17.188 1 70.25 299 GLN B N 1
ATOM 6910 C CA . GLN B 1 299 ? -13.422 -7.852 -18.609 1 70.25 299 GLN B CA 1
ATOM 6911 C C . GLN B 1 299 ? -12.289 -6.863 -18.828 1 70.25 299 GLN B C 1
ATOM 6913 O O . GLN B 1 299 ? -12.281 -5.777 -18.25 1 70.25 299 GLN B O 1
ATOM 6918 N N . GLY B 1 300 ? -11.242 -7.227 -19.562 1 65.25 300 GLY B N 1
ATOM 6919 C CA . GLY B 1 300 ? -10.094 -6.387 -19.875 1 65.25 300 GLY B CA 1
ATOM 6920 C C . GLY B 1 300 ? -8.953 -6.559 -18.891 1 65.25 300 GLY B C 1
ATOM 6921 O O . GLY B 1 300 ? -7.898 -5.941 -19.031 1 65.25 300 GLY B O 1
ATOM 6922 N N . LYS B 1 301 ? -9.25 -7.363 -17.875 1 73.25 301 LYS B N 1
ATOM 6923 C CA . LYS B 1 301 ? -8.227 -7.715 -16.891 1 73.25 301 LYS B CA 1
ATOM 6924 C C . LYS B 1 301 ? -8.102 -9.227 -16.75 1 73.25 301 LYS B C 1
ATOM 6926 O O . LYS B 1 301 ? -9.086 -9.953 -16.859 1 73.25 301 LYS B O 1
ATOM 6931 N N . ILE B 1 302 ? -6.895 -9.656 -16.688 1 70.31 302 ILE B N 1
ATOM 6932 C CA . ILE B 1 302 ? -6.707 -11.086 -16.484 1 70.31 302 ILE B CA 1
ATOM 6933 C C . ILE B 1 302 ? -6.996 -11.445 -15.031 1 70.31 302 ILE B C 1
ATOM 6935 O O . ILE B 1 302 ? -7.75 -12.375 -14.75 1 70.31 302 ILE B O 1
ATOM 6939 N N . ILE B 1 303 ? -6.48 -10.719 -14.117 1 79.44 303 ILE B N 1
ATOM 6940 C CA . ILE B 1 303 ? -6.711 -10.898 -12.688 1 79.44 303 ILE B CA 1
ATOM 6941 C C . ILE B 1 303 ? -7.277 -9.617 -12.086 1 79.44 303 ILE B C 1
ATOM 6943 O O . ILE B 1 303 ? -6.543 -8.656 -11.844 1 79.44 303 ILE B O 1
ATOM 6947 N N . SER B 1 304 ? -8.57 -9.594 -11.922 1 84 304 SER B N 1
ATOM 6948 C CA . SER B 1 304 ? -9.211 -8.375 -11.422 1 84 304 SER B CA 1
ATOM 6949 C C . SER B 1 304 ? -9.07 -8.258 -9.906 1 84 304 SER B C 1
ATOM 6951 O O . SER B 1 304 ? -8.906 -7.16 -9.375 1 84 304 SER B O 1
ATOM 6953 N N . MET B 1 305 ? -9.148 -9.352 -9.25 1 90.81 305 MET B N 1
ATOM 6954 C CA . MET B 1 305 ? -8.953 -9.406 -7.801 1 90.81 305 MET B CA 1
ATOM 6955 C C . MET B 1 305 ? -7.758 -10.289 -7.453 1 90.81 305 MET B C 1
ATOM 6957 O O . MET B 1 305 ? -7.777 -11.492 -7.699 1 90.81 305 MET B O 1
ATOM 6961 N N . ARG B 1 306 ? -6.707 -9.672 -6.883 1 90.44 306 ARG B N 1
ATOM 6962 C CA . ARG B 1 306 ? -5.398 -10.297 -6.742 1 90.44 306 ARG B CA 1
ATOM 6963 C C . ARG B 1 306 ? -5.055 -10.523 -5.273 1 90.44 306 ARG B C 1
ATOM 6965 O O . ARG B 1 306 ? -5.672 -9.93 -4.387 1 90.44 306 ARG B O 1
ATOM 6972 N N . PRO B 1 307 ? -4.012 -11.391 -5.082 1 95.5 307 PRO B N 1
ATOM 6973 C CA . PRO B 1 307 ? -3.457 -11.477 -3.729 1 95.5 307 PRO B CA 1
ATOM 6974 C C . PRO B 1 307 ? -3.016 -10.125 -3.18 1 95.5 307 PRO B C 1
ATOM 6976 O O . PRO B 1 307 ? -2.637 -9.234 -3.947 1 95.5 307 PRO B O 1
ATOM 6979 N N . MET B 1 308 ? -3.188 -10.031 -1.922 1 95 308 MET B N 1
ATOM 6980 C CA . MET B 1 308 ? -2.828 -8.75 -1.326 1 95 308 MET B CA 1
ATOM 6981 C C . MET B 1 308 ? -1.861 -8.938 -0.163 1 95 308 MET B C 1
ATOM 6983 O O . MET B 1 308 ? -1.69 -10.055 0.332 1 95 308 MET B O 1
ATOM 6987 N N . HIS B 1 309 ? -1.14 -7.879 0.234 1 94.81 309 HIS B N 1
ATOM 6988 C CA . HIS B 1 309 ? -0.342 -7.828 1.454 1 94.81 309 HIS B CA 1
ATOM 6989 C C . HIS B 1 309 ? -0.876 -6.777 2.422 1 94.81 309 HIS B C 1
ATOM 6991 O O . HIS B 1 309 ? -1.751 -5.988 2.062 1 94.81 309 HIS B O 1
ATOM 6997 N N . GLY B 1 310 ? -0.453 -6.844 3.631 1 93.06 310 GLY B N 1
ATOM 6998 C CA . GLY B 1 310 ? -0.909 -5.934 4.668 1 93.06 310 GLY B CA 1
ATOM 6999 C C . GLY B 1 310 ? -1.883 -6.574 5.637 1 93.06 310 GLY B C 1
ATOM 7000 O O . GLY B 1 310 ? -2.537 -5.879 6.418 1 93.06 310 GLY B O 1
ATOM 7001 N N . ASP B 1 311 ? -2.055 -7.82 5.52 1 93.44 311 ASP B N 1
ATOM 7002 C CA . ASP B 1 311 ? -2.906 -8.57 6.441 1 93.44 311 ASP B CA 1
ATOM 7003 C C . ASP B 1 311 ? -2.096 -9.602 7.215 1 93.44 311 ASP B C 1
ATOM 7005 O O . ASP B 1 311 ? -0.864 -9.555 7.227 1 93.44 311 ASP B O 1
ATOM 7009 N N . GLU B 1 312 ? -2.777 -10.477 7.898 1 93.88 312 GLU B N 1
ATOM 7010 C CA . GLU B 1 312 ? -2.066 -11.398 8.781 1 93.88 312 GLU B CA 1
ATOM 7011 C C . GLU B 1 312 ? -1.32 -12.461 7.977 1 93.88 312 GLU B C 1
ATOM 7013 O O . GLU B 1 312 ? -0.268 -12.938 8.406 1 93.88 312 GLU B O 1
ATOM 7018 N N . PHE B 1 313 ? -1.856 -12.875 6.812 1 97.31 313 PHE B N 1
ATOM 7019 C CA . PHE B 1 313 ? -1.215 -13.914 6.02 1 97.31 313 PHE B CA 1
ATOM 7020 C C . PHE B 1 313 ? 0.081 -13.406 5.398 1 97.31 313 PHE B C 1
ATOM 7022 O O . PHE B 1 313 ? 1.089 -14.117 5.383 1 97.31 313 PHE B O 1
ATOM 7029 N N . MET B 1 314 ? 0.043 -12.211 4.867 1 96.44 314 MET B N 1
ATOM 7030 C CA . MET B 1 314 ? 1.194 -11.539 4.277 1 96.44 314 MET B CA 1
ATOM 7031 C C . MET B 1 314 ? 1.297 -10.102 4.781 1 96.44 314 MET B C 1
ATOM 7033 O O . MET B 1 314 ? 0.895 -9.164 4.086 1 96.44 314 MET B O 1
ATOM 7037 N N . PRO B 1 315 ? 1.938 -9.875 5.852 1 93 315 PRO B N 1
ATOM 7038 C CA . PRO B 1 315 ? 1.87 -8.594 6.555 1 93 315 PRO B CA 1
ATOM 7039 C C . PRO B 1 315 ? 2.525 -7.457 5.773 1 93 315 PRO B C 1
ATOM 7041 O O . PRO B 1 315 ? 2.115 -6.301 5.902 1 93 315 PRO B O 1
ATOM 7044 N N . LYS B 1 316 ? 3.561 -7.766 5.027 1 91.62 316 LYS B N 1
ATOM 7045 C CA . LYS B 1 316 ? 4.281 -6.77 4.238 1 91.62 316 LYS B CA 1
ATOM 7046 C C . LYS B 1 316 ? 4.457 -7.234 2.797 1 91.62 316 LYS B C 1
ATOM 7048 O O . LYS B 1 316 ? 4.168 -8.383 2.469 1 91.62 316 LYS B O 1
ATOM 7053 N N . SER B 1 317 ? 4.883 -6.289 1.981 1 92.31 317 SER B N 1
ATOM 7054 C CA . SER B 1 317 ? 5.172 -6.637 0.594 1 92.31 317 SER B CA 1
ATOM 7055 C C . SER B 1 317 ? 6.223 -7.734 0.506 1 92.31 317 SER B C 1
ATOM 7057 O O . SER B 1 317 ? 7.188 -7.742 1.275 1 92.31 317 SER B O 1
ATOM 7059 N N . PRO B 1 318 ? 6.152 -8.617 -0.409 1 95 318 PRO B N 1
ATOM 7060 C CA . PRO B 1 318 ? 6.992 -9.82 -0.438 1 95 318 PRO B CA 1
ATOM 7061 C C . PRO B 1 318 ? 8.422 -9.531 -0.899 1 95 318 PRO B C 1
ATOM 7063 O O . PRO B 1 318 ? 9.367 -10.156 -0.416 1 95 318 PRO B O 1
ATOM 7066 N N . LEU B 1 319 ? 8.625 -8.586 -1.785 1 95.12 319 LEU B N 1
ATOM 7067 C CA . LEU B 1 319 ? 9.922 -8.461 -2.441 1 95.12 319 LEU B CA 1
ATOM 7068 C C . LEU B 1 319 ? 11 -8.047 -1.442 1 95.12 319 LEU B C 1
ATOM 7070 O O . LEU B 1 319 ? 12.086 -8.625 -1.426 1 95.12 319 LEU B O 1
ATOM 7074 N N . PRO B 1 320 ? 10.766 -7.047 -0.522 1 93.56 320 PRO B N 1
ATOM 7075 C CA . PRO B 1 320 ? 11.773 -6.77 0.497 1 93.56 320 PRO B CA 1
ATOM 7076 C C . PRO B 1 320 ? 12.086 -7.984 1.365 1 93.56 320 PRO B C 1
ATOM 7078 O O . PRO B 1 320 ? 13.242 -8.188 1.755 1 93.56 320 PRO B O 1
ATOM 7081 N N . LYS B 1 321 ? 11.117 -8.805 1.645 1 95.12 321 LYS B N 1
ATOM 7082 C CA . LYS B 1 321 ? 11.328 -10.008 2.434 1 95.12 321 LYS B CA 1
ATOM 7083 C C . LYS B 1 321 ? 12.273 -10.977 1.715 1 95.12 321 LYS B C 1
ATOM 7085 O O . LYS B 1 321 ? 13.164 -11.555 2.334 1 95.12 321 LYS B O 1
ATOM 7090 N N . ILE B 1 322 ? 12.062 -11.102 0.452 1 96.38 322 ILE B N 1
ATOM 7091 C CA . ILE B 1 322 ? 12.891 -11.984 -0.361 1 96.38 322 ILE B CA 1
ATOM 7092 C C . ILE B 1 322 ? 14.32 -11.453 -0.413 1 96.38 322 ILE B C 1
ATOM 7094 O O . ILE B 1 322 ? 15.273 -12.18 -0.136 1 96.38 322 ILE B O 1
ATOM 7098 N N . GLU B 1 323 ? 14.422 -10.188 -0.688 1 95.12 323 GLU B N 1
ATOM 7099 C CA . GLU B 1 323 ? 15.734 -9.562 -0.846 1 95.12 323 GLU B CA 1
ATOM 7100 C C . GLU B 1 323 ? 16.516 -9.586 0.463 1 95.12 323 GLU B C 1
ATOM 7102 O O . GLU B 1 323 ? 17.75 -9.664 0.456 1 95.12 323 GLU B O 1
ATOM 7107 N N . ARG B 1 324 ? 15.812 -9.602 1.573 1 95.19 324 ARG B N 1
ATOM 7108 C CA . ARG B 1 324 ? 16.469 -9.492 2.875 1 95.19 324 ARG B CA 1
ATOM 7109 C C . ARG B 1 324 ? 16.531 -10.844 3.576 1 95.19 324 ARG B C 1
ATOM 7111 O O . ARG B 1 324 ? 16.906 -10.922 4.746 1 95.19 324 ARG B O 1
ATOM 7118 N N . GLY B 1 325 ? 16.125 -11.891 2.979 1 95.88 325 GLY B N 1
ATOM 7119 C CA . GLY B 1 325 ? 16.25 -13.242 3.498 1 95.88 325 GLY B CA 1
ATOM 7120 C C . GLY B 1 325 ? 15.242 -13.555 4.594 1 95.88 325 GLY B C 1
ATOM 7121 O O . GLY B 1 325 ? 15.523 -14.352 5.488 1 95.88 325 GLY B O 1
ATOM 7122 N N . GLN B 1 326 ? 14.133 -12.859 4.555 1 94.56 326 GLN B N 1
ATOM 7123 C CA . GLN B 1 326 ? 13.109 -13.062 5.57 1 94.56 326 GLN B CA 1
ATOM 7124 C C . GLN B 1 326 ? 12.07 -14.078 5.113 1 94.56 326 GLN B C 1
ATOM 7126 O O . GLN B 1 326 ? 10.906 -13.734 4.906 1 94.56 326 GLN B O 1
ATOM 7131 N N . PHE B 1 327 ? 12.398 -15.273 4.945 1 95.19 327 PHE B N 1
ATOM 7132 C CA . PHE B 1 327 ? 11.57 -16.406 4.547 1 95.19 327 PHE B CA 1
ATOM 7133 C C . PHE B 1 327 ? 11.945 -17.656 5.336 1 95.19 327 PHE B C 1
ATOM 7135 O O . PHE B 1 327 ? 12.945 -17.672 6.051 1 95.19 327 PHE B O 1
ATOM 7142 N N . GLN B 1 328 ? 11.055 -18.625 5.23 1 93.19 328 GLN B N 1
ATOM 7143 C CA . GLN B 1 328 ? 11.398 -19.922 5.812 1 93.19 328 GLN B CA 1
ATOM 7144 C C . GLN B 1 328 ? 12.516 -20.594 5.031 1 93.19 328 GLN B C 1
ATOM 7146 O O . GLN B 1 328 ? 12.547 -20.531 3.801 1 93.19 328 GLN B O 1
ATOM 7151 N N . GLY B 1 329 ? 13.477 -21.094 5.688 1 90.19 329 GLY B N 1
ATOM 7152 C CA . GLY B 1 329 ? 14.523 -21.844 5.012 1 90.19 329 GLY B CA 1
ATOM 7153 C C . GLY B 1 329 ? 14.039 -23.172 4.449 1 90.19 329 GLY B C 1
ATOM 7154 O O . GLY B 1 329 ? 12.938 -23.625 4.766 1 90.19 329 GLY B O 1
ATOM 7155 N N . GLY B 1 330 ? 14.773 -23.75 3.533 1 94.38 330 GLY B N 1
ATOM 7156 C CA . GLY B 1 330 ? 14.516 -25 2.844 1 94.38 330 GLY B CA 1
ATOM 7157 C C . GLY B 1 330 ? 15 -25.016 1.409 1 94.38 330 GLY B C 1
ATOM 7158 O O . GLY B 1 330 ? 15.344 -23.953 0.861 1 94.38 330 GLY B O 1
ATOM 7159 N N . GLU B 1 331 ? 15.039 -26.219 0.867 1 98.19 331 GLU B N 1
ATOM 7160 C CA . GLU B 1 331 ? 15.477 -26.344 -0.521 1 98.19 331 GLU B CA 1
ATOM 7161 C C . GLU B 1 331 ? 14.352 -25.984 -1.487 1 98.19 331 GLU B C 1
ATOM 7163 O O . GLU B 1 331 ? 13.18 -26.25 -1.215 1 98.19 331 GLU B O 1
ATOM 7168 N N . VAL B 1 332 ? 14.781 -25.344 -2.584 1 98.56 332 VAL B N 1
ATOM 7169 C CA . VAL B 1 332 ? 13.812 -24.969 -3.604 1 98.56 332 VAL B CA 1
ATOM 7170 C C . VAL B 1 332 ? 14.234 -25.531 -4.957 1 98.56 332 VAL B C 1
ATOM 7172 O O . VAL B 1 332 ? 15.406 -25.438 -5.336 1 98.56 332 VAL B O 1
ATOM 7175 N N . LEU B 1 333 ? 13.336 -26.219 -5.594 1 98.81 333 LEU B N 1
ATOM 7176 C CA . LEU B 1 333 ? 13.43 -26.547 -7.012 1 98.81 333 LEU B CA 1
ATOM 7177 C C . LEU B 1 333 ? 12.531 -25.641 -7.84 1 98.81 333 LEU B C 1
ATOM 7179 O O . LEU B 1 333 ? 11.359 -25.453 -7.516 1 98.81 333 LEU B O 1
ATOM 7183 N N . MET B 1 334 ? 13.133 -24.969 -8.82 1 98.38 334 MET B N 1
ATOM 7184 C CA . MET B 1 334 ? 12.289 -24.062 -9.594 1 98.38 334 MET B CA 1
ATOM 7185 C C . MET B 1 334 ? 12.734 -24.016 -11.047 1 98.38 334 MET B C 1
ATOM 7187 O O . MET B 1 334 ? 13.836 -24.453 -11.383 1 98.38 334 MET B O 1
ATOM 7191 N N . GLY B 1 335 ? 11.836 -23.578 -11.891 1 97.88 335 GLY B N 1
ATOM 7192 C CA . GLY B 1 335 ? 12.203 -23.453 -13.297 1 97.88 335 GLY B CA 1
ATOM 7193 C C . GLY B 1 335 ? 11.094 -22.875 -14.156 1 97.88 335 GLY B C 1
ATOM 7194 O O . GLY B 1 335 ? 10.07 -22.422 -13.641 1 97.88 335 GLY B O 1
ATOM 7195 N N . THR B 1 336 ? 11.43 -22.75 -15.445 1 97.81 336 THR B N 1
ATOM 7196 C CA . THR B 1 336 ? 10.539 -22.156 -16.438 1 97.81 336 THR B CA 1
ATOM 7197 C C . THR B 1 336 ? 10.555 -22.953 -17.734 1 97.81 336 THR B C 1
ATOM 7199 O O . THR B 1 336 ? 11.336 -23.891 -17.875 1 97.81 336 THR B O 1
ATOM 7202 N N . ASN B 1 337 ? 9.609 -22.625 -18.594 1 98.25 337 ASN B N 1
ATOM 7203 C CA . ASN B 1 337 ? 9.562 -23.203 -19.922 1 98.25 337 ASN B CA 1
ATOM 7204 C C . ASN B 1 337 ? 10.18 -22.266 -20.969 1 98.25 337 ASN B C 1
ATOM 7206 O O . ASN B 1 337 ? 10.227 -21.047 -20.766 1 98.25 337 ASN B O 1
ATOM 7210 N N . ALA B 1 338 ? 10.57 -22.781 -22.047 1 97.56 338 ALA B N 1
ATOM 7211 C CA . ALA B 1 338 ? 11.375 -22.047 -23.016 1 97.56 338 ALA B CA 1
ATOM 7212 C C . ALA B 1 338 ? 10.57 -20.906 -23.641 1 97.56 338 ALA B C 1
ATOM 7214 O O . ALA B 1 338 ? 11.125 -19.859 -23.953 1 97.56 338 ALA B O 1
ATOM 7215 N N . ASP B 1 339 ? 9.289 -21.094 -23.859 1 98 339 ASP B N 1
ATOM 7216 C CA . ASP B 1 339 ? 8.453 -20.109 -24.547 1 98 339 ASP B CA 1
ATOM 7217 C C . ASP B 1 339 ? 7.242 -19.719 -23.703 1 98 339 ASP B C 1
ATOM 7219 O O . ASP B 1 339 ? 6.105 -19.766 -24.188 1 98 339 ASP B O 1
ATOM 7223 N N . GLU B 1 340 ? 7.5 -19.266 -22.469 1 97.12 340 GLU B N 1
ATOM 7224 C CA . GLU B 1 340 ? 6.492 -18.953 -21.453 1 97.12 340 GLU B CA 1
ATOM 7225 C C . GLU B 1 340 ? 5.441 -18 -22 1 97.12 340 GLU B C 1
ATOM 7227 O O . GLU B 1 340 ? 4.25 -18.141 -21.703 1 97.12 340 GLU B O 1
ATOM 7232 N N . GLY B 1 341 ? 5.824 -17.094 -22.859 1 96.5 341 GLY B N 1
ATOM 7233 C CA . GLY B 1 341 ? 4.957 -15.984 -23.234 1 96.5 341 GLY B CA 1
ATOM 7234 C C . GLY B 1 341 ? 3.957 -16.359 -24.312 1 96.5 341 GLY B C 1
ATOM 7235 O O . GLY B 1 341 ? 2.986 -15.633 -24.547 1 96.5 341 GLY B O 1
ATOM 7236 N N . SER B 1 342 ? 4.137 -17.469 -25.031 1 96.12 342 SER B N 1
ATOM 7237 C CA . SER B 1 342 ? 3.375 -17.797 -26.234 1 96.12 342 SER B CA 1
ATOM 7238 C C . SER B 1 342 ? 1.905 -18.047 -25.906 1 96.12 342 SER B C 1
ATOM 7240 O O . SER B 1 342 ? 1.021 -17.625 -26.656 1 96.12 342 SER B O 1
ATOM 7242 N N . LEU B 1 343 ? 1.707 -18.656 -24.766 1 92 343 LEU B N 1
ATOM 7243 C CA . LEU B 1 343 ? 0.335 -18.969 -24.375 1 92 343 LEU B CA 1
ATOM 7244 C C . LEU B 1 343 ? -0.491 -17.688 -24.25 1 92 343 LEU B C 1
ATOM 7246 O O . LEU B 1 343 ? -1.652 -17.656 -24.656 1 92 343 LEU B O 1
ATOM 7250 N N . PHE B 1 344 ? 0.039 -16.641 -23.797 1 90.62 344 PHE B N 1
ATOM 7251 C CA . PHE B 1 344 ? -0.688 -15.422 -23.469 1 90.62 344 PHE B CA 1
ATOM 7252 C C . PHE B 1 344 ? -0.951 -14.602 -24.734 1 90.62 344 PHE B C 1
ATOM 7254 O O . PHE B 1 344 ? -1.911 -13.836 -24.781 1 90.62 344 PHE B O 1
ATOM 7261 N N . LEU B 1 345 ? -0.057 -14.742 -25.703 1 91.44 345 LEU B N 1
ATOM 7262 C CA . LEU B 1 345 ? -0.356 -14.133 -27 1 91.44 345 LEU B CA 1
ATOM 7263 C C . LEU B 1 345 ? -1.604 -14.758 -27.609 1 91.44 345 LEU B C 1
ATOM 7265 O O . LEU B 1 345 ? -2.486 -14.039 -28.094 1 91.44 345 LEU B O 1
ATOM 7269 N N . PHE B 1 346 ? -1.67 -16.031 -27.578 1 87.94 346 PHE B N 1
ATOM 7270 C CA . PHE B 1 346 ? -2.807 -16.75 -28.141 1 87.94 346 PHE B CA 1
ATOM 7271 C C . PHE B 1 346 ? -4.082 -16.438 -27.375 1 87.94 346 PHE B C 1
ATOM 7273 O O . PHE B 1 346 ? -5.102 -16.078 -27.969 1 87.94 346 PHE B O 1
ATOM 7280 N N . LEU B 1 347 ? -3.994 -16.547 -26.016 1 80.94 347 LEU B N 1
ATOM 7281 C CA . LEU B 1 347 ? -5.184 -16.359 -25.203 1 80.94 347 LEU B CA 1
ATOM 7282 C C . LEU B 1 347 ? -5.684 -14.914 -25.297 1 80.94 347 LEU B C 1
ATOM 7284 O O . LEU B 1 347 ? -6.895 -14.672 -25.297 1 80.94 347 LEU B O 1
ATOM 7288 N N . GLY B 1 348 ? -4.789 -14.031 -25.359 1 81.5 348 GLY B N 1
ATOM 7289 C CA . GLY B 1 348 ? -5.16 -12.625 -25.375 1 81.5 348 GLY B CA 1
ATOM 7290 C C . GLY B 1 348 ? -5.566 -12.117 -26.734 1 81.5 348 GLY B C 1
ATOM 7291 O O . GLY B 1 348 ? -6.426 -11.242 -26.844 1 81.5 348 GLY B O 1
ATOM 7292 N N . PHE B 1 349 ? -4.887 -12.68 -27.781 1 86.31 349 PHE B N 1
ATOM 7293 C CA . PHE B 1 349 ? -5.07 -12.117 -29.125 1 86.31 349 PHE B CA 1
ATOM 7294 C C . PHE B 1 349 ? -5.152 -13.219 -30.172 1 86.31 349 PHE B C 1
ATOM 7296 O O . PHE B 1 349 ? -4.391 -13.227 -31.141 1 86.31 349 PHE B O 1
ATOM 7303 N N . PRO B 1 350 ? -6.18 -14.031 -30.125 1 83.31 350 PRO B N 1
ATOM 7304 C CA . PRO B 1 350 ? -6.262 -15.164 -31.047 1 83.31 350 PRO B CA 1
ATOM 7305 C C . PRO B 1 350 ? -6.441 -14.727 -32.5 1 83.31 350 PRO B C 1
ATOM 7307 O O . PRO B 1 350 ? -6.141 -15.492 -33.438 1 83.31 350 PRO B O 1
ATOM 7310 N N . HIS B 1 351 ? -6.883 -13.531 -32.75 1 82.69 351 HIS B N 1
ATOM 7311 C CA . HIS B 1 351 ? -7.047 -13.047 -34.125 1 82.69 351 HIS B CA 1
ATOM 7312 C C . HIS B 1 351 ? -5.699 -12.727 -34.75 1 82.69 351 HIS B C 1
ATOM 7314 O O . HIS B 1 351 ? -5.527 -12.898 -35.969 1 82.69 351 HIS B O 1
ATOM 7320 N N . LEU B 1 352 ? -4.766 -12.32 -33.938 1 88.31 352 LEU B N 1
ATOM 7321 C CA . LEU B 1 352 ? -3.428 -12.008 -34.438 1 88.31 352 LEU B CA 1
ATOM 7322 C C . LEU B 1 352 ? -2.498 -13.211 -34.281 1 88.31 352 LEU B C 1
ATOM 7324 O O . LEU B 1 352 ? -1.552 -13.367 -35.031 1 88.31 352 LEU B O 1
ATOM 7328 N N . TYR B 1 353 ? -2.797 -14.008 -33.312 1 90.94 353 TYR B N 1
ATOM 7329 C CA . TYR B 1 353 ? -1.983 -15.172 -33 1 90.94 353 TYR B CA 1
ATOM 7330 C C . TYR B 1 353 ? -2.846 -16.422 -32.875 1 90.94 353 TYR B C 1
ATOM 7332 O O . TYR B 1 353 ? -2.947 -17.031 -31.812 1 90.94 353 TYR B O 1
ATOM 7340 N N . PRO B 1 354 ? -3.305 -16.844 -34.031 1 87.75 354 PRO B N 1
ATOM 7341 C CA . PRO B 1 354 ? -4.172 -18.031 -34 1 87.75 354 PRO B CA 1
ATOM 7342 C C . PRO B 1 354 ? -3.42 -19.312 -33.656 1 87.75 354 PRO B C 1
ATOM 7344 O O . PRO B 1 354 ? -2.219 -19.422 -33.906 1 87.75 354 PRO B O 1
ATOM 7347 N N . LEU B 1 355 ? -4.098 -20.234 -33.125 1 85.81 355 LEU B N 1
ATOM 7348 C CA . LEU B 1 355 ? -3.52 -21.438 -32.531 1 85.81 355 LEU B CA 1
ATOM 7349 C C . LEU B 1 355 ? -2.768 -22.25 -33.562 1 85.81 355 LEU B C 1
ATOM 7351 O O . LEU B 1 355 ? -1.601 -22.609 -33.375 1 85.81 355 LEU B O 1
ATOM 7355 N N . LYS B 1 356 ? -3.352 -22.484 -34.75 1 86.12 356 LYS B N 1
ATOM 7356 C CA . LYS B 1 356 ? -2.828 -23.5 -35.656 1 86.12 356 LYS B CA 1
ATOM 7357 C C . LYS B 1 356 ? -2.105 -22.844 -36.844 1 86.12 356 LYS B C 1
ATOM 7359 O O . LYS B 1 356 ? -1.433 -23.531 -37.625 1 86.12 356 LYS B O 1
ATOM 7364 N N . THR B 1 357 ? -2.229 -21.547 -36.938 1 89.06 357 THR B N 1
ATOM 7365 C CA . THR B 1 357 ? -1.598 -20.844 -38.062 1 89.06 357 THR B CA 1
ATOM 7366 C C . THR B 1 357 ? -0.854 -19.609 -37.562 1 89.06 357 THR B C 1
ATOM 7368 O O . THR B 1 357 ? -0.846 -19.312 -36.375 1 89.06 357 THR B O 1
ATOM 7371 N N . THR B 1 358 ? -0.109 -19.047 -38.5 1 90.56 358 THR B N 1
ATOM 7372 C CA . THR B 1 358 ? 0.547 -17.781 -38.219 1 90.56 358 THR B CA 1
ATOM 7373 C C . THR B 1 358 ? 0.038 -16.688 -39.125 1 90.56 358 THR B C 1
ATOM 7375 O O . THR B 1 358 ? -0.223 -16.938 -40.312 1 90.56 358 THR B O 1
ATOM 7378 N N . GLN B 1 359 ? -0.177 -15.555 -38.531 1 89.69 359 GLN B N 1
ATOM 7379 C CA . GLN B 1 359 ? -0.533 -14.359 -39.312 1 89.69 359 GLN B CA 1
ATOM 7380 C C . GLN B 1 359 ? 0.607 -13.352 -39.312 1 89.69 359 GLN B C 1
ATOM 7382 O O . GLN B 1 359 ? 1.46 -13.367 -38.406 1 89.69 359 GLN B O 1
ATOM 7387 N N . SER B 1 360 ? 0.537 -12.586 -40.375 1 92.62 360 SER B N 1
ATOM 7388 C CA . SER B 1 360 ? 1.485 -11.477 -40.406 1 92.62 360 SER B CA 1
ATOM 7389 C C . SER B 1 360 ? 1.144 -10.438 -39.344 1 92.62 360 SER B C 1
ATOM 7391 O O . SER B 1 360 ? -0.024 -10.086 -39.156 1 92.62 360 SER B O 1
ATOM 7393 N N . VAL B 1 361 ? 2.18 -10.062 -38.594 1 93.94 361 VAL B N 1
ATOM 7394 C CA . VAL B 1 361 ? 1.997 -9.031 -37.562 1 93.94 361 VAL B CA 1
ATOM 7395 C C . VAL B 1 361 ? 2.977 -7.887 -37.812 1 93.94 361 VAL B C 1
ATOM 7397 O O . VAL B 1 361 ? 4.121 -8.117 -38.219 1 93.94 361 VAL B O 1
ATOM 7400 N N . SER B 1 362 ? 2.498 -6.625 -37.656 1 93.62 362 SER B N 1
ATOM 7401 C CA . SER B 1 362 ? 3.34 -5.441 -37.781 1 93.62 362 SER B CA 1
ATOM 7402 C C . SER B 1 362 ? 4.023 -5.086 -36.469 1 93.62 362 SER B C 1
ATOM 7404 O O . SER B 1 362 ? 3.676 -5.625 -35.438 1 93.62 362 SER B O 1
ATOM 7406 N N . ARG B 1 363 ? 4.969 -4.258 -36.594 1 93.81 363 ARG B N 1
ATOM 7407 C CA . ARG B 1 363 ? 5.609 -3.73 -35.406 1 93.81 363 ARG B CA 1
ATOM 7408 C C . ARG B 1 363 ? 4.598 -3.01 -34.5 1 93.81 363 ARG B C 1
ATOM 7410 O O . ARG B 1 363 ? 4.641 -3.137 -33.281 1 93.81 363 ARG B O 1
ATOM 7417 N N . GLU B 1 364 ? 3.732 -2.268 -35.125 1 91.12 364 GLU B N 1
ATOM 7418 C CA . GLU B 1 364 ? 2.707 -1.536 -34.375 1 91.12 364 GLU B CA 1
ATOM 7419 C C . GLU B 1 364 ? 1.784 -2.488 -33.625 1 91.12 364 GLU B C 1
ATOM 7421 O O . GLU B 1 364 ? 1.476 -2.266 -32.469 1 91.12 364 GLU B O 1
ATOM 7426 N N . ASP B 1 365 ? 1.453 -3.523 -34.312 1 89.25 365 ASP B N 1
ATOM 7427 C CA . ASP B 1 365 ? 0.634 -4.543 -33.656 1 89.25 365 ASP B CA 1
ATOM 7428 C C . ASP B 1 365 ? 1.362 -5.156 -32.469 1 89.25 365 ASP B C 1
ATOM 7430 O O . ASP B 1 365 ? 0.774 -5.336 -31.406 1 89.25 365 ASP B O 1
ATOM 7434 N N . THR B 1 366 ? 2.564 -5.438 -32.75 1 94 366 THR B N 1
ATOM 7435 C CA . THR B 1 366 ? 3.383 -6.09 -31.719 1 94 366 THR B CA 1
ATOM 7436 C C . THR B 1 366 ? 3.521 -5.203 -30.484 1 94 366 THR B C 1
ATOM 7438 O O . THR B 1 366 ? 3.367 -5.676 -29.359 1 94 366 THR B O 1
ATOM 7441 N N . GLU B 1 367 ? 3.748 -3.953 -30.688 1 92.94 367 GLU B N 1
ATOM 7442 C CA . GLU B 1 367 ? 3.881 -3.004 -29.594 1 92.94 367 GLU B CA 1
ATOM 7443 C C . GLU B 1 367 ? 2.564 -2.85 -28.828 1 92.94 367 GLU B C 1
ATOM 7445 O O . GLU B 1 367 ? 2.549 -2.828 -27.594 1 92.94 367 GLU B O 1
ATOM 7450 N N . ASN B 1 368 ? 1.493 -2.727 -29.5 1 89.19 368 ASN B N 1
ATOM 7451 C CA . ASN B 1 368 ? 0.184 -2.574 -28.875 1 89.19 368 ASN B CA 1
ATOM 7452 C C . ASN B 1 368 ? -0.188 -3.801 -28.047 1 89.19 368 ASN B C 1
ATOM 7454 O O . ASN B 1 368 ? -0.688 -3.67 -26.938 1 89.19 368 ASN B O 1
ATOM 7458 N N . VAL B 1 369 ? 0.077 -4.965 -28.625 1 90.69 369 VAL B N 1
ATOM 7459 C CA . VAL B 1 369 ? -0.202 -6.207 -27.906 1 90.69 369 VAL B CA 1
ATOM 7460 C C . VAL B 1 369 ? 0.645 -6.27 -26.641 1 90.69 369 VAL B C 1
ATOM 7462 O O . VAL B 1 369 ? 0.144 -6.621 -25.578 1 90.69 369 VAL B O 1
ATOM 7465 N N . GLY B 1 370 ? 1.922 -5.902 -26.797 1 92.06 370 GLY B N 1
ATOM 7466 C CA . GLY B 1 370 ? 2.795 -5.863 -25.641 1 92.06 370 GLY B CA 1
ATOM 7467 C C . GLY B 1 370 ? 2.299 -4.934 -24.547 1 92.06 370 GLY B C 1
ATOM 7468 O O . GLY B 1 370 ? 2.242 -5.312 -23.375 1 92.06 370 GLY B O 1
ATOM 7469 N N . ARG B 1 371 ? 1.856 -3.756 -24.922 1 88.75 371 ARG B N 1
ATOM 7470 C CA . ARG B 1 371 ? 1.356 -2.768 -23.969 1 88.75 371 ARG B CA 1
ATOM 7471 C C . ARG B 1 371 ? 0.108 -3.275 -23.25 1 88.75 371 ARG B C 1
ATOM 7473 O O . ARG B 1 371 ? -0.02 -3.131 -22.031 1 88.75 371 ARG B O 1
ATOM 7480 N N . ILE B 1 372 ? -0.779 -3.846 -23.969 1 85.75 372 ILE B N 1
ATOM 7481 C CA . ILE B 1 372 ? -2.051 -4.312 -23.438 1 85.75 372 ILE B CA 1
ATOM 7482 C C . ILE B 1 372 ? -1.811 -5.477 -22.469 1 85.75 372 ILE B C 1
ATOM 7484 O O . ILE B 1 372 ? -2.391 -5.523 -21.391 1 85.75 372 ILE B O 1
ATOM 7488 N N . LEU B 1 373 ? -0.923 -6.398 -22.844 1 86.5 373 LEU B N 1
ATOM 7489 C CA . LEU B 1 373 ? -0.647 -7.555 -22 1 86.5 373 LEU B CA 1
ATOM 7490 C C . LEU B 1 373 ? 0.013 -7.133 -20.703 1 86.5 373 LEU B C 1
ATOM 7492 O O . LEU B 1 373 ? -0.371 -7.598 -19.625 1 86.5 373 LEU B O 1
ATOM 7496 N N . LEU B 1 374 ? 0.973 -6.289 -20.828 1 85.81 374 LEU B N 1
ATOM 7497 C CA . LEU B 1 374 ? 1.662 -5.848 -19.625 1 85.81 374 LEU B CA 1
ATOM 7498 C C . LEU B 1 374 ? 0.716 -5.074 -18.703 1 85.81 374 LEU B C 1
ATOM 7500 O O . LEU B 1 374 ? 0.771 -5.223 -17.484 1 85.81 374 LEU B O 1
ATOM 7504 N N . HIS B 1 375 ? -0.2 -4.328 -19.25 1 80.5 375 HIS B N 1
ATOM 7505 C CA . HIS B 1 375 ? -1.227 -3.629 -18.469 1 80.5 375 HIS B CA 1
ATOM 7506 C C . HIS B 1 375 ? -2.172 -4.613 -17.797 1 80.5 375 HIS B C 1
ATOM 7508 O O . HIS B 1 375 ? -2.502 -4.453 -16.625 1 80.5 375 HIS B O 1
ATOM 7514 N N . ALA B 1 376 ? -2.535 -5.605 -18.531 1 78.44 376 ALA B N 1
ATOM 7515 C CA . ALA B 1 376 ? -3.484 -6.594 -18.031 1 78.44 376 ALA B CA 1
ATOM 7516 C C . ALA B 1 376 ? -2.898 -7.371 -16.859 1 78.44 376 ALA B C 1
ATOM 7518 O O . ALA B 1 376 ? -3.625 -7.773 -15.945 1 78.44 376 ALA B O 1
ATOM 7519 N N . PHE B 1 377 ? -1.597 -7.477 -16.875 1 80.25 377 PHE B N 1
ATOM 7520 C CA . PHE B 1 377 ? -0.932 -8.211 -15.812 1 80.25 377 PHE B CA 1
ATOM 7521 C C . PHE B 1 377 ? -0.441 -7.266 -14.727 1 80.25 377 PHE B C 1
ATOM 7523 O O . PHE B 1 377 ? 0.288 -7.676 -13.82 1 80.25 377 PHE B O 1
ATOM 7530 N N . HIS B 1 378 ? -0.794 -6.012 -14.82 1 78.31 378 HIS B N 1
ATOM 7531 C CA . HIS B 1 378 ? -0.34 -4.996 -13.875 1 78.31 378 HIS B CA 1
ATOM 7532 C C . HIS B 1 378 ? 1.183 -4.957 -13.805 1 78.31 378 HIS B C 1
ATOM 7534 O O . HIS B 1 378 ? 1.754 -4.848 -12.719 1 78.31 378 HIS B O 1
ATOM 7540 N N . ALA B 1 379 ? 1.795 -5.145 -14.938 1 82.44 379 ALA B N 1
ATOM 7541 C CA . ALA B 1 379 ? 3.252 -5.191 -15.016 1 82.44 379 ALA B CA 1
ATOM 7542 C C . ALA B 1 379 ? 3.826 -3.828 -15.383 1 82.44 379 ALA B C 1
ATOM 7544 O O . ALA B 1 379 ? 3.115 -2.973 -15.922 1 82.44 379 ALA B O 1
ATOM 7545 N N . PRO B 1 380 ? 5.121 -3.652 -15.086 1 82.31 380 PRO B N 1
ATOM 7546 C CA . PRO B 1 380 ? 5.77 -2.406 -15.508 1 82.31 380 PRO B CA 1
ATOM 7547 C C . PRO B 1 380 ? 5.867 -2.273 -17.031 1 82.31 380 PRO B C 1
ATOM 7549 O O . PRO B 1 380 ? 6.062 -3.27 -17.719 1 82.31 380 PRO B O 1
ATOM 7552 N N . LEU B 1 381 ? 5.82 -1.085 -17.453 1 85.81 381 LEU B N 1
ATOM 7553 C CA . LEU B 1 381 ? 5.996 -0.778 -18.875 1 85.81 381 LEU B CA 1
ATOM 7554 C C . LEU B 1 381 ? 7.023 0.332 -19.062 1 85.81 381 LEU B C 1
ATOM 7556 O O . LEU B 1 381 ? 6.66 1.482 -19.312 1 85.81 381 LEU B O 1
ATOM 7560 N N . PRO B 1 382 ? 8.25 -0.133 -19.031 1 87.62 382 PRO B N 1
ATOM 7561 C CA . PRO B 1 382 ? 9.281 0.877 -19.281 1 87.62 382 PRO B CA 1
ATOM 7562 C C . PRO B 1 382 ? 9.172 1.496 -20.672 1 87.62 382 PRO B C 1
ATOM 7564 O O . PRO B 1 382 ? 8.789 0.812 -21.625 1 87.62 382 PRO B O 1
ATOM 7567 N N . GLU B 1 383 ? 9.648 2.635 -20.797 1 83 383 GLU B N 1
ATOM 7568 C CA . GLU B 1 383 ? 9.523 3.377 -22.047 1 83 383 GLU B CA 1
ATOM 7569 C C . GLU B 1 383 ? 10.352 2.734 -23.156 1 83 383 GLU B C 1
ATOM 7571 O O . GLU B 1 383 ? 9.977 2.783 -24.328 1 83 383 GLU B O 1
ATOM 7576 N N . ASP B 1 384 ? 11.422 2.1 -22.766 1 90.69 384 ASP B N 1
ATOM 7577 C CA . ASP B 1 384 ? 12.367 1.626 -23.766 1 90.69 384 ASP B CA 1
ATOM 7578 C C . ASP B 1 384 ? 12.25 0.118 -23.969 1 90.69 384 ASP B C 1
ATOM 7580 O O . ASP B 1 384 ? 13.117 -0.505 -24.578 1 90.69 384 ASP B O 1
ATOM 7584 N N . VAL B 1 385 ? 11.242 -0.502 -23.453 1 93.06 385 VAL B N 1
ATOM 7585 C CA . VAL B 1 385 ? 11.133 -1.957 -23.453 1 93.06 385 VAL B CA 1
ATOM 7586 C C . VAL B 1 385 ? 11.109 -2.473 -24.891 1 93.06 385 VAL B C 1
ATOM 7588 O O . VAL B 1 385 ? 11.711 -3.504 -25.203 1 93.06 385 VAL B O 1
ATOM 7591 N N . PHE B 1 386 ? 10.484 -1.771 -25.797 1 93.69 386 PHE B N 1
ATOM 7592 C CA . PHE B 1 386 ? 10.359 -2.242 -27.172 1 93.69 386 PHE B CA 1
ATOM 7593 C C . PHE B 1 386 ? 11.656 -2.023 -27.938 1 93.69 386 PHE B C 1
ATOM 7595 O O . PHE B 1 386 ? 11.984 -2.787 -28.859 1 93.69 386 PHE B O 1
ATOM 7602 N N . ASP B 1 387 ? 12.398 -1.011 -27.562 1 93.44 387 ASP B N 1
ATOM 7603 C CA . ASP B 1 387 ? 13.734 -0.856 -28.141 1 93.44 387 ASP B CA 1
ATOM 7604 C C . ASP B 1 387 ? 14.641 -2.018 -27.75 1 93.44 387 ASP B C 1
ATOM 7606 O O . ASP B 1 387 ? 15.406 -2.52 -28.562 1 93.44 387 ASP B O 1
ATOM 7610 N N . VAL B 1 388 ? 14.477 -2.439 -26.578 1 93.88 388 VAL B N 1
ATOM 7611 C CA . VAL B 1 388 ? 15.32 -3.496 -26.031 1 93.88 388 VAL B CA 1
ATOM 7612 C C . VAL B 1 388 ? 14.977 -4.828 -26.703 1 93.88 388 VAL B C 1
ATOM 7614 O O . VAL B 1 388 ? 15.875 -5.598 -27.062 1 93.88 388 VAL B O 1
ATOM 7617 N N . TYR B 1 389 ? 13.758 -5.137 -27 1 95 389 TYR B N 1
ATOM 7618 C CA . TYR B 1 389 ? 13.359 -6.465 -27.453 1 95 389 TYR B CA 1
ATOM 7619 C C . TYR B 1 389 ? 13.188 -6.5 -28.969 1 95 389 TYR B C 1
ATOM 7621 O O . TYR B 1 389 ? 13.484 -7.512 -29.609 1 95 389 TYR B O 1
ATOM 7629 N N . LEU B 1 390 ? 12.773 -5.391 -29.562 1 93.12 390 LEU B N 1
ATOM 7630 C CA . LEU B 1 390 ? 12.406 -5.453 -30.984 1 93.12 390 LEU B CA 1
ATOM 7631 C C . LEU B 1 390 ? 13.547 -4.938 -31.859 1 93.12 390 LEU B C 1
ATOM 7633 O O . LEU B 1 390 ? 13.648 -5.309 -33.031 1 93.12 390 LEU B O 1
ATOM 7637 N N . ASP B 1 391 ? 14.32 -3.975 -31.266 1 85.44 391 ASP B N 1
ATOM 7638 C CA . ASP B 1 391 ? 15.398 -3.412 -32.094 1 85.44 391 ASP B CA 1
ATOM 7639 C C . ASP B 1 391 ? 16.719 -4.125 -31.812 1 85.44 391 ASP B C 1
ATOM 7641 O O . ASP B 1 391 ? 17.594 -4.168 -32.688 1 85.44 391 ASP B O 1
ATOM 7645 N N . GLY B 1 392 ? 17.109 -4.41 -30.516 1 63.78 392 GLY B N 1
ATOM 7646 C CA . GLY B 1 392 ? 18.406 -4.922 -30.109 1 63.78 392 GLY B CA 1
ATOM 7647 C C . GLY B 1 392 ? 18.641 -6.359 -30.531 1 63.78 392 GLY B C 1
ATOM 7648 O O . GLY B 1 392 ? 19.719 -6.91 -30.297 1 63.78 392 GLY B O 1
ATOM 7649 N N . ALA B 1 393 ? 17.625 -7.094 -30.641 1 54.81 393 ALA B N 1
ATOM 7650 C CA . ALA B 1 393 ? 17.922 -8.516 -30.828 1 54.81 393 ALA B CA 1
ATOM 7651 C C . ALA B 1 393 ? 18.734 -8.75 -32.094 1 54.81 393 ALA B C 1
ATOM 7653 O O . ALA B 1 393 ? 18.422 -8.164 -33.156 1 54.81 393 ALA B O 1
ATOM 7654 N N . GLU B 1 394 ? 19.906 -9.094 -31.844 1 52.03 394 GLU B N 1
ATOM 7655 C CA . GLU B 1 394 ? 20.828 -9.57 -32.875 1 52.03 394 GLU B CA 1
ATOM 7656 C C . GLU B 1 394 ? 20.062 -10.242 -34.031 1 52.03 394 GLU B C 1
ATOM 7658 O O . GLU B 1 394 ? 18.969 -10.789 -33.812 1 52.03 394 GLU B O 1
ATOM 7663 N N . GLU B 1 395 ? 20.469 -9.82 -35.219 1 48.41 395 GLU B N 1
ATOM 7664 C CA . GLU B 1 395 ? 20.109 -10.344 -36.531 1 48.41 395 GLU B CA 1
ATOM 7665 C C . GLU B 1 395 ? 19.828 -11.844 -36.469 1 48.41 395 GLU B C 1
ATOM 7667 O O . GLU B 1 395 ? 20.766 -12.641 -36.344 1 48.41 395 GLU B O 1
ATOM 7672 N N . GLU B 1 396 ? 18.875 -12.172 -35.75 1 48.5 396 GLU B N 1
ATOM 7673 C CA . GLU B 1 396 ? 18.578 -13.57 -36.062 1 48.5 396 GLU B CA 1
ATOM 7674 C C . GLU B 1 396 ? 18.812 -13.867 -37.531 1 48.5 396 GLU B C 1
ATOM 7676 O O . GLU B 1 396 ? 18.703 -12.977 -38.375 1 48.5 396 GLU B O 1
ATOM 7681 N N . GLY B 1 397 ? 19.375 -14.906 -37.844 1 47.44 397 GLY B N 1
ATOM 7682 C CA . GLY B 1 397 ? 19.719 -15.336 -39.188 1 47.44 397 GLY B CA 1
ATOM 7683 C C . GLY B 1 397 ? 18.688 -14.906 -40.219 1 47.44 397 GLY B C 1
ATOM 7684 O O . GLY B 1 397 ? 17.562 -14.57 -39.875 1 47.44 397 GLY B O 1
ATOM 7685 N N . ALA B 1 398 ? 19.156 -14.492 -41.469 1 52.69 398 ALA B N 1
ATOM 7686 C CA . ALA B 1 398 ? 18.562 -14.094 -42.719 1 52.69 398 ALA B CA 1
ATOM 7687 C C . ALA B 1 398 ? 17.266 -14.844 -43 1 52.69 398 ALA B C 1
ATOM 7689 O O . ALA B 1 398 ? 16.391 -14.359 -43.719 1 52.69 398 ALA B O 1
ATOM 7690 N N . ALA B 1 399 ? 16.891 -16.078 -42.344 1 64.88 399 ALA B N 1
ATOM 7691 C CA . ALA B 1 399 ? 15.914 -16.984 -42.938 1 64.88 399 ALA B CA 1
ATOM 7692 C C . ALA B 1 399 ? 14.547 -16.844 -42.281 1 64.88 399 ALA B C 1
ATOM 7694 O O . ALA B 1 399 ? 13.562 -17.406 -42.781 1 64.88 399 ALA B O 1
ATOM 7695 N N . ILE B 1 400 ? 14.367 -15.828 -41.156 1 76.88 400 ILE B N 1
ATOM 7696 C CA . ILE B 1 400 ? 13.039 -15.789 -40.562 1 76.88 400 ILE B CA 1
ATOM 7697 C C . ILE B 1 400 ? 12.32 -14.508 -41 1 76.88 400 ILE B C 1
ATOM 7699 O O . ILE B 1 400 ? 12.953 -13.453 -41.156 1 76.88 400 ILE B O 1
ATOM 7703 N N . SER B 1 401 ? 10.992 -14.625 -41.344 1 86.81 401 SER B N 1
ATOM 7704 C CA . SER B 1 401 ? 10.195 -13.461 -41.719 1 86.81 401 SER B CA 1
ATOM 7705 C C . SER B 1 401 ? 10.164 -12.414 -40.625 1 86.81 401 SER B C 1
ATOM 7707 O O . SER B 1 401 ? 10.367 -12.742 -39.438 1 86.81 401 SER B O 1
ATOM 7709 N N . GLU B 1 402 ? 9.969 -11.281 -41 1 88.44 402 GLU B N 1
ATOM 7710 C CA . GLU B 1 402 ? 9.859 -10.195 -40.031 1 88.44 402 GLU B CA 1
ATOM 7711 C C . GLU B 1 402 ? 8.75 -10.469 -39.031 1 88.44 402 GLU B C 1
ATOM 7713 O O . GLU B 1 402 ? 8.922 -10.242 -37.812 1 88.44 402 GLU B O 1
ATOM 7718 N N . SER B 1 403 ? 7.691 -10.984 -39.5 1 91.62 403 SER B N 1
ATOM 7719 C CA . SER B 1 403 ? 6.555 -11.305 -38.656 1 91.62 403 SER B CA 1
ATOM 7720 C C . SER B 1 403 ? 6.91 -12.383 -37.625 1 91.62 403 SER B C 1
ATOM 7722 O O . SER B 1 403 ? 6.531 -12.297 -36.469 1 91.62 403 SER B O 1
ATOM 7724 N N . ASP B 1 404 ? 7.613 -13.336 -38.094 1 92.56 404 ASP B N 1
ATOM 7725 C CA . ASP B 1 404 ? 8.023 -14.414 -37.188 1 92.56 404 ASP B CA 1
ATOM 7726 C C . ASP B 1 404 ? 9 -13.914 -36.125 1 92.56 404 ASP B C 1
ATOM 7728 O O . ASP B 1 404 ? 8.945 -14.328 -34.969 1 92.56 404 ASP B O 1
ATOM 7732 N N . GLY B 1 405 ? 9.805 -13.039 -36.594 1 93 405 GLY B N 1
ATOM 7733 C CA . GLY B 1 405 ? 10.742 -12.438 -35.656 1 93 405 GLY B CA 1
ATOM 7734 C C . GLY B 1 405 ? 10.055 -11.617 -34.562 1 93 405 GLY B C 1
ATOM 7735 O O . GLY B 1 405 ? 10.391 -11.734 -33.375 1 93 405 GLY B O 1
ATOM 7736 N N . LEU B 1 406 ? 9.141 -10.812 -35 1 94.75 406 LEU B N 1
ATOM 7737 C CA . LEU B 1 406 ? 8.383 -9.992 -34.062 1 94.75 406 LEU B CA 1
ATOM 7738 C C . LEU B 1 406 ? 7.609 -10.859 -33.062 1 94.75 406 LEU B C 1
ATOM 7740 O O . LEU B 1 406 ? 7.562 -10.57 -31.875 1 94.75 406 LEU B O 1
ATOM 7744 N N . ARG B 1 407 ? 7.078 -11.922 -33.594 1 95.12 407 ARG B N 1
ATOM 7745 C CA . ARG B 1 407 ? 6.332 -12.852 -32.75 1 95.12 407 ARG B CA 1
ATOM 7746 C C . ARG B 1 407 ? 7.238 -13.469 -31.672 1 95.12 407 ARG B C 1
ATOM 7748 O O . ARG B 1 407 ? 6.891 -13.5 -30.5 1 95.12 407 ARG B O 1
ATOM 7755 N N . ARG B 1 408 ? 8.344 -13.906 -32.094 1 95.06 408 ARG B N 1
ATOM 7756 C CA . ARG B 1 408 ? 9.289 -14.539 -31.172 1 95.06 408 ARG B CA 1
ATOM 7757 C C . ARG B 1 408 ? 9.781 -13.555 -30.125 1 95.06 408 ARG B C 1
ATOM 7759 O O . ARG B 1 408 ? 9.883 -13.891 -28.938 1 95.06 408 ARG B O 1
ATOM 7766 N N . ARG B 1 409 ? 10.047 -12.398 -30.531 1 95.94 409 ARG B N 1
ATOM 7767 C CA . ARG B 1 409 ? 10.547 -11.383 -29.625 1 95.94 409 ARG B CA 1
ATOM 7768 C C . ARG B 1 409 ? 9.477 -10.984 -28.609 1 95.94 409 ARG B C 1
ATOM 7770 O O . ARG B 1 409 ? 9.789 -10.695 -27.453 1 95.94 409 ARG B O 1
ATOM 7777 N N . LEU B 1 410 ? 8.258 -10.938 -29.031 1 96.56 410 LEU B N 1
ATOM 7778 C CA . LEU B 1 410 ? 7.164 -10.641 -28.109 1 96.56 410 LEU B CA 1
ATOM 7779 C C . LEU B 1 410 ? 6.965 -11.773 -27.109 1 96.56 410 LEU B C 1
ATOM 7781 O O . LEU B 1 410 ? 6.707 -11.523 -25.938 1 96.56 410 LEU B O 1
ATOM 7785 N N . ILE B 1 411 ? 7.094 -13.008 -27.594 1 97.12 411 ILE B N 1
ATOM 7786 C CA . ILE B 1 411 ? 7.027 -14.172 -26.719 1 97.12 411 ILE B CA 1
ATOM 7787 C C . ILE B 1 411 ? 8.102 -14.062 -25.641 1 97.12 411 ILE B C 1
ATOM 7789 O O . ILE B 1 411 ? 7.832 -14.273 -24.453 1 97.12 411 ILE B O 1
ATOM 7793 N N . ASP B 1 412 ? 9.242 -13.656 -26.016 1 96.81 412 ASP B N 1
ATOM 7794 C CA . ASP B 1 412 ? 10.359 -13.516 -25.094 1 96.81 412 ASP B CA 1
ATOM 7795 C C . ASP B 1 412 ? 10.109 -12.398 -24.094 1 96.81 412 ASP B C 1
ATOM 7797 O O . ASP B 1 412 ? 10.367 -12.555 -22.891 1 96.81 412 ASP B O 1
ATOM 7801 N N . MET B 1 413 ? 9.633 -11.312 -24.562 1 96.56 413 MET B N 1
ATOM 7802 C CA . MET B 1 413 ? 9.391 -10.164 -23.703 1 96.56 413 MET B CA 1
ATOM 7803 C C . MET B 1 413 ? 8.391 -10.508 -22.594 1 96.56 413 MET B C 1
ATOM 7805 O O . MET B 1 413 ? 8.664 -10.289 -21.422 1 96.56 413 MET B O 1
ATOM 7809 N N . VAL B 1 414 ? 7.324 -11.125 -22.984 1 95.31 414 VAL B N 1
ATOM 7810 C CA . VAL B 1 414 ? 6.258 -11.477 -22.062 1 95.31 414 VAL B CA 1
ATOM 7811 C C . VAL B 1 414 ? 6.746 -12.562 -21.109 1 95.31 414 VAL B C 1
ATOM 7813 O O . VAL B 1 414 ? 6.551 -12.469 -19.891 1 95.31 414 VAL B O 1
ATOM 7816 N N . GLY B 1 415 ? 7.41 -13.539 -21.641 1 96.62 415 GLY B N 1
ATOM 7817 C CA . GLY B 1 415 ? 7.934 -14.625 -20.828 1 96.62 415 GLY B CA 1
ATOM 7818 C C . GLY B 1 415 ? 9 -14.188 -19.844 1 96.62 415 GLY B C 1
ATOM 7819 O O . GLY B 1 415 ? 9.008 -14.625 -18.688 1 96.62 415 GLY B O 1
ATOM 7820 N N . ASP B 1 416 ? 9.891 -13.281 -20.281 1 96.25 416 ASP B N 1
ATOM 7821 C CA . ASP B 1 416 ? 10.969 -12.789 -19.438 1 96.25 416 ASP B CA 1
ATOM 7822 C C . ASP B 1 416 ? 10.422 -12 -18.25 1 96.25 416 ASP B C 1
ATOM 7824 O O . ASP B 1 416 ? 10.844 -12.211 -17.109 1 96.25 416 ASP B O 1
ATOM 7828 N N . LEU B 1 417 ? 9.508 -11.219 -18.516 1 95 417 LEU B N 1
ATOM 7829 C CA . LEU B 1 417 ? 9 -10.32 -17.484 1 95 417 LEU B CA 1
ATOM 7830 C C . LEU B 1 417 ? 8.148 -11.086 -16.484 1 95 417 LEU B C 1
ATOM 7832 O O . LEU B 1 417 ? 8.242 -10.852 -15.273 1 95 417 LEU B O 1
ATOM 7836 N N . LEU B 1 418 ? 7.375 -12 -16.969 1 94.25 418 LEU B N 1
ATOM 7837 C CA . LEU B 1 418 ? 6.359 -12.578 -16.109 1 94.25 418 LEU B CA 1
ATOM 7838 C C . LEU B 1 418 ? 6.895 -13.82 -15.391 1 94.25 418 LEU B C 1
ATOM 7840 O O . LEU B 1 418 ? 6.457 -14.141 -14.281 1 94.25 418 LEU B O 1
ATOM 7844 N N . PHE B 1 419 ? 7.918 -14.492 -16.016 1 96.56 419 PHE B N 1
ATOM 7845 C CA . PHE B 1 419 ? 8.219 -15.812 -15.477 1 96.56 419 PHE B CA 1
ATOM 7846 C C . PHE B 1 419 ? 9.719 -16.016 -15.344 1 96.56 419 PHE B C 1
ATOM 7848 O O . PHE B 1 419 ? 10.227 -16.25 -14.242 1 96.56 419 PHE B O 1
ATOM 7855 N N . VAL B 1 420 ? 10.469 -15.789 -16.359 1 96.69 420 VAL B N 1
ATOM 7856 C CA . VAL B 1 420 ? 11.859 -16.219 -16.391 1 96.69 420 VAL B CA 1
ATOM 7857 C C . VAL B 1 420 ? 12.695 -15.336 -15.461 1 96.69 420 VAL B C 1
ATOM 7859 O O . VAL B 1 420 ? 13.336 -15.836 -14.531 1 96.69 420 VAL B O 1
ATOM 7862 N N . CYS B 1 421 ? 12.68 -14.047 -15.719 1 95.75 421 CYS B N 1
ATOM 7863 C CA . CYS B 1 421 ? 13.57 -13.156 -14.984 1 95.75 421 CYS B CA 1
ATOM 7864 C C . CYS B 1 421 ? 13.203 -13.117 -13.5 1 95.75 421 CYS B C 1
ATOM 7866 O O . CYS B 1 421 ? 14.078 -13.172 -12.641 1 95.75 421 CYS B O 1
ATOM 7868 N N . PRO B 1 422 ? 11.914 -13.055 -13.156 1 96.19 422 PRO B N 1
ATOM 7869 C CA . PRO B 1 422 ? 11.586 -13.133 -11.727 1 96.19 422 PRO B CA 1
ATOM 7870 C C . PRO B 1 422 ? 12.102 -14.414 -11.078 1 96.19 422 PRO B C 1
ATOM 7872 O O . PRO B 1 422 ? 12.594 -14.383 -9.945 1 96.19 422 PRO B O 1
ATOM 7875 N N . SER B 1 423 ? 12.016 -15.508 -11.781 1 96.69 423 SER B N 1
ATOM 7876 C CA . SER B 1 423 ? 12.484 -16.781 -11.227 1 96.69 423 SER B CA 1
ATOM 7877 C C . SER B 1 423 ? 13.992 -16.766 -11.039 1 96.69 423 SER B C 1
ATOM 7879 O O . SER B 1 423 ? 14.5 -17.234 -10.008 1 96.69 423 SER B O 1
ATOM 7881 N N . VAL B 1 424 ? 14.68 -16.234 -11.977 1 96.19 424 VAL B N 1
ATOM 7882 C CA . VAL B 1 424 ? 16.141 -16.172 -11.898 1 96.19 424 VAL B CA 1
ATOM 7883 C C . VAL B 1 424 ? 16.547 -15.289 -10.727 1 96.19 424 VAL B C 1
ATOM 7885 O O . VAL B 1 424 ? 17.422 -15.664 -9.938 1 96.19 424 VAL B O 1
ATOM 7888 N N . HIS B 1 425 ? 15.938 -14.164 -10.625 1 95.06 425 HIS B N 1
ATOM 7889 C CA . HIS B 1 425 ? 16.297 -13.227 -9.562 1 95.06 425 HIS B CA 1
ATOM 7890 C C . HIS B 1 425 ? 15.898 -13.766 -8.195 1 95.06 425 HIS B C 1
ATOM 7892 O O . HIS B 1 425 ? 16.594 -13.523 -7.203 1 95.06 425 HIS B O 1
ATOM 7898 N N . PHE B 1 426 ? 14.773 -14.438 -8.086 1 96 426 PHE B N 1
ATOM 7899 C CA . PHE B 1 426 ? 14.406 -15.086 -6.836 1 96 426 PHE B CA 1
ATOM 7900 C C . PHE B 1 426 ? 15.461 -16.109 -6.426 1 96 426 PHE B C 1
ATOM 7902 O O . PHE B 1 426 ? 15.898 -16.125 -5.277 1 96 426 PHE B O 1
ATOM 7909 N N . ALA B 1 427 ? 15.836 -16.969 -7.379 1 96.88 427 ALA B N 1
ATOM 7910 C CA . ALA B 1 427 ? 16.859 -17.984 -7.109 1 96.88 427 ALA B CA 1
ATOM 7911 C C . ALA B 1 427 ? 18.141 -17.328 -6.605 1 96.88 427 ALA B C 1
ATOM 7913 O O . ALA B 1 427 ? 18.734 -17.812 -5.633 1 96.88 427 ALA B O 1
ATOM 7914 N N . ASP B 1 428 ? 18.5 -16.266 -7.262 1 94.94 428 ASP B N 1
ATOM 7915 C CA . ASP B 1 428 ? 19.719 -15.547 -6.875 1 94.94 428 ASP B CA 1
ATOM 7916 C C . ASP B 1 428 ? 19.625 -15.039 -5.438 1 94.94 428 ASP B C 1
ATOM 7918 O O . ASP B 1 428 ? 20.547 -15.219 -4.645 1 94.94 428 ASP B O 1
ATOM 7922 N N . ALA B 1 429 ? 18.5 -14.43 -5.098 1 94.31 429 ALA B N 1
ATOM 7923 C CA . ALA B 1 429 ? 18.297 -13.898 -3.752 1 94.31 429 ALA B CA 1
ATOM 7924 C C . ALA B 1 429 ? 18.266 -15.016 -2.719 1 94.31 429 ALA B C 1
ATOM 7926 O O . ALA B 1 429 ? 18.828 -14.891 -1.634 1 94.31 429 ALA B O 1
ATOM 7927 N N . TYR B 1 430 ? 17.625 -16.078 -3.074 1 95.94 430 TYR B N 1
ATOM 7928 C CA . TYR B 1 430 ? 17.469 -17.203 -2.174 1 95.94 430 TYR B CA 1
ATOM 7929 C C . TYR B 1 430 ? 18.812 -17.828 -1.838 1 95.94 430 TYR B C 1
ATOM 7931 O O . TYR B 1 430 ? 19.094 -18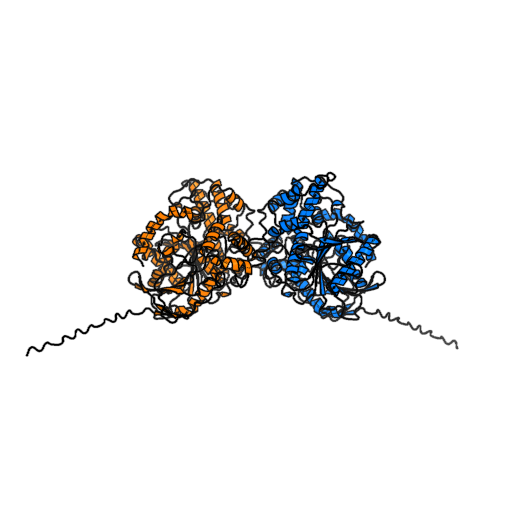.109 -0.673 1 95.94 430 TYR B O 1
ATOM 7939 N N . VAL B 1 431 ? 19.688 -17.969 -2.811 1 96.19 431 VAL B N 1
ATOM 7940 C CA . VAL B 1 431 ? 21 -18.547 -2.629 1 96.19 431 VAL B CA 1
ATOM 7941 C C . VAL B 1 431 ? 21.906 -17.578 -1.878 1 96.19 431 VAL B C 1
ATOM 7943 O O . VAL B 1 431 ? 22.719 -17.984 -1.043 1 96.19 431 VAL B O 1
ATOM 7946 N N . ARG B 1 432 ? 21.766 -16.297 -2.141 1 93.12 432 ARG B N 1
ATOM 7947 C CA . ARG B 1 432 ? 22.547 -15.281 -1.456 1 93.12 432 ARG B CA 1
ATOM 7948 C C . ARG B 1 432 ? 22.328 -15.352 0.053 1 93.12 432 ARG B C 1
ATOM 7950 O O . ARG B 1 432 ? 23.234 -15.023 0.825 1 93.12 432 ARG B O 1
ATOM 7957 N N . HIS B 1 433 ? 21.234 -15.828 0.452 1 94.56 433 HIS B N 1
ATOM 7958 C CA . HIS B 1 433 ? 20.938 -15.898 1.877 1 94.56 433 HIS B CA 1
ATOM 7959 C C . HIS B 1 433 ? 21.125 -17.312 2.41 1 94.56 433 HIS B C 1
ATOM 7961 O O . HIS B 1 433 ? 20.5 -17.688 3.406 1 94.56 433 HIS B O 1
ATOM 7967 N N . GLY B 1 434 ? 21.781 -18.141 1.717 1 94.5 434 GLY B N 1
ATOM 7968 C CA . GLY B 1 434 ? 22.312 -19.375 2.254 1 94.5 434 GLY B CA 1
ATOM 7969 C C . GLY B 1 434 ? 21.438 -20.578 1.97 1 94.5 434 GLY B C 1
ATOM 7970 O O . GLY B 1 434 ? 21.656 -21.656 2.52 1 94.5 434 GLY B O 1
ATOM 7971 N N . GLN B 1 435 ? 20.438 -20.469 1.092 1 95.62 435 GLN B N 1
ATOM 7972 C CA . GLN B 1 435 ? 19.562 -21.578 0.792 1 95.62 435 GLN B CA 1
ATOM 7973 C C . GLN B 1 435 ? 19.953 -22.266 -0.507 1 95.62 435 GLN B C 1
ATOM 7975 O O . GLN B 1 435 ? 20.688 -21.703 -1.319 1 95.62 435 GLN B O 1
ATOM 7980 N N . ARG B 1 436 ? 19.531 -23.453 -0.713 1 96.5 436 ARG B N 1
ATOM 7981 C CA . ARG B 1 436 ? 19.859 -24.219 -1.903 1 96.5 436 ARG B CA 1
ATOM 7982 C C . ARG B 1 436 ? 18.734 -24.172 -2.926 1 96.5 436 ARG B C 1
ATOM 7984 O O . ARG B 1 436 ? 17.562 -24.344 -2.572 1 96.5 436 ARG B O 1
ATOM 7991 N N . VAL B 1 437 ? 19.156 -23.922 -4.16 1 97.69 437 VAL B N 1
ATOM 7992 C CA . VAL B 1 437 ? 18.188 -23.875 -5.262 1 97.69 437 VAL B CA 1
ATOM 7993 C C . VAL B 1 437 ? 18.672 -24.766 -6.402 1 97.69 437 VAL B C 1
ATOM 7995 O O . VAL B 1 437 ? 19.875 -24.828 -6.695 1 97.69 437 VAL B O 1
ATOM 7998 N N . PHE B 1 438 ? 17.797 -25.531 -6.914 1 98.31 438 PHE B N 1
ATOM 7999 C CA . PHE B 1 438 ? 17.984 -26.234 -8.188 1 98.31 438 PHE B CA 1
ATOM 8000 C C . PHE B 1 438 ? 17.062 -25.641 -9.258 1 98.31 438 PHE B C 1
ATOM 8002 O O . PHE B 1 438 ? 15.867 -25.469 -9.031 1 98.31 438 PHE B O 1
ATOM 8009 N N . PHE B 1 439 ? 17.672 -25.281 -10.414 1 98.06 439 PHE B N 1
ATOM 8010 C CA . PHE B 1 439 ? 16.938 -24.547 -11.438 1 98.06 439 PHE B CA 1
ATOM 8011 C C . PHE B 1 439 ? 16.875 -25.344 -12.734 1 98.06 439 PHE B C 1
ATOM 8013 O O . PHE B 1 439 ? 17.844 -25.969 -13.133 1 98.06 439 PHE B O 1
ATOM 8020 N N . TYR B 1 440 ? 15.68 -25.297 -13.422 1 98.12 440 TYR B N 1
ATOM 8021 C CA . TYR B 1 440 ? 15.578 -26 -14.703 1 98.12 440 TYR B CA 1
ATOM 8022 C C . TYR B 1 440 ? 15.016 -25.078 -15.781 1 98.12 440 TYR B C 1
ATOM 8024 O O . TYR B 1 440 ? 14.383 -24.062 -15.477 1 98.12 440 TYR B O 1
ATOM 8032 N N . SER B 1 441 ? 15.32 -25.375 -16.953 1 97.94 441 SER B N 1
ATOM 8033 C CA . SER B 1 441 ? 14.625 -24.922 -18.141 1 97.94 441 SER B CA 1
ATOM 8034 C C . SER B 1 441 ? 14.023 -26.094 -18.922 1 97.94 441 SER B C 1
ATOM 8036 O O . SER B 1 441 ? 14.758 -26.953 -19.406 1 97.94 441 SER B O 1
ATOM 8038 N N . PHE B 1 442 ? 12.719 -26.188 -18.938 1 98.44 442 PHE B N 1
ATOM 8039 C CA . PHE B 1 442 ? 12.047 -27.203 -19.719 1 98.44 442 PHE B CA 1
ATOM 8040 C C . PHE B 1 442 ? 12 -26.828 -21.203 1 98.44 442 PHE B C 1
ATOM 8042 O O . PHE B 1 442 ? 11.445 -25.781 -21.547 1 98.44 442 PHE B O 1
ATOM 8049 N N . GLU B 1 443 ? 12.477 -27.688 -22.109 1 97.88 443 GLU B N 1
ATOM 8050 C CA . GLU B 1 443 ? 12.727 -27.25 -23.469 1 97.88 443 GLU B CA 1
ATOM 8051 C C . GLU B 1 443 ? 12.219 -28.281 -24.484 1 97.88 443 GLU B C 1
ATOM 8053 O O . GLU B 1 443 ? 12.656 -28.281 -25.641 1 97.88 443 GLU B O 1
ATOM 8058 N N . HIS B 1 444 ? 11.297 -29.109 -24.016 1 97.81 444 HIS B N 1
ATOM 8059 C CA . HIS B 1 444 ? 10.75 -30.125 -24.922 1 97.81 444 HIS B CA 1
ATOM 8060 C C . HIS B 1 444 ? 9.328 -29.766 -25.359 1 97.81 444 HIS B C 1
ATOM 8062 O O . HIS B 1 444 ? 8.445 -29.609 -24.516 1 97.81 444 HIS B O 1
ATOM 8068 N N . ARG B 1 445 ? 9.188 -29.656 -26.609 1 96.31 445 ARG B N 1
ATOM 8069 C CA . ARG B 1 445 ? 7.832 -29.578 -27.141 1 96.31 445 ARG B CA 1
ATOM 8070 C C . ARG B 1 445 ? 7.254 -30.969 -27.359 1 96.31 445 ARG B C 1
ATOM 8072 O O . ARG B 1 445 ? 7.82 -31.766 -28.109 1 96.31 445 ARG B O 1
ATOM 8079 N N . THR B 1 446 ? 6.176 -31.25 -26.766 1 94.94 446 THR B N 1
ATOM 8080 C CA . THR B 1 446 ? 5.516 -32.531 -26.938 1 94.94 446 THR B CA 1
ATOM 8081 C C . THR B 1 446 ? 5.219 -32.812 -28.422 1 94.94 446 THR B C 1
ATOM 8083 O O . THR B 1 446 ? 4.742 -31.906 -29.125 1 94.94 446 THR B O 1
ATOM 8086 N N . GLU B 1 447 ? 5.516 -33.938 -28.875 1 94.5 447 GLU B N 1
ATOM 8087 C CA . GLU B 1 447 ? 5.371 -34.281 -30.281 1 94.5 447 GLU B CA 1
ATOM 8088 C C . GLU B 1 447 ? 3.939 -34.062 -30.766 1 94.5 447 GLU B C 1
ATOM 8090 O O . GLU B 1 447 ? 3.717 -33.438 -31.797 1 94.5 447 GLU B O 1
ATOM 8095 N N . ALA B 1 448 ? 3.023 -34.531 -30.062 1 90.94 448 ALA B N 1
ATOM 8096 C CA . ALA B 1 448 ? 1.615 -34.375 -30.422 1 90.94 448 ALA B CA 1
ATOM 8097 C C . ALA B 1 448 ? 0.956 -33.25 -29.656 1 90.94 448 ALA B C 1
ATOM 8099 O O . ALA B 1 448 ? -0.204 -33.344 -29.25 1 90.94 448 ALA B O 1
ATOM 8100 N N . SER B 1 449 ? 1.738 -32.188 -29.5 1 89.31 449 SER B N 1
ATOM 8101 C CA . SER B 1 449 ? 1.212 -31.062 -28.75 1 89.31 449 SER B CA 1
ATOM 8102 C C . SER B 1 449 ? -0.044 -30.5 -29.406 1 89.31 449 SER B C 1
ATOM 8104 O O . SER B 1 449 ? -0.119 -30.406 -30.625 1 89.31 449 SER B O 1
ATOM 8106 N N . ILE B 1 450 ? -0.912 -30 -28.562 1 80.88 450 ILE B N 1
ATOM 8107 C CA . ILE B 1 450 ? -2.129 -29.375 -29.047 1 80.88 450 ILE B CA 1
ATOM 8108 C C . ILE B 1 450 ? -1.844 -27.922 -29.422 1 80.88 450 ILE B C 1
ATOM 8110 O O . ILE B 1 450 ? -2.633 -27.281 -30.125 1 80.88 450 ILE B O 1
ATOM 8114 N N . TRP B 1 451 ? -0.789 -27.453 -28.875 1 89.12 451 TRP B N 1
ATOM 8115 C CA . TRP B 1 451 ? -0.44 -26.062 -29.109 1 89.12 451 TRP B CA 1
ATOM 8116 C C . TRP B 1 451 ? 0.209 -25.891 -30.484 1 89.12 451 TRP B C 1
ATOM 8118 O O . TRP B 1 451 ? 0.886 -26.797 -30.969 1 89.12 451 TRP B O 1
ATOM 8128 N N . GLY B 1 452 ? -0.061 -24.688 -31.047 1 90.31 452 GLY B N 1
ATOM 8129 C CA . GLY B 1 452 ? 0.546 -24.391 -32.344 1 90.31 452 GLY B CA 1
ATOM 8130 C C . GLY B 1 452 ? 2.062 -24.469 -32.312 1 90.31 452 GLY B C 1
ATOM 8131 O O . GLY B 1 452 ? 2.682 -24.203 -31.266 1 90.31 452 GLY B O 1
ATOM 8132 N N . ARG B 1 453 ? 2.586 -24.766 -33.469 1 94 453 ARG B N 1
ATOM 8133 C CA . ARG B 1 453 ? 4.035 -24.906 -33.594 1 94 453 ARG B CA 1
ATOM 8134 C C . ARG B 1 453 ? 4.75 -23.625 -33.188 1 94 453 ARG B C 1
ATOM 8136 O O . ARG B 1 453 ? 5.816 -23.656 -32.594 1 94 453 ARG B O 1
ATOM 8143 N N . TRP B 1 454 ? 4.141 -22.469 -33.531 1 94.19 454 TRP B N 1
ATOM 8144 C CA . TRP B 1 454 ? 4.762 -21.172 -33.25 1 94.19 454 TRP B CA 1
ATOM 8145 C C . TRP B 1 454 ? 4.863 -20.922 -31.766 1 94.19 454 TRP B C 1
ATOM 8147 O O . TRP B 1 454 ? 5.625 -20.047 -31.328 1 94.19 454 TRP B O 1
ATOM 8157 N N . MET B 1 455 ? 4.16 -21.734 -30.938 1 95.88 455 MET B N 1
ATOM 8158 C CA . MET B 1 455 ? 4.105 -21.5 -29.5 1 95.88 455 MET B CA 1
ATOM 8159 C C . MET B 1 455 ? 5.27 -22.188 -28.797 1 95.88 455 MET B C 1
ATOM 8161 O O . MET B 1 455 ? 5.516 -21.953 -27.609 1 95.88 455 MET B O 1
ATOM 8165 N N . GLY B 1 456 ? 5.957 -23.109 -29.484 1 96.69 456 GLY B N 1
ATOM 8166 C CA . GLY B 1 456 ? 7.098 -23.781 -28.891 1 96.69 456 GLY B CA 1
ATOM 8167 C C . GLY B 1 456 ? 6.742 -24.578 -27.641 1 96.69 456 GLY B C 1
ATOM 8168 O O . GLY B 1 456 ? 5.875 -25.453 -27.672 1 96.69 456 GLY B O 1
ATOM 8169 N N . VAL B 1 457 ? 7.379 -24.234 -26.531 1 97.62 457 VAL B N 1
ATOM 8170 C CA . VAL B 1 457 ? 7.156 -24.859 -25.234 1 97.62 457 VAL B CA 1
ATOM 8171 C C . VAL B 1 457 ? 6.434 -23.891 -24.297 1 97.62 457 VAL B C 1
ATOM 8173 O O . VAL B 1 457 ? 7.066 -23.188 -23.5 1 97.62 457 VAL B O 1
ATOM 8176 N N . PRO B 1 458 ? 5.16 -23.875 -24.328 1 96.06 458 PRO B N 1
ATOM 8177 C CA . PRO B 1 458 ? 4.395 -22.828 -23.656 1 96.06 458 PRO B CA 1
ATOM 8178 C C . PRO B 1 458 ? 4.344 -23.016 -22.141 1 96.06 458 PRO B C 1
ATOM 8180 O O . PRO B 1 458 ? 4.844 -24.016 -21.625 1 96.06 458 PRO B O 1
ATOM 8183 N N . HIS B 1 459 ? 3.795 -22.047 -21.484 1 94.94 459 HIS B N 1
ATOM 8184 C CA . HIS B 1 459 ? 3.584 -21.969 -20.047 1 94.94 459 HIS B CA 1
ATOM 8185 C C . HIS B 1 459 ? 2.891 -23.219 -19.516 1 94.94 459 HIS B C 1
ATOM 8187 O O . HIS B 1 459 ? 1.904 -23.672 -20.094 1 94.94 459 HIS B O 1
ATOM 8193 N N . SER B 1 460 ? 3.473 -23.891 -18.5 1 93 460 SER B N 1
ATOM 8194 C CA . SER B 1 460 ? 2.908 -24.984 -17.719 1 93 460 SER B CA 1
ATOM 8195 C C . SER B 1 460 ? 3.041 -26.312 -18.453 1 93 460 SER B C 1
ATOM 8197 O O . SER B 1 460 ? 2.541 -27.344 -17.984 1 93 460 SER B O 1
ATOM 8199 N N . ASP B 1 461 ? 3.707 -26.391 -19.562 1 93.44 461 ASP B N 1
ATOM 8200 C CA . ASP B 1 461 ? 3.74 -27.578 -20.391 1 93.44 461 ASP B CA 1
ATOM 8201 C C . ASP B 1 461 ? 4.438 -28.734 -19.672 1 93.44 461 ASP B C 1
ATOM 8203 O O . ASP B 1 461 ? 4.164 -29.906 -19.953 1 93.44 461 ASP B O 1
ATOM 8207 N N . GLU B 1 462 ? 5.324 -28.484 -18.781 1 95.94 462 GLU B N 1
ATOM 8208 C CA . GLU B 1 462 ? 6.098 -29.531 -18.125 1 95.94 462 GLU B CA 1
ATOM 8209 C C . GLU B 1 462 ? 5.25 -30.281 -17.094 1 95.94 462 GLU B C 1
ATOM 8211 O O . GLU B 1 462 ? 5.602 -31.375 -16.672 1 95.94 462 GLU B O 1
ATOM 8216 N N . VAL B 1 463 ? 4.113 -29.703 -16.672 1 95.38 463 VAL B N 1
ATOM 8217 C CA . VAL B 1 463 ? 3.293 -30.281 -15.609 1 95.38 463 VAL B CA 1
ATOM 8218 C C . VAL B 1 463 ? 2.801 -31.672 -16.031 1 95.38 463 VAL B C 1
ATOM 8220 O O . VAL B 1 463 ? 2.723 -32.562 -15.195 1 95.38 463 VAL B O 1
ATOM 8223 N N . GLN B 1 464 ? 2.482 -31.875 -17.297 1 93.62 464 GLN B N 1
ATOM 8224 C CA . GLN B 1 464 ? 2.006 -33.156 -17.781 1 93.62 464 GLN B CA 1
ATOM 8225 C C . GLN B 1 464 ? 3.057 -34.25 -17.578 1 93.62 464 GLN B C 1
ATOM 8227 O O . GLN B 1 464 ? 2.719 -35.406 -17.281 1 93.62 464 GLN B O 1
ATOM 8232 N N . TYR B 1 465 ? 4.27 -33.875 -17.641 1 96.12 465 TYR B N 1
ATOM 8233 C CA . TYR B 1 465 ? 5.352 -34.844 -17.453 1 96.12 465 TYR B CA 1
ATOM 8234 C C . TYR B 1 465 ? 5.586 -35.125 -15.969 1 96.12 465 TYR B C 1
ATOM 8236 O O . TYR B 1 465 ? 5.895 -36.25 -15.57 1 96.12 465 TYR B O 1
ATOM 8244 N N . VAL B 1 466 ? 5.41 -34.094 -15.133 1 97.38 466 VAL B N 1
ATOM 8245 C CA . VAL B 1 466 ? 5.574 -34.219 -13.688 1 97.38 466 VAL B CA 1
ATOM 8246 C C . VAL B 1 466 ? 4.504 -35.125 -13.125 1 97.38 466 VAL B C 1
ATOM 8248 O O . VAL B 1 466 ? 4.777 -35.938 -12.211 1 97.38 466 VAL B O 1
ATOM 8251 N N . PHE B 1 467 ? 3.34 -35.156 -13.711 1 95.62 467 PHE B N 1
ATOM 8252 C CA . PHE B 1 467 ? 2.23 -35.938 -13.18 1 95.62 467 PHE B CA 1
ATOM 8253 C C . PHE B 1 467 ? 2.109 -37.281 -13.922 1 95.62 467 PHE B C 1
ATOM 8255 O O . PHE B 1 467 ? 1.173 -38.031 -13.688 1 95.62 467 PHE B O 1
ATOM 8262 N N . GLY B 1 468 ? 2.963 -37.531 -14.859 1 95.56 468 GLY B N 1
ATOM 8263 C CA . GLY B 1 468 ? 3.055 -38.844 -15.5 1 95.56 468 GLY B CA 1
ATOM 8264 C C . GLY B 1 468 ? 1.967 -39.062 -16.531 1 95.56 468 GLY B C 1
ATOM 8265 O O . GLY B 1 468 ? 1.558 -40.219 -16.766 1 95.56 468 GLY B O 1
ATOM 8266 N N . MET B 1 469 ? 1.538 -38.031 -17.172 1 91.81 469 MET B N 1
ATOM 8267 C CA . MET B 1 469 ? 0.492 -38.188 -18.188 1 91.81 469 MET B CA 1
ATOM 8268 C C . MET B 1 469 ? 0.958 -39.094 -19.312 1 91.81 469 MET B C 1
ATOM 8270 O O . MET B 1 469 ? 0.195 -39.938 -19.797 1 91.81 469 MET B O 1
ATOM 8274 N N . PRO B 1 470 ? 2.201 -39 -19.797 1 93.31 470 PRO B N 1
ATOM 8275 C CA . PRO B 1 470 ? 2.645 -39.875 -20.859 1 93.31 470 PRO B CA 1
ATOM 8276 C C . PRO B 1 470 ? 2.602 -41.344 -20.453 1 93.31 470 PRO B C 1
ATOM 8278 O O . PRO B 1 470 ? 2.479 -42.219 -21.312 1 93.31 470 PRO B O 1
ATOM 8281 N N . VAL B 1 471 ? 2.734 -41.562 -19.172 1 93.12 471 VAL B N 1
ATOM 8282 C CA . VAL B 1 471 ? 2.656 -42.938 -18.656 1 93.12 471 VAL B CA 1
ATOM 8283 C C . VAL B 1 471 ? 1.196 -43.375 -18.562 1 93.12 471 VAL B C 1
ATOM 8285 O O . VAL B 1 471 ? 0.855 -44.5 -18.891 1 93.12 471 VAL B O 1
ATOM 8288 N N . ARG B 1 472 ? 0.433 -42.5 -18.156 1 89.56 472 ARG B N 1
ATOM 8289 C CA . ARG B 1 472 ? -0.98 -42.781 -17.938 1 89.56 472 ARG B CA 1
ATOM 8290 C C . ARG B 1 472 ? -1.733 -42.906 -19.25 1 89.56 472 ARG B C 1
ATOM 8292 O O . ARG B 1 472 ? -2.672 -43.688 -19.391 1 89.56 472 ARG B O 1
ATOM 8299 N N . LEU B 1 473 ? -1.329 -42.062 -20.219 1 87.44 473 LEU B N 1
ATOM 8300 C CA . LEU B 1 473 ? -1.989 -41.969 -21.531 1 87.44 473 LEU B CA 1
ATOM 8301 C C . LEU B 1 473 ? -0.995 -42.219 -22.656 1 87.44 473 LEU B C 1
ATOM 8303 O O . LEU B 1 473 ? -0.835 -41.375 -23.531 1 87.44 473 LEU B O 1
ATOM 8307 N N . PRO B 1 474 ? -0.467 -43.375 -22.719 1 89.06 474 PRO B N 1
ATOM 8308 C CA . PRO B 1 474 ? 0.631 -43.625 -23.656 1 89.06 474 PRO B CA 1
ATOM 8309 C C . PRO B 1 474 ? 0.22 -43.438 -25.109 1 89.06 474 PRO B C 1
ATOM 8311 O O . PRO B 1 474 ? 1.068 -43.156 -25.969 1 89.06 474 PRO B O 1
ATOM 8314 N N . GLU B 1 475 ? -1.086 -43.531 -25.516 1 88.31 475 GLU B N 1
ATOM 8315 C CA . GLU B 1 475 ? -1.55 -43.406 -26.891 1 88.31 475 GLU B CA 1
ATOM 8316 C C . GLU B 1 475 ? -1.359 -42 -27.422 1 88.31 475 GLU B C 1
ATOM 8318 O O . GLU B 1 475 ? -1.364 -41.75 -28.625 1 88.31 475 GLU B O 1
ATOM 8323 N N . HIS B 1 476 ? -1.102 -41.094 -26.516 1 88.25 476 HIS B N 1
ATOM 8324 C CA . HIS B 1 476 ? -1.017 -39.688 -26.922 1 88.25 476 HIS B CA 1
ATOM 8325 C C . HIS B 1 476 ? 0.419 -39.188 -26.844 1 88.25 476 HIS B C 1
ATOM 8327 O O . HIS B 1 476 ? 0.672 -38 -27.031 1 88.25 476 HIS B O 1
ATOM 8333 N N . TYR B 1 477 ? 1.297 -40.062 -26.516 1 94.44 477 TYR B N 1
ATOM 8334 C CA . TYR B 1 477 ? 2.703 -39.719 -26.375 1 94.44 477 TYR B CA 1
ATOM 8335 C C . TYR B 1 477 ? 3.602 -40.781 -27.016 1 94.44 477 TYR B C 1
ATOM 8337 O O . TYR B 1 477 ? 3.154 -41.875 -27.297 1 94.44 477 TYR B O 1
ATOM 8345 N N . THR B 1 478 ? 4.832 -40.438 -27.312 1 96.69 478 THR B N 1
ATOM 8346 C CA . THR B 1 478 ? 5.812 -41.406 -27.797 1 96.69 478 THR B CA 1
ATOM 8347 C C . THR B 1 478 ? 6.406 -42.188 -26.625 1 96.69 478 THR B C 1
ATOM 8349 O O . THR B 1 478 ? 6.32 -41.75 -25.469 1 96.69 478 THR B O 1
ATOM 8352 N N . ASP B 1 479 ? 7.023 -43.281 -26.953 1 96.44 479 ASP B N 1
ATOM 8353 C CA . ASP B 1 479 ? 7.715 -44.062 -25.938 1 96.44 479 ASP B CA 1
ATOM 8354 C C . ASP B 1 479 ? 8.828 -43.281 -25.281 1 96.44 479 ASP B C 1
ATOM 8356 O O . ASP B 1 479 ? 9.07 -43.406 -24.078 1 96.44 479 ASP B O 1
ATOM 8360 N N . ASP B 1 480 ? 9.438 -42.469 -26.047 1 97.25 480 ASP B N 1
ATOM 8361 C CA . ASP B 1 480 ? 10.5 -41.625 -25.516 1 97.25 480 ASP B CA 1
ATOM 8362 C C . ASP B 1 480 ? 9.961 -40.594 -24.531 1 97.25 480 ASP B C 1
ATOM 8364 O O . ASP B 1 480 ? 10.594 -40.312 -23.516 1 97.25 480 ASP B O 1
ATOM 8368 N N . GLU B 1 481 ? 8.812 -40.094 -24.812 1 97.44 481 GLU B N 1
ATOM 8369 C CA . GLU B 1 481 ? 8.188 -39.125 -23.922 1 97.44 481 GLU B CA 1
ATOM 8370 C C . GLU B 1 481 ? 7.723 -39.781 -22.625 1 97.44 481 GLU B C 1
ATOM 8372 O O . GLU B 1 481 ? 7.773 -39.156 -21.562 1 97.44 481 GLU B O 1
ATOM 8377 N N . ALA B 1 482 ? 7.293 -40.969 -22.734 1 96.62 482 ALA B N 1
ATOM 8378 C CA . ALA B 1 482 ? 6.926 -41.719 -21.531 1 96.62 482 ALA B CA 1
ATOM 8379 C C . ALA B 1 482 ? 8.148 -41.969 -20.641 1 96.62 482 ALA B C 1
ATOM 8381 O O . ALA B 1 482 ? 8.078 -41.812 -19.422 1 96.62 482 ALA B O 1
ATOM 8382 N N . ARG B 1 483 ? 9.273 -42.375 -21.281 1 96.62 483 ARG B N 1
ATOM 8383 C CA . ARG B 1 483 ? 10.516 -42.562 -20.531 1 96.62 483 ARG B CA 1
ATOM 8384 C C . ARG B 1 483 ? 11 -41.25 -19.938 1 96.62 483 ARG B C 1
ATOM 8386 O O . ARG B 1 483 ? 11.477 -41.219 -18.797 1 96.62 483 ARG B O 1
ATOM 8393 N N . PHE B 1 484 ? 10.859 -40.188 -20.734 1 97.5 484 PHE B N 1
ATOM 8394 C CA . PHE B 1 484 ? 11.211 -38.875 -20.266 1 97.5 484 PHE B CA 1
ATOM 8395 C C . PHE B 1 484 ? 10.383 -38.469 -19.047 1 97.5 484 PHE B C 1
ATOM 8397 O O . PHE B 1 484 ? 10.914 -37.969 -18.062 1 97.5 484 PHE B O 1
ATOM 8404 N N . SER B 1 485 ? 9.102 -38.719 -19.078 1 97.31 485 SER B N 1
ATOM 8405 C CA . SER B 1 485 ? 8.203 -38.438 -17.953 1 97.31 485 SER B CA 1
ATOM 8406 C C . SER B 1 485 ? 8.633 -39.188 -16.703 1 97.31 485 SER B C 1
ATOM 8408 O O . SER B 1 485 ? 8.625 -38.625 -15.602 1 97.31 485 SER B O 1
ATOM 8410 N N . ARG B 1 486 ? 9.023 -40.438 -16.859 1 96.56 486 ARG B N 1
ATOM 8411 C CA . ARG B 1 486 ? 9.508 -41.219 -15.719 1 96.56 486 ARG B CA 1
ATOM 8412 C C . ARG B 1 486 ? 10.75 -40.594 -15.109 1 96.56 486 ARG B C 1
ATOM 8414 O O . ARG B 1 486 ? 10.883 -40.5 -13.883 1 96.56 486 ARG B O 1
ATOM 8421 N N . SER B 1 487 ? 11.602 -40.094 -15.953 1 97.5 487 SER B N 1
ATOM 8422 C CA . SER B 1 487 ? 12.805 -39.438 -15.469 1 97.5 487 SER B CA 1
ATOM 8423 C C . SER B 1 487 ? 12.461 -38.156 -14.711 1 97.5 487 SER B C 1
ATOM 8425 O O . SER B 1 487 ? 13.047 -37.875 -13.664 1 97.5 487 SER B O 1
ATOM 8427 N N . ILE B 1 488 ? 11.586 -37.344 -15.266 1 98.19 488 ILE B N 1
ATOM 8428 C CA . ILE B 1 488 ? 11.156 -36.125 -14.625 1 98.19 488 ILE B CA 1
ATOM 8429 C C . ILE B 1 488 ? 10.539 -36.438 -13.266 1 98.19 488 ILE B C 1
ATOM 8431 O O . ILE B 1 488 ? 10.883 -35.812 -12.258 1 98.19 488 ILE B O 1
ATOM 8435 N N . MET B 1 489 ? 9.68 -37.438 -13.195 1 97.94 489 MET B N 1
ATOM 8436 C CA . MET B 1 489 ? 9.07 -37.844 -11.93 1 97.94 489 MET B CA 1
ATOM 8437 C C . MET B 1 489 ? 10.141 -38.25 -10.93 1 97.94 489 MET B C 1
ATOM 8439 O O . MET B 1 489 ? 10.07 -37.906 -9.75 1 97.94 489 MET B O 1
ATOM 8443 N N . ASP B 1 490 ? 11.109 -39 -11.414 1 98 490 ASP B N 1
ATOM 8444 C CA . ASP B 1 490 ? 12.18 -39.469 -10.531 1 98 490 ASP B CA 1
ATOM 8445 C C . ASP B 1 490 ? 12.93 -38.281 -9.93 1 98 490 ASP B C 1
ATOM 8447 O O . ASP B 1 490 ? 13.281 -38.281 -8.742 1 98 490 ASP B O 1
ATOM 8451 N N . MET B 1 491 ? 13.18 -37.281 -10.688 1 98.56 491 MET B N 1
ATOM 8452 C CA . MET B 1 491 ? 13.891 -36.094 -10.219 1 98.56 491 MET B CA 1
ATOM 8453 C C . MET B 1 491 ? 13.055 -35.344 -9.188 1 98.56 491 MET B C 1
ATOM 8455 O O . MET B 1 491 ? 13.57 -34.938 -8.148 1 98.56 491 MET B O 1
ATOM 8459 N N . TRP B 1 492 ? 11.805 -35.125 -9.453 1 98.75 492 TRP B N 1
ATOM 8460 C CA . TRP B 1 492 ? 10.914 -34.438 -8.531 1 98.75 492 TRP B CA 1
ATOM 8461 C C . TRP B 1 492 ? 10.781 -35.219 -7.223 1 98.75 492 TRP B C 1
ATOM 8463 O O . TRP B 1 492 ? 10.789 -34.625 -6.137 1 98.75 492 TRP B O 1
ATOM 8473 N N . VAL B 1 493 ? 10.703 -36.531 -7.344 1 98.44 493 VAL B N 1
ATOM 8474 C CA . VAL B 1 493 ? 10.578 -37.375 -6.176 1 98.44 493 VAL B CA 1
ATOM 8475 C C . VAL B 1 493 ? 11.875 -37.375 -5.375 1 98.44 493 VAL B C 1
ATOM 8477 O O . VAL B 1 493 ? 11.852 -37.312 -4.145 1 98.44 493 VAL B O 1
ATOM 8480 N N . ALA B 1 494 ? 13 -37.469 -6.059 1 98.69 494 ALA B N 1
ATOM 8481 C CA . ALA B 1 494 ? 14.281 -37.375 -5.367 1 98.69 494 ALA B CA 1
ATOM 8482 C C . ALA B 1 494 ? 14.391 -36.062 -4.566 1 98.69 494 ALA B C 1
ATOM 8484 O O . ALA B 1 494 ? 14.875 -36.094 -3.434 1 98.69 494 ALA B O 1
ATOM 8485 N N . PHE B 1 495 ? 13.938 -35.031 -5.16 1 98.69 495 PHE B N 1
ATOM 8486 C CA . PHE B 1 495 ? 13.945 -33.719 -4.469 1 98.69 495 PHE B CA 1
ATOM 8487 C C . PHE B 1 495 ? 13.062 -33.781 -3.232 1 98.69 495 PHE B C 1
ATOM 8489 O O . PHE B 1 495 ? 13.445 -33.281 -2.168 1 98.69 495 PHE B O 1
ATOM 8496 N N . ALA B 1 496 ? 11.891 -34.312 -3.361 1 98.62 496 ALA B N 1
ATOM 8497 C CA . ALA B 1 496 ? 10.969 -34.406 -2.232 1 98.62 496 ALA B CA 1
ATOM 8498 C C . ALA B 1 496 ? 11.57 -35.219 -1.104 1 98.62 496 ALA B C 1
ATOM 8500 O O . ALA B 1 496 ? 11.367 -34.938 0.075 1 98.62 496 ALA B O 1
ATOM 8501 N N . LYS B 1 497 ? 12.312 -36.25 -1.447 1 97.88 497 LYS B N 1
ATOM 8502 C CA . LYS B 1 497 ? 12.859 -37.188 -0.47 1 97.88 497 LYS B CA 1
ATOM 8503 C C . LYS B 1 497 ? 14.109 -36.594 0.2 1 97.88 497 LYS B C 1
ATOM 8505 O O . LYS B 1 497 ? 14.312 -36.781 1.402 1 97.88 497 LYS B O 1
ATOM 8510 N N . THR B 1 498 ? 14.945 -35.844 -0.607 1 97.56 498 THR B N 1
ATOM 8511 C CA . THR B 1 498 ? 16.281 -35.562 -0.087 1 97.56 498 THR B CA 1
ATOM 8512 C C . THR B 1 498 ? 16.625 -34.094 -0.172 1 97.56 498 THR B C 1
ATOM 8514 O O . THR B 1 498 ? 17.609 -33.625 0.406 1 97.56 498 THR B O 1
ATOM 8517 N N . GLY B 1 499 ? 15.82 -33.406 -0.874 1 97.94 499 GLY B N 1
ATOM 8518 C CA . GLY B 1 499 ? 16.156 -32 -1.143 1 97.94 499 GLY B CA 1
ATOM 8519 C C . GLY B 1 499 ? 17.094 -31.844 -2.322 1 97.94 499 GLY B C 1
ATOM 8520 O O . GLY B 1 499 ? 17.469 -30.719 -2.658 1 97.94 499 GLY B O 1
ATOM 8521 N N . ASN B 1 500 ? 17.5 -32.875 -2.971 1 98.25 500 ASN B N 1
ATOM 8522 C CA . ASN B 1 500 ? 18.344 -32.906 -4.152 1 98.25 500 ASN B CA 1
ATOM 8523 C C . ASN B 1 500 ? 17.703 -33.688 -5.285 1 98.25 500 ASN B C 1
ATOM 8525 O O . ASN B 1 500 ? 17.453 -34.906 -5.148 1 98.25 500 ASN B O 1
ATOM 8529 N N . PRO B 1 501 ? 17.469 -33.094 -6.477 1 98.44 501 PRO B N 1
ATOM 8530 C CA . PRO B 1 501 ? 16.75 -33.75 -7.562 1 98.44 501 PRO B CA 1
ATOM 8531 C C . PRO B 1 501 ? 17.625 -34.719 -8.367 1 98.44 501 PRO B C 1
ATOM 8533 O O . PRO B 1 501 ? 17.156 -35.375 -9.281 1 98.44 501 PRO B O 1
ATOM 8536 N N . SER B 1 502 ? 18.906 -34.812 -8.047 1 97.81 502 SER B N 1
ATOM 8537 C CA . SER B 1 502 ? 19.781 -35.75 -8.758 1 97.81 502 SER B CA 1
ATOM 8538 C C . SER B 1 502 ? 19.297 -37.188 -8.594 1 97.81 502 SER B C 1
ATOM 8540 O O . SER B 1 502 ? 18.766 -37.562 -7.547 1 97.81 502 SER B O 1
ATOM 8542 N N . THR B 1 503 ? 19.422 -37.938 -9.672 1 96.81 503 THR B N 1
ATOM 8543 C CA . THR B 1 503 ? 19.125 -39.344 -9.688 1 96.81 503 THR B CA 1
ATOM 8544 C C . THR B 1 503 ? 20.375 -40.156 -10.086 1 96.81 503 THR B C 1
ATOM 8546 O O . THR B 1 503 ? 21.453 -39.594 -10.227 1 96.81 503 THR B O 1
ATOM 8549 N N . ARG B 1 504 ? 20.203 -41.469 -10.109 1 92.88 504 ARG B N 1
ATOM 8550 C CA . ARG B 1 504 ? 21.312 -42.312 -10.516 1 92.88 504 ARG B CA 1
ATOM 8551 C C . ARG B 1 504 ? 21.781 -41.969 -11.922 1 92.88 504 ARG B C 1
ATOM 8553 O O . ARG B 1 504 ? 22.984 -42 -12.211 1 92.88 504 ARG B O 1
ATOM 8560 N N . ASP B 1 505 ? 20.891 -41.469 -12.68 1 90.88 505 ASP B N 1
ATOM 8561 C CA . ASP B 1 505 ? 21.188 -41.281 -14.102 1 90.88 505 ASP B CA 1
ATOM 8562 C C . ASP B 1 505 ? 21.453 -39.812 -14.422 1 90.88 505 ASP B C 1
ATOM 8564 O O . ASP B 1 505 ? 22.031 -39.5 -15.461 1 90.88 505 ASP B O 1
ATOM 8568 N N . VAL B 1 506 ? 20.984 -38.906 -13.594 1 94.25 506 VAL B N 1
ATOM 8569 C CA . VAL B 1 506 ? 21.078 -37.469 -13.898 1 94.25 506 VAL B CA 1
ATOM 8570 C C . VAL B 1 506 ? 21.688 -36.75 -12.703 1 94.25 506 VAL B C 1
ATOM 8572 O O . VAL B 1 506 ? 21.172 -36.812 -11.594 1 94.25 506 VAL B O 1
ATOM 8575 N N . GLN B 1 507 ? 22.781 -36.031 -12.977 1 93.81 507 GLN B N 1
ATOM 8576 C CA . GLN B 1 507 ? 23.359 -35.156 -11.969 1 93.81 507 GLN B CA 1
ATOM 8577 C C . GLN B 1 507 ? 22.844 -33.719 -12.125 1 93.81 507 GLN B C 1
ATOM 8579 O O . GLN B 1 507 ? 23 -33.125 -13.18 1 93.81 507 GLN B O 1
ATOM 8584 N N . TRP B 1 508 ? 22.234 -33.219 -11.141 1 95.88 508 TRP B N 1
ATOM 8585 C CA . TRP B 1 508 ? 21.656 -31.875 -11.125 1 95.88 508 TRP B CA 1
ATOM 8586 C C . TRP B 1 508 ? 22.438 -30.953 -10.18 1 95.88 508 TRP B C 1
ATOM 8588 O O . TRP B 1 508 ? 22.312 -31.062 -8.961 1 95.88 508 TRP B O 1
ATOM 8598 N N . GLY B 1 509 ? 23.219 -30.016 -10.719 1 93.75 509 GLY B N 1
ATOM 8599 C CA . GLY B 1 509 ? 23.984 -29.094 -9.914 1 93.75 509 GLY B CA 1
ATOM 8600 C C . GLY B 1 509 ? 23.156 -27.984 -9.289 1 93.75 509 GLY B C 1
ATOM 8601 O O . GLY B 1 509 ? 22.109 -27.609 -9.828 1 93.75 509 GLY B O 1
ATOM 8602 N N . GLU B 1 510 ? 23.578 -27.438 -8.172 1 95 510 GLU B N 1
ATOM 8603 C CA . GLU B 1 510 ? 22.922 -26.328 -7.488 1 95 510 GLU B CA 1
ATOM 8604 C C . GLU B 1 510 ? 23.047 -25.031 -8.281 1 95 510 GLU B C 1
ATOM 8606 O O . GLU B 1 510 ? 24.016 -24.844 -9.016 1 95 510 GLU B O 1
ATOM 8611 N N . PHE B 1 511 ? 22.047 -24.234 -8.102 1 95 511 PHE B N 1
ATOM 8612 C CA . PHE B 1 511 ? 22.078 -22.891 -8.68 1 95 511 PHE B CA 1
ATOM 8613 C C . PHE B 1 511 ? 23.188 -22.062 -8.062 1 95 511 PHE B C 1
ATOM 8615 O O . PHE B 1 511 ? 23.328 -22.016 -6.836 1 95 511 PHE B O 1
ATOM 8622 N N . HIS B 1 512 ? 24.125 -21.531 -8.766 1 86.56 512 HIS B N 1
ATOM 8623 C CA . HIS B 1 512 ? 25.203 -20.688 -8.266 1 86.56 512 HIS B CA 1
ATOM 8624 C C . HIS B 1 512 ? 24.938 -19.219 -8.602 1 86.56 512 HIS B C 1
ATOM 8626 O O . HIS B 1 512 ? 24.453 -18.906 -9.695 1 86.56 512 HIS B O 1
ATOM 8632 N N . ARG B 1 513 ? 25.484 -18.562 -7.543 1 70.12 513 ARG B N 1
ATOM 8633 C CA . ARG B 1 513 ? 25.359 -17.109 -7.66 1 70.12 513 ARG B CA 1
ATOM 8634 C C . ARG B 1 513 ? 26.188 -16.594 -8.828 1 70.12 513 ARG B C 1
ATOM 8636 O O . ARG B 1 513 ? 27.203 -17.188 -9.203 1 70.12 513 ARG B O 1
ATOM 8643 N N . GLY B 1 514 ? 25.75 -15.727 -9.664 1 59.47 514 GLY B N 1
ATOM 8644 C CA . GLY B 1 514 ? 26.516 -15.062 -10.711 1 59.47 514 GLY B CA 1
ATOM 8645 C C . GLY B 1 514 ? 26.25 -15.625 -12.094 1 59.47 514 GLY B C 1
ATOM 8646 O O . GLY B 1 514 ? 26.109 -14.875 -13.062 1 59.47 514 GLY B O 1
ATOM 8647 N N . ASN B 1 515 ? 26.312 -17 -12.008 1 62.88 515 ASN B N 1
ATOM 8648 C CA . ASN B 1 515 ? 26.219 -17.562 -13.352 1 62.88 515 ASN B CA 1
ATOM 8649 C C . ASN B 1 515 ? 24.797 -18.031 -13.656 1 62.88 515 ASN B C 1
ATOM 8651 O O . ASN B 1 515 ? 24.438 -18.219 -14.82 1 62.88 515 ASN B O 1
ATOM 8655 N N . GLY B 1 516 ? 23.953 -18.156 -12.719 1 79.88 516 GLY B N 1
ATOM 8656 C CA . GLY B 1 516 ? 22.578 -18.609 -12.938 1 79.88 516 GLY B CA 1
ATOM 8657 C C . GLY B 1 516 ? 22.5 -19.984 -13.57 1 79.88 516 GLY B C 1
ATOM 8658 O O . GLY B 1 516 ? 21.859 -20.141 -14.617 1 79.88 516 GLY B O 1
ATOM 8659 N N . SER B 1 517 ? 23.203 -21.094 -12.953 1 90.81 517 SER B N 1
ATOM 8660 C CA . SER B 1 517 ? 23.219 -22.453 -13.516 1 90.81 517 SER B CA 1
ATOM 8661 C C . SER B 1 517 ? 21.828 -23.062 -13.508 1 90.81 517 SER B C 1
ATOM 8663 O O . SER B 1 517 ? 21.047 -22.859 -12.57 1 90.81 517 SER B O 1
ATOM 8665 N N . TYR B 1 518 ? 21.516 -23.812 -14.617 1 95.44 518 TYR B N 1
ATOM 8666 C CA . TYR B 1 518 ? 20.234 -24.516 -14.719 1 95.44 518 TYR B CA 1
ATOM 8667 C C . TYR B 1 518 ? 20.391 -25.812 -15.508 1 95.44 518 TYR B C 1
ATOM 8669 O O . TYR B 1 518 ? 21.438 -26.031 -16.141 1 95.44 518 TYR B O 1
ATOM 8677 N N . LEU B 1 519 ? 19.531 -26.703 -15.344 1 97.06 519 LEU B N 1
ATOM 8678 C CA . LEU B 1 519 ? 19.484 -27.922 -16.125 1 97.06 519 LEU B CA 1
ATOM 8679 C C . LEU B 1 519 ? 18.453 -27.812 -17.25 1 97.06 519 LEU B C 1
ATOM 8681 O O . LEU B 1 519 ? 17.281 -27.547 -16.984 1 97.06 519 LEU B O 1
ATOM 8685 N N . SER B 1 520 ? 18.906 -27.984 -18.484 1 97.25 520 SER B N 1
ATOM 8686 C CA . SER B 1 520 ? 18 -28.094 -19.625 1 97.25 520 SER B CA 1
ATOM 8687 C C . SER B 1 520 ? 17.359 -29.469 -19.688 1 97.25 520 SER B C 1
ATOM 8689 O O . SER B 1 520 ? 18.062 -30.484 -19.688 1 97.25 520 SER B O 1
ATOM 8691 N N . LEU B 1 521 ? 16.047 -29.516 -19.734 1 98 521 LEU B N 1
ATOM 8692 C CA . LEU B 1 521 ? 15.328 -30.781 -19.719 1 98 521 LEU B CA 1
ATOM 8693 C C . LEU B 1 521 ? 14.758 -31.109 -21.094 1 98 521 LEU B C 1
ATOM 8695 O O . LEU B 1 521 ? 13.828 -30.438 -21.562 1 98 521 LEU B O 1
ATOM 8699 N N . ARG B 1 522 ? 15.289 -32.062 -21.719 1 96.44 522 ARG B N 1
ATOM 8700 C CA . ARG B 1 522 ? 14.859 -32.688 -22.969 1 96.44 522 ARG B CA 1
ATOM 8701 C C . ARG B 1 522 ? 14.992 -34.188 -22.906 1 96.44 522 ARG B C 1
ATOM 8703 O O . ARG B 1 522 ? 15.812 -34.719 -22.156 1 96.44 522 ARG B O 1
ATOM 8710 N N . PRO B 1 523 ? 14.055 -34.844 -23.672 1 95.06 523 PRO B N 1
ATOM 8711 C CA . PRO B 1 523 ? 14.188 -36.312 -23.656 1 95.06 523 PRO B CA 1
ATOM 8712 C C . PRO B 1 523 ? 15.602 -36.781 -23.984 1 95.06 523 PRO B C 1
ATOM 8714 O O . PRO B 1 523 ? 16.156 -36.406 -25.016 1 95.06 523 PRO B O 1
ATOM 8717 N N . GLN B 1 524 ? 16.172 -37.594 -23.094 1 89.5 524 GLN B N 1
ATOM 8718 C CA . GLN B 1 524 ? 17.484 -38.25 -23.203 1 89.5 524 GLN B CA 1
ATOM 8719 C C . GLN B 1 524 ? 18.609 -37.219 -23.234 1 89.5 524 GLN B C 1
ATOM 8721 O O . GLN B 1 524 ? 19.75 -37.562 -23.594 1 89.5 524 GLN B O 1
ATOM 8726 N N . ARG B 1 525 ? 18.297 -36.031 -22.906 1 89.69 525 ARG B N 1
ATOM 8727 C CA . ARG B 1 525 ? 19.312 -34.969 -22.906 1 89.69 525 ARG B CA 1
ATOM 8728 C C . ARG B 1 525 ? 19.094 -34 -21.734 1 89.69 525 ARG B C 1
ATOM 8730 O O . ARG B 1 525 ? 18.188 -33.156 -21.797 1 89.69 525 ARG B O 1
ATOM 8737 N N . TYR B 1 526 ? 19.969 -34.156 -20.812 1 94.5 526 TYR B N 1
ATOM 8738 C CA . TYR B 1 526 ? 19.984 -33.25 -19.656 1 94.5 526 TYR B CA 1
ATOM 8739 C C . TYR B 1 526 ? 21.312 -32.5 -19.578 1 94.5 526 TYR B C 1
ATOM 8741 O O . TYR B 1 526 ? 22.328 -33.031 -19.141 1 94.5 526 TYR B O 1
ATOM 8749 N N . SER B 1 527 ? 21.297 -31.266 -20.016 1 93.75 527 SER B N 1
ATOM 8750 C CA . SER B 1 527 ? 22.547 -30.516 -20.109 1 93.75 527 SER B CA 1
ATOM 8751 C C . SER B 1 527 ? 22.547 -29.312 -19.172 1 93.75 527 SER B C 1
ATOM 8753 O O . SER B 1 527 ? 21.531 -28.641 -19 1 93.75 527 SER B O 1
ATOM 8755 N N . ALA B 1 528 ? 23.703 -29.109 -18.625 1 92.62 528 ALA B N 1
ATOM 8756 C CA . ALA B 1 528 ? 23.875 -27.938 -17.766 1 92.62 528 ALA B CA 1
ATOM 8757 C C . ALA B 1 528 ? 24.031 -26.672 -18.594 1 92.62 528 ALA B C 1
ATOM 8759 O O . ALA B 1 528 ? 24.703 -26.656 -19.625 1 92.62 528 ALA B O 1
ATOM 8760 N N . GLY B 1 529 ? 23.234 -25.672 -18.203 1 92.31 529 GLY B N 1
ATOM 8761 C CA . GLY B 1 529 ? 23.375 -24.344 -18.781 1 92.31 529 GLY B CA 1
ATOM 8762 C C . GLY B 1 529 ? 23.656 -23.281 -17.75 1 92.31 529 GLY B C 1
ATOM 8763 O O . GLY B 1 529 ? 23.703 -23.562 -16.547 1 92.31 529 GLY B O 1
ATOM 8764 N N . SER B 1 530 ? 24.047 -22.047 -18.297 1 91.44 530 SER B N 1
ATOM 8765 C CA . SER B 1 530 ? 24.281 -20.891 -17.422 1 91.44 530 SER B CA 1
ATOM 8766 C C . SER B 1 530 ? 23.781 -19.609 -18.062 1 91.44 530 SER B C 1
ATOM 8768 O O . SER B 1 530 ? 23.453 -19.578 -19.25 1 91.44 530 SER B O 1
ATOM 8770 N N . ASP B 1 531 ? 23.562 -18.641 -17.25 1 90.62 531 ASP B N 1
ATOM 8771 C CA . ASP B 1 531 ? 23.25 -17.281 -17.703 1 90.62 531 ASP B CA 1
ATOM 8772 C C . ASP B 1 531 ? 21.953 -17.25 -18.5 1 90.62 531 ASP B C 1
ATOM 8774 O O . ASP B 1 531 ? 21.922 -16.734 -19.625 1 90.62 531 ASP B O 1
ATOM 8778 N N . LEU B 1 532 ? 20.969 -17.969 -17.922 1 92.38 532 LEU B N 1
ATOM 8779 C CA . LEU B 1 532 ? 19.688 -18 -18.609 1 92.38 532 LEU B CA 1
ATOM 8780 C C . LEU B 1 532 ? 19.156 -16.578 -18.812 1 92.38 532 LEU B C 1
ATOM 8782 O O . LEU B 1 532 ? 18.781 -15.898 -17.859 1 92.38 532 LEU B O 1
ATOM 8786 N N . ARG B 1 533 ? 19.125 -16.109 -20.062 1 92.31 533 ARG B N 1
ATOM 8787 C CA . ARG B 1 533 ? 18.641 -14.797 -20.469 1 92.31 533 ARG B CA 1
ATOM 8788 C C . ARG B 1 533 ? 19.266 -13.695 -19.641 1 92.31 533 ARG B C 1
ATOM 8790 O O . ARG B 1 533 ? 18.594 -12.734 -19.25 1 92.31 533 ARG B O 1
ATOM 8797 N N . ARG B 1 534 ? 20.453 -13.742 -19.328 1 90.94 534 ARG B N 1
ATOM 8798 C CA . ARG B 1 534 ? 21.156 -12.93 -18.344 1 90.94 534 ARG B CA 1
ATOM 8799 C C . ARG B 1 534 ? 20.984 -11.438 -18.641 1 90.94 534 ARG B C 1
ATOM 8801 O O . ARG B 1 534 ? 20.594 -10.664 -17.766 1 90.94 534 ARG B O 1
ATOM 8808 N N . SER B 1 535 ? 21.281 -10.992 -19.859 1 90.81 535 SER B N 1
ATOM 8809 C CA . SER B 1 535 ? 21.234 -9.57 -20.188 1 90.81 535 SER B CA 1
ATOM 8810 C C . SER B 1 535 ? 19.828 -9.016 -20.031 1 90.81 535 SER B C 1
ATOM 8812 O O . SER B 1 535 ? 19.641 -7.918 -19.5 1 90.81 535 SER B O 1
ATOM 8814 N N . ARG B 1 536 ? 18.844 -9.766 -20.484 1 93.31 536 ARG B N 1
ATOM 8815 C CA . ARG B 1 536 ? 17.453 -9.344 -20.391 1 93.31 536 ARG B CA 1
ATOM 8816 C C . ARG B 1 536 ? 16.984 -9.312 -18.938 1 93.31 536 ARG B C 1
ATOM 8818 O O . ARG B 1 536 ? 16.25 -8.414 -18.531 1 93.31 536 ARG B O 1
ATOM 8825 N N . CYS B 1 537 ? 17.422 -10.32 -18.188 1 94.31 537 CYS B N 1
ATOM 8826 C CA . CYS B 1 537 ? 17.031 -10.359 -16.781 1 94.31 537 CYS B CA 1
ATOM 8827 C C . CYS B 1 537 ? 17.688 -9.234 -16 1 94.31 537 CYS B C 1
ATOM 8829 O O . CYS B 1 537 ? 17.094 -8.68 -15.078 1 94.31 537 CYS B O 1
ATOM 8831 N N . GLN B 1 538 ? 18.891 -8.828 -16.406 1 93 538 GLN B N 1
ATOM 8832 C CA . GLN B 1 538 ? 19.531 -7.68 -15.766 1 93 538 GLN B CA 1
ATOM 8833 C C . GLN B 1 538 ? 18.797 -6.383 -16.094 1 93 538 GLN B C 1
ATOM 8835 O O . GLN B 1 538 ? 18.656 -5.512 -15.234 1 93 538 GLN B O 1
ATOM 8840 N N . TYR B 1 539 ? 18.344 -6.273 -17.359 1 93.44 539 TYR B N 1
ATOM 8841 C CA . TYR B 1 539 ? 17.516 -5.133 -17.75 1 93.44 539 TYR B CA 1
ATOM 8842 C C . TYR B 1 539 ? 16.266 -5.027 -16.875 1 93.44 539 TYR B C 1
ATOM 8844 O O . TYR B 1 539 ? 15.93 -3.947 -16.391 1 93.44 539 TYR B O 1
ATOM 8852 N N . TRP B 1 540 ? 15.641 -6.188 -16.609 1 94.31 540 TRP B N 1
ATOM 8853 C CA . TRP B 1 540 ? 14.344 -6.195 -15.938 1 94.31 540 TRP B CA 1
ATOM 8854 C C . TRP B 1 540 ? 14.5 -5.98 -14.438 1 94.31 540 TRP B C 1
ATOM 8856 O O . TRP B 1 540 ? 13.539 -5.637 -13.75 1 94.31 540 TRP B O 1
ATOM 8866 N N . LYS B 1 541 ? 15.656 -6.246 -13.852 1 93.75 541 LYS B N 1
ATOM 8867 C CA . LYS B 1 541 ? 15.836 -6.23 -12.406 1 93.75 541 LYS B CA 1
ATOM 8868 C C . LYS B 1 541 ? 15.391 -4.898 -11.812 1 93.75 541 LYS B C 1
ATOM 8870 O O . LYS B 1 541 ? 14.664 -4.871 -10.812 1 93.75 541 LYS B O 1
ATOM 8875 N N . GLN B 1 542 ? 15.75 -3.832 -12.438 1 92.44 542 GLN B N 1
ATOM 8876 C CA . GLN B 1 542 ? 15.383 -2.512 -11.938 1 92.44 542 GLN B CA 1
ATOM 8877 C C . GLN B 1 542 ? 13.875 -2.297 -12 1 92.44 542 GLN B C 1
ATOM 8879 O O . GLN B 1 542 ? 13.297 -1.676 -11.102 1 92.44 542 GLN B O 1
ATOM 8884 N N . HIS B 1 543 ? 13.25 -2.77 -13 1 92.56 543 HIS B N 1
ATOM 8885 C CA . HIS B 1 543 ? 11.828 -2.543 -13.211 1 92.56 543 HIS B CA 1
ATOM 8886 C C . HIS B 1 543 ? 10.984 -3.475 -12.344 1 92.56 543 HIS B C 1
ATOM 8888 O O . HIS B 1 543 ? 9.836 -3.166 -12.031 1 92.56 543 HIS B O 1
ATOM 8894 N N . LEU B 1 544 ? 11.555 -4.629 -12 1 93.44 544 LEU B N 1
ATOM 8895 C CA . LEU B 1 544 ? 10.875 -5.551 -11.094 1 93.44 544 LEU B CA 1
ATOM 8896 C C . LEU B 1 544 ? 10.93 -5.035 -9.656 1 93.44 544 LEU B C 1
ATOM 8898 O O . LEU B 1 544 ? 9.961 -5.176 -8.906 1 93.44 544 LEU B O 1
ATOM 8902 N N . LYS B 1 545 ? 12.039 -4.414 -9.273 1 92.69 545 LYS B N 1
ATOM 8903 C CA . LYS B 1 545 ? 12.227 -3.904 -7.922 1 92.69 545 LYS B CA 1
ATOM 8904 C C . LYS B 1 545 ? 11.516 -2.568 -7.73 1 92.69 545 LYS B C 1
ATOM 8906 O O . LYS B 1 545 ? 10.883 -2.338 -6.699 1 92.69 545 LYS B O 1
ATOM 8911 N N . TYR B 1 546 ? 11.688 -1.713 -8.75 1 91.25 546 TYR B N 1
ATOM 8912 C CA . TYR B 1 546 ? 11.172 -0.352 -8.68 1 91.25 546 TYR B CA 1
ATOM 8913 C C . TYR B 1 546 ? 10.352 -0.019 -9.922 1 91.25 546 TYR B C 1
ATOM 8915 O O . TYR B 1 546 ? 10.758 0.806 -10.742 1 91.25 546 TYR B O 1
ATOM 8923 N N . PRO B 1 547 ? 9.148 -0.624 -9.953 1 88.5 547 PRO B N 1
ATOM 8924 C CA . PRO B 1 547 ? 8.336 -0.42 -11.148 1 88.5 547 PRO B CA 1
ATOM 8925 C C . PRO B 1 547 ? 7.902 1.034 -11.336 1 88.5 547 PRO B C 1
ATOM 8927 O O . PRO B 1 547 ? 7.598 1.718 -10.352 1 88.5 547 PRO B O 1
ATOM 8930 N N . GLN B 1 548 ? 7.934 1.422 -12.539 1 76.62 548 GLN B N 1
ATOM 8931 C CA . GLN B 1 548 ? 7.438 2.75 -12.883 1 76.62 548 GLN B CA 1
ATOM 8932 C C . GLN B 1 548 ? 5.977 2.697 -13.312 1 76.62 548 GLN B C 1
ATOM 8934 O O . GLN B 1 548 ? 5.535 1.713 -13.906 1 76.62 548 GLN B O 1
ATOM 8939 N N . PRO B 1 549 ? 5.289 3.746 -12.945 1 67.31 549 PRO B N 1
ATOM 8940 C CA . PRO B 1 549 ? 3.895 3.758 -13.398 1 67.31 549 PRO B CA 1
ATOM 8941 C C . PRO B 1 549 ? 3.77 3.801 -14.914 1 67.31 549 PRO B C 1
ATOM 8943 O O . PRO B 1 549 ? 4.609 4.402 -15.594 1 67.31 549 PRO B O 1
ATOM 8946 N N . ASP B 1 550 ? 2.916 3 -15.5 1 64.56 550 ASP B N 1
ATOM 8947 C CA . ASP B 1 550 ? 2.717 2.904 -16.953 1 64.56 550 ASP B CA 1
ATOM 8948 C C . ASP B 1 550 ? 2.291 4.25 -17.531 1 64.56 550 ASP B C 1
ATOM 8950 O O . ASP B 1 550 ? 2.387 4.461 -18.734 1 64.56 550 ASP B O 1
ATOM 8954 N N . GLY B 1 551 ? 1.999 5.184 -16.781 1 63.28 551 GLY B N 1
ATOM 8955 C CA . GLY B 1 551 ? 1.567 6.488 -17.25 1 63.28 551 GLY B CA 1
ATOM 8956 C C . GLY B 1 551 ? 0.287 6.434 -18.062 1 63.28 551 GLY B C 1
ATOM 8957 O O . GLY B 1 551 ? 0.07 7.262 -18.953 1 63.28 551 GLY B O 1
ATOM 8958 N N . GLY B 1 552 ? -0.419 5.301 -18 1 66.94 552 GLY B N 1
ATOM 8959 C CA . GLY B 1 552 ? -1.692 5.152 -18.688 1 66.94 552 GLY B CA 1
ATOM 8960 C C . GLY B 1 552 ? -1.552 4.586 -20.094 1 66.94 552 GLY B C 1
ATOM 8961 O O . GLY B 1 552 ? -2.551 4.363 -20.781 1 66.94 552 GLY B O 1
ATOM 8962 N N . ALA B 1 553 ? -0.362 4.285 -20.516 1 67.19 553 ALA B N 1
ATOM 8963 C CA . ALA B 1 553 ? -0.121 3.814 -21.891 1 67.19 553 ALA B CA 1
ATOM 8964 C C . ALA B 1 553 ? -0.843 2.496 -22.141 1 67.19 553 ALA B C 1
ATOM 8966 O O . ALA B 1 553 ? -1.416 2.299 -23.219 1 67.19 553 ALA B O 1
ATOM 8967 N N . GLY B 1 554 ? -0.857 1.62 -21.219 1 66.94 554 GLY B N 1
ATOM 8968 C CA . GLY B 1 554 ? -1.54 0.345 -21.359 1 66.94 554 GLY B CA 1
ATOM 8969 C C . GLY B 1 554 ? -3.047 0.482 -21.453 1 66.94 554 GLY B C 1
ATOM 8970 O O . GLY B 1 554 ? -3.682 -0.144 -22.312 1 66.94 554 GLY B O 1
ATOM 8971 N N . ALA B 1 555 ? -3.553 1.327 -20.625 1 68.75 555 ALA B N 1
ATOM 8972 C CA . ALA B 1 555 ? -4.996 1.562 -20.625 1 68.75 555 ALA B CA 1
ATOM 8973 C C . ALA B 1 555 ? -5.441 2.211 -21.938 1 68.75 555 ALA B C 1
ATOM 8975 O O . ALA B 1 555 ? -6.496 1.867 -22.469 1 68.75 555 ALA B O 1
ATOM 8976 N N . HIS B 1 556 ? -4.625 3.084 -22.391 1 72.31 556 HIS B N 1
ATOM 8977 C CA . HIS B 1 556 ? -4.93 3.758 -23.641 1 72.31 556 HIS B CA 1
ATOM 8978 C C . HIS B 1 556 ? -4.906 2.779 -24.812 1 72.31 556 HIS B C 1
ATOM 8980 O O . HIS B 1 556 ? -5.785 2.814 -25.672 1 72.31 556 HIS B O 1
ATOM 8986 N N . ALA B 1 557 ? -3.961 1.932 -24.812 1 70 557 ALA B N 1
ATOM 8987 C CA . ALA B 1 557 ? -3.855 0.932 -25.859 1 70 557 ALA B CA 1
ATOM 8988 C C . ALA B 1 557 ? -5.055 -0.011 -25.844 1 70 557 ALA B C 1
ATOM 8990 O O . ALA B 1 557 ? -5.598 -0.355 -26.906 1 70 557 ALA B O 1
ATOM 8991 N N . LEU B 1 558 ? -5.406 -0.411 -24.734 1 73.12 558 LEU B N 1
ATOM 8992 C CA . LEU B 1 558 ? -6.547 -1.309 -24.578 1 73.12 558 LEU B CA 1
ATOM 8993 C C . LEU B 1 558 ? -7.832 -0.645 -25.062 1 73.12 558 LEU B C 1
ATOM 8995 O O . LEU B 1 558 ? -8.625 -1.264 -25.781 1 73.12 558 LEU B O 1
ATOM 8999 N N . LYS B 1 559 ? -7.973 0.564 -24.719 1 71.88 559 LYS B N 1
ATOM 9000 C CA . LYS B 1 559 ? -9.172 1.312 -25.094 1 71.88 559 LYS B CA 1
ATOM 9001 C C . LYS B 1 559 ? -9.273 1.472 -26.609 1 71.88 559 LYS B C 1
ATOM 9003 O O . LYS B 1 559 ? -10.367 1.455 -27.172 1 71.88 559 LYS B O 1
ATOM 9008 N N . ASN B 1 560 ? -8.203 1.562 -27.203 1 69.75 560 ASN B N 1
ATOM 9009 C CA . ASN B 1 560 ? -8.188 1.864 -28.641 1 69.75 560 ASN B CA 1
ATOM 9010 C C . ASN B 1 560 ? -7.98 0.605 -29.469 1 69.75 560 ASN B C 1
ATOM 9012 O O . ASN B 1 560 ? -7.848 0.682 -30.688 1 69.75 560 ASN B O 1
ATOM 9016 N N . TYR B 1 561 ? -7.855 -0.442 -28.734 1 71 561 TYR B N 1
ATOM 9017 C CA . TYR B 1 561 ? -7.602 -1.675 -29.469 1 71 561 TYR B CA 1
ATOM 9018 C C . TYR B 1 561 ? -8.883 -2.211 -30.094 1 71 561 TYR B C 1
ATOM 9020 O O . TYR B 1 561 ? -9.867 -2.449 -29.391 1 71 561 TYR B O 1
ATOM 9028 N N . PRO B 1 562 ? -8.984 -2.102 -31.359 1 60.56 562 PRO B N 1
ATOM 9029 C CA . PRO B 1 562 ? -10.219 -2.512 -32.031 1 60.56 562 PRO B CA 1
ATOM 9030 C C . PRO B 1 562 ? -10.609 -3.953 -31.719 1 60.56 562 PRO B C 1
ATOM 9032 O O . PRO B 1 562 ? -11.789 -4.309 -31.812 1 60.56 562 PRO B O 1
ATOM 9035 N N . GLY B 1 563 ? -9.633 -4.805 -31.391 1 56.75 563 GLY B N 1
ATOM 9036 C CA . GLY B 1 563 ? -9.945 -6.207 -31.156 1 56.75 563 GLY B CA 1
ATOM 9037 C C . GLY B 1 563 ? -10.297 -6.52 -29.719 1 56.75 563 GLY B C 1
ATOM 9038 O O . GLY B 1 563 ? -10.023 -5.719 -28.828 1 56.75 563 GLY B O 1
ATOM 9039 N N . LYS B 1 564 ? -11.383 -7.309 -29.609 1 51.34 564 LYS B N 1
ATOM 9040 C CA . LYS B 1 564 ? -11.773 -7.723 -28.266 1 51.34 564 LYS B CA 1
ATOM 9041 C C . LYS B 1 564 ? -10.664 -8.523 -27.594 1 51.34 564 LYS B C 1
ATOM 9043 O O . LYS B 1 564 ? -10.172 -9.5 -28.156 1 51.34 564 LYS B O 1
ATOM 9048 N N . VAL B 1 565 ? -9.789 -7.742 -26.859 1 52.62 565 VAL B N 1
ATOM 9049 C CA . VAL B 1 565 ? -8.859 -8.516 -26.031 1 52.62 565 VAL B CA 1
ATOM 9050 C C . VAL B 1 565 ? -9.633 -9.547 -25.219 1 52.62 565 VAL B C 1
ATOM 9052 O O . VAL B 1 565 ? -10.555 -9.203 -24.484 1 52.62 565 VAL B O 1
ATOM 9055 N N . LEU B 1 566 ? -9.75 -10.805 -25.859 1 51.5 566 LEU B N 1
ATOM 9056 C CA . LEU B 1 566 ? -10.562 -11.891 -25.312 1 51.5 566 LEU B CA 1
ATOM 9057 C C . LEU B 1 566 ? -9.844 -12.57 -24.156 1 51.5 566 LEU B C 1
ATOM 9059 O O . LEU B 1 566 ? -8.898 -13.336 -24.375 1 51.5 566 LEU B O 1
ATOM 9063 N N . TRP B 1 567 ? -9.625 -11.766 -23.125 1 48.72 567 TRP B N 1
ATOM 9064 C CA . TRP B 1 567 ? -9.047 -12.695 -22.156 1 48.72 567 TRP B CA 1
ATOM 9065 C C . TRP B 1 567 ? -10.023 -13.82 -21.828 1 48.72 567 TRP B C 1
ATOM 9067 O O . TRP B 1 567 ? -9.617 -14.938 -21.516 1 48.72 567 TRP B O 1
ATOM 9077 N N . PHE B 1 568 ? -11.297 -13.305 -21.531 1 46.66 568 PHE B N 1
ATOM 9078 C CA . PHE B 1 568 ? -12.227 -14.297 -21.016 1 46.66 568 PHE B CA 1
ATOM 9079 C C . PHE B 1 568 ? -12.789 -15.156 -22.141 1 46.66 568 PHE B C 1
ATOM 9081 O O . PHE B 1 568 ? -12.797 -14.742 -23.297 1 46.66 568 PHE B O 1
ATOM 9088 N N . VAL B 1 569 ? -13.32 -16.453 -21.719 1 45.09 569 VAL B N 1
ATOM 9089 C CA . VAL B 1 569 ? -13.539 -17.844 -22.141 1 45.09 569 VAL B CA 1
ATOM 9090 C C . VAL B 1 569 ? -14.523 -17.875 -23.312 1 45.09 569 VAL B C 1
ATOM 9092 O O . VAL B 1 569 ? -14.664 -18.891 -23.984 1 45.09 569 VAL B O 1
ATOM 9095 N N . ASP B 1 570 ? -15.211 -16.844 -23.562 1 41.47 570 ASP B N 1
ATOM 9096 C CA . ASP B 1 570 ? -16.312 -17.312 -24.391 1 41.47 570 ASP B CA 1
ATOM 9097 C C . ASP B 1 570 ? -15.836 -17.719 -25.781 1 41.47 570 ASP B C 1
ATOM 9099 O O . ASP B 1 570 ? -16.203 -18.781 -26.297 1 41.47 570 ASP B O 1
ATOM 9103 N N . ASN B 1 571 ? -15.211 -16.875 -26.391 1 42.41 571 ASN B N 1
ATOM 9104 C CA . ASN B 1 571 ? -14.984 -17.203 -27.797 1 42.41 571 ASN B CA 1
ATOM 9105 C C . ASN B 1 571 ? -13.789 -18.141 -27.969 1 42.41 571 ASN B C 1
ATOM 9107 O O . ASN B 1 571 ? -13.617 -18.75 -29.016 1 42.41 571 ASN B O 1
ATOM 9111 N N . VAL B 1 572 ? -12.883 -17.984 -27.188 1 43.19 572 VAL B N 1
ATOM 9112 C CA . VAL B 1 572 ? -11.719 -18.859 -27.359 1 43.19 572 VAL B CA 1
ATOM 9113 C C . VAL B 1 572 ? -12.125 -20.312 -27.109 1 43.19 572 VAL B C 1
ATOM 9115 O O . VAL B 1 572 ? -11.562 -21.219 -27.719 1 43.19 572 VAL B O 1
ATOM 9118 N N . VAL B 1 573 ? -13.164 -20.484 -26.344 1 41.94 573 VAL B N 1
ATOM 9119 C CA . VAL B 1 573 ? -13.656 -21.797 -25.969 1 41.94 573 VAL B CA 1
ATOM 9120 C C . VAL B 1 573 ? -14.211 -22.516 -27.188 1 41.94 573 VAL B C 1
ATOM 9122 O O . VAL B 1 573 ? -13.977 -23.719 -27.375 1 41.94 573 VAL B O 1
ATOM 9125 N N . SER B 1 574 ? -14.867 -21.766 -27.953 1 42.44 574 SER B N 1
ATOM 9126 C CA . SER B 1 574 ? -15.484 -22.484 -29.062 1 42.44 574 SER B CA 1
ATOM 9127 C C . SER B 1 574 ? -14.438 -23.078 -30 1 42.44 574 SER B C 1
ATOM 9129 O O . SER B 1 574 ? -14.633 -24.156 -30.547 1 42.44 574 SER B O 1
ATOM 9131 N N . THR B 1 575 ? -13.477 -22.391 -30.188 1 41.06 575 THR B N 1
ATOM 9132 C CA . THR B 1 575 ? -12.477 -22.906 -31.125 1 41.06 575 THR B CA 1
ATOM 9133 C C . THR B 1 575 ? -11.633 -24 -30.469 1 41.06 575 THR B C 1
ATOM 9135 O O . THR B 1 575 ? -11.242 -24.953 -31.141 1 41.06 575 THR B O 1
ATOM 9138 N N . ILE B 1 576 ? -11.406 -23.875 -29.266 1 42.88 576 ILE B N 1
ATOM 9139 C CA . ILE B 1 576 ? -10.586 -24.859 -28.547 1 42.88 576 ILE B CA 1
ATOM 9140 C C . ILE B 1 576 ? -11.43 -26.078 -28.203 1 42.88 576 ILE B C 1
ATOM 9142 O O . ILE B 1 576 ? -10.883 -27.156 -27.906 1 42.88 576 ILE B O 1
ATOM 9146 N N . SER B 1 577 ? -12.688 -25.938 -28.25 1 42.56 577 SER B N 1
ATOM 9147 C CA . SER B 1 577 ? -13.555 -27.078 -27.984 1 42.56 577 SER B CA 1
ATOM 9148 C C . SER B 1 577 ? -13.164 -28.297 -28.828 1 42.56 577 SER B C 1
ATOM 9150 O O . SER B 1 577 ? -13.227 -29.438 -28.344 1 42.56 577 SER B O 1
ATOM 9152 N N . LYS B 1 578 ? -12.82 -28.109 -30 1 43.16 578 LYS B N 1
ATOM 9153 C CA . LYS B 1 578 ? -12.453 -29.281 -30.812 1 43.16 578 LYS B CA 1
ATOM 9154 C C . LYS B 1 578 ? -11.227 -29.984 -30.25 1 43.16 578 LYS B C 1
ATOM 9156 O O . LYS B 1 578 ? -11.086 -31.203 -30.375 1 43.16 578 LYS B O 1
ATOM 9161 N N . PHE B 1 579 ? -10.383 -29.266 -29.844 1 38.66 579 PHE B N 1
ATOM 9162 C CA . PHE B 1 579 ? -9.172 -29.812 -29.25 1 38.66 579 PHE B CA 1
ATOM 9163 C C . PHE B 1 579 ? -9.516 -30.672 -28.031 1 38.66 579 PHE B C 1
ATOM 9165 O O . PHE B 1 579 ? -9.047 -31.797 -27.906 1 38.66 579 PHE B O 1
ATOM 9172 N N . TRP B 1 580 ? -10.328 -30.203 -27.219 1 43.28 580 TRP B N 1
ATOM 9173 C CA . TRP B 1 580 ? -10.695 -30.922 -25.984 1 43.28 580 TRP B CA 1
ATOM 9174 C C . TRP B 1 580 ? -11.57 -32.125 -26.297 1 43.28 580 TRP B C 1
ATOM 9176 O O . TRP B 1 580 ? -11.57 -33.094 -25.547 1 43.28 580 TRP B O 1
ATOM 9186 N N . THR B 1 581 ? -12.25 -32.031 -27.312 1 43.88 581 THR B N 1
ATOM 9187 C CA . THR B 1 581 ? -12.891 -33.281 -27.734 1 43.88 581 THR B CA 1
ATOM 9188 C C . THR B 1 581 ? -11.867 -34.406 -27.891 1 43.88 581 THR B C 1
ATOM 9190 O O . THR B 1 581 ? -12.148 -35.562 -27.562 1 43.88 581 THR B O 1
ATOM 9193 N N . LYS B 1 582 ? -10.773 -34.062 -28.281 1 41.59 582 LYS B N 1
ATOM 9194 C CA . LYS B 1 582 ? -9.734 -35.094 -28.359 1 41.59 582 LYS B CA 1
ATOM 9195 C C . LYS B 1 582 ? -9.258 -35.5 -26.969 1 41.59 582 LYS B C 1
ATOM 9197 O O . LYS B 1 582 ? -9.055 -36.688 -26.719 1 41.59 582 LYS B O 1
ATOM 9202 N N . VAL B 1 583 ? -9.133 -34.594 -26.078 1 42 583 VAL B N 1
ATOM 9203 C CA . VAL B 1 583 ? -8.734 -34.938 -24.719 1 42 583 VAL B CA 1
ATOM 9204 C C . VAL B 1 583 ? -9.883 -35.656 -24.016 1 42 583 VAL B C 1
ATOM 9206 O O . VAL B 1 583 ? -9.656 -36.562 -23.219 1 42 583 VAL B O 1
ATOM 9209 N N . LYS B 1 584 ? -11.203 -35.344 -24.25 1 45.91 584 LYS B N 1
ATOM 9210 C CA . LYS B 1 584 ? -12.414 -36 -23.766 1 45.91 584 LYS B CA 1
ATOM 9211 C C . LYS B 1 584 ? -12.367 -37.5 -24.047 1 45.91 584 LYS B C 1
ATOM 9213 O O . LYS B 1 584 ? -12.836 -38.312 -23.25 1 45.91 584 LYS B O 1
ATOM 9218 N N . SER B 1 585 ? -12.039 -37.656 -25.156 1 40 585 SER B N 1
ATOM 9219 C CA . SER B 1 585 ? -12.023 -39.094 -25.484 1 40 585 SER B CA 1
ATOM 9220 C C . SER B 1 585 ? -11.055 -39.844 -24.578 1 40 585 SER B C 1
ATOM 9222 O O . SER B 1 585 ? -11.055 -41.062 -24.562 1 40 585 SER B O 1
ATOM 9224 N N . TYR B 1 586 ? -10.328 -38.969 -23.922 1 35.69 586 TYR B N 1
ATOM 9225 C CA . TYR B 1 586 ? -9.328 -39.625 -23.078 1 35.69 586 TYR B CA 1
ATOM 9226 C C . TYR B 1 586 ? -9.922 -40.031 -21.734 1 35.69 586 TYR B C 1
ATOM 9228 O O . TYR B 1 586 ? -9.508 -41.031 -21.141 1 35.69 586 TYR B O 1
ATOM 9236 N N . SER B 1 587 ? -10.789 -39.281 -21.047 1 36.81 587 SER B N 1
ATOM 9237 C CA . SER B 1 587 ? -11.219 -39.469 -19.672 1 36.81 587 SER B CA 1
ATOM 9238 C C . SER B 1 587 ? -12.211 -40.625 -19.547 1 36.81 587 SER B C 1
ATOM 9240 O O . SER B 1 587 ? -12.562 -41.031 -18.438 1 36.81 587 SER B O 1
ATOM 9242 N N . ARG B 1 588 ? -13.023 -41 -20.438 1 38 588 ARG B N 1
ATOM 9243 C CA . ARG B 1 588 ? -14.008 -42.062 -20.188 1 38 588 ARG B CA 1
ATOM 9244 C C . ARG B 1 588 ? -13.336 -43.312 -19.656 1 38 588 ARG B C 1
ATOM 9246 O O . ARG B 1 588 ? -14 -44.188 -19.062 1 38 588 ARG B O 1
ATOM 9253 N N . ASN B 1 589 ? -12.211 -43.656 -20.109 1 32.62 589 ASN B N 1
ATOM 9254 C CA . ASN B 1 589 ? -11.758 -45 -19.672 1 32.62 589 ASN B CA 1
ATOM 9255 C C . ASN B 1 589 ? -11.148 -44.938 -18.281 1 32.62 589 ASN B C 1
ATOM 9257 O O . ASN B 1 589 ? -10.695 -45.969 -17.75 1 32.62 589 ASN B O 1
ATOM 9261 N N . LEU B 1 590 ? -10.594 -43.781 -17.828 1 32.41 590 LEU B N 1
ATOM 9262 C CA . LEU B 1 590 ? -9.719 -43.938 -16.688 1 32.41 590 LEU B CA 1
ATOM 9263 C C . LEU B 1 590 ? -10.453 -43.625 -15.383 1 32.41 590 LEU B C 1
ATOM 9265 O O . LEU B 1 590 ? -9.828 -43.5 -14.328 1 32.41 590 LEU B O 1
ATOM 9269 N N . LEU B 1 591 ? -11.805 -43.344 -15.273 1 27.14 591 LEU B N 1
ATOM 9270 C CA . LEU B 1 591 ? -12.211 -43.469 -13.875 1 27.14 591 LEU B CA 1
ATOM 9271 C C . LEU B 1 591 ? -11.953 -44.875 -13.352 1 27.14 591 LEU B C 1
ATOM 9273 O O . LEU B 1 591 ? -12.266 -45.875 -14.031 1 27.14 591 LEU B O 1
#

Secondary structure (DSSP, 8-state):
---------------------EEE-SS-EEE-EEEEETTEEEEEEEEEE-B----GGGTTS---BPPP-SSPEE-BSPPPBPS--TT-GGGTT-GGGG-B-S---EEEEEES--S-S-EEEEEEE--STTTS--TTSGGG--HHHHHHHT-EEEEE----HHHHH---SSSSS-S-HHHHHHHHHHHHHHHHGGGGTEEEEEEEEEEETHHHHHHHHHHH-GGGTTS-SEEEEES-----TTSSBPHHHHHHHHHHHHHHHTS--STTSSTTT-HHHHHHHHHHS-HHHHHHHHHHHTTT-S-SS--B-SSSSS-S-HHHHHHTT-S----EEEEEETTTTHHHHHHH-TTTS-SSS-----HHHHHHHHHHHHHHTT----TTHHIIIIISS----TTS-HHHHHHHHHHHHHHIIIIIHHHHHHHHHHHHTT--EEEEEE----TT-SS-GGG-S-TTTTHHHHTTHHHH-GGGS-HHHHHHHHHHHHHHHHHHHHS----SS---PPPPTTTT-EEEEETTEEEEE--TTHHHHHHHHHHHHSPPP-TTHHHHHHHT-SS----STHHHHHHHHHHHHHHHHHHTTT-/---------------------EEE-SS-EEE-EEEEETTEEEEEEEEEE-B----GGGTTS---BPPP-SSPEE-BSPPPBPS--TT-GGGTT-GGGG-B-S---EEEEEES-SS-S-EEEEEEE--STTTS--TTSGGG--HHHHHHHT-EEEEE----HHHHH---SSSSS-S-HHHHHHHHHHHHHHHHGGGGTEEEEEEEEEEETHHHHHHHHHHH-GGGTTS-SEEEEES-----TTSSBPHHHHHHHHHHHHHHHTS--STTSSTTT-HHHHHHHHHHS-HHHHHHHHHHHTTT-S-SS--B-SSSSS-S-HHHHHHTT-S----EEEEEETTTTHHHHHHH-TTTS-SSS-----HHHHHHHHHHHHHHTT----TTHHIIIIISS----TTS-HHHHHHHHHHHHHHIIIIIHHHHHHHHHHHHTT--EEEEEE----TT-SS-GGG-S-TTTTHHHHTTHHHH-GGGS-HHHHHHHHHHHHHHHHHHHHS----SS---PPPPTTTT-EEEEETTEEEEE--TTHHHHHHHHHHHHSPPP-TTHHHHHHHT-SS----STHHHHHHHHHHHHHHHHHHTTT-

Radius of gyration: 35.54 Å; Cα contacts (8 Å, |Δi|>4): 2576; chains: 2; bounding box: 78×160×112 Å

pLDDT: mean 87.21, std 17.57, range [27.11, 98.94]

Sequence (1182 aa):
MNTLIAVTLLLASVLSRTSTHVAKTSAGKVRGIPLSVSDKTVLGFLGIPYARPPTGELRFRKPVPAQPWKDVRDATTVPFSCMQPENVFLSAGFEDESRHSEDCLYLNVWTPRMDSANRPVMVWLHGGAFLMGSASHSYNNGSVLAALGDVVVVAMNYRLGAFGFFTADTEEAPGNLAFHDQLLALHWVHDNIRSFGGDPDQVTLFGVSAGAISANLHLLSPLSRGLFRRAILQSGSLYAASFLSSTQEAIHVSNEFAQSVGCSSSIDEDLMSHPEAVVRCLRAKSADEILRKHIAFSQGKIISMRPMHGDEFMPKSPLPKIERGQFQGGEVLMGTNADEGSLFLFLGFPHLYPLKTTQSVSREDTENVGRILLHAFHAPLPEDVFDVYLDGAEEEGAAISESDGLRRRLIDMVGDLLFVCPSVHFADAYVRHGQRVFFYSFEHRTEASIWGRWMGVPHSDEVQYVFGMPVRLPEHYTDDEARFSRSIMDMWVAFAKTGNPSTRDVQWGEFHRGNGSYLSLRPQRYSAGSDLRRSRCQYWKQHLKYPQPDGGAGAHALKNYPGKVLWFVDNVVSTISKFWTKVKSYSRNLLMNTLIAVTLLLASVLSRTSTHVAKTSAGKVRGIPLSVSDKTVLGFLGIPYARPPTGELRFRKPVPAQPWKDVRDATTVPFSCMQPENVFLSAGFEDESRHSEDCLYLNVWTPRMDSANRPVMVWLHGGAFLMGSASHSYNNGSVLAALGDVVVVAMNYRLGAFGFFTADTEEAPGNLAFHDQLLALHWVHDNIRSFGGDPDQVTLFGVSAGAISANLHLLSPLSRGLFRRAILQSGSLYAASFLSSTQEAIHVSNEFAQSVGCSSSIDEDLMSHPEAVVRCLRAKSADEILRKHIAFSQGKIISMRPMHGDEFMPKSPLPKIERGQFQGGEVLMGTNADEGSLFLFLGFPHLYPLKTTQSVSREDTENVGRILLHAFHAPLPEDVFDVYLDGAEEEGAAISESDGLRRRLIDMVGDLLFVCPSVHFADAYVRHGQRVFFYSFEHRTEASIWGRWMGVPHSDEVQYVFGMPVRLPEHYTDDEARFSRSIMDMWVAFAKTGNPSTRDVQWGEFHRGNGSYLSLRPQRYSAGSDLRRSRCQYWKQHLKYPQPDGGAGAHALKNYPGKVLWFVDNVVSTISKFWTKVKSYSRNLL